Protein AF-A0A7I8V9A3-F1 (afdb_monomer)

Structure (mmCIF, N/CA/C/O backbone):
data_AF-A0A7I8V9A3-F1
#
_entry.id   AF-A0A7I8V9A3-F1
#
loop_
_atom_site.group_PDB
_atom_site.id
_atom_site.type_symbol
_atom_site.label_atom_id
_atom_site.label_alt_id
_atom_site.label_comp_id
_atom_site.label_asym_id
_atom_site.label_entity_id
_atom_site.label_seq_id
_atom_site.pdbx_PDB_ins_code
_atom_site.Cartn_x
_atom_site.Cartn_y
_atom_site.Cartn_z
_atom_site.occupancy
_atom_site.B_iso_or_equiv
_atom_site.auth_seq_id
_atom_site.auth_comp_id
_atom_site.auth_asym_id
_atom_site.auth_atom_id
_atom_site.pdbx_PDB_model_num
ATOM 1 N N . MET A 1 1 ? 59.931 0.406 38.917 1.00 39.31 1 MET A N 1
ATOM 2 C CA . MET A 1 1 ? 59.644 0.735 37.508 1.00 39.31 1 MET A CA 1
ATOM 3 C C . MET A 1 1 ? 58.397 1.594 37.491 1.00 39.31 1 MET A C 1
ATOM 5 O O . MET A 1 1 ? 57.297 1.106 37.277 1.00 39.31 1 MET A O 1
ATOM 9 N N . ALA A 1 2 ? 58.603 2.848 37.884 1.00 36.31 2 ALA A N 1
ATOM 10 C CA . ALA A 1 2 ? 57.754 3.965 37.512 1.00 36.31 2 ALA A CA 1
ATOM 11 C C . ALA A 1 2 ? 58.111 4.356 36.062 1.00 36.31 2 ALA A C 1
ATOM 13 O O . ALA A 1 2 ? 59.152 3.912 35.577 1.00 36.31 2 ALA A O 1
ATOM 14 N N . ASP A 1 3 ? 57.259 5.155 35.423 1.00 34.47 3 ASP A N 1
ATOM 15 C CA . ASP A 1 3 ? 57.369 5.691 34.052 1.00 34.47 3 ASP A CA 1
ATOM 16 C C . ASP A 1 3 ? 56.769 4.830 32.928 1.00 34.47 3 ASP A C 1
ATOM 18 O O . ASP A 1 3 ? 57.473 4.304 32.072 1.00 34.47 3 ASP A O 1
ATOM 22 N N . CYS A 1 4 ? 55.430 4.731 32.901 1.00 30.22 4 CYS A N 1
ATOM 23 C CA . CYS A 1 4 ? 54.654 4.752 31.643 1.00 30.22 4 CYS A CA 1
ATOM 24 C C . CYS A 1 4 ? 53.134 4.932 31.871 1.00 30.22 4 CYS A C 1
ATOM 26 O O . CYS A 1 4 ? 52.307 4.287 31.231 1.00 30.22 4 CYS A O 1
ATOM 28 N N . VAL A 1 5 ? 52.742 5.784 32.823 1.00 38.75 5 VAL A N 1
ATOM 29 C CA . VAL A 1 5 ? 51.333 6.136 33.078 1.00 38.75 5 VAL A CA 1
ATOM 30 C C . VAL A 1 5 ? 51.262 7.640 33.313 1.00 38.75 5 VAL A C 1
ATOM 32 O O . VAL A 1 5 ? 51.096 8.041 34.450 1.00 38.75 5 VAL A O 1
ATOM 35 N N . GLN A 1 6 ? 51.482 8.473 32.285 1.00 32.06 6 GLN A N 1
ATOM 36 C CA . GLN A 1 6 ? 51.158 9.912 32.353 1.00 32.06 6 GLN A CA 1
ATOM 37 C C . GLN A 1 6 ? 51.196 10.646 30.989 1.00 32.06 6 GLN A C 1
ATOM 39 O O . GLN A 1 6 ? 51.631 11.782 30.945 1.00 32.06 6 GLN A O 1
ATOM 44 N N . ASP A 1 7 ? 50.760 10.039 29.872 1.00 30.83 7 ASP A N 1
ATOM 45 C CA . ASP A 1 7 ? 50.777 10.737 28.556 1.00 30.83 7 ASP A CA 1
ATOM 46 C C . ASP A 1 7 ? 49.525 10.521 27.674 1.00 30.83 7 ASP A C 1
ATOM 48 O O . ASP A 1 7 ? 49.523 10.763 26.468 1.00 30.83 7 ASP A O 1
ATOM 52 N N . ARG A 1 8 ? 48.400 10.075 28.253 1.00 33.97 8 ARG A N 1
ATOM 53 C CA . ARG A 1 8 ? 47.106 9.982 27.530 1.00 33.97 8 ARG A CA 1
ATOM 54 C C . ARG A 1 8 ? 45.906 10.551 28.289 1.00 33.97 8 ARG A C 1
ATOM 56 O O . ARG A 1 8 ? 44.765 10.231 27.969 1.00 33.97 8 ARG A O 1
ATOM 63 N N . ILE A 1 9 ? 46.157 11.411 29.271 1.00 33.72 9 ILE A N 1
ATOM 64 C CA . ILE A 1 9 ? 45.126 12.108 30.049 1.00 33.72 9 ILE A CA 1
ATOM 65 C C . ILE A 1 9 ? 45.555 13.573 30.173 1.00 33.72 9 ILE A C 1
ATOM 67 O O . ILE A 1 9 ? 45.883 13.984 31.263 1.00 33.72 9 ILE A O 1
ATOM 71 N N . ASP A 1 10 ? 45.659 14.318 29.063 1.00 28.64 10 ASP A N 1
ATOM 72 C CA . ASP A 1 10 ? 45.833 15.792 29.084 1.00 28.64 10 ASP A CA 1
ATOM 73 C C . ASP A 1 10 ? 45.510 16.466 27.723 1.00 28.64 10 ASP A C 1
ATOM 75 O O . ASP A 1 10 ? 46.078 17.489 27.343 1.00 28.64 10 ASP A O 1
ATOM 79 N N . HIS A 1 11 ? 44.567 15.913 26.942 1.00 30.28 11 HIS A N 1
ATOM 80 C CA . HIS A 1 11 ? 44.110 16.564 25.694 1.00 30.28 11 HIS A CA 1
ATOM 81 C C . HIS A 1 11 ? 42.591 16.646 25.488 1.00 30.28 11 HIS A C 1
ATOM 83 O O . HIS A 1 11 ? 42.137 16.959 24.393 1.00 30.28 11 HIS A O 1
ATOM 89 N N . TYR A 1 12 ? 41.792 16.420 26.536 1.00 30.27 12 TYR A N 1
ATOM 90 C CA . TYR A 1 12 ? 40.330 16.593 26.482 1.00 30.27 12 TYR A CA 1
ATOM 91 C C . TYR A 1 12 ? 39.744 17.227 27.753 1.00 30.27 12 TYR A C 1
ATOM 93 O O . TYR A 1 12 ? 38.657 16.869 28.199 1.00 30.27 12 TYR A O 1
ATOM 101 N N . GLN A 1 13 ? 40.443 18.197 28.337 1.00 32.03 13 GLN A N 1
ATOM 102 C CA . GLN A 1 13 ? 39.862 19.104 29.328 1.00 32.03 13 GLN A CA 1
ATOM 103 C C . GLN A 1 13 ? 40.336 20.524 29.030 1.00 32.03 13 GLN A C 1
ATOM 105 O O . GLN A 1 13 ? 41.467 20.866 29.348 1.00 32.03 13 GLN A O 1
ATOM 110 N N . ASN A 1 14 ? 39.481 21.288 28.340 1.00 29.36 14 ASN A N 1
ATOM 111 C CA . ASN A 1 14 ? 39.329 22.752 28.393 1.00 29.36 14 ASN A CA 1
ATOM 112 C C . ASN A 1 14 ? 38.792 23.297 27.063 1.00 29.36 14 ASN A C 1
ATOM 114 O O . ASN A 1 14 ? 39.539 23.921 26.327 1.00 29.36 14 ASN A O 1
ATOM 118 N N . VAL A 1 15 ? 37.500 23.078 26.786 1.00 29.42 15 VAL A N 1
ATOM 119 C CA . VAL A 1 15 ? 36.572 24.122 26.298 1.00 29.42 15 VAL A CA 1
ATOM 120 C C . VAL A 1 15 ? 35.149 23.695 26.704 1.00 29.42 15 VAL A C 1
ATOM 122 O O . VAL A 1 15 ? 34.348 23.255 25.886 1.00 29.42 15 VAL A O 1
ATOM 125 N N . GLU A 1 16 ? 34.832 23.775 27.996 1.00 30.34 16 GLU A N 1
ATOM 126 C CA . GLU A 1 16 ? 33.450 23.997 28.436 1.00 30.34 16 GLU A CA 1
ATOM 127 C C . GLU A 1 16 ? 33.312 25.499 28.679 1.00 30.34 16 GLU A C 1
ATOM 129 O O . GLU A 1 16 ? 33.926 26.026 29.604 1.00 30.34 16 GLU A O 1
ATOM 134 N N . ASN A 1 17 ? 32.568 26.198 27.820 1.00 27.53 17 ASN A N 1
ATOM 135 C CA . ASN A 1 17 ? 31.522 27.129 28.246 1.00 27.53 17 ASN A CA 1
ATOM 136 C C . ASN A 1 17 ? 30.888 27.871 27.068 1.00 27.53 17 ASN A C 1
ATOM 138 O O . ASN A 1 17 ? 31.553 28.270 26.116 1.00 27.53 17 ASN A O 1
ATOM 142 N N . THR A 1 18 ? 29.589 28.123 27.238 1.00 30.62 18 THR A N 1
ATOM 143 C CA . THR A 1 18 ? 28.661 28.878 26.382 1.00 30.62 18 THR A CA 1
ATOM 144 C C . THR A 1 18 ? 28.149 28.152 25.141 1.00 30.62 18 THR A C 1
ATOM 146 O O . THR A 1 18 ? 28.533 28.459 24.024 1.00 30.62 18 THR A O 1
ATOM 149 N N . MET A 1 19 ? 27.194 27.241 25.333 1.00 26.47 19 MET A N 1
ATOM 150 C CA . MET A 1 19 ? 26.042 27.133 24.432 1.00 26.47 19 MET A CA 1
ATOM 151 C C . MET A 1 19 ? 24.845 26.562 25.203 1.00 26.47 19 MET A C 1
ATOM 153 O O . MET A 1 19 ? 24.933 25.540 25.877 1.00 26.47 19 MET A O 1
ATOM 157 N N . ASP A 1 20 ? 23.762 27.325 25.154 1.00 25.70 20 ASP A N 1
ATOM 158 C CA . ASP A 1 20 ? 22.478 27.147 25.824 1.00 25.70 20 ASP A CA 1
ATOM 159 C C . ASP A 1 20 ? 21.838 25.776 25.486 1.00 25.70 20 ASP A C 1
ATOM 161 O O . ASP A 1 20 ? 21.740 25.433 24.304 1.00 25.70 20 ASP A O 1
ATOM 165 N N . PRO A 1 21 ? 21.392 24.965 26.469 1.00 27.39 21 PRO A N 1
ATOM 166 C CA . PRO A 1 21 ? 20.802 23.645 26.217 1.00 27.39 21 PRO A CA 1
ATOM 167 C C . PRO A 1 21 ? 19.389 23.693 25.600 1.00 27.39 21 PRO A C 1
ATOM 169 O O . PRO A 1 21 ? 18.759 22.649 25.443 1.00 27.39 21 PRO A O 1
ATOM 172 N N . SER A 1 22 ? 18.882 24.875 25.241 1.00 25.92 22 SER A N 1
ATOM 173 C CA . SER A 1 22 ? 17.526 25.080 24.718 1.00 25.92 22 SER A CA 1
ATOM 174 C C . SER A 1 22 ? 17.369 24.995 23.189 1.00 25.92 22 SER A C 1
ATOM 176 O O . SER A 1 22 ? 16.249 25.120 22.710 1.00 25.92 22 SER A O 1
ATOM 178 N N . ASN A 1 23 ? 18.431 24.725 22.415 1.00 25.06 23 ASN A N 1
ATOM 179 C CA . ASN A 1 23 ? 18.387 24.746 20.937 1.00 25.06 23 ASN A CA 1
ATOM 180 C C . ASN A 1 23 ? 18.861 23.457 20.237 1.00 25.06 23 ASN A C 1
ATOM 182 O O . ASN A 1 23 ? 19.366 23.490 19.114 1.00 25.06 23 ASN A O 1
ATOM 186 N N . LEU A 1 24 ? 18.680 22.294 20.864 1.00 29.48 24 LEU A N 1
ATOM 187 C CA . LEU A 1 24 ? 18.687 21.040 20.108 1.00 29.48 24 LEU A CA 1
ATOM 188 C C . LEU A 1 24 ? 17.315 20.885 19.448 1.00 29.48 24 LEU A C 1
ATOM 190 O O . LEU A 1 24 ? 16.388 20.367 20.060 1.00 29.48 24 LEU A O 1
ATOM 194 N N . ASP A 1 25 ? 17.192 21.353 18.209 1.00 27.98 25 ASP A N 1
ATOM 195 C CA . ASP A 1 25 ? 16.111 20.967 17.302 1.00 27.98 25 ASP A CA 1
ATOM 196 C C . ASP A 1 25 ? 16.180 19.440 17.099 1.00 27.98 25 ASP A C 1
ATOM 198 O O . ASP A 1 25 ? 16.955 18.922 16.293 1.00 27.98 25 ASP A O 1
ATOM 202 N N . ILE A 1 26 ? 15.400 18.688 17.882 1.00 34.56 26 ILE A N 1
ATOM 203 C CA . ILE A 1 26 ? 15.267 17.224 17.796 1.00 34.56 26 ILE A CA 1
ATOM 204 C C . ILE A 1 26 ? 14.300 16.882 16.649 1.00 34.56 26 ILE A C 1
ATOM 206 O O . ILE A 1 26 ? 13.284 16.231 16.850 1.00 34.56 26 ILE A O 1
ATOM 210 N N . ASN A 1 27 ? 14.605 17.337 15.435 1.00 35.22 27 ASN A N 1
ATOM 211 C CA . ASN A 1 27 ? 13.892 16.965 14.209 1.00 35.22 27 ASN A CA 1
ATOM 212 C C . ASN A 1 27 ? 14.781 16.085 13.316 1.00 35.22 27 ASN A C 1
ATOM 214 O O . ASN A 1 27 ? 14.913 16.309 12.112 1.00 35.22 27 ASN A O 1
ATOM 218 N N . ASP A 1 28 ? 15.409 15.065 13.907 1.00 39.41 28 ASP A N 1
ATOM 219 C CA . ASP A 1 28 ? 16.105 14.025 13.148 1.00 39.41 28 ASP A CA 1
ATOM 220 C C . ASP A 1 28 ? 15.215 12.787 13.010 1.00 39.41 28 ASP A C 1
ATOM 222 O O . ASP A 1 28 ? 15.293 11.829 13.788 1.00 39.41 28 ASP A O 1
ATOM 226 N N . ASP A 1 29 ? 14.353 12.841 11.988 1.00 45.94 29 ASP A N 1
ATOM 227 C CA . ASP A 1 29 ? 13.616 11.700 11.449 1.00 45.94 29 ASP A CA 1
ATOM 228 C C . ASP A 1 29 ? 14.603 10.563 11.151 1.00 45.94 29 ASP A C 1
ATOM 230 O O . ASP A 1 29 ? 15.404 10.611 10.215 1.00 45.94 29 ASP A O 1
ATOM 234 N N . PHE A 1 30 ? 14.542 9.543 11.998 1.00 48.66 30 PHE A N 1
ATOM 235 C CA . PHE A 1 30 ? 15.347 8.332 11.953 1.00 48.66 30 PHE A CA 1
ATOM 236 C C . PHE A 1 30 ? 15.383 7.674 10.564 1.00 48.66 30 PHE A C 1
ATOM 238 O O . PHE A 1 30 ? 14.342 7.307 10.009 1.00 48.66 30 PHE A O 1
ATOM 245 N N . ASP A 1 31 ? 16.592 7.434 10.054 1.00 54.31 31 ASP A N 1
ATOM 246 C CA . ASP A 1 31 ? 16.831 6.522 8.940 1.00 54.31 31 ASP A CA 1
ATOM 247 C C . ASP A 1 31 ? 17.085 5.106 9.491 1.00 54.31 31 ASP A C 1
ATOM 249 O O . ASP A 1 31 ? 18.104 4.887 10.145 1.00 54.31 31 ASP A O 1
ATOM 253 N N . PRO A 1 32 ? 16.200 4.117 9.253 1.00 50.12 32 PRO A N 1
ATOM 254 C CA . PRO A 1 32 ? 16.411 2.750 9.719 1.00 50.12 32 PRO A CA 1
ATOM 255 C C . PRO A 1 32 ? 17.630 2.054 9.105 1.00 50.12 32 PRO A C 1
ATOM 257 O O . PRO A 1 32 ? 17.911 0.918 9.494 1.00 50.12 32 PRO A O 1
ATOM 260 N N . PHE A 1 33 ? 18.342 2.657 8.148 1.00 57.28 33 PHE A N 1
ATOM 261 C CA . PHE A 1 33 ? 19.488 2.044 7.477 1.00 57.28 33 PHE A CA 1
ATOM 262 C C . PHE A 1 33 ? 20.613 3.051 7.173 1.00 57.28 33 PHE A C 1
ATOM 264 O O . PHE A 1 33 ? 20.886 3.298 6.002 1.00 57.28 33 PHE A O 1
ATOM 271 N N . PRO A 1 34 ? 21.347 3.565 8.180 1.00 43.62 34 PRO A N 1
ATOM 272 C CA . PRO A 1 34 ? 22.611 4.252 7.902 1.00 43.62 34 PRO A CA 1
ATOM 273 C C . PRO A 1 34 ? 23.658 3.276 7.331 1.00 43.62 34 PRO A C 1
ATOM 275 O O . PRO A 1 34 ? 24.560 3.679 6.606 1.00 43.62 34 PRO A O 1
ATOM 278 N N . ASP A 1 35 ? 23.497 1.977 7.618 1.00 44.72 35 ASP A N 1
ATOM 279 C CA . ASP A 1 35 ? 24.347 0.888 7.145 1.00 44.72 35 ASP A CA 1
ATOM 280 C C . ASP A 1 35 ? 23.612 -0.016 6.151 1.00 44.72 35 ASP A C 1
ATOM 282 O O . ASP A 1 35 ? 22.983 -1.003 6.543 1.00 44.72 35 ASP A O 1
ATOM 286 N N . LYS A 1 36 ? 23.721 0.312 4.864 1.00 40.31 36 LYS A N 1
ATOM 287 C CA . LYS A 1 36 ? 23.691 -0.630 3.733 1.00 40.31 36 LYS A CA 1
ATOM 288 C C . LYS A 1 36 ? 24.577 -0.031 2.636 1.00 40.31 36 LYS A C 1
ATOM 290 O O . LYS A 1 36 ? 24.191 0.919 1.972 1.00 40.31 36 LYS A O 1
ATOM 295 N N . ASN A 1 37 ? 25.821 -0.484 2.480 1.00 37.41 37 ASN A N 1
ATOM 296 C CA . ASN A 1 37 ? 26.135 -1.593 1.571 1.00 37.41 37 ASN A CA 1
ATOM 297 C C . ASN A 1 37 ? 24.875 -2.170 0.900 1.00 37.41 37 ASN A C 1
ATOM 299 O O . ASN A 1 37 ? 24.118 -2.900 1.531 1.00 37.41 37 ASN A O 1
ATOM 303 N N . GLU A 1 38 ? 24.690 -1.798 -0.370 1.00 40.47 38 GLU A N 1
ATOM 304 C CA . GLU A 1 38 ? 23.541 -2.038 -1.263 1.00 40.47 38 GLU A CA 1
ATOM 305 C C . GLU A 1 38 ? 22.423 -0.977 -1.233 1.00 40.47 38 GLU A C 1
ATOM 307 O O . GLU A 1 38 ? 21.365 -1.162 -0.636 1.00 40.47 38 GLU A O 1
ATOM 312 N N . THR A 1 39 ? 22.610 0.129 -1.966 1.00 39.25 39 THR A N 1
ATOM 313 C CA . THR A 1 39 ? 21.949 0.397 -3.274 1.00 39.25 39 THR A CA 1
ATOM 314 C C . THR A 1 39 ? 22.048 1.868 -3.703 1.00 39.25 39 THR A C 1
ATOM 316 O O . THR A 1 39 ? 21.047 2.508 -3.987 1.00 39.25 39 THR A O 1
ATOM 319 N N . THR A 1 40 ? 23.269 2.381 -3.839 1.00 36.75 40 THR A N 1
ATOM 320 C CA . THR A 1 40 ? 23.626 3.405 -4.837 1.00 36.75 40 THR A CA 1
ATOM 321 C C . THR A 1 40 ? 25.133 3.315 -5.075 1.00 36.75 40 THR A C 1
ATOM 323 O O . THR A 1 40 ? 25.886 4.162 -4.613 1.00 36.75 40 THR A O 1
ATOM 326 N N . GLU A 1 41 ? 25.597 2.291 -5.793 1.00 41.59 41 GLU A N 1
ATOM 327 C CA . GLU A 1 41 ? 26.783 2.502 -6.638 1.00 41.59 41 GLU A CA 1
ATOM 328 C C . GLU A 1 41 ? 26.275 3.128 -7.937 1.00 41.59 41 GLU A C 1
ATOM 330 O O . GLU A 1 41 ? 26.195 2.496 -8.987 1.00 41.59 41 GLU A O 1
ATOM 335 N N . ASP A 1 42 ? 25.814 4.369 -7.797 1.00 43.78 42 ASP A N 1
ATOM 336 C CA . ASP A 1 42 ? 25.504 5.277 -8.890 1.00 43.78 42 ASP A CA 1
ATOM 337 C C . ASP A 1 42 ? 26.819 5.999 -9.210 1.00 43.78 42 ASP A C 1
ATOM 339 O O . ASP A 1 42 ? 26.970 7.186 -8.960 1.00 43.78 42 ASP A O 1
ATOM 343 N N . GLU A 1 43 ? 27.802 5.241 -9.694 1.00 39.47 43 GLU A N 1
ATOM 344 C CA . GLU A 1 43 ? 28.911 5.775 -10.477 1.00 39.47 43 GLU A CA 1
ATOM 345 C C . GLU A 1 43 ? 29.077 4.868 -11.694 1.00 39.47 43 GLU A C 1
ATOM 347 O O . GLU A 1 43 ? 29.574 3.734 -11.634 1.00 39.47 43 GLU A O 1
ATOM 352 N N . GLY A 1 44 ? 28.561 5.375 -12.815 1.00 43.91 44 GLY A N 1
ATOM 353 C CA . GLY A 1 44 ? 28.919 4.904 -14.137 1.00 43.91 44 GLY A CA 1
ATOM 354 C C . GLY A 1 44 ? 30.417 5.088 -14.322 1.00 43.91 44 GLY A C 1
ATOM 355 O O . GLY A 1 44 ? 30.864 6.147 -14.740 1.00 43.91 44 GLY A O 1
ATOM 356 N N . ASP A 1 45 ? 31.169 4.041 -14.005 1.00 39.06 45 ASP A N 1
ATOM 357 C CA . ASP A 1 45 ? 32.567 3.912 -14.386 1.00 39.06 45 ASP A CA 1
ATOM 358 C C . ASP A 1 45 ? 32.811 2.546 -15.050 1.00 39.06 45 ASP A C 1
ATOM 360 O O . ASP A 1 45 ? 32.830 1.485 -14.418 1.00 39.06 45 ASP A O 1
ATOM 364 N N . GLY A 1 46 ? 32.911 2.577 -16.377 1.00 48.34 46 GLY A N 1
ATOM 365 C CA . GLY A 1 46 ? 33.942 1.846 -17.109 1.00 48.34 46 GLY A CA 1
ATOM 366 C C . GLY A 1 46 ? 33.985 0.314 -17.094 1.00 48.34 46 GLY A C 1
ATOM 367 O O . GLY A 1 46 ? 35.021 -0.224 -17.479 1.00 48.34 46 GLY A O 1
ATOM 368 N N . SER A 1 47 ? 32.943 -0.442 -16.721 1.00 56.22 47 SER A N 1
ATOM 369 C CA . SER A 1 47 ? 32.966 -1.895 -16.991 1.00 56.22 47 SER A CA 1
ATOM 370 C C . SER A 1 47 ? 32.678 -2.154 -18.471 1.00 56.22 47 SER A C 1
ATOM 372 O O . SER A 1 47 ? 31.538 -2.408 -18.860 1.00 56.22 47 SER A O 1
ATOM 374 N N . ILE A 1 48 ? 33.716 -2.048 -19.299 1.00 75.00 48 ILE A N 1
ATOM 375 C CA . ILE A 1 48 ? 33.640 -2.229 -20.750 1.00 75.00 48 ILE A CA 1
ATOM 376 C C . ILE A 1 48 ? 33.277 -3.689 -21.037 1.00 75.00 48 ILE A C 1
ATOM 378 O O . ILE A 1 48 ? 34.047 -4.609 -20.757 1.00 75.00 48 ILE A O 1
ATOM 382 N N . ALA A 1 49 ? 32.082 -3.915 -21.581 1.00 81.44 49 ALA A N 1
ATOM 383 C CA . ALA A 1 49 ? 31.734 -5.217 -22.130 1.00 81.44 49 ALA A CA 1
ATOM 384 C C . ALA A 1 49 ? 32.619 -5.541 -23.342 1.00 81.44 49 ALA A C 1
ATOM 386 O O . ALA A 1 49 ? 33.045 -4.627 -24.056 1.00 81.44 49 ALA A O 1
ATOM 387 N N . PRO A 1 50 ? 32.846 -6.832 -23.640 1.00 83.81 50 PRO A N 1
ATOM 388 C CA . PRO A 1 50 ? 33.413 -7.219 -24.923 1.00 83.81 50 PRO A CA 1
ATOM 389 C C . PRO A 1 50 ? 32.613 -6.594 -26.084 1.00 83.81 50 PRO A C 1
ATOM 391 O O . PRO A 1 50 ? 31.407 -6.364 -25.938 1.00 83.81 50 PRO A O 1
ATOM 394 N N . PRO A 1 51 ? 33.241 -6.324 -27.243 1.00 84.19 51 PRO A N 1
ATOM 395 C CA . PRO A 1 51 ? 32.563 -5.751 -28.405 1.00 84.19 51 PRO A CA 1
ATOM 396 C C . PRO A 1 51 ? 31.264 -6.495 -28.745 1.00 84.19 51 PRO A C 1
ATOM 398 O O . PRO A 1 51 ? 31.230 -7.722 -28.699 1.00 84.19 51 PRO A O 1
ATOM 401 N N . MET A 1 52 ? 30.186 -5.782 -29.092 1.00 81.00 52 MET A N 1
ATOM 402 C CA . MET A 1 52 ? 28.848 -6.380 -29.276 1.00 81.00 52 MET A CA 1
ATOM 403 C C . MET A 1 52 ? 28.829 -7.535 -30.296 1.00 81.00 52 MET A C 1
ATOM 405 O O . MET A 1 52 ? 28.133 -8.530 -30.106 1.00 81.00 52 MET A O 1
ATOM 409 N N . ASN A 1 53 ? 29.673 -7.459 -31.328 1.00 82.69 53 ASN A N 1
ATOM 410 C CA . ASN A 1 53 ? 29.875 -8.511 -32.329 1.00 82.69 53 ASN A CA 1
ATOM 411 C C . ASN A 1 53 ? 30.555 -9.788 -31.795 1.00 82.69 53 ASN A C 1
ATOM 413 O O . ASN A 1 53 ? 30.774 -10.708 -32.572 1.00 82.69 53 ASN A O 1
ATOM 417 N N . SER A 1 54 ? 30.906 -9.857 -30.510 1.00 85.88 54 SER A N 1
ATOM 418 C CA . SER A 1 54 ? 31.470 -11.053 -29.873 1.00 85.88 54 SER A CA 1
ATOM 419 C C . SER A 1 54 ? 30.442 -11.872 -29.091 1.00 85.88 54 SER A C 1
ATOM 421 O O . SER A 1 54 ? 30.741 -13.003 -28.729 1.00 85.88 54 SER A O 1
ATOM 423 N N . TRP A 1 55 ? 29.235 -11.348 -28.844 1.00 90.50 55 TRP A N 1
ATOM 424 C CA . TRP A 1 55 ? 28.229 -12.031 -28.014 1.00 90.50 55 TRP A CA 1
ATOM 425 C C . TRP A 1 55 ? 26.771 -11.790 -28.418 1.00 90.50 55 TRP A C 1
ATOM 427 O O . TRP A 1 55 ? 25.902 -12.513 -27.927 1.00 90.50 55 TRP A O 1
ATOM 437 N N . TYR A 1 56 ? 26.458 -10.813 -29.275 1.00 89.50 56 TYR A N 1
ATOM 438 C CA . TYR A 1 56 ? 25.089 -10.539 -29.727 1.00 89.50 56 TYR A CA 1
ATOM 439 C C . TYR A 1 56 ? 24.779 -11.254 -31.048 1.00 89.50 56 TYR A C 1
ATOM 441 O O . TYR A 1 56 ? 25.510 -11.108 -32.023 1.00 89.50 56 TYR A O 1
ATOM 449 N N . HIS A 1 57 ? 23.693 -12.031 -31.080 1.00 85.25 57 HIS A N 1
ATOM 450 C CA . HIS A 1 57 ? 23.345 -12.918 -32.204 1.00 85.25 57 HIS A CA 1
ATOM 451 C C . HIS A 1 57 ? 22.095 -12.480 -32.973 1.00 85.25 57 HIS A C 1
ATOM 453 O O . HIS A 1 57 ? 21.669 -13.203 -33.869 1.00 85.25 57 HIS A O 1
ATOM 459 N N . GLY A 1 58 ? 21.495 -11.333 -32.637 1.00 82.81 58 GLY A N 1
ATOM 460 C CA . GLY A 1 58 ? 20.220 -10.922 -33.230 1.00 82.81 58 GLY A CA 1
ATOM 461 C C . GLY A 1 58 ? 19.138 -11.976 -33.002 1.00 82.81 58 GLY A C 1
ATOM 462 O O . GLY A 1 58 ? 19.058 -12.580 -31.926 1.00 82.81 58 GLY A O 1
ATOM 463 N N . ARG A 1 59 ? 18.319 -12.235 -34.023 1.00 81.06 59 ARG A N 1
ATOM 464 C CA . ARG A 1 59 ? 17.319 -13.312 -33.996 1.00 81.06 59 ARG A CA 1
ATOM 465 C C . ARG A 1 59 ? 17.992 -14.677 -34.091 1.00 81.06 59 ARG A C 1
ATOM 467 O O . ARG A 1 59 ? 18.451 -15.086 -35.155 1.00 81.06 59 ARG A O 1
ATOM 474 N N . LEU A 1 60 ? 18.010 -15.394 -32.971 1.00 84.50 60 LEU A N 1
ATOM 475 C CA . LEU A 1 60 ? 18.557 -16.741 -32.879 1.00 84.50 60 LEU A CA 1
ATOM 476 C C . LEU A 1 60 ? 17.626 -17.631 -32.060 1.00 84.50 60 LEU A C 1
ATOM 478 O O . LEU A 1 60 ? 17.355 -17.354 -30.887 1.00 84.50 60 LEU A O 1
ATOM 482 N N . GLU A 1 61 ? 17.221 -18.755 -32.651 1.00 85.06 61 GLU A N 1
ATOM 483 C CA . GLU A 1 61 ? 16.376 -19.726 -31.967 1.00 85.06 61 GLU A CA 1
ATOM 484 C C . GLU A 1 61 ? 17.067 -20.338 -30.747 1.00 85.06 61 GLU A C 1
ATOM 486 O O . GLU A 1 61 ? 18.272 -20.617 -30.744 1.00 85.06 61 GLU A O 1
ATOM 491 N N . ARG A 1 62 ? 16.271 -20.653 -29.719 1.00 88.12 62 ARG A N 1
ATOM 492 C CA . ARG A 1 62 ? 16.760 -21.298 -28.488 1.00 88.12 62 ARG A CA 1
ATOM 493 C C . ARG A 1 62 ? 17.614 -22.543 -28.755 1.00 88.12 62 ARG A C 1
ATOM 495 O O . ARG A 1 62 ? 18.670 -22.677 -28.148 1.00 88.12 62 ARG A O 1
ATOM 502 N N . ARG A 1 63 ? 17.179 -23.436 -29.653 1.00 88.88 63 ARG A N 1
ATOM 503 C CA . ARG A 1 63 ? 17.892 -24.692 -29.952 1.00 88.88 63 ARG A CA 1
ATOM 504 C C . ARG A 1 63 ? 19.289 -24.425 -30.519 1.00 88.88 63 ARG A C 1
ATOM 506 O O . ARG A 1 63 ? 20.251 -25.051 -30.089 1.00 88.88 63 ARG A O 1
ATOM 513 N N . LEU A 1 64 ? 19.397 -23.470 -31.442 1.00 88.25 64 LEU A N 1
ATOM 514 C CA . LEU A 1 64 ? 20.665 -23.083 -32.063 1.00 88.25 64 LEU A CA 1
ATOM 515 C C . LEU A 1 64 ? 21.594 -22.386 -31.063 1.00 88.25 64 LEU A C 1
ATOM 517 O O . LEU A 1 64 ? 22.800 -22.619 -31.075 1.00 88.25 64 LEU A O 1
ATOM 521 N N . ALA A 1 65 ? 21.039 -21.573 -30.160 1.00 89.31 65 ALA A N 1
ATOM 522 C CA . ALA A 1 65 ? 21.796 -20.991 -29.056 1.00 89.31 65 ALA A CA 1
ATOM 523 C C . ALA A 1 65 ? 22.380 -22.070 -28.129 1.00 89.31 65 ALA A C 1
ATOM 525 O O . ALA A 1 65 ? 23.556 -22.005 -27.773 1.00 89.31 65 ALA A O 1
ATOM 526 N N . GLU A 1 66 ? 21.583 -23.080 -27.767 1.00 93.19 66 GLU A N 1
ATOM 527 C CA . GLU A 1 66 ? 22.048 -24.203 -26.948 1.00 93.19 66 GLU A CA 1
ATOM 528 C C . GLU A 1 66 ? 23.143 -25.014 -27.659 1.00 93.19 66 GLU A C 1
ATOM 530 O O . GLU A 1 66 ? 24.155 -25.346 -27.047 1.00 93.19 66 GLU A O 1
ATOM 535 N N . GLU A 1 67 ? 22.978 -25.297 -28.953 1.00 90.94 67 GLU A N 1
ATOM 536 C CA . GLU A 1 67 ? 23.963 -26.008 -29.779 1.00 90.94 67 GLU A CA 1
ATOM 537 C C . GLU A 1 67 ? 25.302 -25.257 -29.852 1.00 90.94 67 GLU A C 1
ATOM 539 O O . GLU A 1 67 ? 26.366 -25.854 -29.670 1.00 90.94 67 GLU A O 1
ATOM 544 N N . ARG A 1 68 ? 25.261 -23.929 -30.012 1.00 89.31 68 ARG A N 1
ATOM 545 C CA . ARG A 1 68 ? 26.460 -23.077 -30.007 1.00 89.31 68 ARG A CA 1
ATOM 546 C C . ARG A 1 68 ? 27.170 -23.074 -28.662 1.00 89.31 68 ARG A C 1
ATOM 548 O O . ARG A 1 68 ? 28.385 -23.232 -28.622 1.00 89.31 68 ARG A O 1
ATOM 555 N N . LEU A 1 69 ? 26.424 -22.950 -27.565 1.00 92.06 69 LEU A N 1
ATOM 556 C CA . LEU A 1 69 ? 27.001 -23.000 -26.221 1.00 92.06 69 LEU A CA 1
ATOM 557 C C . LEU A 1 69 ? 27.615 -24.374 -25.917 1.00 92.06 69 LEU A C 1
ATOM 559 O O . LEU A 1 69 ? 28.696 -24.440 -25.339 1.00 92.06 69 LEU A O 1
ATOM 563 N N . ARG A 1 70 ? 26.979 -25.470 -26.356 1.00 90.12 70 ARG A N 1
ATOM 564 C CA . ARG A 1 70 ? 27.549 -26.826 -26.246 1.00 90.12 70 ARG A CA 1
ATOM 565 C C . ARG A 1 70 ? 28.827 -26.978 -27.067 1.00 90.12 70 ARG A C 1
ATOM 567 O O . ARG A 1 70 ? 29.775 -27.578 -26.577 1.00 90.12 70 ARG A O 1
ATOM 574 N N . THR A 1 71 ? 28.855 -26.423 -28.278 1.00 86.44 71 THR A N 1
ATOM 575 C CA . THR A 1 71 ? 30.025 -26.467 -29.173 1.00 86.44 71 THR A CA 1
ATOM 576 C C . THR A 1 71 ? 31.195 -25.655 -28.616 1.00 86.44 71 THR A C 1
ATOM 578 O O . THR A 1 71 ? 32.338 -26.080 -28.739 1.00 86.44 71 THR A O 1
ATOM 581 N N . ALA A 1 72 ? 30.920 -24.523 -27.958 1.00 82.75 72 ALA A N 1
ATOM 582 C CA . ALA A 1 72 ? 31.941 -23.735 -27.268 1.00 82.75 72 ALA A CA 1
ATOM 583 C C . ALA A 1 72 ? 32.586 -24.505 -26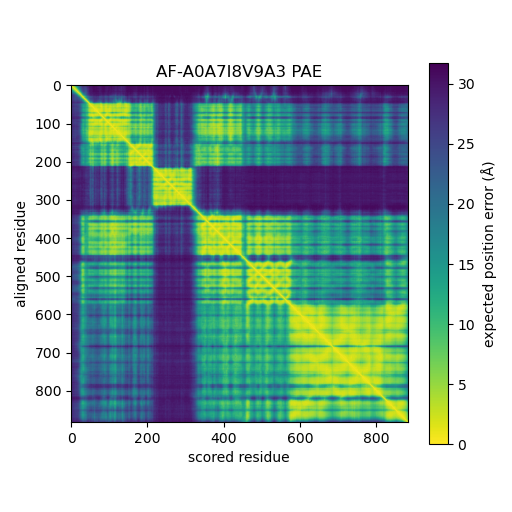.099 1.00 82.75 72 ALA A C 1
ATOM 585 O O . ALA A 1 72 ? 33.765 -24.317 -25.822 1.00 82.75 72 ALA A O 1
ATOM 586 N N . GLY A 1 73 ? 31.832 -25.380 -25.419 1.00 76.94 73 GLY A N 1
ATOM 587 C CA . GLY A 1 73 ? 32.359 -26.387 -24.487 1.00 76.94 73 GLY A CA 1
ATOM 588 C C . GLY A 1 73 ? 32.951 -25.867 -23.168 1.00 76.94 73 GLY A C 1
ATOM 589 O O . GLY A 1 73 ? 33.340 -26.673 -22.324 1.00 76.94 73 GLY A O 1
ATOM 590 N N . CYS A 1 74 ? 33.005 -24.550 -22.951 1.00 86.50 74 CYS A N 1
ATOM 591 C CA . CYS A 1 74 ? 33.589 -23.939 -21.756 1.00 86.50 74 CYS A CA 1
ATOM 592 C C . CYS A 1 74 ? 32.511 -23.414 -20.796 1.00 86.50 74 CYS A C 1
ATOM 594 O O . CYS A 1 74 ? 31.629 -22.653 -21.202 1.00 86.50 74 CYS A O 1
ATOM 596 N N . TYR A 1 75 ? 32.602 -23.751 -19.505 1.00 88.81 75 TYR A N 1
ATOM 597 C CA . TYR A 1 75 ? 31.751 -23.131 -18.483 1.00 88.81 75 TYR A CA 1
ATOM 598 C C . TYR A 1 75 ? 31.930 -21.611 -18.469 1.00 88.81 75 TYR A C 1
ATOM 600 O O . TYR A 1 75 ? 33.023 -21.094 -18.698 1.00 88.81 75 TYR A O 1
ATOM 608 N N . GLY A 1 76 ? 30.838 -20.896 -18.218 1.00 87.94 76 GLY A N 1
ATOM 609 C CA . GLY A 1 76 ? 30.808 -19.442 -18.293 1.00 87.94 76 GLY A CA 1
ATOM 610 C C . GLY A 1 76 ? 30.654 -18.889 -19.715 1.00 87.94 76 GLY A C 1
ATOM 611 O O . GLY A 1 76 ? 30.734 -17.670 -19.898 1.00 87.94 76 GLY A O 1
ATOM 612 N N . SER A 1 77 ? 30.429 -19.760 -20.713 1.00 93.00 77 SER A N 1
ATOM 613 C CA . SER A 1 77 ? 30.111 -19.339 -22.082 1.00 93.00 77 SER A CA 1
ATOM 614 C C . SER A 1 77 ? 28.733 -18.703 -22.175 1.00 93.00 77 SER A C 1
ATOM 616 O O . SER A 1 77 ? 27.783 -19.196 -21.564 1.00 93.00 77 SER A O 1
ATOM 618 N N . TYR A 1 78 ? 28.598 -17.632 -22.955 1.00 94.75 78 TYR A N 1
ATOM 619 C CA . TYR A 1 78 ? 27.335 -16.906 -23.063 1.00 94.75 78 TYR A CA 1
ATOM 620 C C . TYR A 1 78 ? 27.105 -16.260 -24.426 1.00 94.75 78 TYR A C 1
ATOM 622 O O . TYR A 1 78 ? 28.040 -15.981 -25.173 1.00 94.75 78 TYR A O 1
ATOM 630 N N . LEU A 1 79 ? 25.834 -15.996 -24.724 1.00 93.19 79 LEU A N 1
ATOM 631 C CA . LEU A 1 79 ? 25.400 -15.170 -25.847 1.00 93.19 79 LEU A CA 1
ATOM 632 C C . LEU A 1 79 ? 24.068 -14.481 -25.536 1.00 93.19 79 LEU A C 1
ATOM 634 O O . LEU A 1 79 ? 23.265 -14.984 -24.744 1.00 93.19 79 LEU A O 1
ATOM 638 N N . VAL A 1 80 ? 23.809 -13.356 -26.195 1.00 92.50 80 VAL A N 1
ATOM 639 C CA . VAL A 1 80 ? 22.528 -12.640 -26.149 1.00 92.50 80 VAL A CA 1
ATOM 640 C C . VAL A 1 80 ? 21.832 -12.769 -27.495 1.00 92.50 80 VAL A C 1
ATOM 642 O O . VAL A 1 80 ? 22.449 -12.600 -28.546 1.00 92.50 80 VAL A O 1
ATOM 645 N N . ARG A 1 81 ? 20.532 -13.052 -27.456 1.00 89.50 81 ARG A N 1
ATOM 646 C CA . ARG A 1 81 ? 19.673 -13.188 -28.638 1.00 89.50 81 ARG A CA 1
ATOM 647 C C . ARG A 1 81 ? 18.350 -12.457 -28.445 1.00 89.50 81 ARG A C 1
ATOM 649 O O . ARG A 1 81 ? 17.870 -12.351 -27.315 1.00 89.50 81 ARG A O 1
ATOM 656 N N . GLU A 1 82 ? 17.752 -11.988 -29.531 1.00 84.88 82 GLU A N 1
ATOM 657 C CA . GLU A 1 82 ? 16.367 -11.517 -29.543 1.00 84.88 82 GLU A CA 1
ATOM 658 C C . GLU A 1 82 ? 15.422 -12.710 -29.306 1.00 84.88 82 GLU A C 1
ATOM 660 O O . GLU A 1 82 ? 15.688 -13.844 -29.710 1.00 84.88 82 GLU A O 1
ATOM 665 N N . SER A 1 83 ? 14.332 -12.477 -28.584 1.00 75.00 83 SER A N 1
ATOM 666 C CA . SER A 1 83 ? 13.345 -13.496 -28.250 1.00 75.00 83 SER A CA 1
ATOM 667 C C . SER A 1 83 ? 12.444 -13.806 -29.443 1.00 75.00 83 SER A C 1
ATOM 669 O O . SER A 1 83 ? 11.630 -12.981 -29.851 1.00 75.00 83 SER A O 1
ATOM 671 N N . ASP A 1 84 ? 12.477 -15.058 -29.899 1.00 66.69 84 ASP A N 1
ATOM 672 C CA . ASP A 1 84 ? 11.623 -15.571 -30.985 1.00 66.69 84 ASP A CA 1
ATOM 673 C C . ASP A 1 84 ? 10.113 -15.445 -30.687 1.00 66.69 84 ASP A C 1
ATOM 675 O O . ASP A 1 84 ? 9.281 -15.435 -31.590 1.00 66.69 84 ASP A O 1
ATOM 679 N N . ARG A 1 85 ? 9.739 -15.380 -29.399 1.00 64.19 85 ARG A N 1
ATOM 680 C CA . ARG A 1 85 ? 8.337 -15.370 -28.939 1.00 64.19 85 ARG A CA 1
ATOM 681 C C . ARG A 1 85 ? 7.773 -13.972 -28.694 1.00 64.19 85 ARG A C 1
ATOM 683 O O . ARG A 1 85 ? 6.555 -13.822 -28.637 1.00 64.19 85 ARG A O 1
ATOM 690 N N . LYS A 1 86 ? 8.635 -12.977 -28.463 1.00 62.88 86 LYS A N 1
ATOM 691 C CA . LYS A 1 86 ? 8.235 -11.605 -28.118 1.00 62.88 86 LYS A CA 1
ATOM 692 C C . LYS A 1 86 ? 9.238 -10.626 -28.745 1.00 62.88 86 LYS A C 1
ATOM 694 O O . LYS A 1 86 ? 10.317 -10.464 -28.172 1.00 62.88 86 LYS A O 1
ATOM 699 N N . PRO A 1 87 ? 8.890 -9.993 -29.881 1.00 57.88 87 PRO A N 1
ATOM 700 C CA . PRO A 1 87 ? 9.721 -8.968 -30.512 1.00 57.88 87 PRO A CA 1
ATOM 701 C C . PRO A 1 87 ? 10.104 -7.871 -29.511 1.00 57.88 87 PRO A C 1
ATOM 703 O O . PRO A 1 87 ? 9.278 -7.485 -28.679 1.00 57.88 87 PRO A O 1
ATOM 706 N N . GLY A 1 88 ? 11.356 -7.409 -29.547 1.00 63.91 88 GLY A N 1
ATOM 707 C CA . GLY A 1 88 ? 11.862 -6.392 -28.614 1.00 63.91 88 GLY A CA 1
ATOM 708 C C . GLY A 1 88 ? 12.143 -6.882 -27.185 1.00 63.91 88 GLY A C 1
ATOM 709 O O . GLY A 1 88 ? 12.419 -6.074 -26.305 1.00 63.91 88 GLY A O 1
ATOM 710 N N . SER A 1 89 ? 12.077 -8.190 -26.911 1.00 76.69 89 SER A N 1
ATOM 711 C CA . SER A 1 89 ? 12.625 -8.793 -25.683 1.00 76.69 89 SER A CA 1
ATOM 712 C C . SER A 1 89 ? 13.889 -9.581 -26.000 1.00 76.69 89 SER A C 1
ATOM 714 O O . SER A 1 89 ? 13.983 -10.190 -27.061 1.00 76.69 89 SER A O 1
ATOM 716 N N . TYR A 1 90 ? 14.830 -9.638 -25.063 1.00 88.19 90 TYR A N 1
ATOM 717 C CA . TYR A 1 90 ? 16.112 -10.316 -25.249 1.00 88.19 90 TYR A CA 1
ATOM 718 C C . TYR A 1 90 ? 16.244 -11.505 -24.294 1.00 88.19 90 TYR A C 1
ATOM 720 O O . TYR A 1 90 ? 15.541 -11.620 -23.286 1.00 88.19 90 TYR A O 1
ATOM 728 N N . VAL A 1 91 ? 17.139 -12.430 -24.621 1.00 91.12 91 VAL A N 1
ATOM 729 C CA . VAL A 1 91 ? 17.455 -13.594 -23.795 1.00 91.12 91 VAL A CA 1
ATOM 730 C C . VAL A 1 91 ? 18.967 -13.732 -23.692 1.00 91.12 91 VAL A C 1
ATOM 732 O O . VAL A 1 91 ? 19.648 -13.923 -24.699 1.00 91.12 91 VAL A O 1
ATOM 735 N N . LEU A 1 92 ? 19.480 -13.697 -22.464 1.00 93.19 92 LEU A N 1
ATOM 736 C CA . LEU A 1 92 ? 20.855 -14.067 -22.148 1.00 93.19 92 LEU A CA 1
ATOM 737 C C . LEU A 1 92 ? 20.911 -15.584 -21.952 1.00 93.19 92 LEU A C 1
ATOM 739 O O . LEU A 1 92 ? 20.321 -16.122 -21.017 1.00 93.19 92 LEU A O 1
ATOM 743 N N . SER A 1 93 ? 21.584 -16.282 -22.861 1.00 94.31 93 SER A N 1
ATOM 744 C CA . SER A 1 93 ? 21.800 -17.729 -22.781 1.00 94.31 93 SER A CA 1
ATOM 745 C C . SER A 1 93 ? 23.198 -17.987 -22.225 1.00 94.31 93 SER A C 1
ATOM 747 O O . SER A 1 93 ? 24.168 -17.447 -22.751 1.00 94.31 93 SER A O 1
ATOM 749 N N . PHE A 1 94 ? 23.296 -18.785 -21.164 1.00 93.94 94 PHE A N 1
ATOM 750 C CA . PHE A 1 94 ? 24.505 -18.959 -20.358 1.00 93.94 94 PHE A CA 1
ATOM 751 C C . PHE A 1 94 ? 24.756 -20.437 -20.054 1.00 93.94 94 PHE A C 1
ATOM 753 O O . PHE A 1 94 ? 23.867 -21.122 -19.551 1.00 93.94 94 PHE A O 1
ATOM 760 N N . LEU A 1 95 ? 25.963 -20.931 -20.320 1.00 92.94 95 LEU A N 1
ATOM 761 C CA . LEU A 1 95 ? 26.405 -22.273 -19.949 1.00 92.94 95 LEU A CA 1
ATOM 762 C C . LEU A 1 95 ? 27.027 -22.246 -18.547 1.00 92.94 95 LEU A C 1
ATOM 764 O O . LEU A 1 95 ? 28.209 -21.942 -18.385 1.00 92.94 95 LEU A O 1
ATOM 768 N N . GLY A 1 96 ? 26.215 -22.575 -17.545 1.00 88.25 96 GLY A N 1
ATOM 769 C CA . GLY A 1 96 ? 26.643 -22.702 -16.154 1.00 88.25 96 GLY A CA 1
ATOM 770 C C . GLY A 1 96 ? 27.049 -24.128 -15.783 1.00 88.25 96 GLY A C 1
ATOM 771 O O . GLY A 1 96 ? 26.976 -25.051 -16.599 1.00 88.25 96 GLY A O 1
ATOM 772 N N . ARG A 1 97 ? 27.437 -24.333 -14.521 1.00 85.31 97 ARG A N 1
ATOM 773 C CA . ARG A 1 97 ? 27.867 -25.651 -14.002 1.00 85.31 97 ARG A CA 1
ATOM 774 C C . ARG A 1 97 ? 26.754 -26.698 -14.016 1.00 85.31 97 ARG A C 1
ATOM 776 O O . ARG A 1 97 ? 27.021 -27.885 -14.160 1.00 85.31 97 ARG A O 1
ATOM 783 N N . THR A 1 98 ? 25.507 -26.259 -13.865 1.00 84.50 98 THR A N 1
ATOM 784 C CA . THR A 1 98 ? 24.310 -27.115 -13.867 1.00 84.50 98 THR A CA 1
ATOM 785 C C . THR A 1 98 ? 23.715 -27.322 -15.263 1.00 84.50 98 THR A C 1
ATOM 787 O O . THR A 1 98 ? 22.726 -28.038 -15.405 1.00 84.50 98 THR A O 1
ATOM 790 N N . GLY A 1 99 ? 24.305 -26.711 -16.296 1.00 88.44 99 GLY A N 1
ATOM 791 C CA . GLY A 1 99 ? 23.826 -26.758 -17.674 1.00 88.44 99 GLY A CA 1
ATOM 792 C C . GLY A 1 99 ? 23.502 -25.377 -18.243 1.00 88.44 99 GLY A C 1
ATOM 793 O O . GLY A 1 99 ? 23.935 -24.342 -17.733 1.00 88.44 99 GLY A O 1
ATOM 794 N N . ILE A 1 100 ? 22.753 -25.362 -19.347 1.00 90.75 100 ILE A N 1
ATOM 795 C CA . ILE A 1 100 ? 22.424 -24.130 -20.070 1.00 90.75 100 ILE A CA 1
ATOM 796 C C . ILE A 1 100 ? 21.192 -23.472 -19.450 1.00 90.75 100 ILE A C 1
ATOM 798 O O . ILE A 1 100 ? 20.110 -24.055 -19.403 1.00 90.75 100 ILE A O 1
ATOM 802 N N . ASN A 1 101 ? 21.367 -22.230 -19.013 1.00 90.06 101 ASN A N 1
ATOM 803 C CA . ASN A 1 101 ? 20.341 -21.379 -18.435 1.00 90.06 101 ASN A CA 1
ATOM 804 C C . ASN A 1 101 ? 19.971 -20.263 -19.419 1.00 90.06 101 ASN A C 1
ATOM 806 O O . ASN A 1 101 ? 20.824 -19.738 -20.134 1.00 90.06 101 ASN A O 1
ATOM 810 N N . HIS A 1 102 ? 18.694 -19.880 -19.444 1.00 89.50 102 HIS A N 1
ATOM 811 C CA . HIS A 1 102 ? 18.206 -18.771 -20.263 1.00 89.50 102 HIS A CA 1
ATOM 812 C C . HIS A 1 102 ? 17.541 -17.731 -19.370 1.00 89.50 102 HIS A C 1
ATOM 814 O O . HIS A 1 102 ? 16.486 -17.989 -18.788 1.00 89.50 102 HIS A O 1
ATOM 820 N N . PHE A 1 103 ? 18.139 -16.548 -19.295 1.00 89.12 103 PHE A N 1
ATOM 821 C CA . PHE A 1 103 ? 17.633 -15.427 -18.518 1.00 89.12 103 PHE A CA 1
ATOM 822 C C . PHE A 1 103 ? 16.920 -14.450 -19.439 1.00 89.12 103 PHE A C 1
ATOM 824 O O . PHE A 1 103 ? 17.480 -13.971 -20.426 1.00 89.12 103 PHE A O 1
ATOM 831 N N . ARG A 1 104 ? 15.657 -14.168 -19.126 1.00 87.19 104 ARG A N 1
ATOM 832 C CA . ARG A 1 104 ? 14.874 -13.175 -19.854 1.00 87.19 104 ARG A CA 1
ATOM 833 C C . ARG A 1 104 ? 15.387 -11.777 -19.512 1.00 87.19 104 ARG A C 1
ATOM 835 O O . ARG A 1 104 ? 15.508 -11.440 -18.337 1.00 87.19 104 ARG A O 1
ATOM 842 N N . VAL A 1 105 ? 15.629 -10.984 -20.546 1.00 89.19 105 VAL A N 1
ATOM 843 C CA . VAL A 1 105 ? 15.975 -9.568 -20.458 1.00 89.19 105 VAL A CA 1
ATOM 844 C C . VAL A 1 105 ? 14.824 -8.772 -21.068 1.00 89.19 105 VAL A C 1
ATOM 846 O O . VAL A 1 105 ? 14.497 -8.908 -22.251 1.00 89.19 105 VAL A O 1
ATOM 849 N N . THR A 1 106 ? 14.165 -7.972 -20.242 1.00 85.25 106 THR A N 1
ATOM 850 C CA . THR A 1 106 ? 13.020 -7.150 -20.637 1.00 85.25 106 THR A CA 1
ATOM 851 C C . THR A 1 106 ? 13.537 -5.779 -21.062 1.00 85.25 106 THR A C 1
ATOM 853 O O . THR A 1 106 ? 14.112 -5.080 -20.235 1.00 85.25 106 THR A O 1
ATOM 856 N N . ALA A 1 107 ? 13.357 -5.394 -22.328 1.00 82.25 107 ALA A N 1
ATOM 857 C CA . ALA A 1 107 ? 13.710 -4.055 -22.799 1.00 82.25 107 ALA A CA 1
ATOM 858 C C . ALA A 1 107 ? 12.484 -3.133 -22.761 1.00 82.25 107 ALA A C 1
ATOM 860 O O . ALA A 1 107 ? 11.414 -3.498 -23.258 1.00 82.25 107 ALA A O 1
ATOM 861 N N . LEU A 1 108 ? 12.635 -1.956 -22.156 1.00 79.62 108 LEU A N 1
ATOM 862 C CA . LEU A 1 108 ? 11.580 -0.963 -21.954 1.00 79.62 108 LEU A CA 1
ATOM 863 C C . LEU A 1 108 ? 12.165 0.431 -22.187 1.00 79.62 108 LEU A C 1
ATOM 865 O O . LEU A 1 108 ? 12.995 0.885 -21.410 1.00 79.62 108 LEU A O 1
ATOM 869 N N . CYS A 1 109 ? 11.724 1.126 -23.239 1.00 75.94 109 CYS A N 1
ATOM 870 C CA . CYS A 1 109 ? 12.111 2.522 -23.508 1.00 75.94 109 CYS A CA 1
ATOM 871 C C . CYS A 1 109 ? 13.628 2.795 -23.481 1.00 75.94 109 CYS A C 1
ATOM 873 O O . CYS A 1 109 ? 14.078 3.796 -22.909 1.00 75.94 109 CYS A O 1
ATOM 875 N N . GLY A 1 110 ? 14.408 1.899 -24.089 1.00 74.88 110 GLY A N 1
ATOM 876 C CA . GLY A 1 110 ? 15.869 1.983 -24.134 1.00 74.88 110 GLY A CA 1
ATOM 877 C C . GLY A 1 110 ? 16.591 1.398 -22.917 1.00 74.88 110 GLY A C 1
ATOM 878 O O . GLY A 1 110 ? 17.787 1.156 -23.020 1.00 74.88 110 GLY A O 1
ATOM 879 N N . ASP A 1 111 ? 15.887 1.098 -21.823 1.00 84.50 111 ASP A N 1
ATOM 880 C CA . ASP A 1 111 ? 16.470 0.469 -20.636 1.00 84.50 111 ASP A CA 1
ATOM 881 C C . ASP A 1 111 ? 16.252 -1.052 -20.663 1.00 84.50 111 ASP A C 1
ATOM 883 O O . ASP A 1 111 ? 15.293 -1.567 -21.250 1.00 84.50 111 ASP A O 1
ATOM 887 N N . TYR A 1 112 ? 17.145 -1.790 -20.011 1.00 86.88 112 TYR A N 1
ATOM 888 C CA . TYR A 1 112 ? 17.189 -3.248 -20.007 1.00 86.88 112 TYR A CA 1
ATOM 889 C C . TYR A 1 112 ? 17.100 -3.778 -18.582 1.00 86.88 112 TYR A C 1
ATOM 891 O O . TYR A 1 112 ? 17.889 -3.406 -17.718 1.00 86.88 112 TYR A O 1
ATOM 899 N N . TYR A 1 113 ? 16.164 -4.697 -18.349 1.00 87.12 113 TYR A N 1
ATOM 900 C CA . TYR A 1 113 ? 15.910 -5.272 -17.035 1.00 87.12 113 TYR A CA 1
ATOM 901 C C . TYR A 1 113 ? 16.162 -6.779 -17.025 1.00 87.12 113 TYR A C 1
ATOM 903 O O . TYR A 1 113 ? 15.587 -7.515 -17.829 1.00 87.12 113 TYR A O 1
ATOM 911 N N . ILE A 1 114 ? 16.971 -7.258 -16.079 1.00 87.31 114 ILE A N 1
ATOM 912 C CA . ILE A 1 114 ? 17.200 -8.691 -15.831 1.00 87.31 114 ILE A CA 1
ATOM 913 C C . ILE A 1 114 ? 17.053 -8.971 -14.336 1.00 87.31 114 ILE A C 1
ATOM 915 O O . ILE A 1 114 ? 17.699 -8.341 -13.502 1.00 87.31 114 ILE A O 1
ATOM 919 N N . GLY A 1 115 ? 16.124 -9.863 -13.981 1.00 78.12 115 GLY A N 1
ATOM 920 C CA . GLY A 1 115 ? 15.747 -10.086 -12.579 1.00 78.12 115 GLY A CA 1
ATOM 921 C C . GLY A 1 115 ? 15.227 -8.826 -11.868 1.00 78.12 115 GLY A C 1
ATOM 922 O O . GLY A 1 115 ? 15.301 -8.733 -10.653 1.00 78.12 115 GLY A O 1
ATOM 923 N N . GLY A 1 116 ? 14.753 -7.826 -12.616 1.00 77.06 116 GLY A N 1
ATOM 924 C CA . GLY A 1 116 ? 14.325 -6.533 -12.079 1.00 77.06 116 GLY A CA 1
ATOM 925 C C . GLY A 1 116 ? 15.460 -5.559 -11.718 1.00 77.06 116 GLY A C 1
ATOM 926 O O . GLY A 1 116 ? 15.175 -4.520 -11.129 1.00 77.06 116 GLY A O 1
ATOM 927 N N . ARG A 1 117 ? 16.724 -5.849 -12.063 1.00 84.12 117 ARG A N 1
ATOM 928 C CA . ARG A 1 117 ? 17.814 -4.855 -12.067 1.00 84.12 117 ARG A CA 1
ATOM 929 C C . ARG A 1 117 ? 17.843 -4.120 -13.405 1.00 84.12 117 ARG A C 1
ATOM 931 O O . ARG A 1 117 ? 17.760 -4.774 -14.438 1.00 84.12 117 ARG A O 1
ATOM 938 N N . GLU A 1 118 ? 17.995 -2.802 -13.356 1.00 86.69 118 GLU A N 1
ATOM 939 C CA . GLU A 1 118 ? 18.025 -1.891 -14.506 1.00 86.69 118 GLU A CA 1
ATOM 940 C C . GLU A 1 118 ? 19.440 -1.672 -15.064 1.00 86.69 118 GLU A C 1
ATOM 942 O O . GLU A 1 118 ? 20.406 -1.590 -14.303 1.00 86.69 118 GLU A O 1
ATOM 947 N N . PHE A 1 119 ? 19.538 -1.538 -16.387 1.00 87.75 119 PHE A N 1
ATOM 948 C CA . PHE A 1 119 ? 20.746 -1.212 -17.143 1.00 87.75 119 PHE A CA 1
ATOM 949 C C . PHE A 1 119 ? 20.402 -0.295 -18.326 1.00 87.75 119 PHE A C 1
ATOM 951 O O . PHE A 1 119 ? 19.376 -0.493 -18.971 1.00 87.75 119 PHE A O 1
ATOM 958 N N . TYR A 1 120 ? 21.273 0.660 -18.659 1.00 84.69 120 TYR A N 1
ATOM 959 C CA . TYR A 1 120 ? 21.039 1.616 -19.756 1.00 84.69 120 TYR A CA 1
ATOM 960 C C . TYR A 1 120 ? 21.333 1.040 -21.149 1.00 84.69 120 TYR A C 1
ATOM 962 O O . TYR A 1 120 ? 20.852 1.549 -22.158 1.00 84.69 120 TYR A O 1
ATOM 970 N N . SER A 1 121 ? 22.116 -0.037 -21.227 1.00 86.69 121 SER A N 1
ATOM 971 C CA . SER A 1 121 ? 22.381 -0.760 -22.468 1.00 86.69 121 SER A CA 1
ATOM 972 C C . SER A 1 121 ? 22.625 -2.250 -22.215 1.00 86.69 121 SER A C 1
ATOM 974 O O . SER A 1 121 ? 23.000 -2.662 -21.113 1.00 86.69 121 SER A O 1
ATOM 976 N N . LEU A 1 122 ? 22.471 -3.081 -23.255 1.00 87.19 122 LEU A N 1
ATOM 977 C CA . LEU A 1 122 ? 22.904 -4.485 -23.196 1.00 87.19 122 LEU A CA 1
ATOM 978 C C . LEU A 1 122 ? 24.406 -4.602 -22.896 1.00 87.19 122 LEU A C 1
ATOM 980 O O . LEU A 1 122 ? 24.817 -5.546 -22.228 1.00 87.19 122 LEU A O 1
ATOM 984 N N . GLY A 1 123 ? 25.211 -3.640 -23.360 1.00 89.06 123 GLY A N 1
ATOM 985 C CA . GLY A 1 123 ? 26.634 -3.564 -23.040 1.00 89.06 123 GLY A CA 1
ATOM 986 C C . GLY A 1 123 ? 26.864 -3.422 -21.538 1.00 89.06 123 GLY A C 1
ATOM 987 O O . GLY A 1 123 ? 27.594 -4.222 -20.965 1.00 89.06 123 GLY A O 1
ATOM 988 N N . ASP A 1 124 ? 26.178 -2.491 -20.876 1.00 89.12 124 ASP A N 1
ATOM 989 C CA . ASP A 1 124 ? 26.320 -2.284 -19.427 1.00 89.12 124 ASP A CA 1
ATOM 990 C C . ASP A 1 124 ? 25.911 -3.529 -18.632 1.00 89.12 124 ASP A C 1
ATOM 992 O O . ASP A 1 124 ? 26.598 -3.922 -17.687 1.00 89.12 124 ASP A O 1
ATOM 996 N N . LEU A 1 125 ? 24.833 -4.199 -19.056 1.00 91.31 125 LEU A N 1
ATOM 997 C CA . LEU A 1 125 ? 24.375 -5.458 -18.464 1.00 91.31 125 LEU A CA 1
ATOM 998 C C . LEU A 1 125 ? 25.457 -6.540 -18.551 1.00 91.31 125 LEU A C 1
ATOM 1000 O O . LEU A 1 125 ? 25.797 -7.169 -17.546 1.00 91.31 125 LEU A O 1
ATOM 1004 N N . ILE A 1 126 ? 26.017 -6.759 -19.743 1.00 92.62 126 ILE A N 1
ATOM 1005 C CA . ILE A 1 126 ? 27.058 -7.771 -19.951 1.00 92.62 126 ILE A CA 1
ATOM 1006 C C . ILE A 1 126 ? 28.339 -7.398 -19.206 1.00 92.62 126 ILE A C 1
ATOM 1008 O O . ILE A 1 126 ? 28.920 -8.249 -18.529 1.00 92.62 126 ILE A O 1
ATOM 1012 N N . GLY A 1 127 ? 28.758 -6.134 -19.264 1.00 89.44 127 GLY A N 1
ATOM 1013 C CA . GLY A 1 127 ? 29.937 -5.631 -18.561 1.00 89.44 127 GLY A CA 1
ATOM 1014 C C . GLY A 1 127 ? 29.840 -5.847 -17.051 1.00 89.44 127 GLY A C 1
ATOM 1015 O O . GLY A 1 127 ? 30.797 -6.330 -16.435 1.00 89.44 127 GLY A O 1
ATOM 1016 N N . TYR A 1 128 ? 28.661 -5.600 -16.476 1.00 88.62 128 TYR A N 1
ATOM 1017 C CA . TYR A 1 128 ? 28.379 -5.795 -15.057 1.00 88.62 128 TYR A CA 1
ATOM 1018 C C . TYR A 1 128 ? 28.513 -7.259 -14.614 1.00 88.62 128 TYR A C 1
ATOM 1020 O O . TYR A 1 128 ? 29.223 -7.539 -13.646 1.00 88.62 128 TYR A O 1
ATOM 1028 N N . TYR A 1 129 ? 27.891 -8.202 -15.331 1.00 89.81 129 TYR A N 1
ATOM 1029 C CA . TYR A 1 129 ? 27.958 -9.637 -14.995 1.00 89.81 129 TYR A CA 1
ATOM 1030 C C . TYR A 1 129 ? 29.252 -10.336 -15.451 1.00 89.81 129 TYR A C 1
ATOM 1032 O O . TYR A 1 129 ? 29.482 -11.507 -15.138 1.00 89.81 129 TYR A O 1
ATOM 1040 N N . THR A 1 130 ? 30.105 -9.620 -16.183 1.00 88.25 130 THR A N 1
ATOM 1041 C CA . THR A 1 130 ? 31.473 -10.046 -16.500 1.00 88.25 130 THR A CA 1
ATOM 1042 C C . THR A 1 130 ? 32.434 -9.641 -15.376 1.00 88.25 130 THR A C 1
ATOM 1044 O O . THR A 1 130 ? 33.212 -10.463 -14.892 1.00 88.25 130 THR A O 1
ATOM 1047 N N . HIS A 1 131 ? 32.357 -8.391 -14.901 1.00 84.56 131 HIS A N 1
ATOM 1048 C CA . HIS A 1 131 ? 33.403 -7.805 -14.050 1.00 84.56 131 HIS A CA 1
ATOM 1049 C C . HIS A 1 131 ? 32.992 -7.520 -12.60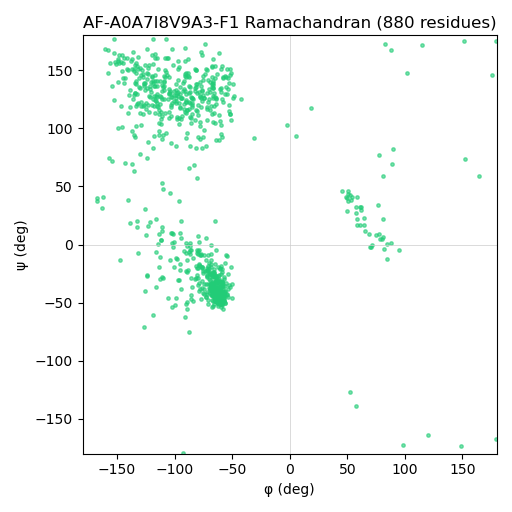4 1.00 84.56 131 HIS A C 1
ATOM 1051 O O . HIS A 1 131 ? 33.844 -7.574 -11.716 1.00 84.56 131 HIS A O 1
ATOM 1057 N N . ARG A 1 132 ? 31.717 -7.232 -12.326 1.00 81.12 132 ARG A N 1
ATOM 1058 C CA . ARG A 1 132 ? 31.284 -6.757 -11.000 1.00 81.12 132 ARG A CA 1
ATOM 1059 C C . ARG A 1 132 ? 30.549 -7.820 -10.192 1.00 81.12 132 ARG A C 1
ATOM 1061 O O . ARG A 1 132 ? 30.881 -8.022 -9.028 1.00 81.12 132 ARG A O 1
ATOM 1068 N N . SER A 1 133 ? 29.600 -8.532 -10.796 1.00 83.94 133 SER A N 1
ATOM 1069 C CA . SER A 1 133 ? 28.727 -9.468 -10.074 1.00 83.94 133 SER A CA 1
ATOM 1070 C C . SER A 1 133 ? 28.635 -10.825 -10.757 1.00 83.94 133 SER A C 1
ATOM 1072 O O . SER A 1 133 ? 28.737 -10.920 -11.978 1.00 83.94 133 SER A O 1
ATOM 1074 N N . ASP A 1 134 ? 28.405 -11.876 -9.973 1.00 84.25 134 ASP A N 1
ATOM 1075 C CA . ASP A 1 134 ? 28.115 -13.194 -10.527 1.00 84.25 134 ASP A CA 1
ATOM 1076 C C . ASP A 1 134 ? 26.636 -13.275 -10.923 1.00 84.25 134 ASP A C 1
ATOM 1078 O O . ASP A 1 134 ? 25.753 -12.819 -10.187 1.00 84.25 134 ASP A O 1
ATOM 1082 N N . LEU A 1 135 ? 26.363 -13.874 -12.082 1.00 83.44 135 LEU A N 1
ATOM 1083 C CA . LEU A 1 135 ? 25.005 -14.069 -12.590 1.00 83.44 135 LEU A CA 1
ATOM 1084 C C . LEU A 1 135 ? 24.296 -15.199 -11.833 1.00 83.44 135 LEU A C 1
ATOM 1086 O O . LEU A 1 135 ? 23.132 -15.077 -11.464 1.00 83.44 135 LEU A O 1
ATOM 1090 N N . LEU A 1 136 ? 25.018 -16.284 -11.561 1.00 81.94 136 LEU A N 1
ATOM 1091 C CA . LEU A 1 136 ? 24.637 -17.327 -10.608 1.00 81.94 136 LEU A CA 1
ATOM 1092 C C . LEU A 1 136 ? 25.709 -17.391 -9.515 1.00 81.94 136 LEU A C 1
ATOM 1094 O O . LEU A 1 136 ? 26.801 -16.864 -9.692 1.00 81.94 136 LEU A O 1
ATOM 1098 N N . LYS A 1 137 ? 25.420 -18.006 -8.366 1.00 80.44 137 LYS A N 1
ATOM 1099 C CA . LYS A 1 137 ? 26.352 -18.055 -7.224 1.00 80.44 137 LYS A CA 1
ATOM 1100 C C . LYS A 1 137 ? 27.737 -18.574 -7.660 1.00 80.44 137 LYS A C 1
ATOM 1102 O O . LYS A 1 137 ? 27.857 -19.752 -7.979 1.00 80.44 137 LYS A O 1
ATOM 1107 N N . GLN A 1 138 ? 28.768 -17.718 -7.627 1.00 80.56 138 GLN A N 1
ATOM 1108 C CA . GLN A 1 138 ? 30.143 -18.016 -8.071 1.00 80.56 138 GLN A CA 1
ATOM 1109 C C . GLN A 1 138 ? 30.308 -18.323 -9.574 1.00 80.56 138 GLN A C 1
ATOM 1111 O O . GLN A 1 138 ? 31.274 -18.979 -9.970 1.00 80.56 138 GLN A O 1
ATOM 1116 N N . GLU A 1 139 ? 29.390 -17.864 -10.428 1.00 86.88 139 GLU A N 1
ATOM 1117 C CA . GLU A 1 139 ? 29.441 -18.066 -11.880 1.00 86.88 139 GLU A CA 1
ATOM 1118 C C . GLU A 1 139 ? 29.240 -16.741 -12.639 1.00 86.88 139 GLU A C 1
ATOM 1120 O O . GLU A 1 139 ? 28.160 -16.141 -12.621 1.00 86.88 139 GLU A O 1
ATOM 1125 N N . ARG A 1 140 ? 30.296 -16.297 -13.332 1.00 88.19 140 ARG A N 1
ATOM 1126 C CA . ARG A 1 140 ? 30.341 -15.054 -14.121 1.00 88.19 140 ARG A CA 1
ATOM 1127 C C . ARG A 1 140 ? 30.282 -15.314 -15.620 1.00 88.19 140 ARG A C 1
ATOM 1129 O O . ARG A 1 140 ? 30.628 -16.400 -16.094 1.00 88.19 140 ARG A O 1
ATOM 1136 N N . LEU A 1 141 ? 29.916 -14.274 -16.363 1.00 90.25 141 LEU A N 1
ATOM 1137 C CA . LEU A 1 141 ? 30.084 -14.237 -17.812 1.00 90.25 141 LEU A CA 1
ATOM 1138 C C . LEU A 1 141 ? 31.581 -14.156 -18.125 1.00 90.25 141 LEU A C 1
ATOM 1140 O O . LEU A 1 141 ? 32.234 -13.193 -17.745 1.00 90.25 141 LEU A O 1
ATOM 1144 N N . THR A 1 142 ? 32.142 -15.178 -18.770 1.00 89.69 142 THR A N 1
ATOM 1145 C CA . THR A 1 142 ? 33.597 -15.244 -19.020 1.00 89.69 142 THR A CA 1
ATOM 1146 C C . THR A 1 142 ? 33.930 -15.451 -20.489 1.00 89.69 142 THR A C 1
ATOM 1148 O O . THR A 1 142 ? 34.838 -14.800 -20.994 1.00 89.69 142 THR A O 1
ATOM 1151 N N . ASN A 1 143 ? 33.172 -16.293 -21.197 1.00 90.25 143 ASN A N 1
ATOM 1152 C CA . ASN A 1 143 ? 33.491 -16.687 -22.570 1.00 90.25 143 ASN A CA 1
ATOM 1153 C C . ASN A 1 143 ? 32.379 -16.233 -23.544 1.00 90.25 143 ASN A C 1
ATOM 1155 O O . ASN A 1 143 ? 31.379 -16.935 -23.707 1.00 90.25 143 ASN A O 1
ATOM 1159 N N . PRO A 1 144 ? 32.485 -15.053 -24.181 1.00 91.25 144 PRO A N 1
ATOM 1160 C CA . PRO A 1 144 ? 31.495 -14.621 -25.166 1.00 91.25 144 PRO A CA 1
ATOM 1161 C C . PRO A 1 144 ? 31.544 -15.531 -26.405 1.00 91.25 144 PRO A C 1
ATOM 1163 O O . PRO A 1 144 ? 32.608 -15.752 -26.984 1.00 91.25 144 PRO A O 1
ATOM 1166 N N . ALA A 1 145 ? 30.400 -16.080 -26.812 1.00 89.25 145 ALA A N 1
ATOM 1167 C CA . ALA A 1 145 ? 30.288 -16.862 -28.039 1.00 89.25 145 ALA A CA 1
ATOM 1168 C C . ALA A 1 145 ? 29.942 -15.927 -29.203 1.00 89.25 145 ALA A C 1
ATOM 1170 O O . ALA A 1 145 ? 28.857 -15.349 -29.209 1.00 89.25 145 ALA A O 1
ATOM 1171 N N . ALA A 1 146 ? 30.824 -15.792 -30.194 1.00 85.50 146 ALA A N 1
ATOM 1172 C CA . ALA A 1 146 ? 30.609 -14.884 -31.321 1.00 85.50 146 ALA A CA 1
ATOM 1173 C C . ALA A 1 146 ? 29.577 -15.427 -32.336 1.00 85.50 146 ALA A C 1
ATOM 1175 O O . ALA A 1 146 ? 29.501 -16.642 -32.552 1.00 85.50 146 ALA A O 1
ATOM 1176 N N . PRO A 1 147 ? 28.763 -14.560 -32.969 1.00 82.94 147 PRO A N 1
ATOM 1177 C CA . PRO A 1 147 ? 27.965 -14.932 -34.131 1.00 82.94 147 PRO A CA 1
ATOM 1178 C C . PRO A 1 147 ? 28.871 -15.229 -35.348 1.00 82.94 147 PRO A C 1
ATOM 1180 O O . PRO A 1 147 ? 29.962 -14.674 -35.453 1.00 82.94 147 PRO A O 1
ATOM 1183 N N . PRO A 1 148 ? 28.434 -16.088 -36.291 1.00 71.62 148 PRO A N 1
ATOM 1184 C CA . PRO A 1 148 ? 29.199 -16.428 -37.494 1.00 71.62 148 PRO A CA 1
ATOM 1185 C C . PRO A 1 148 ? 29.304 -15.262 -38.481 1.00 71.62 148 PRO A C 1
ATOM 1187 O O . PRO A 1 148 ? 30.248 -15.207 -39.260 1.00 71.62 148 PRO A O 1
ATOM 1190 N N . GLU A 1 149 ? 28.349 -14.333 -38.439 1.00 67.19 149 GLU A N 1
ATOM 1191 C CA . GLU A 1 149 ? 28.313 -13.133 -39.266 1.00 67.19 149 GLU A CA 1
ATOM 1192 C C . GLU A 1 149 ? 27.994 -11.915 -38.387 1.00 67.19 149 GLU A C 1
ATOM 1194 O O . GLU A 1 149 ? 27.268 -12.048 -37.393 1.00 67.19 149 GLU A O 1
ATOM 1199 N N . PRO A 1 150 ? 28.532 -10.728 -38.715 1.00 64.25 150 PRO A N 1
ATOM 1200 C CA . PRO A 1 150 ? 28.213 -9.506 -37.994 1.00 64.25 150 PRO A CA 1
ATOM 1201 C C . PRO A 1 150 ? 26.728 -9.164 -38.156 1.00 64.25 150 PRO A C 1
ATOM 1203 O O . PRO A 1 150 ? 26.220 -9.019 -39.265 1.00 64.25 150 PRO A O 1
ATOM 1206 N N . VAL A 1 151 ? 26.042 -9.005 -37.028 1.00 70.31 151 VAL A N 1
ATOM 1207 C CA . VAL A 1 151 ? 24.618 -8.662 -36.973 1.00 70.31 151 VAL A CA 1
ATOM 1208 C C . VAL A 1 151 ? 24.454 -7.141 -37.085 1.00 70.31 151 VAL A C 1
ATOM 1210 O O . VAL A 1 151 ? 25.049 -6.405 -36.296 1.00 70.31 151 VAL A O 1
ATOM 1213 N N . ASN A 1 152 ? 23.652 -6.658 -38.042 1.00 61.03 152 ASN A N 1
ATOM 1214 C CA . ASN A 1 152 ? 23.316 -5.236 -38.191 1.00 61.03 152 ASN A CA 1
ATOM 1215 C C . ASN A 1 152 ? 21.795 -5.026 -38.147 1.00 61.03 152 ASN A C 1
ATOM 1217 O O . ASN A 1 152 ? 21.133 -5.006 -39.182 1.00 61.03 152 ASN A O 1
ATOM 1221 N N . ASP A 1 153 ? 21.268 -4.846 -36.935 1.00 64.12 153 ASP A N 1
ATOM 1222 C CA . ASP A 1 153 ? 19.827 -4.725 -36.668 1.00 64.12 153 ASP A CA 1
ATOM 1223 C C . ASP A 1 153 ? 19.373 -3.267 -36.442 1.00 64.12 153 ASP A C 1
ATOM 1225 O O . ASP A 1 153 ? 18.247 -3.023 -36.008 1.00 64.12 153 ASP A O 1
ATOM 1229 N N . GLN A 1 154 ? 20.234 -2.270 -36.685 1.00 65.56 154 GLN A N 1
ATOM 1230 C CA . GLN A 1 154 ? 19.895 -0.871 -36.403 1.00 65.56 154 GLN A CA 1
ATOM 1231 C C . GLN A 1 154 ? 18.908 -0.311 -37.432 1.00 65.56 154 GLN A C 1
ATOM 1233 O O . GLN A 1 154 ? 19.291 0.149 -38.510 1.00 65.56 154 GLN A O 1
ATOM 1238 N N . VAL A 1 155 ? 17.628 -0.299 -37.065 1.00 73.38 155 VAL A N 1
ATOM 1239 C CA . VAL A 1 155 ? 16.561 0.311 -37.860 1.00 73.38 155 VAL A CA 1
ATOM 1240 C C . VAL A 1 155 ? 16.623 1.832 -37.714 1.00 73.38 155 VAL A C 1
ATOM 1242 O O . VAL A 1 155 ? 16.550 2.373 -36.609 1.00 73.38 155 VAL A O 1
ATOM 1245 N N . LYS A 1 156 ? 16.740 2.540 -38.840 1.00 80.88 156 LYS A N 1
ATOM 1246 C CA . LYS A 1 156 ? 16.659 4.005 -38.892 1.00 80.88 156 LYS A CA 1
ATOM 1247 C C . LYS A 1 156 ? 15.364 4.426 -39.561 1.00 80.88 156 LYS A C 1
ATOM 1249 O O . LYS A 1 156 ? 14.954 3.827 -40.552 1.00 80.88 156 LYS A O 1
ATOM 1254 N N . VAL A 1 157 ? 14.741 5.476 -39.048 1.00 81.56 157 VAL A N 1
ATOM 1255 C CA . VAL A 1 157 ? 13.527 6.064 -39.622 1.00 81.56 157 VAL A CA 1
ATOM 1256 C C . VAL A 1 157 ? 13.718 7.563 -39.820 1.00 81.56 157 VAL A C 1
ATOM 1258 O O . VAL A 1 157 ? 14.473 8.188 -39.082 1.00 81.56 157 VAL A O 1
ATOM 1261 N N . VAL A 1 158 ? 13.052 8.144 -40.813 1.00 83.12 158 VAL A N 1
ATOM 1262 C CA . VAL A 1 158 ? 13.074 9.585 -41.095 1.00 83.12 158 VAL A CA 1
ATOM 1263 C C . VAL A 1 158 ? 11.679 10.183 -40.937 1.00 83.12 158 VAL A C 1
ATOM 1265 O O . VAL A 1 158 ? 10.706 9.590 -41.402 1.00 83.12 158 VAL A O 1
ATOM 1268 N N . ALA A 1 159 ? 11.563 11.347 -40.299 1.00 81.81 159 ALA A N 1
ATOM 1269 C CA . ALA A 1 159 ? 10.307 12.087 -40.201 1.00 81.81 159 ALA A CA 1
ATOM 1270 C C . ALA A 1 159 ? 9.822 12.541 -41.581 1.00 81.81 159 ALA A C 1
ATOM 1272 O O . ALA A 1 159 ? 10.531 13.232 -42.313 1.00 81.81 159 ALA A O 1
ATOM 1273 N N . ILE A 1 160 ? 8.580 12.204 -41.920 1.00 80.69 160 ILE A N 1
ATOM 1274 C CA . ILE A 1 160 ? 7.938 12.637 -43.171 1.00 80.69 160 ILE A CA 1
ATOM 1275 C C . ILE A 1 160 ? 7.080 13.894 -42.989 1.00 80.69 160 ILE A C 1
ATOM 1277 O O . ILE A 1 160 ? 6.785 14.581 -43.971 1.00 80.69 160 ILE A O 1
ATOM 1281 N N . LEU A 1 161 ? 6.732 14.225 -41.743 1.00 73.44 161 LEU A N 1
ATOM 1282 C CA . LEU A 1 161 ? 5.946 15.391 -41.339 1.00 73.44 161 LEU A CA 1
ATOM 1283 C C . LEU A 1 161 ? 6.508 15.980 -40.033 1.00 73.44 161 LEU A C 1
ATOM 1285 O O . LEU A 1 161 ? 7.054 15.218 -39.237 1.00 73.44 161 LEU A O 1
ATOM 1289 N N . PRO A 1 162 ? 6.373 17.299 -39.798 1.00 79.25 162 PRO A N 1
ATOM 1290 C CA . PRO A 1 162 ? 6.724 17.900 -38.516 1.00 79.25 162 PRO A CA 1
ATOM 1291 C C . PRO A 1 162 ? 5.694 17.543 -37.432 1.00 79.25 162 PRO A C 1
ATOM 1293 O O . PRO A 1 162 ? 4.510 17.343 -37.728 1.00 79.25 162 PRO A O 1
ATOM 1296 N N . TYR A 1 163 ? 6.132 17.496 -36.174 1.00 86.88 163 TYR A N 1
ATOM 1297 C CA . TYR A 1 163 ? 5.284 17.194 -35.020 1.00 86.88 163 TYR A CA 1
ATOM 1298 C C . TYR A 1 163 ? 5.706 17.989 -33.783 1.00 86.88 163 TYR A C 1
ATOM 1300 O O . TYR A 1 163 ? 6.894 18.171 -33.525 1.00 86.88 163 TYR A O 1
ATOM 1308 N N . ASN A 1 164 ? 4.718 18.417 -32.993 1.00 84.62 164 ASN A N 1
ATOM 1309 C CA . ASN A 1 164 ? 4.929 19.098 -31.719 1.00 84.62 164 ASN A CA 1
ATOM 1310 C C . ASN A 1 164 ? 4.483 18.192 -30.573 1.00 84.62 164 ASN A C 1
ATOM 1312 O O . ASN A 1 164 ? 3.330 17.761 -30.546 1.00 84.62 164 ASN A O 1
ATOM 1316 N N . GLN A 1 165 ? 5.382 17.958 -29.619 1.00 83.56 165 GLN A N 1
ATOM 1317 C CA . GLN A 1 165 ? 5.112 17.129 -28.449 1.00 83.56 165 GLN A CA 1
ATOM 1318 C C . GLN A 1 165 ? 3.958 17.660 -27.590 1.00 83.56 165 GLN A C 1
ATOM 1320 O O . GLN A 1 165 ? 3.752 18.872 -27.453 1.00 83.56 165 GLN A O 1
ATOM 1325 N N . ILE A 1 166 ? 3.268 16.745 -26.913 1.00 79.81 166 ILE A N 1
ATOM 1326 C CA . ILE A 1 166 ? 2.326 17.086 -25.847 1.00 79.81 166 ILE A CA 1
ATOM 1327 C C . ILE A 1 166 ? 3.097 17.310 -24.528 1.00 79.81 166 ILE A C 1
ATOM 1329 O O . ILE A 1 166 ? 3.918 16.468 -24.148 1.00 79.81 166 ILE A O 1
ATOM 1333 N N . PRO A 1 167 ? 2.836 18.403 -23.781 1.00 78.12 167 PRO A N 1
ATOM 1334 C CA . PRO A 1 167 ? 3.475 18.643 -22.487 1.00 78.12 167 PRO A CA 1
ATOM 1335 C C . PRO A 1 167 ? 3.270 17.491 -21.493 1.00 78.12 167 PRO A C 1
ATOM 1337 O O . PRO A 1 167 ? 2.204 16.883 -21.452 1.00 78.12 167 PRO A O 1
ATOM 1340 N N . GLU A 1 168 ? 4.283 17.231 -20.659 1.00 74.31 168 GLU A N 1
ATOM 1341 C CA . GLU A 1 168 ? 4.283 16.176 -19.623 1.00 74.31 168 GLU A CA 1
ATOM 1342 C C . GLU A 1 168 ? 4.214 14.728 -20.151 1.00 74.31 168 GLU A C 1
ATOM 1344 O O . GLU A 1 168 ? 4.036 13.799 -19.361 1.00 74.31 168 GLU A O 1
ATOM 1349 N N . THR A 1 169 ? 4.399 14.526 -21.460 1.00 82.75 169 THR A N 1
ATOM 1350 C CA . THR A 1 169 ? 4.509 13.205 -22.103 1.00 82.75 169 THR A CA 1
ATOM 1351 C C . THR A 1 169 ? 5.949 12.911 -22.536 1.00 82.75 169 THR A C 1
ATOM 1353 O O . THR A 1 169 ? 6.839 13.748 -22.371 1.00 82.75 169 THR A O 1
ATOM 1356 N N . ASP A 1 170 ? 6.186 11.710 -23.070 1.00 84.19 170 ASP A N 1
ATOM 1357 C CA . ASP A 1 170 ? 7.481 11.310 -23.643 1.00 84.19 170 ASP A CA 1
ATOM 1358 C C . ASP A 1 170 ? 7.552 11.516 -25.163 1.00 84.19 170 ASP A C 1
ATOM 1360 O O . ASP A 1 170 ? 8.465 11.007 -25.809 1.00 84.19 170 ASP A O 1
ATOM 1364 N N . GLU A 1 171 ? 6.570 12.199 -25.754 1.00 87.38 171 GLU A N 1
ATOM 1365 C CA . GLU A 1 171 ? 6.550 12.489 -27.187 1.00 87.38 171 GLU A CA 1
ATOM 1366 C C . GLU A 1 171 ? 7.686 13.447 -27.562 1.00 87.38 171 GLU A C 1
ATOM 1368 O O . GLU A 1 171 ? 7.979 14.381 -26.819 1.00 87.38 171 GLU A O 1
ATOM 1373 N N . LEU A 1 172 ? 8.321 13.225 -28.714 1.00 87.12 172 LEU A N 1
ATOM 1374 C CA . LEU A 1 172 ? 9.353 14.128 -29.230 1.00 87.12 172 LEU A CA 1
ATOM 1375 C C . LEU A 1 172 ? 8.750 15.165 -30.173 1.00 87.12 172 LEU A C 1
ATOM 1377 O O . LEU A 1 172 ? 7.941 14.820 -31.030 1.00 87.12 172 LEU A O 1
ATOM 1381 N N . SER A 1 173 ? 9.198 16.416 -30.067 1.00 86.50 173 SER A N 1
ATOM 1382 C CA . SER A 1 173 ? 9.029 17.398 -31.143 1.00 86.50 173 SER A CA 1
ATOM 1383 C C . SER A 1 173 ? 10.097 17.184 -32.209 1.00 86.50 173 SER A C 1
ATOM 1385 O O . SER A 1 173 ? 11.259 16.973 -31.864 1.00 86.50 173 SER A O 1
ATOM 1387 N N . PHE A 1 174 ? 9.719 17.266 -33.483 1.00 85.25 174 PHE A N 1
ATOM 1388 C CA . PHE A 1 174 ? 10.650 17.079 -34.594 1.00 85.25 174 PHE A CA 1
ATOM 1389 C C . PHE A 1 174 ? 10.194 17.750 -35.883 1.00 85.25 174 PHE A C 1
ATOM 1391 O O . PHE A 1 174 ? 9.001 17.953 -36.124 1.00 85.25 174 PHE A O 1
ATOM 1398 N N . GLU A 1 175 ? 11.170 18.041 -36.737 1.00 81.94 175 GLU A N 1
ATOM 1399 C CA . GLU A 1 175 ? 10.950 18.601 -38.067 1.00 81.94 175 GLU A CA 1
ATOM 1400 C C . GLU A 1 175 ? 10.964 17.514 -39.146 1.00 81.94 175 GLU A C 1
ATOM 1402 O O . GLU A 1 175 ? 11.540 16.431 -38.994 1.00 81.94 175 GLU A O 1
ATOM 1407 N N . LYS A 1 176 ? 10.342 17.808 -40.291 1.00 78.12 176 LYS A N 1
ATOM 1408 C CA . LYS A 1 176 ? 10.396 16.910 -41.450 1.00 78.12 176 LYS A CA 1
ATOM 1409 C C . LYS A 1 176 ? 11.850 16.705 -41.896 1.00 78.12 176 LYS A C 1
ATOM 1411 O O . LYS A 1 176 ? 12.573 17.668 -42.130 1.00 78.12 176 LYS A O 1
ATOM 1416 N N . GLY A 1 177 ? 12.239 15.450 -42.104 1.00 70.38 177 GLY A N 1
ATOM 1417 C CA . GLY A 1 177 ? 13.589 15.053 -42.509 1.00 70.38 177 GLY A CA 1
ATOM 1418 C C . GLY A 1 177 ? 14.508 14.659 -41.351 1.00 70.38 177 GLY A C 1
ATOM 1419 O O . GLY A 1 177 ? 15.615 14.189 -41.605 1.00 70.38 177 GLY A O 1
ATOM 1420 N N . GLU A 1 178 ? 14.071 14.799 -40.097 1.00 80.25 178 GLU A N 1
ATOM 1421 C CA . GLU A 1 178 ? 14.847 14.360 -38.935 1.00 80.25 178 GLU A CA 1
ATOM 1422 C C . GLU A 1 178 ? 14.987 12.831 -38.895 1.00 80.25 178 GLU A C 1
ATOM 1424 O O . GLU A 1 178 ? 14.020 12.101 -39.122 1.00 80.25 178 GLU A O 1
ATOM 1429 N N . VAL A 1 179 ? 16.203 12.342 -38.633 1.00 80.25 179 VAL A N 1
ATOM 1430 C CA . VAL A 1 179 ? 16.515 10.907 -38.607 1.00 80.25 179 VAL A CA 1
ATOM 1431 C C . VAL A 1 179 ? 16.553 10.412 -37.171 1.00 80.25 179 VAL A C 1
ATOM 1433 O O . VAL A 1 179 ? 17.247 10.974 -36.321 1.00 80.25 179 VAL A O 1
ATOM 1436 N N . PHE A 1 180 ? 15.873 9.299 -36.929 1.00 84.19 180 PHE A N 1
ATOM 1437 C CA . PHE A 1 180 ? 15.847 8.627 -35.644 1.00 84.19 180 PHE A CA 1
ATOM 1438 C C . PHE A 1 180 ? 16.395 7.209 -35.740 1.00 84.19 180 PHE A C 1
ATOM 1440 O O . PHE A 1 180 ? 16.168 6.492 -36.718 1.00 84.19 180 PHE A O 1
ATOM 1447 N N . LEU A 1 181 ? 17.086 6.794 -34.684 1.00 81.38 181 LEU A N 1
ATOM 1448 C CA . LEU A 1 181 ? 17.423 5.400 -34.431 1.00 81.38 181 LEU A CA 1
ATOM 1449 C C . LEU A 1 181 ? 16.277 4.756 -33.647 1.00 81.38 181 LEU A C 1
ATOM 1451 O O . LEU A 1 181 ? 15.924 5.243 -32.573 1.00 81.38 181 LEU A O 1
ATOM 1455 N N . VAL A 1 182 ? 15.696 3.683 -34.179 1.00 82.44 182 VAL A N 1
ATOM 1456 C CA . VAL A 1 182 ? 14.608 2.954 -33.519 1.00 82.44 182 VAL A CA 1
ATOM 1457 C C . VAL A 1 182 ? 15.196 1.940 -32.548 1.00 82.44 182 VAL A C 1
ATOM 1459 O O . VAL A 1 182 ? 15.997 1.097 -32.945 1.00 82.44 182 VAL A O 1
ATOM 1462 N N . HIS A 1 183 ? 14.762 2.001 -31.289 1.00 76.62 183 HIS A N 1
ATOM 1463 C CA . HIS A 1 183 ? 15.155 1.029 -30.262 1.00 76.62 183 HIS A CA 1
ATOM 1464 C C . HIS A 1 183 ? 14.091 -0.047 -30.068 1.00 76.62 183 HIS A C 1
ATOM 1466 O O . HIS A 1 183 ? 14.405 -1.234 -30.022 1.00 76.62 183 HIS A O 1
ATOM 1472 N N . ASN A 1 184 ? 12.820 0.358 -29.970 1.00 75.94 184 ASN A N 1
ATOM 1473 C CA . ASN A 1 184 ? 11.707 -0.547 -29.689 1.00 75.94 184 ASN A CA 1
ATOM 1474 C C . ASN A 1 184 ? 10.447 -0.107 -30.454 1.00 75.94 184 ASN A C 1
ATOM 1476 O O . ASN A 1 184 ? 10.117 1.079 -30.478 1.00 75.94 184 ASN A O 1
ATOM 1480 N N . ASP A 1 185 ? 9.703 -1.063 -31.018 1.00 76.31 185 ASP A N 1
ATOM 1481 C CA . ASP A 1 185 ? 8.310 -0.853 -31.443 1.00 76.31 185 ASP A CA 1
ATOM 1482 C C . ASP A 1 185 ? 7.410 -1.084 -30.218 1.00 76.31 185 ASP A C 1
ATOM 1484 O O . ASP A 1 185 ? 7.433 -2.163 -29.620 1.00 76.31 185 ASP A O 1
ATOM 1488 N N . LEU A 1 186 ? 6.683 -0.047 -29.796 1.00 70.94 186 LEU A N 1
ATOM 1489 C CA . LEU A 1 186 ? 5.834 -0.072 -28.602 1.00 70.94 186 LEU A CA 1
ATOM 1490 C C . LEU A 1 186 ? 4.426 -0.620 -28.900 1.00 70.94 186 LEU A C 1
ATOM 1492 O O . LEU A 1 186 ? 3.640 -0.806 -27.975 1.00 70.94 186 LEU A O 1
ATOM 1496 N N . GLY A 1 187 ? 4.099 -0.906 -30.166 1.00 67.06 187 GLY A N 1
ATOM 1497 C CA . GLY A 1 187 ? 2.747 -1.273 -30.589 1.00 67.06 187 GLY A CA 1
ATOM 1498 C C . GLY A 1 187 ? 1.838 -0.061 -30.830 1.00 67.06 187 GLY A C 1
ATOM 1499 O O . GLY A 1 187 ? 2.219 1.087 -30.609 1.00 67.06 187 GLY A O 1
ATOM 1500 N N . ASP A 1 188 ? 0.638 -0.311 -31.372 1.00 65.06 188 ASP A N 1
ATOM 1501 C CA . ASP A 1 188 ? -0.382 0.705 -31.707 1.00 65.06 188 ASP A CA 1
ATOM 1502 C C . ASP A 1 188 ? 0.148 1.909 -32.523 1.00 65.06 188 ASP A C 1
ATOM 1504 O O . ASP A 1 188 ? -0.385 3.018 -32.477 1.00 65.06 188 ASP A O 1
ATOM 1508 N N . GLY A 1 189 ? 1.195 1.673 -33.321 1.00 73.62 189 GLY A N 1
ATOM 1509 C CA . GLY A 1 189 ? 1.793 2.673 -34.199 1.00 73.62 189 GLY A CA 1
ATOM 1510 C C . GLY A 1 189 ? 2.759 3.631 -33.505 1.00 73.62 189 GLY A C 1
ATOM 1511 O O . GLY A 1 189 ? 2.984 4.704 -34.048 1.00 73.62 189 GLY A O 1
ATOM 1512 N N . TRP A 1 190 ? 3.341 3.279 -32.356 1.00 82.06 190 TRP A N 1
ATOM 1513 C CA . TRP A 1 190 ? 4.338 4.105 -31.664 1.00 82.06 190 TRP A CA 1
ATOM 1514 C C . TRP A 1 190 ? 5.699 3.419 -31.570 1.00 82.06 190 TRP A C 1
ATOM 1516 O O . TRP A 1 190 ? 5.800 2.219 -31.331 1.00 82.06 190 TRP A O 1
ATOM 1526 N N . LEU A 1 191 ? 6.758 4.203 -31.747 1.00 84.38 191 LEU A N 1
ATOM 1527 C CA . LEU A 1 191 ? 8.148 3.761 -31.709 1.00 84.38 191 LEU A CA 1
ATOM 1528 C C . LEU A 1 191 ? 8.891 4.526 -30.616 1.00 84.38 191 LEU A C 1
ATOM 1530 O O . LEU A 1 191 ? 8.746 5.744 -30.524 1.00 84.38 191 LEU A O 1
ATOM 1534 N N . TRP A 1 192 ? 9.715 3.833 -29.830 1.00 86.06 192 TRP A N 1
ATOM 1535 C CA . TRP A 1 192 ? 10.717 4.475 -28.983 1.00 86.06 192 TRP A CA 1
ATOM 1536 C C . TRP A 1 192 ? 11.990 4.691 -29.791 1.00 86.06 192 TRP A C 1
ATOM 1538 O O . TRP A 1 192 ? 12.578 3.732 -30.308 1.00 86.06 192 TRP A O 1
ATOM 1548 N N . VAL A 1 193 ? 12.414 5.944 -29.900 1.00 87.06 193 VAL A N 1
ATOM 1549 C CA . VAL A 1 193 ? 13.499 6.341 -30.791 1.00 87.06 193 VAL A CA 1
ATOM 1550 C C . VAL A 1 193 ? 14.448 7.331 -30.124 1.00 87.06 193 VAL A C 1
ATOM 1552 O O . VAL A 1 193 ? 14.076 8.011 -29.169 1.00 87.06 193 VAL A O 1
ATOM 1555 N N . THR A 1 194 ? 15.664 7.438 -30.656 1.00 85.81 194 THR A N 1
ATOM 1556 C CA . THR A 1 194 ? 16.602 8.524 -30.337 1.00 85.81 194 THR A CA 1
ATOM 1557 C C . THR A 1 194 ? 16.876 9.344 -31.585 1.00 85.81 194 THR A C 1
ATOM 1559 O O . THR A 1 194 ? 17.245 8.794 -32.625 1.00 85.81 194 THR A O 1
ATOM 1562 N N . SER A 1 195 ? 16.713 10.660 -31.481 1.00 83.94 195 SER A N 1
ATOM 1563 C CA . SER A 1 195 ? 17.063 11.602 -32.543 1.00 83.94 195 SER A CA 1
ATOM 1564 C C . SER A 1 195 ? 18.571 11.605 -32.780 1.00 83.94 195 SER A C 1
ATOM 1566 O O . SER A 1 195 ? 19.357 11.746 -31.843 1.00 83.94 195 SER A O 1
ATOM 1568 N N . GLN A 1 196 ? 18.986 11.469 -34.039 1.00 81.56 196 GLN A N 1
ATOM 1569 C CA . GLN A 1 196 ? 20.403 11.538 -34.401 1.00 81.56 196 GLN A CA 1
ATOM 1570 C C . GLN A 1 196 ? 20.951 12.969 -34.388 1.00 81.56 196 GLN A C 1
ATOM 1572 O O . GLN A 1 196 ? 22.159 13.147 -34.254 1.00 81.56 196 GLN A O 1
ATOM 1577 N N . SER A 1 197 ? 20.090 13.979 -34.528 1.00 73.19 197 SER A N 1
ATOM 1578 C CA . SER A 1 197 ? 20.485 15.390 -34.514 1.00 73.19 197 SER A CA 1
ATOM 1579 C C . SER A 1 197 ? 20.562 15.948 -33.094 1.00 73.19 197 SER A C 1
ATOM 1581 O O . SER A 1 197 ? 21.510 16.659 -32.772 1.00 73.19 197 SER A O 1
ATOM 1583 N N . THR A 1 198 ? 19.583 15.630 -32.241 1.00 77.12 198 THR A N 1
ATOM 1584 C CA . THR A 1 198 ? 19.481 16.199 -30.885 1.00 77.12 198 THR A CA 1
ATOM 1585 C C . THR A 1 198 ? 19.984 15.263 -29.789 1.00 77.12 198 THR A C 1
ATOM 1587 O O . THR A 1 198 ? 20.257 15.717 -28.680 1.00 77.12 198 THR A O 1
ATOM 1590 N N . GLY A 1 199 ? 20.089 13.958 -30.059 1.00 79.19 199 GLY A N 1
ATOM 1591 C CA . GLY A 1 199 ? 20.420 12.940 -29.055 1.00 79.19 199 GLY A CA 1
ATOM 1592 C C . GLY A 1 199 ? 19.294 12.655 -28.051 1.00 79.19 199 GLY A C 1
ATOM 1593 O O . GLY A 1 199 ? 19.452 11.798 -27.181 1.00 79.19 199 GLY A O 1
ATOM 1594 N N . LEU A 1 200 ? 18.150 13.340 -28.156 1.00 83.56 200 LEU A N 1
ATOM 1595 C CA . LEU A 1 200 ? 17.008 13.141 -27.268 1.00 83.56 200 LEU A CA 1
ATOM 1596 C C . LEU A 1 200 ? 16.267 11.849 -27.615 1.00 83.56 200 LEU A C 1
ATOM 1598 O O . LEU A 1 200 ? 16.115 11.495 -28.786 1.00 83.56 200 LEU A O 1
ATOM 1602 N N . SER A 1 201 ? 15.800 11.152 -26.581 1.00 87.31 201 SER A N 1
ATOM 1603 C CA . SER A 1 201 ? 15.042 9.906 -26.714 1.00 87.31 201 SER A CA 1
ATOM 1604 C C . SER A 1 201 ? 13.602 10.090 -26.256 1.00 87.31 201 SER A C 1
ATOM 1606 O O . SER A 1 201 ? 13.362 10.762 -25.254 1.00 87.31 201 SER A O 1
ATOM 1608 N N . GLY A 1 202 ? 12.661 9.475 -26.964 1.00 87.25 202 GLY A N 1
ATOM 1609 C CA . GLY A 1 202 ? 11.231 9.572 -26.676 1.00 87.25 202 GLY A CA 1
ATOM 1610 C C . GLY A 1 202 ? 10.391 8.775 -27.671 1.00 87.25 202 GLY A C 1
ATOM 1611 O O . GLY A 1 202 ? 10.923 7.948 -28.418 1.00 87.25 202 GLY A O 1
ATOM 1612 N N . ILE A 1 203 ? 9.077 9.002 -27.673 1.00 87.44 203 ILE A N 1
ATOM 1613 C CA . ILE A 1 203 ? 8.140 8.311 -28.564 1.00 87.44 203 ILE A CA 1
ATOM 1614 C C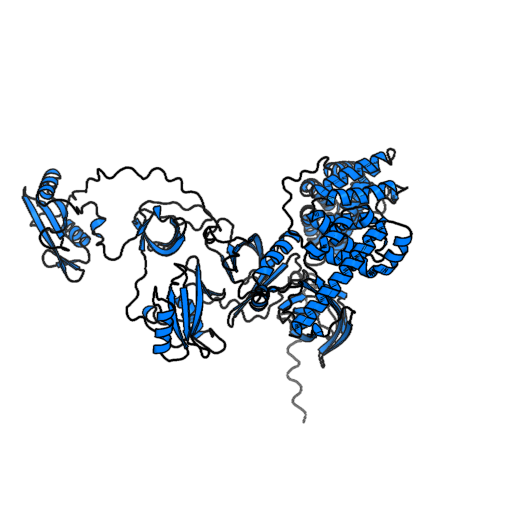 . ILE A 1 203 ? 7.814 9.127 -29.811 1.00 87.44 203 ILE A C 1
ATOM 1616 O O . ILE A 1 203 ? 7.617 10.342 -29.759 1.00 87.44 203 ILE A O 1
ATOM 1620 N N . VAL A 1 204 ? 7.708 8.422 -30.935 1.00 87.62 204 VAL A N 1
ATOM 1621 C CA . VAL A 1 204 ? 7.293 8.967 -32.229 1.00 87.62 204 VAL A CA 1
ATOM 1622 C C . VAL A 1 204 ? 6.260 8.043 -32.863 1.00 87.62 204 VAL A C 1
ATOM 1624 O O . VAL A 1 204 ? 6.360 6.818 -32.774 1.00 87.62 204 VAL A O 1
ATOM 1627 N N . ASN A 1 205 ? 5.248 8.618 -33.509 1.00 85.94 205 ASN A N 1
ATOM 1628 C CA . ASN A 1 205 ? 4.240 7.834 -34.207 1.00 85.94 205 ASN A CA 1
ATOM 1629 C C . ASN A 1 205 ? 4.803 7.282 -35.529 1.00 85.94 205 ASN A C 1
ATOM 1631 O O . ASN A 1 205 ? 5.311 8.031 -36.361 1.00 85.94 205 ASN A O 1
ATOM 1635 N N . LYS A 1 206 ? 4.657 5.976 -35.754 1.00 83.75 206 LYS A N 1
ATOM 1636 C CA . LYS A 1 206 ? 5.065 5.242 -36.960 1.00 83.75 206 LYS A CA 1
ATOM 1637 C C . LYS A 1 206 ? 4.431 5.800 -38.236 1.00 83.75 206 LYS A C 1
ATOM 1639 O O . LYS A 1 206 ? 5.036 5.700 -39.290 1.00 83.75 206 LYS A O 1
ATOM 1644 N N . GLY A 1 207 ? 3.247 6.410 -38.154 1.00 79.38 207 GLY A N 1
ATOM 1645 C CA . GLY A 1 207 ? 2.607 7.097 -39.280 1.00 79.38 207 GLY A CA 1
ATOM 1646 C C . GLY A 1 207 ? 3.259 8.432 -39.662 1.00 79.38 207 GLY A C 1
ATOM 1647 O O . GLY A 1 207 ? 2.967 8.955 -40.731 1.00 79.38 207 GLY A O 1
ATOM 1648 N N . LEU A 1 208 ? 4.135 8.985 -38.814 1.00 84.56 208 LEU A N 1
ATOM 1649 C CA . LEU A 1 208 ? 4.867 10.236 -39.056 1.00 84.56 208 LEU A CA 1
ATOM 1650 C C . LEU A 1 208 ? 6.315 10.005 -39.502 1.00 84.56 208 LEU A C 1
ATOM 1652 O O . LEU A 1 208 ? 7.028 10.968 -39.791 1.00 84.56 208 LEU A O 1
ATOM 1656 N N . VAL A 1 209 ? 6.752 8.746 -39.577 1.00 84.06 209 VAL A N 1
ATOM 1657 C CA . VAL A 1 209 ? 8.119 8.374 -39.941 1.00 84.06 209 VAL A CA 1
ATOM 1658 C C . VAL A 1 209 ? 8.141 7.268 -40.992 1.00 84.06 209 VAL A C 1
ATOM 1660 O O . VAL A 1 209 ? 7.226 6.457 -41.089 1.00 84.06 209 VAL A O 1
ATOM 1663 N N . GLN A 1 210 ? 9.210 7.216 -41.778 1.00 83.56 210 GLN A N 1
ATOM 1664 C CA . GLN A 1 210 ? 9.424 6.199 -42.802 1.00 83.56 210 GLN A CA 1
ATOM 1665 C C . GLN A 1 210 ? 10.754 5.484 -42.571 1.00 83.56 210 GLN A C 1
ATOM 1667 O O . GLN A 1 210 ? 11.769 6.122 -42.309 1.00 83.56 210 GLN A O 1
ATOM 1672 N N . GLU A 1 211 ? 10.759 4.155 -42.667 1.00 79.94 211 GLU A N 1
ATOM 1673 C CA . GLU A 1 211 ? 11.968 3.347 -42.503 1.00 79.94 211 GLU A CA 1
ATOM 1674 C C . GLU A 1 211 ? 12.971 3.593 -43.634 1.00 79.94 211 GLU A C 1
ATOM 1676 O O . GLU A 1 211 ? 12.659 3.446 -44.818 1.00 79.94 211 GLU A O 1
ATOM 1681 N N . ILE A 1 212 ? 14.201 3.927 -43.251 1.00 74.06 212 ILE A N 1
ATOM 1682 C CA . ILE A 1 212 ? 15.351 4.019 -44.142 1.00 74.06 212 ILE A CA 1
ATOM 1683 C C . ILE A 1 212 ? 15.869 2.592 -44.320 1.00 74.06 212 ILE A C 1
ATOM 1685 O O . ILE A 1 212 ? 16.778 2.149 -43.615 1.00 74.06 212 ILE A O 1
ATOM 1689 N N . LYS A 1 213 ? 15.252 1.836 -45.236 1.00 51.69 213 LYS A N 1
ATOM 1690 C CA . LYS A 1 213 ? 15.711 0.481 -45.560 1.00 51.69 213 LYS A CA 1
ATOM 1691 C C . LYS A 1 213 ? 17.163 0.547 -46.024 1.00 51.69 213 LYS A C 1
ATOM 1693 O O . LYS A 1 213 ? 17.489 1.261 -46.976 1.00 51.69 213 LYS A O 1
ATOM 1698 N N . GLY A 1 214 ? 18.029 -0.190 -45.329 1.00 50.41 214 GLY A N 1
ATOM 1699 C CA . GLY A 1 214 ? 19.443 -0.292 -45.663 1.00 50.41 214 GLY A CA 1
ATOM 1700 C C . GLY A 1 214 ? 19.626 -0.589 -47.153 1.00 50.41 214 GLY A C 1
ATOM 1701 O O . GLY A 1 214 ? 19.034 -1.528 -47.672 1.00 50.41 214 GLY A O 1
ATOM 1702 N N . GLN A 1 215 ? 20.448 0.232 -47.812 1.00 45.66 215 GLN A N 1
ATOM 1703 C CA . GLN A 1 215 ? 20.814 0.167 -49.236 1.00 45.66 215 GLN A CA 1
ATOM 1704 C C . GLN A 1 215 ? 19.785 0.657 -50.275 1.00 45.66 215 GLN A C 1
ATOM 1706 O O . GLN A 1 215 ? 19.792 0.178 -51.405 1.00 45.66 215 GLN A O 1
ATOM 1711 N N . SER A 1 216 ? 18.974 1.672 -49.977 1.00 40.28 216 SER A N 1
ATOM 1712 C CA . SER A 1 216 ? 18.453 2.547 -51.047 1.00 40.28 216 SER A CA 1
ATOM 1713 C C . SER A 1 216 ? 19.309 3.812 -51.095 1.00 40.28 216 SER A C 1
ATOM 1715 O O . SER A 1 216 ? 19.476 4.476 -50.072 1.00 40.28 216 SER A O 1
ATOM 1717 N N . ASP A 1 217 ? 19.934 4.101 -52.242 1.00 50.06 217 ASP A N 1
ATOM 1718 C CA . ASP A 1 217 ? 20.801 5.274 -52.388 1.00 50.06 217 ASP A CA 1
ATOM 1719 C C . ASP A 1 217 ? 20.019 6.547 -52.001 1.00 50.06 217 ASP A C 1
ATOM 1721 O O . ASP A 1 217 ? 18.898 6.725 -52.483 1.00 50.06 217 ASP A O 1
ATOM 1725 N N . PRO A 1 218 ? 20.604 7.483 -51.220 1.00 56.56 218 PRO A N 1
ATOM 1726 C CA . PRO A 1 218 ? 19.960 8.743 -50.811 1.00 56.56 218 PRO A CA 1
ATOM 1727 C C . PRO A 1 218 ? 19.421 9.597 -51.972 1.00 56.56 218 PRO A C 1
ATOM 1729 O O . PRO A 1 218 ? 18.718 10.582 -51.755 1.00 56.56 218 PRO A O 1
ATOM 1732 N N . ILE A 1 219 ? 19.761 9.232 -53.211 1.00 62.62 219 ILE A N 1
ATOM 1733 C CA . ILE A 1 219 ? 19.444 9.954 -54.434 1.00 62.62 219 ILE A CA 1
ATOM 1734 C C . ILE A 1 219 ? 17.936 10.043 -54.721 1.00 62.62 219 ILE A C 1
ATOM 1736 O O . ILE A 1 219 ? 17.487 11.044 -55.274 1.00 62.62 219 ILE A O 1
ATOM 1740 N N . GLU A 1 220 ? 17.141 9.042 -54.321 1.00 62.03 220 GLU A N 1
ATOM 1741 C CA . GLU A 1 220 ? 15.696 9.001 -54.617 1.00 62.03 220 GLU A CA 1
ATOM 1742 C C . GLU A 1 220 ? 14.884 10.052 -53.847 1.00 62.03 220 GLU A C 1
ATOM 1744 O O . GLU A 1 220 ? 13.747 10.362 -54.214 1.00 62.03 220 GLU A O 1
ATOM 1749 N N . SER A 1 221 ? 15.482 10.627 -52.800 1.00 59.56 221 SER A N 1
ATOM 1750 C CA . SER A 1 221 ? 14.881 11.690 -51.994 1.00 59.56 221 SER A CA 1
ATOM 1751 C C . SER A 1 221 ? 14.961 13.078 -52.643 1.00 59.56 221 SER A C 1
ATOM 1753 O O . SER A 1 221 ? 14.218 13.974 -52.243 1.00 59.56 221 SER A O 1
ATOM 1755 N N . PHE A 1 222 ? 15.818 13.272 -53.654 1.00 73.69 222 PHE A N 1
ATOM 1756 C CA . PHE A 1 222 ? 16.002 14.577 -54.285 1.00 73.69 222 PHE A CA 1
ATOM 1757 C C . PHE A 1 222 ? 14.999 14.823 -55.414 1.00 73.69 222 PHE A C 1
ATOM 1759 O O . PHE A 1 222 ? 14.872 14.032 -56.345 1.00 73.69 222 PHE A O 1
ATOM 1766 N N . ASP A 1 223 ? 14.352 15.990 -55.405 1.00 77.69 223 ASP A N 1
ATOM 1767 C CA . ASP A 1 223 ? 13.325 16.337 -56.398 1.00 77.69 223 ASP A CA 1
ATOM 1768 C C . ASP A 1 223 ? 13.874 16.537 -57.830 1.00 77.69 223 ASP A C 1
ATOM 1770 O O . ASP A 1 223 ? 13.097 16.551 -58.784 1.00 77.69 223 ASP A O 1
ATOM 1774 N N . TRP A 1 224 ? 15.198 16.656 -58.002 1.00 83.56 224 TRP A N 1
ATOM 1775 C CA . TRP A 1 224 ? 15.888 16.701 -59.304 1.00 83.56 224 TRP A CA 1
ATOM 1776 C C . TRP A 1 224 ? 16.243 15.319 -59.872 1.00 83.56 224 TRP A C 1
ATOM 1778 O O . TRP A 1 224 ? 16.751 15.216 -60.996 1.00 83.56 224 TRP A O 1
ATOM 1788 N N . PHE A 1 225 ? 15.996 14.254 -59.106 1.00 87.44 225 PHE A N 1
ATOM 1789 C CA . PHE A 1 225 ? 16.174 12.878 -59.540 1.00 87.44 225 PHE A CA 1
ATOM 1790 C C . PHE A 1 225 ? 14.863 12.315 -60.100 1.00 87.44 225 PHE A C 1
ATOM 1792 O O . PHE A 1 225 ? 13.813 12.330 -59.457 1.00 87.44 225 PHE A O 1
ATOM 1799 N N . HIS A 1 226 ? 14.922 11.792 -61.324 1.00 86.69 226 HIS A N 1
ATOM 1800 C CA . HIS A 1 226 ? 13.770 11.253 -62.042 1.00 86.69 226 HIS A CA 1
ATOM 1801 C C . HIS A 1 226 ? 13.947 9.738 -62.227 1.00 86.69 226 HIS A C 1
ATOM 1803 O O . HIS A 1 226 ? 14.623 9.326 -63.175 1.00 86.69 226 HIS A O 1
ATOM 1809 N N . PRO A 1 227 ? 13.342 8.895 -61.365 1.00 76.88 227 PRO A N 1
ATOM 1810 C CA . PRO A 1 227 ? 13.551 7.444 -61.400 1.00 76.88 227 PRO A CA 1
ATOM 1811 C C . PRO A 1 227 ? 12.983 6.787 -62.668 1.00 76.88 227 PRO A C 1
ATOM 1813 O O . PRO A 1 227 ? 13.588 5.866 -63.205 1.00 76.88 227 PRO A O 1
ATOM 1816 N N . ASN A 1 228 ? 11.865 7.311 -63.188 1.00 78.25 228 ASN A N 1
ATOM 1817 C CA . ASN A 1 228 ? 11.053 6.654 -64.224 1.00 78.25 228 ASN A CA 1
ATOM 1818 C C . ASN A 1 228 ? 10.894 7.481 -65.518 1.00 78.25 228 ASN A C 1
ATOM 1820 O O . ASN A 1 228 ? 9.964 7.266 -66.293 1.00 78.25 228 ASN A O 1
ATOM 1824 N N . ILE A 1 229 ? 11.761 8.468 -65.766 1.00 83.00 229 ILE A N 1
ATOM 1825 C CA . ILE A 1 229 ? 11.711 9.256 -67.010 1.00 83.00 229 ILE A CA 1
ATOM 1826 C C . ILE A 1 229 ? 12.403 8.498 -68.150 1.00 83.00 229 ILE A C 1
ATOM 1828 O O . ILE A 1 229 ? 13.346 7.767 -67.889 1.00 83.00 229 ILE A O 1
ATOM 1832 N N . SER A 1 230 ? 11.999 8.665 -69.416 1.00 84.00 230 SER A N 1
ATOM 1833 C CA . SER A 1 230 ? 12.717 8.118 -70.588 1.00 84.00 230 SER A CA 1
ATOM 1834 C C . SER A 1 230 ? 13.750 9.114 -71.133 1.00 84.00 230 SER A C 1
ATOM 1836 O O . SER A 1 230 ? 13.665 10.316 -70.870 1.00 84.00 230 SER A O 1
ATOM 1838 N N . LYS A 1 231 ? 14.764 8.644 -71.875 1.00 82.56 231 LYS A N 1
ATOM 1839 C CA . LYS A 1 231 ? 15.835 9.512 -72.409 1.00 82.56 231 LYS A CA 1
ATOM 1840 C C . LYS A 1 231 ? 15.290 10.640 -73.293 1.00 82.56 231 LYS A C 1
ATOM 1842 O O . LYS A 1 231 ? 15.832 11.744 -73.267 1.00 82.56 231 LYS A O 1
ATOM 1847 N N . SER A 1 232 ? 14.227 10.360 -74.052 1.00 83.69 232 SER A N 1
ATOM 1848 C CA . SER A 1 232 ? 13.551 11.342 -74.908 1.00 83.69 232 SER A CA 1
ATOM 1849 C C . SER A 1 232 ? 12.786 12.374 -74.079 1.00 83.69 232 SER A C 1
ATOM 1851 O O . SER A 1 232 ? 12.992 13.572 -74.254 1.00 83.69 232 SER A O 1
ATOM 1853 N N . LYS A 1 233 ? 11.996 11.914 -73.097 1.00 85.25 233 LYS A N 1
ATOM 1854 C CA . LYS A 1 233 ? 11.183 12.778 -72.226 1.00 85.25 233 LYS A CA 1
ATOM 1855 C C . LYS A 1 233 ? 12.040 13.666 -71.316 1.00 85.25 233 LYS A C 1
ATOM 1857 O O . LYS A 1 233 ? 11.690 14.808 -71.051 1.00 85.25 233 LYS A O 1
ATOM 1862 N N . ALA A 1 234 ? 13.196 13.169 -70.874 1.00 85.88 234 ALA A N 1
ATOM 1863 C CA . ALA A 1 234 ? 14.175 13.956 -70.124 1.00 85.88 234 ALA A CA 1
ATOM 1864 C C . ALA A 1 234 ? 14.761 15.104 -70.956 1.00 85.88 234 ALA A C 1
ATOM 1866 O O . ALA A 1 234 ? 14.912 16.214 -70.456 1.00 85.88 234 ALA A O 1
ATOM 1867 N N . ALA A 1 235 ? 15.080 14.849 -72.229 1.00 85.81 235 ALA A N 1
ATOM 1868 C CA . ALA A 1 235 ? 15.614 15.871 -73.124 1.00 85.81 235 ALA A CA 1
ATOM 1869 C C . ALA A 1 235 ? 14.572 16.948 -73.470 1.00 85.81 235 ALA A C 1
ATOM 1871 O O . ALA A 1 235 ? 14.937 18.109 -73.619 1.00 85.81 235 ALA A O 1
ATOM 1872 N N . GLU A 1 236 ? 13.300 16.570 -73.584 1.00 86.19 236 GLU A N 1
ATOM 1873 C CA . GLU A 1 236 ? 12.178 17.491 -73.789 1.00 86.19 236 GLU A CA 1
ATOM 1874 C C . GLU A 1 236 ? 11.964 18.395 -72.567 1.00 86.19 236 GLU A C 1
ATOM 1876 O O . GLU A 1 236 ? 12.075 19.613 -72.696 1.00 86.19 236 GLU A O 1
ATOM 1881 N N . LYS A 1 237 ? 11.840 17.811 -71.363 1.00 86.31 237 LYS A N 1
ATOM 1882 C CA . LYS A 1 237 ? 11.701 18.571 -70.105 1.00 86.31 237 LYS A CA 1
ATOM 1883 C C . LYS A 1 237 ? 12.841 19.567 -69.861 1.00 86.31 237 LYS A C 1
ATOM 1885 O O . LYS A 1 237 ? 12.623 20.648 -69.321 1.00 86.31 237 LYS A O 1
ATOM 1890 N N . LEU A 1 238 ? 14.069 19.217 -70.249 1.00 87.44 238 LEU A N 1
ATOM 1891 C CA . LEU A 1 238 ? 15.219 20.119 -70.135 1.00 87.44 238 LEU A CA 1
ATOM 1892 C C . LEU A 1 238 ? 15.153 21.298 -71.111 1.00 87.44 238 LEU A C 1
ATOM 1894 O O . LEU A 1 238 ? 15.526 22.410 -70.750 1.00 87.44 238 LEU A O 1
ATOM 1898 N N . LYS A 1 239 ? 14.655 21.078 -72.334 1.00 85.88 239 LYS A N 1
ATOM 1899 C CA . LYS A 1 239 ? 14.460 22.161 -73.310 1.00 85.88 239 LYS A CA 1
ATOM 1900 C C . LYS A 1 239 ? 13.383 23.142 -72.849 1.00 85.88 239 LYS A C 1
ATOM 1902 O O . LYS A 1 239 ? 13.562 24.342 -73.028 1.00 85.88 239 LYS A O 1
ATOM 1907 N N . GLU A 1 240 ? 12.314 22.636 -72.235 1.00 84.62 240 GLU A N 1
ATOM 1908 C CA . GLU A 1 240 ? 11.237 23.447 -71.646 1.00 84.62 240 GLU A CA 1
ATOM 1909 C C . GLU A 1 240 ? 11.716 24.272 -70.443 1.00 84.62 240 GLU A C 1
ATOM 1911 O O . GLU A 1 240 ? 11.279 25.402 -70.254 1.00 84.62 240 GLU A O 1
ATOM 1916 N N . SER A 1 241 ? 12.649 23.731 -69.652 1.00 82.62 241 SER A N 1
ATOM 1917 C CA . SER A 1 241 ? 13.142 24.363 -68.417 1.00 82.62 241 SER A CA 1
ATOM 1918 C C . SER A 1 241 ? 14.205 25.453 -68.636 1.00 82.62 241 SER A C 1
ATOM 1920 O O . SER A 1 241 ? 14.617 26.098 -67.675 1.00 82.62 241 SER A O 1
ATOM 1922 N N . GLY A 1 242 ? 14.656 25.673 -69.875 1.00 83.06 242 GLY A N 1
ATOM 1923 C CA . GLY A 1 242 ? 15.639 26.707 -70.223 1.00 83.06 242 GLY A CA 1
ATOM 1924 C C . GLY A 1 242 ? 17.106 26.269 -70.105 1.00 83.06 242 GLY A C 1
ATOM 1925 O O . GLY A 1 242 ? 17.421 25.194 -69.592 1.00 83.06 242 GLY A O 1
ATOM 1926 N N . SER A 1 243 ? 18.016 27.086 -70.651 1.00 84.06 243 SER A N 1
ATOM 1927 C CA . SER A 1 243 ? 19.470 26.836 -70.673 1.00 84.06 243 SER A CA 1
ATOM 1928 C C . SER A 1 243 ? 20.067 26.682 -69.268 1.00 84.06 243 SER A C 1
ATOM 1930 O O . SER A 1 243 ? 19.545 27.225 -68.304 1.00 84.06 243 SER A O 1
ATOM 1932 N N . ASN A 1 244 ? 21.177 25.949 -69.164 1.00 85.44 244 ASN A N 1
ATOM 1933 C CA . ASN A 1 244 ? 21.856 25.559 -67.921 1.00 85.44 244 ASN A CA 1
ATOM 1934 C C . ASN A 1 244 ? 21.007 24.694 -66.968 1.00 85.44 244 ASN A C 1
ATOM 1936 O O . ASN A 1 244 ? 21.345 24.535 -65.788 1.00 85.44 244 ASN A O 1
ATOM 1940 N N . SER A 1 245 ? 19.921 24.097 -67.470 1.00 90.62 245 SER A N 1
ATOM 1941 C CA . SER A 1 245 ? 19.097 23.180 -66.691 1.00 90.62 245 SER A CA 1
ATOM 1942 C C . SER A 1 245 ? 19.664 21.761 -66.657 1.00 90.62 245 SER A C 1
ATOM 1944 O O . SER A 1 245 ? 20.360 21.325 -67.580 1.00 90.62 245 SER A O 1
ATOM 1946 N N . PHE A 1 246 ? 19.384 21.023 -65.583 1.00 93.69 246 PHE A N 1
ATOM 1947 C CA . PHE A 1 246 ? 19.868 19.658 -65.404 1.00 93.69 246 PHE A CA 1
ATOM 1948 C C . PHE A 1 246 ? 18.880 18.745 -64.675 1.00 93.69 246 PHE A C 1
ATOM 1950 O O . PHE A 1 246 ? 18.039 19.197 -63.898 1.00 93.69 246 PHE A O 1
ATOM 1957 N N . LEU A 1 247 ? 19.016 17.438 -64.905 1.00 92.50 247 LEU A N 1
ATOM 1958 C CA . LEU A 1 247 ? 18.346 16.389 -64.133 1.00 92.50 247 LEU A CA 1
ATOM 1959 C C . LEU A 1 247 ? 19.167 15.103 -64.126 1.00 92.50 247 LEU A C 1
ATOM 1961 O O . LEU A 1 247 ? 19.957 14.852 -65.039 1.00 92.50 247 LEU A O 1
ATOM 1965 N N . VAL A 1 248 ? 18.946 14.258 -63.123 1.00 91.38 248 VAL A N 1
ATOM 1966 C CA . VAL A 1 248 ? 19.605 12.949 -63.011 1.00 91.38 248 VAL A CA 1
ATOM 1967 C C . VAL A 1 248 ? 18.571 11.841 -63.069 1.00 91.38 248 VAL A C 1
ATOM 1969 O O . VAL A 1 248 ? 17.454 11.988 -62.580 1.00 91.38 248 VAL A O 1
ATOM 1972 N N . ARG A 1 249 ? 18.949 10.714 -63.664 1.00 89.38 249 ARG A N 1
ATOM 1973 C CA . ARG A 1 249 ? 18.107 9.522 -63.775 1.00 89.38 249 ARG A CA 1
ATOM 1974 C C . ARG A 1 249 ? 18.932 8.233 -63.703 1.00 89.38 249 ARG A C 1
ATOM 1976 O O . ARG A 1 249 ? 20.144 8.286 -63.949 1.00 89.38 249 ARG A O 1
ATOM 1983 N N . PRO A 1 250 ? 18.307 7.070 -63.454 1.00 85.06 250 PRO A N 1
ATOM 1984 C CA . PRO A 1 250 ? 18.949 5.773 -63.649 1.00 85.06 250 PRO A CA 1
ATOM 1985 C C . PRO A 1 250 ? 19.428 5.591 -65.095 1.00 85.06 250 PRO A C 1
ATOM 1987 O O . PRO A 1 250 ? 18.771 6.033 -66.048 1.00 85.06 250 PRO A O 1
ATOM 1990 N N . SER A 1 251 ? 20.580 4.944 -65.272 1.00 81.62 251 SER A N 1
ATOM 1991 C CA . SER A 1 251 ? 21.115 4.613 -66.594 1.00 81.62 251 SER A CA 1
ATOM 1992 C C . SER A 1 251 ? 20.336 3.455 -67.222 1.00 81.62 251 SER A C 1
ATOM 1994 O O . SER A 1 251 ? 20.253 2.377 -66.647 1.00 81.62 251 SER A O 1
ATOM 1996 N N . GLU A 1 252 ? 19.826 3.647 -68.443 1.00 75.06 252 GLU A N 1
ATOM 1997 C CA . GLU A 1 252 ? 19.148 2.581 -69.212 1.00 75.06 252 GLU A CA 1
ATOM 1998 C C . GLU A 1 252 ? 20.131 1.500 -69.687 1.00 75.06 252 GLU A C 1
ATOM 2000 O O . GLU A 1 252 ? 19.748 0.363 -69.928 1.00 75.06 252 GLU A O 1
ATOM 2005 N N . SER A 1 253 ? 21.412 1.858 -69.827 1.00 72.00 253 SER A N 1
ATOM 2006 C CA . SER A 1 253 ? 22.443 0.979 -70.393 1.00 72.00 253 SER A CA 1
ATOM 2007 C C . SER A 1 253 ? 23.177 0.111 -69.368 1.00 72.00 253 SER A C 1
ATOM 2009 O O . SER A 1 253 ? 23.754 -0.902 -69.752 1.00 72.00 253 SER A O 1
ATOM 2011 N N . LYS A 1 254 ? 23.204 0.508 -68.086 1.00 72.00 254 LYS A N 1
ATOM 2012 C CA . LYS A 1 254 ? 23.822 -0.271 -67.001 1.00 72.00 254 LYS A CA 1
ATOM 2013 C C . LYS A 1 254 ? 23.059 -0.085 -65.691 1.00 72.00 254 LYS A C 1
ATOM 2015 O O . LYS A 1 254 ? 23.002 1.021 -65.156 1.00 72.00 254 LYS A O 1
ATOM 2020 N N . ILE A 1 255 ? 22.541 -1.190 -65.164 1.00 69.00 255 ILE A N 1
ATOM 2021 C CA . ILE A 1 255 ? 21.824 -1.255 -63.885 1.00 69.00 255 ILE A CA 1
ATOM 2022 C C . ILE A 1 255 ? 22.760 -0.806 -62.750 1.00 69.00 255 ILE A C 1
ATOM 2024 O O . ILE A 1 255 ? 23.917 -1.215 -62.709 1.00 69.00 255 ILE A O 1
ATOM 2028 N N . GLY A 1 256 ? 22.276 0.063 -61.854 1.00 68.69 256 GLY A N 1
ATOM 2029 C CA . GLY A 1 256 ? 23.046 0.596 -60.717 1.00 68.69 256 GLY A CA 1
ATOM 2030 C C . GLY A 1 256 ? 23.941 1.810 -61.021 1.00 68.69 256 GLY A C 1
ATOM 2031 O O . GLY A 1 256 ? 24.602 2.316 -60.117 1.00 68.69 256 GLY A O 1
ATOM 2032 N N . HIS A 1 257 ? 23.960 2.301 -62.266 1.00 82.00 257 HIS A N 1
ATOM 2033 C CA . HIS A 1 257 ? 24.654 3.534 -62.665 1.00 82.00 257 HIS A CA 1
ATOM 2034 C C . HIS A 1 257 ? 23.653 4.667 -62.934 1.00 82.00 257 HIS A C 1
ATOM 2036 O O . HIS A 1 257 ? 22.483 4.421 -63.235 1.00 82.00 257 HIS A O 1
ATOM 2042 N N . TYR A 1 258 ? 24.123 5.916 -62.915 1.00 89.50 258 TYR A N 1
ATOM 2043 C CA . TYR A 1 258 ? 23.286 7.100 -63.125 1.00 89.50 258 TYR A CA 1
ATOM 2044 C C . TYR A 1 258 ? 23.701 7.879 -64.378 1.00 89.50 258 TYR A C 1
ATOM 2046 O O . TYR A 1 258 ? 24.793 7.720 -64.932 1.00 89.50 258 TYR A O 1
ATOM 2054 N N . SER A 1 259 ? 22.797 8.708 -64.888 1.00 90.56 259 SER A N 1
ATOM 2055 C CA . SER A 1 259 ? 23.047 9.589 -66.029 1.00 90.56 259 SER A CA 1
ATOM 2056 C C . SER A 1 259 ? 22.539 10.993 -65.722 1.00 90.56 259 SER A C 1
ATOM 2058 O O . SER A 1 259 ? 21.347 11.181 -65.476 1.00 90.56 259 SER A O 1
ATOM 2060 N N . LEU A 1 260 ? 23.454 11.960 -65.742 1.00 92.69 260 LEU A N 1
ATOM 2061 C CA . LEU A 1 260 ? 23.188 13.388 -65.605 1.00 92.69 260 LEU A CA 1
ATOM 2062 C C . LEU A 1 260 ? 22.956 13.980 -66.995 1.00 92.69 260 LEU A C 1
ATOM 2064 O O . LEU A 1 260 ? 23.806 13.879 -67.879 1.00 92.69 260 LEU A O 1
ATOM 2068 N N . PHE A 1 261 ? 21.797 14.588 -67.191 1.00 93.81 261 PHE A N 1
ATOM 2069 C CA . PHE A 1 261 ? 21.450 15.302 -68.409 1.00 93.81 261 PHE A CA 1
ATOM 2070 C C . PHE A 1 261 ? 21.552 16.797 -68.124 1.00 93.81 261 PHE A C 1
ATOM 2072 O O . PHE A 1 261 ? 21.025 17.260 -67.116 1.00 93.81 261 PHE A O 1
ATOM 2079 N N . PHE A 1 262 ? 22.218 17.531 -69.008 1.00 92.88 262 PHE A N 1
ATOM 2080 C CA . PHE A 1 262 ? 22.470 18.963 -68.879 1.00 92.88 262 PHE A CA 1
ATOM 2081 C C . PHE A 1 262 ? 22.168 19.656 -70.205 1.00 92.88 262 PHE A C 1
ATOM 2083 O O . PHE A 1 262 ? 22.625 19.198 -71.253 1.00 92.88 262 PHE A O 1
ATOM 2090 N N . TYR A 1 263 ? 21.388 20.730 -70.188 1.00 91.75 263 TYR A N 1
ATOM 2091 C CA . TYR A 1 263 ? 21.031 21.473 -71.392 1.00 91.75 263 TYR A CA 1
ATOM 2092 C C . TYR A 1 263 ? 21.811 22.780 -71.479 1.00 91.75 263 TYR A C 1
ATOM 2094 O O . TYR A 1 263 ? 21.619 23.689 -70.679 1.00 91.75 263 TYR A O 1
ATOM 2102 N N . CYS A 1 264 ? 22.688 22.881 -72.474 1.00 86.31 264 CYS A N 1
ATOM 2103 C CA . CYS A 1 264 ? 23.522 24.055 -72.723 1.00 86.31 264 CYS A CA 1
ATOM 2104 C C . CYS A 1 264 ? 23.737 24.244 -74.230 1.00 86.31 264 CYS A C 1
ATOM 2106 O O . CYS A 1 264 ? 23.776 23.272 -74.990 1.00 86.31 264 CYS A O 1
ATOM 2108 N N . ASN A 1 265 ? 23.898 25.489 -74.684 1.00 83.38 265 ASN A N 1
ATOM 2109 C CA . ASN A 1 265 ? 24.145 25.819 -76.098 1.00 83.38 265 ASN A CA 1
ATOM 2110 C C . ASN A 1 265 ? 23.123 25.187 -77.058 1.00 83.38 265 ASN A C 1
ATOM 2112 O O . ASN A 1 265 ? 23.488 24.615 -78.080 1.00 83.38 265 ASN A O 1
ATOM 2116 N N . HIS A 1 266 ? 21.838 25.227 -76.688 1.00 81.44 266 HIS A N 1
ATOM 2117 C CA . HIS A 1 266 ? 20.731 24.621 -77.439 1.00 81.44 266 HIS A CA 1
ATOM 2118 C C . HIS A 1 266 ? 20.853 23.099 -77.675 1.00 81.44 266 HIS A C 1
ATOM 2120 O O . HIS A 1 266 ? 20.131 22.528 -78.494 1.00 81.44 266 HIS A O 1
ATOM 2126 N N . THR A 1 267 ? 21.721 22.408 -76.926 1.00 85.75 267 THR A N 1
ATOM 2127 C CA . THR A 1 267 ? 21.938 20.956 -77.019 1.00 85.75 267 THR A CA 1
ATOM 2128 C C . THR A 1 267 ? 21.857 20.285 -75.647 1.00 85.75 267 THR A C 1
ATOM 2130 O O . THR A 1 267 ? 22.239 20.858 -74.631 1.00 85.75 267 THR A O 1
ATOM 2133 N N . VAL A 1 268 ? 21.343 19.050 -75.595 1.00 89.50 268 VAL A N 1
ATOM 2134 C CA . VAL A 1 268 ? 21.309 18.248 -74.358 1.00 89.50 268 VAL A CA 1
ATOM 2135 C C . VAL A 1 268 ? 22.549 17.361 -74.306 1.00 89.50 268 VAL A C 1
ATOM 2137 O O . VAL A 1 268 ? 22.665 16.394 -75.064 1.00 89.50 268 VAL A O 1
ATOM 2140 N N . GLN A 1 269 ? 23.448 17.677 -73.385 1.00 88.69 269 GLN A N 1
ATOM 2141 C CA . GLN A 1 269 ? 24.648 16.916 -73.068 1.00 88.69 269 GLN A CA 1
ATOM 2142 C C . GLN A 1 269 ? 24.330 15.853 -72.012 1.00 88.69 269 GLN A C 1
ATOM 2144 O O . GLN A 1 269 ? 23.487 16.049 -71.134 1.00 88.69 269 GLN A O 1
ATOM 2149 N N . ARG A 1 270 ? 24.968 14.684 -72.124 1.00 89.38 270 ARG A N 1
ATOM 2150 C CA . ARG A 1 270 ? 24.716 13.538 -71.238 1.00 89.38 270 ARG A CA 1
ATOM 2151 C C . ARG A 1 270 ? 26.021 13.067 -70.633 1.00 89.38 270 ARG A C 1
ATOM 2153 O O . ARG A 1 270 ? 26.915 12.629 -71.352 1.00 89.38 270 ARG A O 1
ATOM 2160 N N . PHE A 1 271 ? 26.083 13.097 -69.314 1.00 90.94 271 PHE A N 1
ATOM 2161 C CA . PHE A 1 271 ? 27.222 12.644 -68.544 1.00 90.94 271 PHE A CA 1
ATOM 2162 C C . PHE A 1 271 ? 26.862 11.384 -67.781 1.00 90.94 271 PHE A C 1
ATOM 2164 O O . PHE A 1 271 ? 25.779 11.252 -67.206 1.00 90.94 271 PHE A O 1
ATOM 2171 N N . ARG A 1 272 ? 27.784 10.434 -67.789 1.00 88.50 272 ARG A N 1
ATOM 2172 C CA . ARG A 1 272 ? 27.610 9.153 -67.125 1.00 88.50 272 ARG A CA 1
ATOM 2173 C C . ARG A 1 272 ? 28.268 9.199 -65.753 1.00 88.50 272 ARG A C 1
ATOM 2175 O O . ARG A 1 272 ? 29.422 9.599 -65.647 1.00 88.50 272 ARG A O 1
ATOM 2182 N N . ILE A 1 273 ? 27.526 8.762 -64.740 1.00 90.50 273 ILE A N 1
ATOM 2183 C CA . ILE A 1 273 ? 27.991 8.657 -63.358 1.00 90.50 273 ILE A CA 1
ATOM 2184 C C . ILE A 1 273 ? 28.065 7.172 -63.025 1.00 90.50 273 ILE A C 1
ATOM 2186 O O . ILE A 1 273 ? 27.045 6.475 -63.019 1.00 90.50 273 ILE A O 1
ATOM 2190 N N . GLU A 1 274 ? 29.273 6.668 -62.793 1.00 87.31 274 GLU A N 1
ATOM 2191 C CA . GLU A 1 274 ? 29.491 5.247 -62.548 1.00 87.31 274 GLU A CA 1
ATOM 2192 C C . GLU A 1 274 ? 29.615 4.916 -61.068 1.00 87.31 274 GLU A C 1
ATOM 2194 O O . GLU A 1 274 ? 30.364 5.575 -60.363 1.00 87.31 274 GLU A O 1
ATOM 2199 N N . LYS A 1 275 ? 28.912 3.882 -60.592 1.00 79.94 275 LYS A N 1
ATOM 2200 C CA . LYS A 1 275 ? 29.065 3.395 -59.219 1.00 79.94 275 LYS A CA 1
ATOM 2201 C C . LYS A 1 275 ? 30.141 2.306 -59.190 1.00 79.94 275 LYS A C 1
ATOM 2203 O O . LYS A 1 275 ? 29.963 1.257 -59.802 1.00 79.94 275 LYS A O 1
ATOM 2208 N N . ILE A 1 276 ? 31.262 2.567 -58.518 1.00 78.31 276 ILE A N 1
ATOM 2209 C CA . ILE A 1 276 ? 32.416 1.662 -58.398 1.00 78.31 276 ILE A CA 1
ATOM 2210 C C . ILE A 1 276 ? 32.746 1.517 -56.906 1.00 78.31 276 ILE A C 1
ATOM 2212 O O . ILE A 1 276 ? 33.046 2.507 -56.245 1.00 78.31 276 ILE A O 1
ATOM 2216 N N . ASN A 1 277 ? 32.674 0.294 -56.363 1.00 71.06 277 ASN A N 1
ATOM 2217 C CA . ASN A 1 277 ? 32.967 -0.023 -54.952 1.00 71.06 277 ASN A CA 1
ATOM 2218 C C . ASN A 1 277 ? 32.257 0.893 -53.929 1.00 71.06 277 ASN A C 1
ATOM 2220 O O . ASN A 1 277 ? 32.851 1.310 -52.940 1.00 71.06 277 ASN A O 1
ATOM 2224 N N . GLY A 1 278 ? 30.990 1.240 -54.183 1.00 67.69 278 GLY A N 1
ATOM 2225 C CA . GLY A 1 278 ? 30.197 2.108 -53.301 1.00 67.69 278 GLY A CA 1
ATOM 2226 C C . GLY A 1 278 ? 30.428 3.615 -53.474 1.00 67.69 278 GLY A C 1
ATOM 2227 O O . GLY A 1 278 ? 29.689 4.384 -52.872 1.00 67.69 278 GLY A O 1
ATOM 2228 N N . LYS A 1 279 ? 31.370 4.040 -54.330 1.00 76.19 279 LYS A N 1
ATOM 2229 C CA . LYS A 1 279 ? 31.632 5.451 -54.675 1.00 76.19 279 LYS A CA 1
ATOM 2230 C C . LYS A 1 279 ? 31.176 5.785 -56.095 1.00 76.19 279 LYS A C 1
ATOM 2232 O O . LYS A 1 279 ? 31.029 4.896 -56.934 1.00 76.19 279 LYS A O 1
ATOM 2237 N N . TYR A 1 280 ? 30.981 7.067 -56.380 1.00 83.19 280 TYR A N 1
ATOM 2238 C CA . TYR A 1 280 ? 30.517 7.579 -57.670 1.00 83.19 280 TYR A CA 1
ATOM 2239 C C . TYR A 1 280 ? 31.655 8.198 -58.469 1.00 83.19 280 TYR A C 1
ATOM 2241 O O . TYR A 1 280 ? 32.383 9.035 -57.956 1.00 83.19 280 TYR A O 1
ATOM 2249 N N . TYR A 1 281 ? 31.806 7.817 -59.731 1.00 86.69 281 TYR A N 1
ATOM 2250 C CA . TYR A 1 281 ? 32.862 8.285 -60.618 1.00 86.69 281 TYR A CA 1
ATOM 2251 C C . TYR A 1 281 ? 32.288 9.095 -61.781 1.00 86.69 281 TYR A C 1
ATOM 2253 O O . TYR A 1 281 ? 31.404 8.623 -62.502 1.00 86.69 281 TYR A O 1
ATOM 2261 N N . MET A 1 282 ? 32.800 10.312 -61.977 1.00 87.94 282 MET A N 1
ATOM 2262 C CA . MET A 1 282 ? 32.455 11.177 -63.107 1.00 87.94 282 MET A CA 1
ATOM 2263 C C . MET A 1 282 ? 33.605 12.148 -63.408 1.00 87.94 282 MET A C 1
ATOM 2265 O O . MET A 1 282 ? 34.199 12.721 -62.497 1.00 87.94 282 MET A O 1
ATOM 2269 N N . GLY A 1 283 ? 33.934 12.330 -64.693 1.00 80.62 283 GLY A N 1
ATOM 2270 C CA . GLY A 1 283 ? 34.910 13.338 -65.132 1.00 80.62 283 GLY A CA 1
ATOM 2271 C C . GLY A 1 283 ? 36.326 13.156 -64.565 1.00 80.62 283 GLY A C 1
ATOM 2272 O O . GLY A 1 283 ? 37.006 14.146 -64.311 1.00 80.62 283 GLY A O 1
ATOM 2273 N N . GLY A 1 284 ? 36.762 11.914 -64.318 1.00 79.69 284 GLY A N 1
ATOM 2274 C CA . GLY A 1 284 ? 38.089 11.630 -63.755 1.00 79.69 284 GLY A CA 1
ATOM 2275 C C . GLY A 1 284 ? 38.167 11.620 -62.225 1.00 79.69 284 GLY A C 1
ATOM 2276 O O . GLY A 1 284 ? 39.253 11.415 -61.689 1.00 79.69 284 GLY A O 1
ATOM 2277 N N . ARG A 1 285 ? 37.055 11.839 -61.510 1.00 81.25 285 ARG A N 1
ATOM 2278 C CA . ARG A 1 285 ? 37.025 12.015 -60.047 1.00 81.25 285 ARG A CA 1
ATOM 2279 C C . ARG A 1 285 ? 36.058 11.045 -59.374 1.00 81.25 285 ARG A C 1
ATOM 2281 O O . ARG A 1 285 ? 35.087 10.620 -59.995 1.00 81.25 285 ARG A O 1
ATOM 2288 N N . TYR A 1 286 ? 36.325 10.743 -58.103 1.00 84.19 286 TYR A N 1
ATOM 2289 C CA . TYR A 1 286 ? 35.464 9.942 -57.232 1.00 84.19 286 TYR A CA 1
ATOM 2290 C C . TYR A 1 286 ? 34.725 10.832 -56.225 1.00 84.19 286 TYR A C 1
ATOM 2292 O O . TYR A 1 286 ? 35.289 11.805 -55.729 1.00 84.19 286 TYR A O 1
ATOM 2300 N N . PHE A 1 287 ? 33.487 10.465 -55.915 1.00 80.38 287 PHE A N 1
ATOM 2301 C CA . PHE A 1 287 ? 32.552 11.166 -55.039 1.00 80.38 287 PHE A CA 1
ATOM 2302 C C . PHE A 1 287 ? 31.879 10.158 -54.097 1.00 80.38 287 PHE A C 1
ATOM 2304 O O . PHE A 1 287 ? 31.686 9.000 -54.476 1.00 80.38 287 PHE A O 1
ATOM 2311 N N . GLU A 1 288 ? 31.516 10.576 -52.884 1.00 72.12 288 GLU A N 1
ATOM 2312 C CA . GLU A 1 288 ? 30.886 9.687 -51.895 1.00 72.12 288 GLU A CA 1
ATOM 2313 C C . GLU A 1 288 ? 29.389 9.501 -52.187 1.00 72.12 288 GLU A C 1
ATOM 2315 O O . GLU A 1 288 ? 28.862 8.397 -52.058 1.00 72.12 288 GLU A O 1
ATOM 2320 N N . CYS A 1 289 ? 28.707 10.537 -52.685 1.00 76.19 289 CYS A N 1
ATOM 2321 C CA . CYS A 1 289 ? 27.332 10.436 -53.173 1.00 76.19 289 CYS A CA 1
ATOM 2322 C C . CYS A 1 289 ? 27.107 11.175 -54.505 1.00 76.19 289 CYS A C 1
ATOM 2324 O O . CYS A 1 289 ? 27.915 11.994 -54.940 1.00 76.19 289 CYS A O 1
ATOM 2326 N N . VAL A 1 290 ? 25.984 10.901 -55.183 1.00 81.12 290 VAL A N 1
ATOM 2327 C CA . VAL A 1 290 ? 25.634 11.608 -56.433 1.00 81.12 290 VAL A CA 1
ATOM 2328 C C . VAL A 1 290 ? 25.317 13.088 -56.187 1.00 81.12 290 VAL A C 1
ATOM 2330 O O . VAL A 1 290 ? 25.543 13.901 -57.078 1.00 81.12 290 VAL A O 1
ATOM 2333 N N . SER A 1 291 ? 24.860 13.465 -54.986 1.00 80.25 291 SER A N 1
ATOM 2334 C CA . SER A 1 291 ? 24.662 14.880 -54.632 1.00 80.25 291 SER A CA 1
ATOM 2335 C C . SER A 1 291 ? 25.975 15.664 -54.712 1.00 80.25 291 SER A C 1
ATOM 2337 O O . SER A 1 291 ? 25.994 16.748 -55.291 1.00 80.25 291 SER A O 1
ATOM 2339 N N . ASP A 1 292 ? 27.091 15.080 -54.261 1.00 81.75 292 ASP A N 1
ATOM 2340 C CA . ASP A 1 292 ? 28.414 15.718 -54.317 1.00 81.75 292 ASP A CA 1
ATOM 2341 C C . ASP A 1 292 ? 28.857 16.001 -55.759 1.00 81.75 292 ASP A C 1
ATOM 2343 O O . ASP A 1 292 ? 29.477 17.030 -56.037 1.00 81.75 292 ASP A O 1
ATOM 2347 N N . VAL A 1 293 ? 28.507 15.109 -56.698 1.00 85.94 293 VAL A N 1
ATOM 2348 C CA . VAL A 1 293 ? 28.744 15.312 -58.137 1.00 85.94 293 VAL A CA 1
ATOM 2349 C C . VAL A 1 293 ? 28.021 16.578 -58.601 1.00 85.94 293 VAL A C 1
ATOM 2351 O O . VAL A 1 293 ? 28.613 17.435 -59.257 1.00 85.94 293 VAL A O 1
ATOM 2354 N N . ILE A 1 294 ? 26.745 16.723 -58.234 1.00 88.50 294 ILE A N 1
ATOM 2355 C CA . ILE A 1 294 ? 25.919 17.870 -58.623 1.00 88.50 294 ILE A CA 1
ATOM 2356 C C . ILE A 1 294 ? 26.417 19.157 -57.969 1.00 88.50 294 ILE A C 1
ATOM 2358 O O . ILE A 1 294 ? 26.601 20.156 -58.659 1.00 88.50 294 ILE A O 1
ATOM 2362 N N . GLU A 1 295 ? 26.681 19.155 -56.665 1.00 85.06 295 GLU A N 1
ATOM 2363 C CA . GLU A 1 295 ? 27.173 20.335 -55.946 1.00 85.06 295 GLU A CA 1
ATOM 2364 C C . GLU A 1 295 ? 28.522 20.825 -56.468 1.00 85.06 295 GLU A C 1
ATOM 2366 O O . GLU A 1 295 ? 28.749 22.036 -56.559 1.00 85.06 295 GLU A O 1
ATOM 2371 N N . ARG A 1 296 ? 29.403 19.901 -56.867 1.00 84.12 296 ARG A N 1
ATOM 2372 C CA . ARG A 1 296 ? 30.677 20.246 -57.494 1.00 84.12 296 ARG A CA 1
ATOM 2373 C C . ARG A 1 296 ? 30.458 20.984 -58.806 1.00 84.12 296 ARG A C 1
ATOM 2375 O O . ARG A 1 296 ? 30.998 22.071 -58.972 1.00 84.12 296 ARG A O 1
ATOM 2382 N N . TYR A 1 297 ? 29.659 20.422 -59.710 1.00 87.81 297 TYR A N 1
ATOM 2383 C CA . TYR A 1 297 ? 29.428 20.997 -61.039 1.00 87.81 297 TYR A CA 1
ATOM 2384 C C . TYR A 1 297 ? 28.423 22.160 -61.055 1.00 87.81 297 TYR A C 1
ATOM 2386 O O . TYR A 1 297 ? 28.252 22.809 -62.083 1.00 87.81 297 TYR A O 1
ATOM 2394 N N . LYS A 1 298 ? 27.790 22.472 -59.918 1.00 87.00 298 LYS A N 1
ATOM 2395 C CA . LYS A 1 298 ? 27.144 23.774 -59.684 1.00 87.00 298 LYS A CA 1
ATOM 2396 C C . LYS A 1 298 ? 28.162 24.896 -59.462 1.00 87.00 298 LYS A C 1
ATOM 2398 O O . LYS A 1 298 ? 27.910 26.033 -59.839 1.00 87.00 298 LYS A O 1
ATOM 2403 N N . LYS A 1 299 ? 29.300 24.588 -58.829 1.00 83.44 299 LYS A N 1
ATOM 2404 C CA . LYS A 1 299 ? 30.354 25.563 -58.487 1.00 83.44 299 LYS A CA 1
ATOM 2405 C C . LYS A 1 299 ? 31.479 25.610 -59.522 1.00 83.44 299 LYS A C 1
ATOM 2407 O O . LYS A 1 299 ? 32.090 26.654 -59.714 1.00 83.44 299 LYS A O 1
ATOM 2412 N N . GLU A 1 300 ? 31.758 24.487 -60.174 1.00 83.69 300 GLU A N 1
ATOM 2413 C CA . GLU A 1 300 ? 32.797 24.340 -61.191 1.00 83.69 300 GLU A CA 1
ATOM 2414 C C . GLU A 1 300 ? 32.211 24.043 -62.563 1.00 83.69 300 GLU A C 1
ATOM 2416 O O . GLU A 1 300 ? 31.177 23.392 -62.695 1.00 83.69 300 GLU A O 1
ATOM 2421 N N . GLN A 1 301 ? 32.935 24.470 -63.592 1.00 88.50 301 GLN A N 1
ATOM 2422 C CA . GLN A 1 301 ? 32.529 24.282 -64.975 1.00 88.50 301 GLN A CA 1
ATOM 2423 C C . GLN A 1 301 ? 32.469 22.789 -65.331 1.00 88.50 301 GLN A C 1
ATOM 2425 O O . GLN A 1 301 ? 33.469 22.074 -65.238 1.00 88.50 301 GLN A O 1
ATOM 2430 N N . ILE A 1 302 ? 31.292 22.322 -65.756 1.00 87.06 302 ILE A N 1
ATOM 2431 C CA . ILE A 1 302 ? 31.093 20.968 -66.300 1.00 87.06 302 ILE A CA 1
ATOM 2432 C C . ILE A 1 302 ? 31.477 20.905 -67.785 1.00 87.06 302 ILE A C 1
ATOM 2434 O O . ILE A 1 302 ? 31.942 19.878 -68.277 1.00 87.06 302 ILE A O 1
ATOM 2438 N N . LEU A 1 303 ? 31.316 22.032 -68.482 1.00 83.25 303 LEU A N 1
ATOM 2439 C CA . LEU A 1 303 ? 31.754 22.311 -69.849 1.00 83.25 303 LEU A CA 1
ATOM 2440 C C . LEU A 1 303 ? 32.338 23.725 -69.882 1.00 83.25 303 LEU A C 1
ATOM 2442 O O . LEU A 1 303 ? 32.009 24.536 -69.020 1.00 83.25 303 LEU A O 1
ATOM 2446 N N . LEU A 1 304 ? 33.189 24.033 -70.865 1.00 79.50 304 LEU A N 1
ATOM 2447 C CA . LEU A 1 304 ? 33.878 25.325 -70.957 1.00 79.50 304 LEU A CA 1
ATOM 2448 C C . LEU A 1 304 ? 32.880 26.496 -70.857 1.00 79.50 304 LEU A C 1
ATOM 2450 O O . LEU A 1 304 ? 32.054 26.676 -71.747 1.00 79.50 304 LEU A O 1
ATOM 2454 N N . GLY A 1 305 ? 32.952 27.263 -69.766 1.00 79.19 305 GLY A N 1
ATOM 2455 C CA . GLY A 1 305 ? 32.073 28.410 -69.508 1.00 79.19 305 GLY A CA 1
ATOM 2456 C C . GLY A 1 305 ? 30.669 28.103 -68.959 1.00 79.19 305 GLY A C 1
ATOM 2457 O O . GLY A 1 305 ? 29.897 29.042 -68.800 1.00 79.19 305 GLY A O 1
ATOM 2458 N N . HIS A 1 306 ? 30.328 26.847 -68.641 1.00 86.25 306 HIS A N 1
ATOM 2459 C CA . HIS A 1 306 ? 28.989 26.462 -68.165 1.00 86.25 306 HIS A CA 1
ATOM 2460 C C . HIS A 1 306 ? 29.027 25.615 -66.884 1.00 86.25 306 HIS A C 1
ATOM 2462 O O . HIS A 1 306 ? 29.766 24.630 -66.799 1.00 86.25 306 HIS A O 1
ATOM 2468 N N . CYS A 1 307 ? 28.164 25.959 -65.926 1.00 89.31 307 CYS A N 1
ATOM 2469 C CA . CYS A 1 307 ? 27.917 25.218 -64.685 1.00 89.31 307 CYS A CA 1
ATOM 2470 C C . CYS A 1 307 ? 26.462 24.719 -64.641 1.00 89.31 307 CYS A C 1
ATOM 2472 O O . CYS A 1 307 ? 25.604 25.187 -65.391 1.00 89.31 307 CYS A O 1
ATOM 2474 N N . LEU A 1 308 ? 26.174 23.761 -63.760 1.00 89.62 308 LEU A N 1
ATOM 2475 C CA . LEU A 1 308 ? 24.805 23.335 -63.466 1.00 89.62 308 LEU A CA 1
ATOM 2476 C C . LEU A 1 308 ? 24.090 24.447 -62.686 1.00 89.62 308 LEU A C 1
ATOM 2478 O O . LEU A 1 308 ? 24.541 24.809 -61.604 1.00 89.62 308 LEU A O 1
ATOM 2482 N N . GLU A 1 309 ? 22.966 24.961 -63.182 1.00 83.56 309 GLU A N 1
ATOM 2483 C CA . GLU A 1 309 ? 22.243 26.051 -62.505 1.00 83.56 309 GLU A CA 1
ATOM 2484 C C . GLU A 1 309 ? 20.828 25.618 -62.116 1.00 83.56 309 GLU A C 1
ATOM 2486 O O . GLU A 1 309 ? 20.498 25.541 -60.928 1.00 83.56 309 GLU A O 1
ATOM 2491 N N . HIS A 1 310 ? 20.000 25.256 -63.097 1.00 85.94 310 HIS A N 1
ATOM 2492 C CA . HIS A 1 310 ? 18.565 25.063 -62.886 1.00 85.94 310 HIS A CA 1
ATOM 2493 C C . HIS A 1 310 ? 18.178 23.581 -62.809 1.00 85.94 310 HIS A C 1
ATOM 2495 O O . HIS A 1 310 ? 18.202 22.851 -63.793 1.00 85.94 310 HIS A O 1
ATOM 2501 N N . ALA A 1 311 ? 17.791 23.107 -61.629 1.00 86.94 311 ALA A N 1
ATOM 2502 C CA . ALA A 1 311 ? 17.322 21.735 -61.467 1.00 86.94 311 ALA A CA 1
ATOM 2503 C C . ALA A 1 311 ? 15.901 21.556 -62.034 1.00 86.94 311 ALA A C 1
ATOM 2505 O O . ALA A 1 311 ? 14.981 22.257 -61.617 1.00 86.94 311 ALA A O 1
ATOM 2506 N N . VAL A 1 312 ? 15.697 20.584 -62.929 1.00 87.50 312 VAL A N 1
ATOM 2507 C CA . VAL A 1 312 ? 14.353 20.217 -63.406 1.00 87.50 312 VAL A CA 1
ATOM 2508 C C . VAL A 1 312 ? 13.681 19.334 -62.364 1.00 87.50 312 VAL A C 1
ATOM 2510 O O . VAL A 1 312 ? 14.091 18.191 -62.147 1.00 87.50 312 VAL A O 1
ATOM 2513 N N . LEU A 1 313 ? 12.642 19.857 -61.720 1.00 82.00 313 LEU A N 1
ATOM 2514 C CA . LEU A 1 313 ? 11.959 19.185 -60.618 1.00 82.00 313 LEU A CA 1
ATOM 2515 C C . LEU A 1 313 ? 10.940 18.142 -61.108 1.00 82.00 313 LEU A C 1
ATOM 2517 O O . LEU A 1 313 ? 10.350 18.250 -62.189 1.00 82.00 313 LEU A O 1
ATOM 2521 N N . ARG A 1 314 ? 10.723 17.100 -60.303 1.00 78.31 314 ARG A N 1
ATOM 2522 C CA . ARG A 1 314 ? 9.684 16.085 -60.519 1.00 78.31 314 ARG A CA 1
ATOM 2523 C C . ARG A 1 314 ? 8.293 16.668 -60.235 1.00 78.31 314 ARG A C 1
ATOM 2525 O O . ARG A 1 314 ? 7.978 16.989 -59.095 1.00 78.31 314 ARG A O 1
ATOM 2532 N N . THR A 1 315 ? 7.441 16.735 -61.259 1.00 61.00 315 THR A N 1
ATOM 2533 C CA . THR A 1 315 ? 5.997 16.996 -61.128 1.00 61.00 315 THR A CA 1
ATOM 2534 C C . THR A 1 315 ? 5.339 15.800 -60.438 1.00 61.00 315 THR A C 1
ATOM 2536 O O . THR A 1 315 ? 5.352 14.699 -60.994 1.00 61.00 315 THR A O 1
ATOM 2539 N N . ARG A 1 316 ? 4.846 15.984 -59.209 1.00 54.91 316 ARG A N 1
ATOM 2540 C CA . ARG A 1 316 ? 4.077 14.972 -58.474 1.00 54.91 316 ARG A CA 1
ATOM 2541 C C . ARG A 1 316 ? 2.607 15.172 -58.812 1.00 54.91 316 ARG A C 1
ATOM 2543 O O . ARG A 1 316 ? 1.960 15.939 -58.121 1.00 54.91 316 ARG A O 1
ATOM 2550 N N . ASP A 1 317 ? 2.109 14.495 -59.835 1.00 37.94 317 ASP A N 1
ATOM 2551 C CA . ASP A 1 317 ? 0.667 14.382 -60.032 1.00 37.94 317 ASP A CA 1
ATOM 2552 C C . ASP A 1 317 ? 0.300 12.917 -60.279 1.00 37.94 317 ASP A C 1
ATOM 2554 O O . ASP A 1 317 ? 0.979 12.221 -61.036 1.00 37.94 317 ASP A O 1
ATOM 2558 N N . GLU A 1 318 ? -0.772 12.506 -59.593 1.00 36.75 318 GLU A N 1
ATOM 2559 C CA . GLU A 1 318 ? -1.493 11.226 -59.663 1.00 36.75 318 GLU A CA 1
ATOM 2560 C C . GLU A 1 318 ? -0.922 10.014 -58.899 1.00 36.75 318 GLU A C 1
ATOM 2562 O O . GLU A 1 318 ? -0.754 8.939 -59.457 1.00 36.75 318 GLU A O 1
ATOM 2567 N N . GLU A 1 319 ? -0.770 10.142 -57.575 1.00 34.69 319 GLU A N 1
ATOM 2568 C CA . GLU A 1 319 ? -1.205 9.088 -56.637 1.00 34.69 319 GLU A CA 1
ATOM 2569 C C . GLU A 1 319 ? -1.959 9.742 -55.465 1.00 34.69 319 GLU A C 1
ATOM 2571 O O . GLU A 1 319 ? -1.378 10.240 -54.505 1.00 34.69 319 GLU A O 1
ATOM 2576 N N . SER A 1 320 ? -3.278 9.808 -55.655 1.00 31.11 320 SER A N 1
ATOM 2577 C CA . SER A 1 320 ? -4.372 9.872 -54.677 1.00 31.11 320 SER A CA 1
ATOM 2578 C C . SER A 1 320 ? -4.067 10.298 -53.234 1.00 31.11 320 SER A C 1
ATOM 2580 O O . SER A 1 320 ? -3.468 9.558 -52.452 1.00 31.11 320 SER A O 1
ATOM 2582 N N . ASP A 1 321 ? -4.684 11.419 -52.851 1.00 33.03 321 ASP A N 1
ATOM 2583 C CA . ASP A 1 321 ? -5.683 11.475 -51.774 1.00 33.03 321 ASP A CA 1
ATOM 2584 C C . ASP A 1 321 ? -5.890 10.152 -51.014 1.00 33.03 321 ASP A C 1
ATOM 2586 O O . ASP A 1 321 ? -6.692 9.308 -51.407 1.00 33.03 321 ASP A O 1
ATOM 2590 N N . ASN A 1 322 ? -5.163 9.985 -49.910 1.00 31.20 322 ASN A N 1
ATOM 2591 C CA . ASN A 1 322 ? -5.556 9.153 -48.767 1.00 31.20 322 ASN A CA 1
ATOM 2592 C C . ASN A 1 322 ? -4.740 9.507 -47.512 1.00 31.20 322 ASN A C 1
ATOM 2594 O O . ASN A 1 322 ? -4.348 8.648 -46.728 1.00 31.20 322 ASN A O 1
ATOM 2598 N N . LEU A 1 323 ? -4.508 10.801 -47.276 1.00 36.97 323 LEU A N 1
ATOM 2599 C CA . LEU A 1 323 ? -4.236 11.285 -45.921 1.00 36.97 323 LEU A CA 1
ATOM 2600 C C . LEU A 1 323 ? -5.414 12.138 -45.455 1.00 36.97 323 LEU A C 1
ATOM 2602 O O . LEU A 1 323 ? -5.284 13.283 -45.026 1.00 36.97 323 LEU A O 1
ATOM 2606 N N . SER A 1 324 ? -6.604 11.538 -45.554 1.00 33.41 324 SER A N 1
ATOM 2607 C CA . SER A 1 324 ? -7.734 11.891 -44.705 1.00 33.41 324 SER A CA 1
ATOM 2608 C C . SER A 1 324 ? -7.210 12.065 -43.289 1.00 33.41 324 SER A C 1
ATOM 2610 O O . SER A 1 324 ? -6.552 11.162 -42.780 1.00 33.41 324 SER A O 1
ATOM 2612 N N . ARG A 1 325 ? -7.483 13.236 -42.701 1.00 40.78 325 ARG A N 1
ATOM 2613 C CA . ARG A 1 325 ? -7.276 13.586 -41.291 1.00 40.78 325 ARG A CA 1
ATOM 2614 C C . ARG A 1 325 ? -7.439 12.344 -40.414 1.00 40.78 325 ARG A C 1
ATOM 2616 O O . ARG A 1 325 ? -8.553 12.034 -39.997 1.00 40.78 325 ARG A O 1
ATOM 2623 N N . CYS A 1 326 ? -6.342 11.637 -40.146 1.00 34.53 326 CYS A N 1
ATOM 2624 C CA . CYS A 1 326 ? -6.360 10.532 -39.211 1.00 34.53 326 CYS A CA 1
ATOM 2625 C C . CYS A 1 326 ? -6.628 11.169 -37.857 1.00 34.53 326 CYS A C 1
ATOM 2627 O O . CYS A 1 326 ? -5.774 11.840 -37.279 1.00 34.53 326 CYS A O 1
ATOM 2629 N N . SER A 1 327 ? -7.852 11.001 -37.369 1.00 36.41 327 SER A N 1
ATOM 2630 C CA . SER A 1 327 ? -8.135 11.114 -35.953 1.00 36.41 327 SER A CA 1
ATOM 2631 C C . SER A 1 327 ? -7.304 10.031 -35.276 1.00 36.41 327 SER A C 1
ATOM 2633 O O . SER A 1 327 ? -7.738 8.885 -35.172 1.00 36.41 327 SER A O 1
ATOM 2635 N N . PHE A 1 328 ? -6.074 10.370 -34.893 1.00 44.50 328 PHE A N 1
ATOM 2636 C CA . PHE A 1 328 ? -5.269 9.522 -34.033 1.00 44.50 328 PHE A CA 1
ATOM 2637 C C . PHE A 1 328 ? -6.130 9.220 -32.806 1.00 44.50 328 PHE A C 1
ATOM 2639 O O . PHE A 1 328 ? -6.517 10.135 -32.072 1.00 44.50 328 PHE A O 1
ATOM 2646 N N . THR A 1 329 ? -6.506 7.955 -32.612 1.00 42.88 329 THR A N 1
ATOM 2647 C CA . THR A 1 329 ? -7.112 7.527 -31.355 1.00 42.88 329 THR A CA 1
ATOM 2648 C C . THR A 1 329 ? -6.075 7.798 -30.279 1.00 42.88 329 THR A C 1
ATOM 2650 O O . THR A 1 329 ? -5.042 7.133 -30.228 1.00 42.88 329 THR A O 1
ATOM 2653 N N . ARG A 1 330 ? -6.318 8.843 -29.484 1.00 50.25 330 ARG A N 1
ATOM 2654 C CA . ARG A 1 330 ? -5.465 9.285 -28.383 1.00 50.25 330 ARG A CA 1
ATOM 2655 C C . ARG A 1 330 ? -5.421 8.197 -27.317 1.00 50.25 330 ARG A C 1
ATOM 2657 O O . ARG A 1 330 ? -6.241 8.186 -26.406 1.00 50.25 330 ARG A O 1
ATOM 2664 N N . SER A 1 331 ? -4.467 7.289 -27.436 1.00 48.22 331 SER A N 1
ATOM 2665 C CA . SER A 1 331 ? -4.099 6.355 -26.377 1.00 48.22 331 SER A CA 1
ATOM 2666 C C . SER A 1 331 ? -2.787 6.792 -25.725 1.00 48.22 331 SER A C 1
ATOM 2668 O O . SER A 1 331 ? -1.907 5.968 -25.536 1.00 48.22 331 SER A O 1
ATOM 2670 N N . SER A 1 332 ? -2.620 8.085 -25.421 1.00 49.84 332 SER A N 1
ATOM 2671 C CA . SER A 1 332 ? -1.427 8.578 -24.721 1.00 49.84 332 SER A CA 1
ATOM 2672 C C . SER A 1 332 ? -1.515 8.254 -23.220 1.00 49.84 332 SER A C 1
ATOM 2674 O O . SER A 1 332 ? -2.511 8.607 -22.588 1.00 49.84 332 SER A O 1
ATOM 2676 N N . GLY A 1 333 ? -0.505 7.583 -22.646 1.00 58.88 333 GLY A N 1
ATOM 2677 C CA . GLY A 1 333 ? -0.398 7.339 -21.197 1.00 58.88 333 GLY A CA 1
ATOM 2678 C C . GLY A 1 333 ? 0.294 6.029 -20.796 1.00 58.88 333 GLY A C 1
ATOM 2679 O O . GLY A 1 333 ? 0.766 5.268 -21.638 1.00 58.88 333 GLY A O 1
ATOM 2680 N N . SER A 1 334 ? 0.284 5.720 -19.496 1.00 54.19 334 SER A N 1
ATOM 2681 C CA . SER A 1 334 ? 0.862 4.497 -18.888 1.00 54.19 334 SER A CA 1
ATOM 2682 C C . SER A 1 334 ? 0.355 3.154 -19.461 1.00 54.19 334 SER A C 1
ATOM 2684 O O . SER A 1 334 ? 0.924 2.097 -19.183 1.00 54.19 334 SER A O 1
ATOM 2686 N N . ASN A 1 335 ? -0.682 3.179 -20.305 1.00 57.06 335 ASN A N 1
ATOM 2687 C CA . ASN A 1 335 ? -1.262 2.012 -20.970 1.00 57.06 335 ASN A CA 1
ATOM 2688 C C . ASN A 1 335 ? -0.459 1.502 -22.186 1.00 57.06 335 ASN A C 1
ATOM 2690 O O . ASN A 1 335 ? -0.766 0.420 -22.674 1.00 57.06 335 ASN A O 1
ATOM 2694 N N . PHE A 1 336 ? 0.570 2.216 -22.666 1.00 54.47 336 PHE A N 1
ATOM 2695 C CA . PHE A 1 336 ? 1.359 1.794 -23.840 1.00 54.47 336 PHE A CA 1
ATOM 2696 C C . PHE A 1 336 ? 2.164 0.496 -23.649 1.00 54.47 336 PHE A C 1
ATOM 2698 O O . PHE A 1 336 ? 2.419 -0.213 -24.615 1.00 54.47 336 PHE A O 1
ATOM 2705 N N . PHE A 1 337 ? 2.565 0.162 -22.418 1.00 53.09 337 PHE A N 1
ATOM 2706 C CA . PHE A 1 337 ? 3.417 -1.011 -22.124 1.00 53.09 337 PHE A CA 1
ATOM 2707 C C . PHE A 1 337 ? 2.623 -2.280 -21.851 1.00 53.09 337 PHE A C 1
ATOM 2709 O O . PHE A 1 337 ? 3.187 -3.363 -21.697 1.00 53.09 337 PHE A O 1
ATOM 2716 N N . LEU A 1 338 ? 1.311 -2.128 -21.760 1.00 57.16 338 LEU A N 1
ATOM 2717 C CA . LEU A 1 338 ? 0.377 -3.194 -21.507 1.00 57.16 338 LEU A CA 1
ATOM 2718 C C . LEU A 1 338 ? -0.149 -3.585 -22.875 1.00 57.16 338 LEU A C 1
ATOM 2720 O O . LEU A 1 338 ? -0.865 -2.820 -23.519 1.00 57.16 338 LEU A O 1
ATOM 2724 N N . ASN A 1 339 ? 0.236 -4.763 -23.354 1.00 56.25 339 ASN A N 1
ATOM 2725 C CA . ASN A 1 339 ? -0.360 -5.290 -24.575 1.00 56.25 339 ASN A CA 1
ATOM 2726 C C . ASN A 1 339 ? -1.893 -5.242 -24.405 1.00 56.25 339 ASN A C 1
ATOM 2728 O O . ASN A 1 339 ? -2.372 -5.471 -23.298 1.00 56.25 339 ASN A O 1
ATOM 2732 N N . ARG A 1 340 ? -2.709 -5.004 -25.443 1.00 55.75 340 ARG A N 1
ATOM 2733 C CA . ARG A 1 340 ? -4.189 -4.986 -25.271 1.00 55.75 340 ARG A CA 1
ATOM 2734 C C . ARG A 1 340 ? -4.752 -6.287 -24.672 1.00 55.75 340 ARG A C 1
ATOM 2736 O O . ARG A 1 340 ? -5.896 -6.329 -24.234 1.00 55.75 340 ARG A O 1
ATOM 2743 N N . LYS A 1 341 ? -3.951 -7.357 -24.694 1.00 60.41 341 LYS A N 1
ATOM 2744 C CA . LYS A 1 341 ? -4.230 -8.672 -24.102 1.00 60.41 341 LYS A CA 1
ATOM 2745 C C . LYS A 1 341 ? -3.713 -8.838 -22.666 1.00 60.41 341 LYS A C 1
ATOM 2747 O O . LYS A 1 341 ? -3.949 -9.888 -22.072 1.00 60.41 341 LYS A O 1
ATOM 2752 N N . ASP A 1 342 ? -2.983 -7.869 -22.125 1.00 71.12 342 ASP A N 1
ATOM 2753 C CA . ASP A 1 342 ? -2.424 -7.943 -20.782 1.00 71.12 342 ASP A CA 1
ATOM 2754 C C . ASP A 1 342 ? -3.504 -7.691 -19.733 1.00 71.12 342 ASP A C 1
ATOM 2756 O O . ASP A 1 342 ? -4.283 -6.742 -19.803 1.00 71.12 342 ASP A O 1
ATOM 2760 N N . HIS A 1 343 ? -3.546 -8.566 -18.734 1.00 81.12 343 HIS A N 1
ATOM 2761 C CA . HIS A 1 343 ? -4.496 -8.475 -17.640 1.00 81.12 343 HIS A CA 1
ATOM 2762 C C . HIS A 1 343 ? -3.980 -7.491 -16.586 1.00 81.12 343 HIS A C 1
ATOM 2764 O O . HIS A 1 343 ? -3.065 -7.815 -15.820 1.00 81.12 343 HIS A O 1
ATOM 2770 N N . ILE A 1 344 ? -4.593 -6.310 -16.495 1.00 86.81 344 ILE A N 1
ATOM 2771 C CA . ILE A 1 344 ? -4.256 -5.323 -15.460 1.00 86.81 344 ILE A CA 1
ATOM 2772 C C . ILE A 1 344 ? -5.021 -5.637 -14.193 1.00 86.81 344 ILE A C 1
ATOM 2774 O O . ILE A 1 344 ? -6.246 -5.679 -14.184 1.00 86.81 344 ILE A O 1
ATOM 2778 N N . VAL A 1 345 ? -4.273 -5.879 -13.122 1.00 86.06 345 VAL A N 1
ATOM 2779 C CA . VAL A 1 345 ? -4.843 -6.287 -11.835 1.00 86.06 345 VAL A CA 1
ATOM 2780 C C . VAL A 1 345 ? -5.290 -5.064 -11.046 1.00 86.06 345 VAL A C 1
ATOM 2782 O O . VAL A 1 345 ? -6.396 -5.028 -10.520 1.00 86.06 345 VAL A O 1
ATOM 2785 N N . ILE A 1 346 ? -4.410 -4.068 -10.951 1.00 88.62 346 ILE A N 1
ATOM 2786 C CA . ILE A 1 346 ? -4.636 -2.834 -10.205 1.00 88.62 346 ILE A CA 1
ATOM 2787 C C . ILE A 1 346 ? -3.716 -1.736 -10.743 1.00 88.62 346 ILE A C 1
ATOM 2789 O O . ILE A 1 346 ? -2.593 -2.006 -11.180 1.00 88.62 346 ILE A O 1
ATOM 2793 N N . ASN A 1 347 ? -4.195 -0.497 -10.707 1.00 91.50 347 ASN A N 1
ATOM 2794 C CA . ASN A 1 347 ? -3.405 0.697 -10.969 1.00 91.50 347 ASN A CA 1
ATOM 2795 C C . ASN A 1 347 ? -3.821 1.829 -10.018 1.00 91.50 347 ASN A C 1
ATOM 2797 O O . ASN A 1 347 ? -4.890 1.778 -9.407 1.00 91.50 347 ASN A O 1
ATOM 2801 N N . GLY A 1 348 ? -2.954 2.824 -9.847 1.00 89.56 348 GLY A N 1
ATOM 2802 C CA . GLY A 1 348 ? -3.224 3.966 -8.975 1.00 89.56 348 GLY A CA 1
ATOM 2803 C C . GLY A 1 348 ? -1.965 4.587 -8.386 1.00 89.56 348 GLY A C 1
ATOM 2804 O O . GLY A 1 348 ? -0.858 4.084 -8.558 1.00 89.56 348 GLY A O 1
ATOM 2805 N N . TYR A 1 349 ? -2.137 5.696 -7.672 1.00 91.25 349 TYR A N 1
ATOM 2806 C CA . TYR A 1 349 ? -1.021 6.405 -7.055 1.00 91.25 349 TYR A CA 1
ATOM 2807 C C . TYR A 1 349 ? -0.600 5.765 -5.731 1.00 91.25 349 TYR A C 1
ATOM 2809 O O . TYR A 1 349 ? -1.434 5.463 -4.876 1.00 91.25 349 TYR A O 1
ATOM 2817 N N . LEU A 1 350 ? 0.711 5.619 -5.550 1.00 93.56 350 LEU A N 1
ATOM 2818 C CA . LEU A 1 350 ? 1.340 5.270 -4.278 1.00 93.56 350 LEU A CA 1
ATOM 2819 C C . LEU A 1 350 ? 2.539 6.184 -4.038 1.00 93.56 350 LEU A C 1
ATOM 2821 O O . LEU A 1 350 ? 3.170 6.690 -4.970 1.00 93.56 350 LEU A O 1
ATOM 2825 N N . GLN A 1 351 ? 2.884 6.371 -2.771 1.00 91.56 351 GLN A N 1
ATOM 2826 C CA . GLN A 1 351 ? 4.112 7.049 -2.388 1.00 91.56 351 GLN A CA 1
ATOM 2827 C C . GLN A 1 351 ? 5.234 6.027 -2.253 1.00 91.56 351 GLN A C 1
ATOM 2829 O O . GLN A 1 351 ? 5.092 5.029 -1.550 1.00 91.56 351 GLN A O 1
ATOM 2834 N N . LYS A 1 352 ? 6.367 6.290 -2.898 1.00 91.38 352 LYS A N 1
ATOM 2835 C CA . LYS A 1 352 ? 7.582 5.479 -2.802 1.00 91.38 352 LYS A CA 1
ATOM 2836 C C . LYS A 1 352 ? 8.659 6.264 -2.062 1.00 91.38 352 LYS A C 1
ATOM 2838 O O . LYS A 1 352 ? 8.920 7.423 -2.398 1.00 91.38 352 LYS A O 1
ATOM 2843 N N . LYS A 1 353 ? 9.310 5.632 -1.083 1.00 87.81 353 LYS A N 1
ATOM 2844 C CA . LYS A 1 353 ? 10.467 6.225 -0.393 1.00 87.81 353 LYS A CA 1
ATOM 2845 C C . LYS A 1 353 ? 11.638 6.358 -1.375 1.00 87.81 353 LYS A C 1
ATOM 2847 O O . LYS A 1 353 ? 11.904 5.449 -2.173 1.00 87.81 353 LYS A O 1
ATOM 2852 N N . SER A 1 354 ? 12.300 7.511 -1.366 1.00 80.50 354 SER A N 1
ATOM 2853 C CA . SER A 1 354 ? 13.470 7.762 -2.208 1.00 80.50 354 SER A CA 1
ATOM 2854 C C . SER A 1 354 ? 14.671 6.953 -1.716 1.00 80.50 354 SER A C 1
ATOM 2856 O O . SER A 1 354 ? 14.870 6.794 -0.515 1.00 80.50 354 SER A O 1
ATOM 2858 N N . ALA A 1 355 ? 15.460 6.436 -2.662 1.00 66.88 355 ALA A N 1
ATOM 2859 C CA . ALA A 1 355 ? 16.709 5.733 -2.370 1.00 66.88 355 ALA A CA 1
ATOM 2860 C C . ALA A 1 355 ? 17.878 6.703 -2.116 1.00 66.88 355 ALA A C 1
ATOM 2862 O O . ALA A 1 355 ? 18.776 6.378 -1.355 1.00 66.88 355 ALA A O 1
ATOM 2863 N N . LYS A 1 356 ? 17.853 7.900 -2.728 1.00 61.25 356 LYS A N 1
ATOM 2864 C CA . LYS A 1 356 ? 18.920 8.917 -2.610 1.00 61.25 356 LYS A CA 1
ATOM 2865 C C . LYS A 1 356 ? 18.758 9.828 -1.394 1.00 61.25 356 LYS A C 1
ATOM 2867 O O . LYS A 1 356 ? 19.729 10.372 -0.893 1.00 61.25 356 LYS A O 1
ATOM 2872 N N . ASP A 1 357 ? 17.517 10.035 -0.969 1.00 64.75 357 ASP A N 1
ATOM 2873 C CA . ASP A 1 357 ? 17.166 10.905 0.152 1.00 64.75 357 ASP A CA 1
ATOM 2874 C C . ASP A 1 357 ? 16.142 10.157 0.995 1.00 64.75 357 ASP A C 1
ATOM 2876 O O . ASP A 1 357 ? 14.945 10.165 0.694 1.00 64.75 357 ASP A O 1
ATOM 2880 N N . SER A 1 358 ? 16.617 9.458 2.022 1.00 63.00 358 SER A N 1
ATOM 2881 C CA . SER A 1 358 ? 15.771 8.622 2.869 1.00 63.00 358 SER A CA 1
ATOM 2882 C C . SER A 1 358 ? 14.657 9.418 3.560 1.00 63.00 358 SER A C 1
ATOM 2884 O O . SER A 1 358 ? 13.642 8.827 3.940 1.00 63.00 358 SER A O 1
ATOM 2886 N N . LYS A 1 359 ? 14.757 10.752 3.651 1.00 63.84 359 LYS A N 1
ATOM 2887 C CA . LYS A 1 359 ? 13.725 11.618 4.242 1.00 63.84 359 LYS A CA 1
ATOM 2888 C C . LYS A 1 359 ? 12.566 11.908 3.271 1.00 63.84 359 LYS A C 1
ATOM 2890 O O . LYS A 1 359 ? 11.456 12.209 3.712 1.00 63.84 359 LYS A O 1
ATOM 2895 N N . LYS A 1 360 ? 12.750 11.751 1.952 1.00 77.31 360 LYS A N 1
ATOM 2896 C CA . LYS A 1 360 ? 11.731 12.107 0.944 1.00 77.31 360 LYS A CA 1
ATOM 2897 C C . LYS A 1 360 ? 10.898 10.921 0.453 1.00 77.31 360 LYS A C 1
ATOM 2899 O O . LYS A 1 360 ? 11.409 9.906 -0.019 1.00 77.31 360 LYS A O 1
ATOM 2904 N N . TRP A 1 361 ? 9.580 11.111 0.464 1.00 84.75 361 TRP A N 1
ATOM 2905 C CA . TRP A 1 361 ? 8.601 10.250 -0.202 1.00 84.75 361 TRP A CA 1
ATOM 2906 C C . TRP A 1 361 ? 8.091 10.956 -1.455 1.00 84.75 361 TRP A C 1
ATOM 2908 O O . TRP A 1 361 ? 7.681 12.113 -1.378 1.00 84.75 361 TRP A O 1
ATOM 2918 N N . LYS A 1 362 ? 8.108 10.276 -2.603 1.00 89.25 362 LYS A N 1
ATOM 2919 C CA . LYS A 1 362 ? 7.615 10.830 -3.872 1.00 89.25 362 LYS A CA 1
ATOM 2920 C C . LYS A 1 362 ? 6.441 10.000 -4.378 1.00 89.25 362 LYS A C 1
ATOM 2922 O O . LYS A 1 362 ? 6.467 8.772 -4.311 1.00 89.25 362 LYS A O 1
ATOM 2927 N N . THR A 1 363 ? 5.407 10.683 -4.852 1.00 90.94 363 THR A N 1
ATOM 2928 C CA . THR A 1 363 ? 4.230 10.054 -5.451 1.00 90.94 363 THR A CA 1
ATOM 2929 C C . THR A 1 363 ? 4.564 9.583 -6.861 1.00 90.94 363 THR A C 1
ATOM 2931 O O . THR A 1 363 ? 5.152 10.332 -7.638 1.00 90.94 363 THR A O 1
ATOM 2934 N N . TYR A 1 364 ? 4.184 8.349 -7.173 1.00 93.06 364 TYR A N 1
ATOM 2935 C CA . TYR A 1 364 ? 4.282 7.754 -8.503 1.00 93.06 364 TYR A CA 1
ATOM 2936 C C . TYR A 1 364 ? 2.962 7.061 -8.842 1.00 93.06 364 TYR A C 1
ATOM 2938 O O . TYR A 1 364 ? 2.208 6.666 -7.949 1.00 93.06 364 TYR A O 1
ATOM 2946 N N . TYR A 1 365 ? 2.691 6.903 -10.132 1.00 92.12 365 TYR A N 1
ATOM 2947 C CA . TYR A 1 365 ? 1.574 6.103 -10.619 1.00 92.12 365 TYR A CA 1
ATOM 2948 C C . TYR A 1 365 ? 2.042 4.662 -10.833 1.00 92.12 365 TYR A C 1
ATOM 2950 O O . TYR A 1 365 ? 3.004 4.440 -11.561 1.00 92.12 365 TYR A O 1
ATOM 2958 N N . PHE A 1 366 ? 1.406 3.689 -10.187 1.00 93.94 366 PHE A N 1
ATOM 2959 C CA . PHE A 1 366 ? 1.772 2.275 -10.254 1.00 93.94 366 PHE A CA 1
ATOM 2960 C C . PHE A 1 366 ? 0.774 1.484 -11.094 1.00 93.94 366 PHE A C 1
ATOM 2962 O O . PHE A 1 366 ? -0.428 1.750 -11.054 1.00 93.94 366 PHE A O 1
ATOM 2969 N N . VAL A 1 367 ? 1.266 0.466 -11.800 1.00 91.56 367 VAL A N 1
ATOM 2970 C CA . VAL A 1 367 ? 0.459 -0.442 -12.625 1.00 91.56 367 VAL A CA 1
ATOM 2971 C C . VAL A 1 367 ? 0.955 -1.878 -12.456 1.00 91.56 367 VAL A C 1
ATOM 2973 O O . VAL A 1 367 ? 2.100 -2.186 -12.787 1.00 91.56 367 VAL A O 1
ATOM 2976 N N . LEU A 1 368 ? 0.092 -2.768 -11.956 1.00 91.12 368 LEU A N 1
ATOM 2977 C CA . LEU A 1 368 ? 0.383 -4.197 -11.813 1.00 91.12 368 LEU A CA 1
ATOM 2978 C C . LEU A 1 368 ? -0.120 -4.978 -13.035 1.00 91.12 368 LEU A C 1
ATOM 2980 O O . LEU A 1 368 ? -1.325 -5.203 -13.195 1.00 91.12 368 LEU A O 1
ATOM 2984 N N . ASN A 1 369 ? 0.814 -5.434 -13.870 1.00 87.69 369 ASN A N 1
ATOM 2985 C CA . ASN A 1 369 ? 0.538 -6.310 -15.006 1.00 87.69 369 ASN A CA 1
ATOM 2986 C C . ASN A 1 369 ? 0.524 -7.770 -14.533 1.00 87.69 369 ASN A C 1
ATOM 2988 O O . ASN A 1 369 ? 1.565 -8.344 -14.210 1.00 87.69 369 ASN A O 1
ATOM 2992 N N . GLY A 1 370 ? -0.657 -8.383 -14.502 1.00 83.00 370 GLY A N 1
ATOM 2993 C CA . GLY A 1 370 ? -0.839 -9.765 -14.062 1.00 83.00 370 GLY A CA 1
ATOM 2994 C C . GLY A 1 370 ? -0.347 -10.812 -15.065 1.00 83.00 370 GLY A C 1
ATOM 2995 O O . GLY A 1 370 ? -0.026 -11.927 -14.652 1.00 83.00 370 GLY A O 1
ATOM 2996 N N . THR A 1 371 ? -0.250 -10.466 -16.353 1.00 82.00 371 THR A N 1
ATOM 2997 C CA . THR A 1 371 ? 0.263 -11.362 -17.403 1.00 82.00 371 THR A CA 1
ATOM 2998 C C . THR A 1 371 ? 1.766 -11.564 -17.252 1.00 82.00 371 THR A C 1
ATOM 3000 O O . THR A 1 371 ? 2.238 -12.700 -17.196 1.00 82.00 371 THR A O 1
ATOM 3003 N N . GLU A 1 372 ? 2.523 -10.470 -17.143 1.00 77.88 372 GLU A N 1
ATOM 3004 C CA . GLU A 1 372 ? 3.985 -10.534 -16.991 1.00 77.88 372 GLU A CA 1
ATOM 3005 C C . GLU A 1 372 ? 4.442 -10.625 -15.531 1.00 77.88 372 GLU A C 1
ATOM 3007 O O . GLU A 1 372 ? 5.586 -10.987 -15.269 1.00 77.88 372 GLU A O 1
ATOM 3012 N N . ARG A 1 373 ? 3.536 -10.363 -14.580 1.00 87.50 373 ARG A N 1
ATOM 3013 C CA . ARG A 1 373 ? 3.814 -10.258 -13.137 1.00 87.50 373 ARG A CA 1
ATOM 3014 C C . ARG A 1 373 ? 4.790 -9.133 -12.791 1.00 87.50 373 ARG A C 1
ATOM 3016 O O . ARG A 1 373 ? 5.517 -9.220 -11.806 1.00 87.50 373 ARG A O 1
ATOM 3023 N N . HIS A 1 374 ? 4.798 -8.078 -13.594 1.00 88.00 374 HIS A N 1
ATOM 3024 C CA . HIS A 1 374 ? 5.607 -6.890 -13.363 1.00 88.00 374 HIS A CA 1
ATOM 3025 C C . HIS A 1 374 ? 4.760 -5.791 -12.719 1.00 88.00 374 HIS A C 1
ATOM 3027 O O . HIS A 1 374 ? 3.616 -5.555 -13.119 1.00 88.00 374 HIS A O 1
ATOM 3033 N N . LEU A 1 375 ? 5.342 -5.100 -11.743 1.00 92.25 375 LEU A N 1
ATOM 3034 C CA . LEU A 1 375 ? 4.799 -3.873 -11.178 1.00 92.25 375 LEU A CA 1
ATOM 3035 C C . LEU A 1 375 ? 5.610 -2.692 -11.717 1.00 92.25 375 LEU A C 1
ATOM 3037 O O . LEU A 1 375 ? 6.768 -2.498 -11.347 1.00 92.25 375 LEU A O 1
ATOM 3041 N N . TYR A 1 376 ? 4.992 -1.915 -12.599 1.00 90.50 376 TYR A N 1
ATOM 3042 C CA . TYR A 1 376 ? 5.579 -0.713 -13.186 1.00 90.50 376 TYR A CA 1
ATOM 3043 C C . TYR A 1 376 ? 5.241 0.501 -12.332 1.00 90.50 376 TYR A C 1
ATOM 3045 O O . TYR A 1 376 ? 4.151 0.565 -11.756 1.00 90.50 376 TYR A O 1
ATOM 3053 N N . PHE A 1 377 ? 6.140 1.482 -12.288 1.00 91.94 377 PHE A N 1
ATOM 3054 C CA . PHE A 1 377 ? 5.830 2.791 -11.721 1.00 91.94 377 PHE A CA 1
ATOM 3055 C C . PHE A 1 377 ? 6.321 3.929 -12.613 1.00 91.94 377 PHE A C 1
ATOM 3057 O O . PHE A 1 377 ? 7.420 3.884 -13.161 1.00 91.94 377 PHE A O 1
ATOM 3064 N N . PHE A 1 378 ? 5.495 4.961 -12.741 1.00 90.50 378 PHE A N 1
ATOM 3065 C CA . PHE A 1 378 ? 5.662 6.103 -13.637 1.00 90.50 378 PHE A CA 1
ATOM 3066 C C . PHE A 1 378 ? 5.642 7.397 -12.827 1.00 90.50 378 PHE A C 1
ATOM 3068 O O . PHE A 1 378 ? 5.010 7.460 -11.770 1.00 90.50 378 PHE A O 1
ATOM 3075 N N . GLU A 1 379 ? 6.310 8.448 -13.309 1.00 87.75 379 GLU A N 1
ATOM 3076 C CA . GLU A 1 379 ? 6.271 9.757 -12.635 1.00 87.75 379 GLU A CA 1
ATOM 3077 C C . GLU A 1 379 ? 4.845 10.307 -12.522 1.00 87.75 379 GLU A C 1
ATOM 3079 O O . GLU A 1 379 ? 4.496 10.915 -11.514 1.00 87.75 379 GLU A O 1
ATOM 3084 N N . ASN A 1 380 ? 4.021 10.050 -13.537 1.00 84.44 380 ASN A N 1
ATOM 3085 C CA . ASN A 1 380 ? 2.593 10.326 -13.556 1.00 84.44 380 ASN A CA 1
ATOM 3086 C C . ASN A 1 380 ? 1.886 9.333 -14.500 1.00 84.44 380 ASN A C 1
ATOM 3088 O O . ASN A 1 380 ? 2.528 8.505 -15.142 1.00 84.44 380 ASN A O 1
ATOM 3092 N N . ASP A 1 381 ? 0.565 9.411 -14.574 1.00 82.56 381 ASP A N 1
ATOM 3093 C CA . ASP A 1 381 ? -0.312 8.554 -15.379 1.00 82.56 381 ASP A CA 1
ATOM 3094 C C . ASP A 1 381 ? -0.228 8.806 -16.900 1.00 82.56 381 ASP A C 1
ATOM 3096 O O . ASP A 1 381 ? -0.604 7.929 -17.687 1.00 82.56 381 ASP A O 1
ATOM 3100 N N . LYS A 1 382 ? 0.301 9.966 -17.314 1.00 80.19 382 LYS A N 1
ATOM 3101 C CA . LYS A 1 382 ? 0.479 10.385 -18.718 1.00 80.19 382 LYS A CA 1
ATOM 3102 C C . LYS A 1 382 ? 1.810 9.938 -19.327 1.00 80.19 382 LYS A C 1
ATOM 3104 O O . LYS A 1 382 ? 1.928 9.864 -20.550 1.00 80.19 382 LYS A O 1
ATOM 3109 N N . ARG A 1 383 ? 2.817 9.659 -18.496 1.00 80.88 383 ARG A N 1
ATOM 3110 C CA . ARG A 1 383 ? 4.121 9.159 -18.944 1.00 80.88 383 ARG A CA 1
ATOM 3111 C C . ARG A 1 383 ? 3.976 7.758 -19.521 1.00 80.88 383 ARG A C 1
ATOM 3113 O O . ARG A 1 383 ? 3.263 6.910 -18.990 1.00 80.88 383 ARG A O 1
ATOM 3120 N N . SER A 1 384 ? 4.688 7.542 -20.614 1.00 76.88 384 SER A N 1
ATOM 3121 C CA . SER A 1 384 ? 4.844 6.255 -21.267 1.00 76.88 384 SER A CA 1
ATOM 3122 C C . SER A 1 384 ? 6.061 5.543 -20.678 1.00 76.88 384 SER A C 1
ATOM 3124 O O . SER A 1 384 ? 5.927 4.434 -20.192 1.00 76.88 384 SER A O 1
ATOM 3126 N N . LYS A 1 385 ? 7.237 6.168 -20.599 1.00 81.56 385 LYS A N 1
ATOM 3127 C CA . LYS A 1 385 ? 8.432 5.527 -20.036 1.00 81.56 385 LYS A CA 1
ATOM 3128 C C . LYS A 1 385 ? 8.252 5.254 -18.531 1.00 81.56 385 LYS A C 1
ATOM 3130 O O . LYS A 1 385 ? 8.084 6.207 -17.760 1.00 81.56 385 LYS A O 1
ATOM 3135 N N . PRO A 1 386 ? 8.304 3.985 -18.074 1.00 86.25 386 PRO A N 1
ATOM 3136 C CA . PRO A 1 386 ? 8.316 3.692 -16.648 1.00 86.25 386 PRO A CA 1
ATOM 3137 C C . PRO A 1 386 ? 9.594 4.248 -16.023 1.00 86.25 386 PRO A C 1
ATOM 3139 O O . PRO A 1 386 ? 10.667 4.207 -16.618 1.00 86.25 386 PRO A O 1
ATOM 3142 N N . LYS A 1 387 ? 9.483 4.756 -14.795 1.00 87.31 387 LYS A N 1
ATOM 3143 C CA . LYS A 1 387 ? 10.646 5.171 -14.004 1.00 87.31 387 LYS A CA 1
ATOM 3144 C C . LYS A 1 387 ? 11.397 3.969 -13.424 1.00 87.31 387 LYS A C 1
ATOM 3146 O O . LYS A 1 387 ? 12.540 4.114 -13.010 1.00 87.31 387 LYS A O 1
ATOM 3151 N N . GLY A 1 388 ? 10.732 2.821 -13.351 1.00 87.31 388 GLY A N 1
ATOM 3152 C CA . GLY A 1 388 ? 11.335 1.545 -13.017 1.00 87.31 388 GLY A CA 1
ATOM 3153 C C . GLY A 1 388 ? 10.306 0.420 -12.996 1.00 87.31 388 GLY A C 1
ATOM 3154 O O . GLY A 1 388 ? 9.097 0.631 -13.151 1.00 87.31 388 GLY A O 1
ATOM 3155 N N . LEU A 1 389 ? 10.816 -0.790 -12.787 1.00 88.94 389 LEU A N 1
ATOM 3156 C CA . LEU A 1 389 ? 10.061 -2.036 -12.794 1.00 88.94 389 LEU A CA 1
ATOM 3157 C C . LEU A 1 389 ? 10.442 -2.881 -11.581 1.00 88.94 389 LEU A C 1
ATOM 3159 O O . LEU A 1 389 ? 11.617 -3.003 -11.245 1.00 88.94 389 LEU A O 1
ATOM 3163 N N . ILE A 1 390 ? 9.438 -3.490 -10.955 1.00 89.94 390 ILE A N 1
ATOM 3164 C CA . ILE A 1 390 ? 9.608 -4.489 -9.900 1.00 89.94 390 ILE A CA 1
ATOM 3165 C C . ILE A 1 390 ? 9.118 -5.831 -10.451 1.00 89.94 390 ILE A C 1
ATOM 3167 O O . ILE A 1 390 ? 7.960 -5.958 -10.863 1.00 89.94 390 ILE A O 1
ATOM 3171 N N . ASP A 1 391 ? 9.998 -6.831 -10.479 1.00 86.62 391 ASP A N 1
ATOM 3172 C CA . ASP A 1 391 ? 9.679 -8.164 -10.993 1.00 86.62 391 ASP A CA 1
ATOM 3173 C C . ASP A 1 391 ? 9.071 -9.034 -9.890 1.00 86.62 391 ASP A C 1
ATOM 3175 O O . ASP A 1 391 ? 9.754 -9.464 -8.955 1.00 86.62 391 ASP A O 1
ATOM 3179 N N . GLY A 1 392 ? 7.771 -9.317 -10.009 1.00 85.44 392 GLY A N 1
ATOM 3180 C CA . GLY A 1 392 ? 7.021 -10.145 -9.069 1.00 85.44 392 GLY A CA 1
ATOM 3181 C C . GLY A 1 392 ? 7.567 -11.568 -8.934 1.00 85.44 392 GLY A C 1
ATOM 3182 O O . GLY A 1 392 ? 7.414 -12.172 -7.877 1.00 85.44 392 GLY A O 1
ATOM 3183 N N . ASN A 1 393 ? 8.259 -12.106 -9.948 1.00 82.56 393 ASN A N 1
ATOM 3184 C CA . ASN A 1 393 ? 8.825 -13.460 -9.879 1.00 82.56 393 ASN A CA 1
ATOM 3185 C C . ASN A 1 393 ? 9.995 -13.579 -8.895 1.00 82.56 393 ASN A C 1
ATOM 3187 O O . ASN A 1 393 ? 10.256 -14.677 -8.409 1.00 82.56 393 ASN A O 1
ATOM 3191 N N . TYR A 1 394 ? 10.674 -12.467 -8.606 1.00 82.38 394 TYR A N 1
ATOM 3192 C CA . TYR A 1 394 ? 11.803 -12.397 -7.674 1.00 82.38 394 TYR A CA 1
ATOM 3193 C C . TYR A 1 394 ? 11.480 -11.558 -6.437 1.00 82.38 394 TYR A C 1
ATOM 3195 O O . TYR A 1 394 ? 12.374 -11.237 -5.657 1.00 82.38 394 TYR A O 1
ATOM 3203 N N . SER A 1 395 ? 10.218 -11.171 -6.259 1.00 87.75 395 SER A N 1
ATOM 3204 C CA . SER A 1 395 ? 9.796 -10.264 -5.199 1.00 87.75 395 SER A CA 1
ATOM 3205 C C . SER A 1 395 ? 8.992 -10.985 -4.136 1.00 87.75 395 SER A C 1
ATOM 3207 O O . SER A 1 395 ? 8.126 -11.787 -4.461 1.00 87.75 395 SER A O 1
ATOM 3209 N N . ASN A 1 396 ? 9.229 -10.631 -2.875 1.00 83.81 396 ASN A N 1
ATOM 3210 C CA . ASN A 1 396 ? 8.423 -11.040 -1.732 1.00 83.81 396 ASN A CA 1
ATOM 3211 C C . ASN A 1 396 ? 7.828 -9.810 -1.048 1.00 83.81 396 ASN A C 1
ATOM 3213 O O . ASN A 1 396 ? 8.485 -8.776 -0.914 1.00 83.81 396 ASN A O 1
ATOM 3217 N N . LEU A 1 397 ? 6.578 -9.921 -0.612 1.00 87.19 397 LEU A N 1
ATOM 3218 C CA . LEU A 1 397 ? 5.872 -8.848 0.081 1.00 87.19 397 LEU A CA 1
ATOM 3219 C C . LEU A 1 397 ? 6.015 -9.022 1.596 1.00 87.19 397 LEU A C 1
ATOM 3221 O O . LEU A 1 397 ? 5.657 -10.073 2.124 1.00 87.19 397 LEU A O 1
ATOM 3225 N N . TYR A 1 398 ? 6.483 -7.983 2.287 1.00 85.50 398 TYR A N 1
ATOM 3226 C CA . TYR A 1 398 ? 6.600 -7.960 3.746 1.00 85.50 398 TYR A CA 1
ATOM 3227 C C . TYR A 1 398 ? 5.742 -6.833 4.341 1.00 85.50 398 TYR A C 1
ATOM 3229 O O . TYR A 1 398 ? 5.620 -5.756 3.741 1.00 85.50 398 TYR A O 1
ATOM 3237 N N . PRO A 1 399 ? 5.151 -7.051 5.529 1.00 83.75 399 PRO A N 1
ATOM 3238 C CA . PRO A 1 399 ? 4.464 -5.991 6.250 1.00 83.75 399 PRO A CA 1
ATOM 3239 C C . PRO A 1 399 ? 5.465 -4.934 6.740 1.00 83.75 399 PRO A C 1
ATOM 3241 O O . PRO A 1 399 ? 6.644 -5.218 6.967 1.00 83.75 399 PRO A O 1
ATOM 3244 N N . VAL A 1 400 ? 4.984 -3.703 6.907 1.00 88.12 400 VAL A N 1
ATOM 3245 C CA . VAL A 1 400 ? 5.721 -2.616 7.560 1.00 88.12 400 VAL A CA 1
ATOM 3246 C C . VAL A 1 400 ? 4.813 -2.018 8.621 1.00 88.12 400 VAL A C 1
ATOM 3248 O O . VAL A 1 400 ? 3.731 -1.525 8.312 1.00 88.12 400 VAL A O 1
ATOM 3251 N N . HIS A 1 401 ? 5.250 -2.070 9.873 1.00 87.38 401 HIS A N 1
ATOM 3252 C CA . HIS A 1 401 ? 4.531 -1.450 10.972 1.00 87.38 401 HIS A CA 1
ATOM 3253 C C . HIS A 1 401 ? 4.688 0.074 10.917 1.00 87.38 401 HIS A C 1
ATOM 3255 O O . HIS A 1 401 ? 5.747 0.586 10.542 1.00 87.38 401 HIS A O 1
ATOM 3261 N N . GLU A 1 402 ? 3.657 0.808 11.341 1.00 82.81 402 GLU A N 1
ATOM 3262 C CA . GLU A 1 402 ? 3.644 2.276 11.291 1.00 82.81 402 GLU A CA 1
ATOM 3263 C C . GLU A 1 402 ? 4.812 2.906 12.058 1.00 82.81 402 GLU A C 1
ATOM 3265 O O . GLU A 1 402 ? 5.338 3.939 11.650 1.00 82.81 402 GLU A O 1
ATOM 3270 N N . SER A 1 403 ? 5.294 2.240 13.111 1.00 83.44 403 SER A N 1
ATOM 3271 C CA . SER A 1 403 ? 6.416 2.716 13.921 1.00 83.44 403 SER A CA 1
ATOM 3272 C C . SER A 1 403 ? 7.747 2.787 13.168 1.00 83.44 403 SER A C 1
ATOM 3274 O O . SER A 1 403 ? 8.590 3.613 13.524 1.00 83.44 403 SER A O 1
ATOM 3276 N N . LEU A 1 404 ? 7.948 1.980 12.114 1.00 85.06 404 LEU A N 1
ATOM 3277 C CA . LEU A 1 404 ? 9.222 1.936 11.387 1.00 85.06 404 LEU A CA 1
ATOM 3278 C C . LEU A 1 404 ? 9.560 3.295 10.764 1.00 85.06 404 LEU A C 1
ATOM 3280 O O . LEU A 1 404 ? 10.689 3.764 10.888 1.00 85.06 404 LEU A O 1
ATOM 3284 N N . PHE A 1 405 ? 8.567 3.935 10.142 1.00 82.00 405 PHE A N 1
ATOM 3285 C CA . PHE A 1 405 ? 8.703 5.245 9.495 1.00 82.00 405 PHE A CA 1
ATOM 3286 C C . PHE A 1 405 ? 7.883 6.350 10.174 1.00 82.00 405 PHE A C 1
ATOM 3288 O O . PHE A 1 405 ? 7.861 7.470 9.672 1.00 82.00 405 PHE A O 1
ATOM 3295 N N . GLY A 1 406 ? 7.165 6.029 11.255 1.00 75.81 406 GLY A N 1
ATOM 3296 C CA . GLY A 1 406 ? 6.143 6.897 11.849 1.00 75.81 406 GLY A CA 1
ATOM 3297 C C . GLY A 1 406 ? 5.034 7.271 10.858 1.00 75.81 406 GLY A C 1
ATOM 3298 O O . GLY A 1 406 ? 4.509 8.380 10.898 1.00 75.81 406 GLY A O 1
ATOM 3299 N N . ARG A 1 407 ? 4.716 6.368 9.919 1.00 77.75 407 ARG A N 1
ATOM 3300 C CA . ARG A 1 407 ? 3.713 6.568 8.865 1.00 77.75 407 ARG A CA 1
ATOM 3301 C C . ARG A 1 407 ? 2.815 5.335 8.745 1.00 77.75 407 ARG A C 1
ATOM 3303 O O . ARG A 1 407 ? 3.344 4.231 8.601 1.00 77.75 407 ARG A O 1
ATOM 3310 N N . PRO A 1 408 ? 1.480 5.491 8.732 1.00 80.31 408 PRO A N 1
ATOM 3311 C CA . PRO A 1 408 ? 0.568 4.369 8.540 1.00 80.31 408 PRO A CA 1
ATOM 3312 C C . PRO A 1 408 ? 0.569 3.888 7.086 1.00 80.31 408 PRO A C 1
ATOM 3314 O O . PRO A 1 408 ? 1.114 4.542 6.197 1.00 80.31 408 PRO A O 1
ATOM 3317 N N . ASN A 1 409 ? -0.112 2.767 6.833 1.00 85.19 409 ASN A N 1
ATOM 3318 C CA . ASN A 1 409 ? -0.388 2.254 5.484 1.00 85.19 409 ASN A CA 1
ATOM 3319 C C . ASN A 1 409 ? 0.874 1.997 4.640 1.00 85.19 409 ASN A C 1
ATOM 3321 O O . ASN A 1 409 ? 0.830 2.078 3.410 1.00 85.19 409 ASN A O 1
ATOM 3325 N N . CYS A 1 410 ? 1.998 1.716 5.301 1.00 89.88 410 CYS A N 1
ATOM 3326 C CA . CYS A 1 410 ? 3.243 1.349 4.647 1.00 89.88 410 CYS A CA 1
ATOM 3327 C C . CYS A 1 410 ? 3.307 -0.163 4.414 1.00 89.88 410 CYS A C 1
ATOM 3329 O O . CYS A 1 410 ? 2.832 -0.960 5.221 1.00 89.88 410 CYS A O 1
ATOM 3331 N N . PHE A 1 411 ? 3.950 -0.564 3.328 1.00 90.75 411 PHE A N 1
ATOM 3332 C CA . PHE A 1 411 ? 4.324 -1.947 3.051 1.00 90.75 411 PHE A CA 1
ATOM 3333 C C . PHE A 1 411 ? 5.627 -1.968 2.254 1.00 90.75 411 PHE A C 1
ATOM 3335 O O . PHE A 1 411 ? 6.045 -0.945 1.703 1.00 90.75 411 PHE A O 1
ATOM 3342 N N . GLN A 1 412 ? 6.301 -3.115 2.210 1.00 90.50 412 GLN A N 1
ATOM 3343 C CA . GLN A 1 412 ? 7.568 -3.230 1.494 1.00 90.50 412 GLN A CA 1
ATOM 3344 C C . GLN A 1 412 ? 7.593 -4.434 0.563 1.00 90.50 412 GLN A C 1
ATOM 3346 O O . GLN A 1 412 ? 7.072 -5.505 0.879 1.00 90.50 412 GLN A O 1
ATOM 3351 N N . ILE A 1 413 ? 8.228 -4.249 -0.589 1.00 90.56 413 ILE A N 1
ATOM 3352 C CA . ILE A 1 413 ? 8.501 -5.309 -1.555 1.00 90.56 413 ILE A CA 1
ATOM 3353 C C . ILE A 1 413 ? 10.005 -5.531 -1.580 1.00 90.56 413 ILE A C 1
ATOM 3355 O O . ILE A 1 413 ? 10.774 -4.590 -1.770 1.00 90.56 413 ILE A O 1
ATOM 3359 N N . ILE A 1 414 ? 10.421 -6.774 -1.385 1.00 86.44 414 ILE A N 1
ATOM 3360 C CA . ILE A 1 414 ? 11.826 -7.161 -1.388 1.00 86.44 414 ILE A CA 1
ATOM 3361 C C . ILE A 1 414 ? 12.074 -8.010 -2.610 1.00 86.44 414 ILE A C 1
ATOM 3363 O O . ILE A 1 414 ? 11.644 -9.160 -2.667 1.00 86.44 414 ILE A O 1
ATOM 3367 N N . GLN A 1 415 ? 12.785 -7.433 -3.565 1.00 85.31 415 GLN A N 1
ATOM 3368 C CA . GLN A 1 415 ? 13.230 -8.124 -4.756 1.00 85.31 415 GLN A CA 1
ATOM 3369 C C . GLN A 1 415 ? 14.588 -8.759 -4.471 1.00 85.31 415 GLN A C 1
ATOM 3371 O O . GLN A 1 415 ? 15.559 -8.058 -4.194 1.00 85.31 415 GLN A O 1
ATOM 3376 N N . LYS A 1 416 ? 14.649 -10.089 -4.509 1.00 80.50 416 LYS A N 1
ATOM 3377 C CA . LYS A 1 416 ? 15.876 -10.881 -4.387 1.00 80.50 416 LYS A CA 1
ATOM 3378 C C . LYS A 1 416 ? 16.123 -11.572 -5.722 1.00 80.50 416 LYS A C 1
ATOM 3380 O O . LYS A 1 416 ? 15.571 -12.636 -5.991 1.00 80.50 416 LYS A O 1
ATOM 3385 N N . SER A 1 417 ? 16.933 -10.947 -6.567 1.00 75.38 417 SER A N 1
ATOM 3386 C CA . SER A 1 417 ? 17.281 -11.465 -7.889 1.00 75.38 417 SER A CA 1
ATOM 3387 C C . SER A 1 417 ? 18.769 -11.762 -7.963 1.00 75.38 417 SER A C 1
ATOM 3389 O O . SER A 1 417 ? 19.582 -10.857 -7.769 1.00 75.38 417 SER A O 1
ATOM 3391 N N . PHE A 1 418 ? 19.136 -12.998 -8.302 1.00 76.12 418 PHE A N 1
ATOM 3392 C CA . PHE A 1 418 ? 20.541 -13.420 -8.350 1.00 76.12 418 PHE A CA 1
ATOM 3393 C C . PHE A 1 418 ? 21.253 -13.090 -7.021 1.00 76.12 418 PHE A C 1
ATOM 3395 O O . PHE A 1 418 ? 20.740 -13.435 -5.960 1.00 76.12 418 PHE A O 1
ATOM 3402 N N . ASN A 1 419 ? 22.389 -12.390 -7.071 1.00 70.06 419 ASN A N 1
ATOM 3403 C CA . ASN A 1 419 ? 23.133 -11.911 -5.901 1.00 70.06 419 ASN A CA 1
ATOM 3404 C C . ASN A 1 419 ? 22.781 -10.467 -5.502 1.00 70.06 419 ASN A C 1
ATOM 3406 O O . ASN A 1 419 ? 23.583 -9.797 -4.864 1.00 70.06 419 ASN A O 1
ATOM 3410 N N . HIS A 1 420 ? 21.624 -9.955 -5.922 1.00 72.62 420 HIS A N 1
ATOM 3411 C CA . HIS A 1 420 ? 21.199 -8.590 -5.641 1.00 72.62 420 HIS A CA 1
ATOM 3412 C C . HIS A 1 420 ? 19.885 -8.558 -4.861 1.00 72.62 420 HIS A C 1
ATOM 3414 O O . HIS A 1 420 ? 18.896 -9.174 -5.273 1.00 72.62 420 HIS A O 1
ATOM 3420 N N . GLN A 1 421 ? 19.861 -7.777 -3.779 1.00 78.12 421 GLN A N 1
ATOM 3421 C CA . GLN A 1 421 ? 18.646 -7.463 -3.045 1.00 78.12 421 GLN A CA 1
ATOM 3422 C C . GLN A 1 421 ? 18.287 -5.978 -3.181 1.00 78.12 421 GLN A C 1
ATOM 3424 O O . GLN A 1 421 ? 19.079 -5.093 -2.874 1.00 78.12 421 GLN A O 1
ATOM 3429 N N . ALA A 1 422 ? 17.049 -5.702 -3.586 1.00 83.31 422 ALA A N 1
ATOM 3430 C CA . ALA A 1 422 ? 16.463 -4.367 -3.573 1.00 83.31 422 ALA A CA 1
ATOM 3431 C C . ALA A 1 422 ? 15.235 -4.348 -2.658 1.00 83.31 422 ALA A C 1
ATOM 3433 O O . ALA A 1 422 ? 14.435 -5.287 -2.646 1.00 83.31 422 ALA A O 1
ATOM 3434 N N . VAL A 1 423 ? 15.082 -3.273 -1.883 1.00 86.19 423 VAL A N 1
ATOM 3435 C CA . VAL A 1 423 ? 13.923 -3.070 -1.006 1.00 86.19 423 VAL A CA 1
ATOM 3436 C C . VAL A 1 423 ? 13.161 -1.832 -1.456 1.00 86.19 423 VAL A C 1
ATOM 3438 O O . VAL A 1 423 ? 13.713 -0.736 -1.537 1.00 86.19 423 VAL A O 1
ATOM 3441 N N . PHE A 1 424 ? 11.873 -2.004 -1.725 1.00 89.75 424 PHE A N 1
ATOM 3442 C CA . PHE A 1 424 ? 10.971 -0.944 -2.144 1.00 89.75 424 PHE A CA 1
ATOM 3443 C C . PHE A 1 424 ? 9.962 -0.667 -1.033 1.00 89.75 424 PHE A C 1
ATOM 3445 O O . PHE A 1 424 ? 9.079 -1.484 -0.784 1.00 89.75 424 PHE A O 1
ATOM 3452 N N . TYR A 1 425 ? 10.072 0.493 -0.385 1.00 91.19 425 TYR A N 1
ATOM 3453 C CA . TYR A 1 425 ? 9.096 0.955 0.605 1.00 91.19 425 TYR A CA 1
ATOM 3454 C C . TYR A 1 425 ? 8.003 1.778 -0.070 1.00 91.19 425 TYR A C 1
ATOM 3456 O O . TYR A 1 425 ? 8.293 2.779 -0.737 1.00 91.19 425 TYR A O 1
ATOM 3464 N N . LEU A 1 426 ? 6.758 1.355 0.126 1.00 93.12 426 LEU A N 1
ATOM 3465 C CA . LEU A 1 426 ? 5.564 1.938 -0.470 1.00 93.12 426 LEU A CA 1
ATOM 3466 C C . LEU A 1 426 ? 4.580 2.347 0.627 1.00 93.12 426 LEU A C 1
ATOM 3468 O O . LEU A 1 426 ? 4.517 1.720 1.681 1.00 93.12 426 LEU A O 1
ATOM 3472 N N . CYS A 1 427 ? 3.824 3.411 0.385 1.00 91.50 427 CYS A N 1
ATOM 3473 C CA . CYS A 1 427 ? 2.824 3.944 1.301 1.00 91.50 427 CYS A CA 1
ATOM 3474 C C . CYS A 1 427 ? 1.576 4.364 0.517 1.00 91.50 427 CYS A C 1
ATOM 3476 O O . CYS A 1 427 ? 1.678 5.019 -0.526 1.00 91.50 427 CYS A O 1
ATOM 3478 N N . ALA A 1 428 ? 0.403 3.965 1.009 1.00 88.88 428 ALA A N 1
ATOM 3479 C CA . ALA A 1 428 ? -0.889 4.329 0.436 1.00 88.88 428 ALA A CA 1
ATOM 3480 C C . ALA A 1 428 ? -1.572 5.450 1.237 1.00 88.88 428 ALA A C 1
ATOM 3482 O O . ALA A 1 428 ? -1.373 5.591 2.443 1.00 88.88 428 ALA A O 1
ATOM 3483 N N . GLU A 1 429 ? -2.439 6.222 0.578 1.00 79.19 429 GLU A N 1
ATOM 3484 C CA . GLU A 1 429 ? -3.150 7.344 1.210 1.00 79.19 429 GLU A CA 1
ATOM 3485 C C . GLU A 1 429 ? -4.095 6.889 2.338 1.00 79.19 429 GLU A C 1
ATOM 3487 O O . GLU A 1 429 ? -4.199 7.543 3.381 1.00 79.19 429 GLU A O 1
ATOM 3492 N N . SER A 1 430 ? -4.748 5.737 2.157 1.00 75.31 430 SER A N 1
ATOM 3493 C CA . SER A 1 430 ? -5.702 5.163 3.105 1.00 75.31 430 SER A CA 1
ATOM 3494 C C . SER A 1 430 ? -5.429 3.683 3.381 1.00 75.31 430 SER A C 1
ATOM 3496 O O . SER A 1 430 ? -4.751 2.996 2.611 1.00 75.31 430 SER A O 1
ATOM 3498 N N . SER A 1 431 ? -5.981 3.190 4.493 1.00 76.56 431 SER A N 1
ATOM 3499 C CA . SER A 1 431 ? -5.869 1.781 4.885 1.00 76.56 431 SER A CA 1
ATOM 3500 C C . SER A 1 431 ? -6.551 0.857 3.872 1.00 76.56 431 SER A C 1
ATOM 3502 O O . SER A 1 431 ? -5.969 -0.153 3.485 1.00 76.56 431 SER A O 1
ATOM 3504 N N . ASP A 1 432 ? -7.714 1.260 3.350 1.00 71.50 432 ASP A N 1
ATOM 3505 C CA . ASP A 1 432 ? -8.456 0.503 2.336 1.00 71.50 432 ASP A CA 1
ATOM 3506 C C . ASP A 1 432 ? -7.629 0.334 1.039 1.00 71.50 432 ASP A C 1
ATOM 3508 O O . ASP A 1 432 ? -7.500 -0.776 0.520 1.00 71.50 432 ASP A O 1
ATOM 3512 N N . ILE A 1 433 ? -6.991 1.410 0.546 1.00 82.31 433 ILE A N 1
ATOM 3513 C CA . ILE A 1 433 ? -6.122 1.350 -0.647 1.00 82.31 433 ILE A CA 1
ATOM 3514 C C . ILE A 1 433 ? -4.900 0.463 -0.373 1.00 82.31 433 ILE A C 1
ATOM 3516 O O . ILE A 1 433 ? -4.531 -0.357 -1.213 1.00 82.31 433 ILE A O 1
ATOM 3520 N N . CYS A 1 434 ? -4.289 0.588 0.809 1.00 85.25 434 CYS A N 1
ATOM 3521 C CA . CYS A 1 434 ? -3.160 -0.249 1.219 1.00 85.25 434 CYS A CA 1
ATOM 3522 C C . CYS A 1 434 ? -3.512 -1.741 1.162 1.00 85.25 434 CYS A C 1
ATOM 3524 O O . CYS A 1 434 ? -2.806 -2.529 0.530 1.00 85.25 434 CYS A O 1
ATOM 3526 N N . GLN A 1 435 ? -4.638 -2.125 1.769 1.00 80.62 435 GLN A N 1
ATOM 3527 C CA . GLN A 1 435 ? -5.109 -3.508 1.778 1.00 80.62 435 GLN A CA 1
ATOM 3528 C C . GLN A 1 435 ? -5.398 -4.018 0.365 1.00 80.62 435 GLN A C 1
ATOM 3530 O O . GLN A 1 435 ? -5.001 -5.135 0.032 1.00 80.62 435 GLN A O 1
ATOM 3535 N N . GLN A 1 436 ? -6.010 -3.195 -0.489 1.00 82.81 436 GLN A N 1
ATOM 3536 C CA . GLN A 1 436 ? -6.279 -3.548 -1.882 1.00 82.81 436 GLN A CA 1
ATOM 3537 C C . GLN A 1 436 ? -4.986 -3.849 -2.660 1.00 82.81 436 GLN A C 1
ATOM 3539 O O . GLN A 1 436 ? -4.906 -4.862 -3.363 1.00 82.81 436 GLN A O 1
ATOM 3544 N N . TRP A 1 437 ? -3.957 -3.010 -2.502 1.00 89.56 437 TRP A N 1
ATOM 3545 C CA . TRP A 1 437 ? -2.643 -3.233 -3.110 1.00 89.56 437 TRP A CA 1
ATOM 3546 C C . TRP A 1 437 ? -1.958 -4.481 -2.560 1.00 89.56 437 TRP A C 1
ATOM 3548 O O . TRP A 1 437 ? -1.486 -5.302 -3.343 1.00 89.56 437 TRP A O 1
ATOM 3558 N N . ILE A 1 438 ? -1.947 -4.670 -1.239 1.00 84.62 438 ILE A N 1
ATOM 3559 C CA . ILE A 1 438 ? -1.356 -5.850 -0.592 1.00 84.62 438 ILE A CA 1
ATOM 3560 C C . ILE A 1 438 ? -2.025 -7.136 -1.092 1.00 84.62 438 ILE A C 1
ATOM 3562 O O . ILE A 1 438 ? -1.328 -8.071 -1.482 1.00 84.62 438 ILE A O 1
ATOM 3566 N N . LEU A 1 439 ? -3.360 -7.196 -1.115 1.00 80.44 439 LEU A N 1
ATOM 3567 C CA . LEU A 1 439 ? -4.107 -8.364 -1.596 1.00 80.44 439 LEU A CA 1
ATOM 3568 C C . LEU A 1 439 ? -3.820 -8.651 -3.071 1.00 80.44 439 LEU A C 1
ATOM 3570 O O . LEU A 1 439 ? -3.581 -9.804 -3.433 1.00 80.44 439 LEU A O 1
ATOM 3574 N N . SER A 1 440 ? -3.780 -7.604 -3.898 1.00 85.56 440 SER A N 1
ATOM 3575 C CA . SER A 1 440 ? -3.461 -7.727 -5.321 1.00 85.56 440 SER A CA 1
ATOM 3576 C C . SER A 1 440 ? -2.038 -8.247 -5.521 1.00 85.56 440 SER A C 1
ATOM 3578 O O . SER A 1 440 ? -1.842 -9.208 -6.254 1.00 85.56 440 SER A O 1
ATOM 3580 N N . LEU A 1 441 ? -1.048 -7.682 -4.823 1.00 87.75 441 LEU A N 1
ATOM 3581 C CA . LEU A 1 441 ? 0.369 -8.041 -4.953 1.00 87.75 441 LEU A CA 1
ATOM 3582 C C . LEU A 1 441 ? 0.703 -9.423 -4.381 1.00 87.75 441 LEU A C 1
ATOM 3584 O O . LEU A 1 441 ? 1.546 -10.119 -4.948 1.00 87.75 441 LEU A O 1
ATOM 3588 N N . LYS A 1 442 ? 0.029 -9.863 -3.308 1.00 80.19 442 LYS A N 1
ATOM 3589 C CA . LYS A 1 442 ? 0.249 -11.181 -2.676 1.00 80.19 442 LYS A CA 1
ATOM 3590 C C . LYS A 1 442 ? 0.180 -12.338 -3.678 1.00 80.19 442 LYS A C 1
ATOM 3592 O O . LYS A 1 442 ? 0.947 -13.288 -3.558 1.00 80.19 442 LYS A O 1
ATOM 3597 N N . ALA A 1 443 ? -0.702 -12.265 -4.677 1.00 76.88 443 ALA A N 1
ATOM 3598 C CA . ALA A 1 443 ? -0.843 -13.313 -5.690 1.00 76.88 443 ALA A CA 1
ATOM 3599 C C . ALA A 1 443 ? 0.329 -13.377 -6.694 1.00 76.88 443 ALA A C 1
ATOM 3601 O O . ALA A 1 443 ? 0.528 -14.416 -7.338 1.00 76.88 443 ALA A O 1
ATOM 3602 N N . TYR A 1 444 ? 1.098 -12.292 -6.828 1.00 82.94 444 TYR A N 1
ATOM 3603 C CA . TYR A 1 444 ? 2.148 -12.141 -7.838 1.00 82.94 444 TYR A CA 1
ATOM 3604 C C . TYR A 1 444 ? 3.565 -12.143 -7.254 1.00 82.94 444 TYR A C 1
ATOM 3606 O O . TYR A 1 444 ? 4.457 -12.628 -7.944 1.00 82.94 444 TYR A O 1
ATOM 3614 N N . CYS A 1 445 ? 3.746 -11.714 -5.999 1.00 77.88 445 CYS A N 1
ATOM 3615 C CA . CYS A 1 445 ? 5.023 -11.642 -5.270 1.00 77.88 445 CYS A CA 1
ATOM 3616 C C . CYS A 1 445 ? 5.293 -12.868 -4.367 1.00 77.88 445 CYS A C 1
ATOM 3618 O O . CYS A 1 445 ? 5.747 -12.710 -3.238 1.00 77.88 445 CYS A O 1
ATOM 3620 N N . GLN A 1 446 ? 4.924 -14.086 -4.779 1.00 66.88 446 GLN A N 1
ATOM 3621 C CA . GLN A 1 446 ? 5.192 -15.304 -3.997 1.00 66.88 446 GLN A CA 1
ATOM 3622 C C . GLN A 1 446 ? 5.938 -16.353 -4.824 1.00 66.88 446 GLN A C 1
ATOM 3624 O O . GLN A 1 446 ? 5.613 -16.598 -5.993 1.00 66.88 446 GLN A O 1
ATOM 3629 N N . ASN A 1 447 ? 6.907 -16.998 -4.165 1.00 53.16 447 ASN A N 1
ATOM 3630 C CA . ASN A 1 447 ? 7.775 -18.039 -4.707 1.00 53.16 447 ASN A CA 1
ATOM 3631 C C . ASN A 1 447 ? 7.013 -19.174 -5.416 1.00 53.16 447 ASN A C 1
ATOM 3633 O O . ASN A 1 447 ? 5.926 -19.607 -5.028 1.00 53.16 447 ASN A O 1
ATOM 3637 N N . THR A 1 448 ? 7.667 -19.720 -6.440 1.00 42.69 448 THR A N 1
ATOM 3638 C CA . THR A 1 448 ? 7.236 -20.810 -7.332 1.00 42.69 448 THR A CA 1
ATOM 3639 C C . THR A 1 448 ? 6.737 -22.077 -6.612 1.00 42.69 448 THR A C 1
ATOM 3641 O O . THR A 1 448 ? 5.981 -22.847 -7.196 1.00 42.69 448 THR A O 1
ATOM 3644 N N . VAL A 1 449 ? 7.076 -22.282 -5.334 1.00 40.81 449 VAL A N 1
ATOM 3645 C CA . VAL A 1 449 ? 6.685 -23.465 -4.540 1.00 40.81 449 VAL A CA 1
ATOM 3646 C C . VAL A 1 449 ? 5.170 -23.525 -4.288 1.00 40.81 449 VAL A C 1
ATOM 3648 O O . VAL A 1 449 ? 4.558 -24.573 -4.486 1.00 40.81 449 VAL A O 1
ATOM 3651 N N . THR A 1 450 ? 4.507 -22.399 -3.999 1.00 44.00 450 THR A N 1
ATOM 3652 C CA . THR A 1 450 ? 3.032 -22.347 -3.877 1.00 44.00 450 THR A CA 1
ATOM 3653 C C . THR A 1 450 ? 2.331 -22.574 -5.226 1.00 44.00 450 THR A C 1
ATOM 3655 O O . THR A 1 450 ? 1.136 -22.861 -5.278 1.00 44.00 450 THR A O 1
ATOM 3658 N N . ARG A 1 451 ? 3.068 -22.439 -6.340 1.00 46.34 451 ARG A N 1
ATOM 3659 C CA . ARG A 1 451 ? 2.574 -22.606 -7.715 1.00 46.34 451 ARG A CA 1
ATOM 3660 C C . ARG A 1 451 ? 2.455 -24.086 -8.100 1.00 46.34 451 ARG A C 1
ATOM 3662 O O . ARG A 1 451 ? 1.520 -24.433 -8.811 1.00 46.34 451 ARG A O 1
ATOM 3669 N N . ILE A 1 452 ? 3.342 -24.946 -7.586 1.00 42.38 452 ILE A N 1
ATOM 3670 C CA . ILE A 1 452 ? 3.301 -26.402 -7.817 1.00 42.38 452 ILE A CA 1
ATOM 3671 C C . ILE A 1 452 ? 2.063 -27.016 -7.142 1.00 42.38 452 ILE A C 1
ATOM 3673 O O . ILE A 1 452 ? 1.378 -27.832 -7.748 1.00 42.38 452 ILE A O 1
ATOM 3677 N N . LEU A 1 453 ? 1.696 -26.530 -5.950 1.00 42.50 453 LEU A N 1
ATOM 3678 C CA . LEU A 1 453 ? 0.532 -27.015 -5.196 1.00 42.50 453 LEU A CA 1
ATOM 3679 C C . LEU A 1 453 ? -0.828 -26.524 -5.734 1.00 42.50 453 LEU A C 1
ATOM 3681 O O . LEU A 1 453 ? -1.850 -27.143 -5.452 1.00 42.50 453 LEU A O 1
ATOM 3685 N N . LYS A 1 454 ? -0.868 -25.442 -6.528 1.00 44.19 454 LYS A N 1
ATOM 3686 C CA . LYS A 1 454 ? -2.107 -24.952 -7.172 1.00 44.19 454 LYS A CA 1
ATOM 3687 C C . LYS A 1 454 ? -2.515 -25.750 -8.418 1.00 44.19 454 LYS A C 1
ATOM 3689 O O . LYS A 1 454 ? -3.662 -25.642 -8.836 1.00 44.19 454 LYS A O 1
ATOM 3694 N N . ASN A 1 455 ? -1.600 -26.529 -9.001 1.00 40.53 455 ASN A N 1
ATOM 3695 C CA . ASN A 1 455 ? -1.898 -27.429 -10.125 1.00 40.53 455 ASN A CA 1
ATOM 3696 C C . ASN A 1 455 ? -2.390 -28.813 -9.673 1.00 40.53 455 ASN A C 1
ATOM 3698 O O . ASN A 1 455 ? -2.798 -29.622 -10.501 1.00 40.53 455 ASN A O 1
ATOM 3702 N N . SER A 1 456 ? -2.371 -29.082 -8.370 1.00 40.84 456 SER A N 1
ATOM 3703 C CA . SER A 1 456 ? -3.005 -30.243 -7.752 1.00 40.84 456 SER A CA 1
ATOM 3704 C C . SER A 1 456 ? -4.425 -29.882 -7.308 1.00 40.84 456 SER A C 1
ATOM 3706 O O . SER A 1 456 ? -4.652 -28.804 -6.769 1.00 40.84 456 SER A O 1
ATOM 3708 N N . SER A 1 457 ? -5.382 -30.794 -7.486 1.00 44.88 457 SER A N 1
ATOM 3709 C CA . SER A 1 457 ? -6.791 -30.692 -7.055 1.00 44.88 457 SER A CA 1
ATOM 3710 C C . SER A 1 457 ? -6.990 -30.650 -5.527 1.00 44.88 457 SER A C 1
ATOM 3712 O O . SER A 1 457 ? -8.062 -30.980 -5.028 1.00 44.88 457 SER A O 1
ATOM 3714 N N . VAL A 1 458 ? -5.949 -30.292 -4.776 1.00 49.44 458 VAL A N 1
ATOM 3715 C CA . VAL A 1 458 ? -5.927 -30.250 -3.315 1.00 49.44 458 VAL A CA 1
ATOM 3716 C C . VAL A 1 458 ? -6.495 -28.908 -2.869 1.00 49.44 458 VAL A C 1
ATOM 3718 O O . VAL A 1 458 ? -6.039 -27.849 -3.304 1.00 49.44 458 VAL A O 1
ATOM 3721 N N . VAL A 1 459 ? -7.502 -28.943 -1.997 1.00 51.94 459 VAL A N 1
ATOM 3722 C CA . VAL A 1 459 ? -8.081 -27.740 -1.394 1.00 51.94 459 VAL A CA 1
ATOM 3723 C C . VAL A 1 459 ? -7.011 -27.071 -0.527 1.00 51.94 459 VAL A C 1
ATOM 3725 O O . VAL A 1 459 ? -6.675 -27.547 0.552 1.00 51.94 459 VAL A O 1
ATOM 3728 N N . VAL A 1 460 ? -6.431 -25.970 -1.010 1.00 54.75 460 VAL A N 1
ATOM 3729 C CA . VAL A 1 460 ? -5.411 -25.228 -0.258 1.00 54.75 460 VAL A CA 1
ATOM 3730 C C . VAL A 1 460 ? -6.103 -24.379 0.805 1.00 54.75 460 VAL A C 1
ATOM 3732 O O . VAL A 1 460 ? -6.696 -23.348 0.490 1.00 54.75 460 VAL A O 1
ATOM 3735 N N . LEU A 1 461 ? -6.011 -24.795 2.069 1.00 59.56 461 LEU A N 1
ATOM 3736 C CA . LEU A 1 461 ? -6.446 -23.979 3.202 1.00 59.56 461 LEU A CA 1
ATOM 3737 C C . LEU A 1 461 ? -5.556 -22.739 3.354 1.00 59.56 461 LEU A C 1
ATOM 3739 O O . LEU A 1 461 ? -4.320 -22.811 3.282 1.00 59.56 461 LEU A O 1
ATOM 3743 N N . THR A 1 462 ? -6.185 -21.593 3.611 1.00 66.88 462 THR A N 1
ATOM 3744 C CA . THR A 1 462 ? -5.467 -20.349 3.893 1.00 66.88 462 THR A CA 1
ATOM 3745 C C . THR A 1 462 ? -5.032 -20.377 5.352 1.00 66.88 462 THR A C 1
ATOM 3747 O O . THR A 1 462 ? -5.870 -20.377 6.246 1.00 66.88 462 THR A O 1
ATOM 3750 N N . GLN A 1 463 ? -3.725 -20.408 5.612 1.00 68.06 463 GLN A N 1
ATOM 3751 C CA . GLN A 1 463 ? -3.209 -20.239 6.971 1.00 68.06 463 GLN A CA 1
ATOM 3752 C C . GLN A 1 463 ? -2.919 -18.763 7.211 1.00 68.06 463 GLN A C 1
ATOM 3754 O O . GLN A 1 463 ? -2.101 -18.176 6.502 1.00 68.06 463 GLN A O 1
ATOM 3759 N N . LEU A 1 464 ? -3.573 -18.186 8.210 1.00 71.06 464 LEU A N 1
ATOM 3760 C CA . LEU A 1 464 ? -3.178 -16.915 8.785 1.00 71.06 464 LEU A CA 1
ATOM 3761 C C . LEU A 1 464 ? -2.166 -17.151 9.885 1.00 71.06 464 LEU A C 1
ATOM 3763 O O . LEU A 1 464 ? -2.318 -18.040 10.716 1.00 71.06 464 LEU A O 1
ATOM 3767 N N . ARG A 1 465 ? -1.135 -16.325 9.875 1.00 77.44 465 ARG A N 1
ATOM 3768 C CA . ARG A 1 465 ? -0.100 -16.289 10.892 1.00 77.44 465 ARG A CA 1
ATOM 3769 C C . ARG A 1 465 ? -0.058 -14.859 11.401 1.00 77.44 465 ARG A C 1
ATOM 3771 O O . ARG A 1 465 ? 0.107 -13.935 10.606 1.00 77.44 465 ARG A O 1
ATOM 3778 N N . SER A 1 466 ? -0.260 -14.668 12.694 1.00 83.75 466 SER A N 1
ATOM 3779 C CA . SER A 1 466 ? -0.144 -13.361 13.332 1.00 83.75 466 SER A CA 1
ATOM 3780 C C . SER A 1 466 ? 0.810 -13.442 14.504 1.00 83.75 466 SER A C 1
ATOM 3782 O O . SER A 1 466 ? 0.774 -14.399 15.278 1.00 83.75 466 SER A O 1
ATOM 3784 N N . LEU A 1 467 ? 1.639 -12.420 14.637 1.00 86.62 467 LEU A N 1
ATOM 3785 C CA . LEU A 1 467 ? 2.642 -12.317 15.680 1.00 86.62 467 LEU A CA 1
ATOM 3786 C C . LEU A 1 467 ? 2.399 -11.024 16.446 1.00 86.62 467 LEU A C 1
ATOM 3788 O O . LEU A 1 467 ? 2.412 -9.939 15.864 1.00 86.62 467 LEU A O 1
ATOM 3792 N N . ASN A 1 468 ? 2.150 -11.164 17.742 1.00 87.50 468 ASN A N 1
ATOM 3793 C CA . ASN A 1 468 ? 2.091 -10.052 18.675 1.00 87.50 468 ASN A CA 1
ATOM 3794 C C . ASN A 1 468 ? 3.390 -10.021 19.484 1.00 87.50 468 ASN A C 1
ATOM 3796 O O . ASN A 1 468 ? 3.794 -11.041 20.052 1.00 87.50 468 ASN A O 1
ATOM 3800 N N . ILE A 1 469 ? 4.039 -8.862 19.501 1.00 91.50 469 ILE A N 1
ATOM 3801 C CA . ILE A 1 469 ? 5.346 -8.640 20.113 1.00 91.50 469 ILE A CA 1
ATOM 3802 C C . ILE A 1 469 ? 5.212 -7.456 21.060 1.00 91.50 469 ILE A C 1
ATOM 3804 O O . ILE A 1 469 ? 5.061 -6.327 20.604 1.00 91.50 469 ILE A O 1
ATOM 3808 N N . SER A 1 470 ? 5.326 -7.692 22.361 1.00 89.88 470 SER A N 1
ATOM 3809 C CA . SER A 1 470 ? 5.440 -6.620 23.351 1.00 89.88 470 SER A CA 1
ATOM 3810 C C . SER A 1 470 ? 6.881 -6.491 23.814 1.00 89.88 470 SER A C 1
ATOM 3812 O O . SER A 1 470 ? 7.437 -7.425 24.399 1.00 89.88 470 SER A O 1
ATOM 3814 N N . ILE A 1 471 ? 7.471 -5.317 23.608 1.00 91.50 471 ILE A N 1
ATOM 3815 C CA . ILE A 1 471 ? 8.794 -4.975 24.133 1.00 91.50 471 ILE A CA 1
ATOM 3816 C C . ILE A 1 471 ? 8.589 -4.176 25.418 1.00 91.50 471 ILE A C 1
ATOM 3818 O O . ILE A 1 471 ? 8.135 -3.031 25.380 1.00 91.50 471 ILE A O 1
ATOM 3822 N N . LYS A 1 472 ? 8.889 -4.790 26.569 1.00 90.56 472 LYS A N 1
ATOM 3823 C CA . LYS A 1 472 ? 8.613 -4.191 27.882 1.00 90.56 472 LYS A CA 1
ATOM 3824 C C . LYS A 1 472 ? 9.762 -3.306 28.344 1.00 90.56 472 LYS A C 1
ATOM 3826 O O . LYS A 1 472 ? 9.664 -2.081 28.272 1.00 90.56 472 LYS A O 1
ATOM 3831 N N . ASP A 1 473 ? 10.848 -3.915 28.793 1.00 89.25 473 ASP A N 1
ATOM 3832 C CA . ASP A 1 473 ? 11.999 -3.220 29.360 1.00 89.25 473 ASP A CA 1
ATOM 3833 C C . ASP A 1 473 ? 13.296 -3.970 29.080 1.00 89.25 473 ASP A C 1
ATOM 3835 O O . ASP A 1 473 ? 13.299 -5.180 28.857 1.00 89.25 473 ASP A O 1
ATOM 3839 N N . ALA A 1 474 ? 14.400 -3.234 29.101 1.00 89.25 474 ALA A N 1
ATOM 3840 C CA . ALA A 1 474 ? 15.744 -3.777 29.069 1.00 89.25 474 ALA A CA 1
ATOM 3841 C C . ALA A 1 474 ? 16.575 -3.220 30.221 1.00 89.25 474 ALA A C 1
ATOM 3843 O O . ALA A 1 474 ? 16.395 -2.073 30.625 1.00 89.25 474 ALA A O 1
ATOM 3844 N N . LYS A 1 475 ? 17.492 -4.039 30.731 1.00 88.12 475 LYS A N 1
ATOM 3845 C CA . LYS A 1 475 ? 18.338 -3.740 31.888 1.00 88.12 475 LYS A CA 1
ATOM 3846 C C . LYS A 1 475 ? 19.811 -3.832 31.524 1.00 88.12 475 LYS A C 1
ATOM 3848 O O . LYS A 1 475 ? 20.195 -4.601 30.642 1.00 88.12 475 LYS A O 1
ATOM 3853 N N . LYS A 1 476 ? 20.642 -3.105 32.277 1.00 82.56 476 LYS A N 1
ATOM 3854 C CA . LYS A 1 476 ? 22.117 -3.102 32.161 1.00 82.56 476 LYS A CA 1
ATOM 3855 C C . LYS A 1 476 ? 22.639 -2.609 30.797 1.00 82.56 476 LYS A C 1
ATOM 3857 O O . LYS A 1 476 ? 23.701 -3.034 30.358 1.00 82.56 476 LYS A O 1
ATOM 3862 N N . LEU A 1 477 ? 21.933 -1.681 30.147 1.00 78.06 477 LEU A N 1
ATOM 3863 C CA . LEU A 1 477 ? 22.315 -1.146 28.830 1.00 78.06 477 LEU A CA 1
ATOM 3864 C C . LEU A 1 477 ? 23.426 -0.075 28.877 1.00 78.06 477 LEU A C 1
ATOM 3866 O O . LEU A 1 477 ? 23.932 0.323 27.830 1.00 78.06 477 LEU A O 1
ATOM 3870 N N . GLY A 1 478 ? 23.823 0.383 30.070 1.00 74.81 478 GLY A N 1
ATOM 3871 C CA . GLY A 1 478 ? 24.825 1.435 30.301 1.00 74.81 478 GLY A CA 1
ATOM 3872 C C . GLY A 1 478 ? 24.202 2.804 30.650 1.00 74.81 478 GLY A C 1
ATOM 3873 O O . GLY A 1 478 ? 23.112 3.128 30.190 1.00 74.81 478 GLY A O 1
ATOM 3874 N N . PRO A 1 479 ? 24.856 3.644 31.479 1.00 67.44 479 PRO A N 1
ATOM 3875 C CA . PRO A 1 479 ? 24.220 4.817 32.098 1.00 67.44 479 PRO A CA 1
ATOM 3876 C C . PRO A 1 479 ? 23.925 5.990 31.145 1.00 67.44 479 PRO A C 1
ATOM 3878 O O . PRO A 1 479 ? 23.066 6.811 31.453 1.00 67.44 479 PRO A O 1
ATOM 3881 N N . LYS A 1 480 ? 24.614 6.086 29.998 1.00 72.81 480 LYS A N 1
ATOM 3882 C CA . LYS A 1 480 ? 24.420 7.149 28.984 1.00 72.81 480 LYS A CA 1
ATOM 3883 C C . LYS A 1 480 ? 23.789 6.635 27.682 1.00 72.81 480 LYS A C 1
ATOM 3885 O O . LYS A 1 480 ? 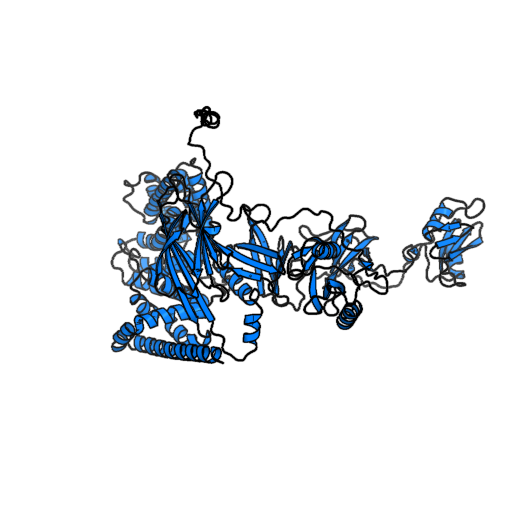23.840 7.316 26.661 1.00 72.81 480 LYS A O 1
ATOM 3890 N N . THR A 1 481 ? 23.224 5.434 27.704 1.00 79.75 481 THR A N 1
ATOM 3891 C CA . THR A 1 481 ? 22.733 4.758 26.502 1.00 79.75 481 THR A CA 1
ATOM 3892 C C . THR A 1 481 ? 21.381 5.323 26.086 1.00 79.75 481 THR A C 1
ATOM 3894 O O . THR A 1 481 ? 20.476 5.453 26.908 1.00 79.75 481 THR A O 1
ATOM 3897 N N . GLN A 1 482 ? 21.241 5.665 24.806 1.00 86.38 482 GLN A N 1
ATOM 3898 C CA . GLN A 1 482 ? 19.960 5.989 24.178 1.00 86.38 482 GLN A CA 1
ATOM 3899 C C . GLN A 1 482 ? 19.517 4.789 23.344 1.00 86.38 482 GLN A C 1
ATOM 3901 O O . GLN A 1 482 ? 19.860 4.678 22.171 1.00 86.38 482 GLN A O 1
ATOM 3906 N N . ALA A 1 483 ? 18.812 3.850 23.963 1.00 87.06 483 ALA A N 1
ATOM 3907 C CA . ALA A 1 483 ? 18.487 2.573 23.353 1.00 87.06 483 ALA A CA 1
ATOM 3908 C C . ALA A 1 483 ? 17.185 2.612 22.541 1.00 87.06 483 ALA A C 1
ATOM 3910 O O . ALA A 1 483 ? 16.205 3.251 22.930 1.00 87.06 483 ALA A O 1
ATOM 3911 N N . TYR A 1 484 ? 17.148 1.868 21.441 1.00 90.31 484 TYR A N 1
ATOM 3912 C CA . TYR A 1 484 ? 15.924 1.537 20.712 1.00 90.31 484 TYR A CA 1
ATOM 3913 C C . TYR A 1 484 ? 16.041 0.140 20.100 1.00 90.31 484 TYR A C 1
ATOM 3915 O O . TYR A 1 484 ? 17.140 -0.363 19.875 1.00 90.31 484 TYR A O 1
ATOM 3923 N N . CYS A 1 485 ? 14.907 -0.494 19.825 1.00 91.38 485 CYS A N 1
ATOM 3924 C CA . CYS A 1 485 ? 14.854 -1.827 19.242 1.00 91.38 485 CYS A CA 1
ATOM 3925 C C . CYS A 1 485 ? 14.361 -1.762 17.795 1.00 91.38 485 CYS A C 1
ATOM 3927 O O . CYS A 1 485 ? 13.481 -0.968 17.462 1.00 91.38 485 CYS A O 1
ATOM 3929 N N . VAL A 1 486 ? 14.895 -2.635 16.947 1.00 91.88 486 VAL A N 1
ATOM 3930 C CA . VAL A 1 486 ? 14.454 -2.860 15.568 1.00 91.88 486 VAL A CA 1
ATOM 3931 C C . VAL A 1 486 ? 14.053 -4.320 15.430 1.00 91.88 486 VAL A C 1
ATOM 3933 O O . VAL A 1 486 ? 14.827 -5.215 15.763 1.00 91.88 486 VAL A O 1
ATOM 3936 N N . LEU A 1 487 ? 12.845 -4.551 14.932 1.00 93.19 487 LEU A N 1
ATOM 3937 C CA . LEU A 1 487 ? 12.276 -5.876 14.744 1.00 93.19 487 LEU A CA 1
ATOM 3938 C C . LEU A 1 487 ? 12.496 -6.306 13.295 1.00 93.19 487 LEU A C 1
ATOM 3940 O O . LEU A 1 487 ? 12.104 -5.585 12.371 1.00 93.19 487 LEU A O 1
ATOM 3944 N N . ASN A 1 488 ? 13.066 -7.493 13.110 1.00 91.62 488 ASN A N 1
ATOM 3945 C CA . ASN A 1 488 ? 13.341 -8.093 11.815 1.00 91.62 488 ASN A CA 1
ATOM 3946 C C . ASN A 1 488 ? 12.620 -9.438 11.673 1.00 91.62 488 ASN A C 1
ATOM 3948 O O . ASN A 1 488 ? 12.626 -10.242 12.599 1.00 91.62 488 ASN A O 1
ATOM 3952 N N . LEU A 1 489 ? 12.067 -9.713 10.496 1.00 88.88 489 LEU A N 1
ATOM 3953 C CA . LEU A 1 489 ? 11.510 -11.015 10.123 1.00 88.88 489 LEU A CA 1
ATOM 3954 C C . LEU A 1 489 ? 12.354 -11.607 8.995 1.00 88.88 489 LEU A C 1
ATOM 3956 O O . LEU A 1 489 ? 12.445 -10.977 7.945 1.00 88.88 489 LEU A O 1
ATOM 3960 N N . ASN A 1 490 ? 12.990 -12.768 9.187 1.00 85.56 490 ASN A N 1
ATOM 3961 C CA . ASN A 1 490 ? 13.981 -13.311 8.236 1.00 85.56 490 ASN A CA 1
ATOM 3962 C C . ASN A 1 490 ? 14.990 -12.238 7.744 1.00 85.56 490 ASN A C 1
ATOM 3964 O O . ASN A 1 490 ? 15.199 -12.066 6.539 1.00 85.56 490 ASN A O 1
ATOM 3968 N N . ASP A 1 491 ? 15.534 -11.446 8.674 1.00 83.31 491 ASP A N 1
ATOM 3969 C CA . ASP A 1 491 ? 16.465 -10.324 8.429 1.00 83.31 491 ASP A CA 1
ATOM 3970 C C . ASP A 1 491 ? 15.876 -9.083 7.727 1.00 83.31 491 ASP A C 1
ATOM 3972 O O . ASP A 1 491 ? 16.588 -8.138 7.371 1.00 83.31 491 ASP A O 1
ATOM 3976 N N . VAL A 1 492 ? 14.555 -9.032 7.564 1.00 86.62 492 VAL A N 1
ATOM 3977 C CA . VAL A 1 492 ? 13.835 -7.884 7.005 1.00 86.62 492 VAL A CA 1
ATOM 3978 C C . VAL A 1 492 ? 13.318 -6.990 8.121 1.00 86.62 492 VAL A C 1
ATOM 3980 O O . VAL A 1 492 ? 12.459 -7.418 8.883 1.00 86.62 492 VAL A O 1
ATOM 3983 N N . LYS A 1 493 ? 13.763 -5.730 8.191 1.00 88.69 493 LYS A N 1
ATOM 3984 C CA . LYS A 1 493 ? 13.260 -4.764 9.186 1.00 88.69 493 LYS A CA 1
ATOM 3985 C C . LYS A 1 493 ? 11.776 -4.468 8.944 1.00 88.69 493 LYS A C 1
ATOM 3987 O O . LYS A 1 493 ? 11.402 -4.077 7.837 1.00 88.69 493 LYS A O 1
ATOM 3992 N N . VAL A 1 494 ? 10.941 -4.615 9.970 1.00 90.00 494 VAL A N 1
ATOM 3993 C CA . VAL A 1 494 ? 9.481 -4.417 9.875 1.00 90.00 494 VAL A CA 1
ATOM 3994 C C . VAL A 1 494 ? 8.929 -3.399 10.864 1.00 90.00 494 VAL A C 1
ATOM 3996 O O . VAL A 1 494 ? 7.915 -2.772 10.568 1.00 90.00 494 VAL A O 1
ATOM 3999 N N . ALA A 1 495 ? 9.575 -3.207 12.013 1.00 89.69 495 ALA A N 1
ATOM 4000 C CA . ALA A 1 495 ? 9.125 -2.281 13.048 1.00 89.69 495 ALA A CA 1
ATOM 4001 C C . ALA A 1 495 ? 10.306 -1.765 13.879 1.00 89.69 495 ALA A C 1
ATOM 4003 O O . ALA A 1 495 ? 11.396 -2.340 13.851 1.00 89.69 495 ALA A O 1
ATOM 4004 N N . ARG A 1 496 ? 10.080 -0.692 14.638 1.00 89.38 496 ARG A N 1
ATOM 4005 C CA . ARG A 1 496 ? 11.020 -0.192 15.651 1.00 89.38 496 ARG A CA 1
ATOM 4006 C C . ARG A 1 496 ? 10.289 0.364 16.868 1.00 89.38 496 ARG A C 1
ATOM 4008 O O . ARG A 1 496 ? 9.121 0.738 16.741 1.00 89.38 496 ARG A O 1
ATOM 4015 N N . THR A 1 497 ? 10.993 0.476 17.988 1.00 88.94 497 THR A N 1
ATOM 4016 C CA . THR A 1 497 ? 10.514 1.192 19.179 1.00 88.94 497 THR A CA 1
ATOM 4017 C C . THR A 1 497 ? 10.927 2.664 19.167 1.00 88.94 497 THR A C 1
ATOM 4019 O O . THR A 1 497 ? 11.782 3.083 18.379 1.00 88.94 497 THR A O 1
ATOM 4022 N N . SER A 1 498 ? 10.369 3.459 20.084 1.00 85.19 498 SER A N 1
ATOM 4023 C CA . SER A 1 498 ? 10.921 4.782 20.398 1.00 85.19 498 SER A CA 1
ATOM 4024 C C . SER A 1 498 ? 12.307 4.695 21.058 1.00 85.19 498 SER A C 1
ATOM 4026 O O . SER A 1 498 ? 12.700 3.658 21.599 1.00 85.19 498 SER A O 1
ATOM 4028 N N . VAL A 1 499 ? 13.067 5.792 21.006 1.00 86.00 499 VAL A N 1
ATOM 4029 C CA . VAL A 1 499 ? 14.374 5.894 21.672 1.00 86.00 499 VAL A CA 1
ATOM 4030 C C . VAL A 1 499 ? 14.165 6.215 23.152 1.00 86.00 499 VAL A C 1
ATOM 4032 O O . VAL A 1 499 ? 13.427 7.141 23.492 1.00 86.00 499 VAL A O 1
ATOM 4035 N N . LYS A 1 500 ? 14.820 5.461 24.039 1.00 84.38 500 LYS A N 1
ATOM 4036 C CA . LYS A 1 500 ? 14.751 5.627 25.497 1.00 84.38 500 LYS A CA 1
ATOM 4037 C C . LYS A 1 500 ? 16.149 5.775 26.083 1.00 84.38 500 LYS A C 1
ATOM 4039 O O . LYS A 1 500 ? 17.054 5.025 25.738 1.00 84.38 500 LYS A O 1
ATOM 4044 N N . GLY A 1 501 ? 16.323 6.764 26.953 1.00 81.56 501 GLY A N 1
ATOM 4045 C CA . GLY A 1 501 ? 17.590 7.022 27.631 1.00 81.56 501 GLY A CA 1
ATOM 4046 C C . GLY A 1 501 ? 17.696 6.288 28.966 1.00 81.56 501 GLY A C 1
ATOM 4047 O O . GLY A 1 501 ? 16.708 6.194 29.691 1.00 81.56 501 GLY A O 1
ATOM 4048 N N . GLY A 1 502 ? 18.905 5.846 29.306 1.00 78.75 502 GLY A N 1
ATOM 4049 C CA . GLY A 1 502 ? 19.255 5.316 30.624 1.00 78.75 502 GLY A CA 1
ATOM 4050 C C . GLY A 1 502 ? 19.646 3.832 30.623 1.00 78.75 502 GLY A C 1
ATOM 4051 O O . GLY A 1 502 ? 19.521 3.151 29.606 1.00 78.75 502 GLY A O 1
ATOM 4052 N N . PRO A 1 503 ? 20.137 3.327 31.770 1.00 79.62 503 PRO A N 1
ATOM 4053 C CA . PRO A 1 503 ? 20.595 1.942 31.909 1.00 79.62 503 PRO A CA 1
ATOM 4054 C C . PRO A 1 503 ? 19.449 0.921 31.922 1.00 79.62 503 PRO A C 1
ATOM 4056 O O . PRO A 1 503 ? 19.669 -0.224 31.522 1.00 79.62 503 PRO A O 1
ATOM 4059 N N . ASP A 1 504 ? 18.260 1.355 32.353 1.00 84.38 504 ASP A N 1
ATOM 4060 C CA . ASP A 1 504 ? 17.031 0.568 32.430 1.00 84.38 504 ASP A CA 1
ATOM 4061 C C . ASP A 1 504 ? 15.965 1.207 31.526 1.00 84.38 504 ASP A C 1
ATOM 4063 O O . ASP A 1 504 ? 15.153 2.032 31.952 1.00 84.38 504 ASP A O 1
ATOM 4067 N N . ALA A 1 505 ? 16.021 0.887 30.236 1.00 85.44 505 ALA A N 1
ATOM 4068 C CA . ALA A 1 505 ? 15.107 1.440 29.245 1.00 85.44 505 ALA A CA 1
ATOM 4069 C C . ALA A 1 505 ? 13.743 0.738 29.326 1.00 85.44 505 ALA A C 1
ATOM 4071 O O . ALA A 1 505 ? 13.668 -0.485 29.232 1.00 85.44 505 ALA A O 1
ATOM 4072 N N . VAL A 1 506 ? 12.660 1.510 29.453 1.00 87.06 506 VAL A N 1
ATOM 4073 C CA . VAL A 1 506 ? 11.277 1.002 29.449 1.00 87.06 506 VAL A CA 1
ATOM 4074 C C . VAL A 1 506 ? 10.545 1.551 28.228 1.00 87.06 506 VAL A C 1
ATOM 4076 O O . VAL A 1 506 ? 10.408 2.770 28.075 1.00 87.06 506 VAL A O 1
ATOM 4079 N N . TRP A 1 507 ? 10.078 0.653 27.362 1.00 87.00 507 TRP A N 1
ATOM 4080 C CA . TRP A 1 507 ? 9.300 1.000 26.171 1.00 87.00 507 TRP A CA 1
ATOM 4081 C C . TRP A 1 507 ? 7.811 0.789 26.402 1.00 87.00 507 TRP A C 1
ATOM 4083 O O . TRP A 1 507 ? 7.044 1.724 26.197 1.00 87.00 507 TRP A O 1
ATOM 4093 N N . ASP A 1 508 ? 7.434 -0.406 26.866 1.00 86.12 508 ASP A N 1
ATOM 4094 C CA . ASP A 1 508 ? 6.038 -0.850 26.965 1.00 86.12 508 ASP A CA 1
ATOM 4095 C C . ASP A 1 508 ? 5.269 -0.644 25.645 1.00 86.12 508 ASP A C 1
ATOM 4097 O O . ASP A 1 508 ? 4.170 -0.096 25.606 1.00 86.12 508 ASP A O 1
ATOM 4101 N N . GLU A 1 509 ? 5.900 -1.044 24.537 1.00 85.81 509 GLU A N 1
ATOM 4102 C CA . GLU A 1 509 ? 5.365 -0.891 23.182 1.00 85.81 509 GLU A CA 1
ATOM 4103 C C . GLU A 1 509 ? 4.958 -2.254 22.609 1.00 85.81 509 GLU A C 1
ATOM 4105 O O . GLU A 1 509 ? 5.722 -3.221 22.680 1.00 85.81 509 GLU A O 1
ATOM 4110 N N . ASP A 1 510 ? 3.761 -2.311 22.020 1.00 84.25 510 ASP A N 1
ATOM 4111 C CA . ASP A 1 510 ? 3.177 -3.514 21.426 1.00 84.25 510 ASP A CA 1
ATOM 4112 C C . ASP A 1 510 ? 3.138 -3.402 19.894 1.00 84.25 510 ASP A C 1
ATOM 4114 O O . ASP A 1 510 ? 2.740 -2.376 19.336 1.00 84.25 510 ASP A O 1
ATOM 4118 N N . PHE A 1 511 ? 3.512 -4.481 19.209 1.00 87.94 511 PHE A N 1
ATOM 4119 C CA . PHE A 1 511 ? 3.536 -4.584 17.753 1.00 87.94 511 PHE A CA 1
ATOM 4120 C C . PHE A 1 511 ? 2.706 -5.784 17.307 1.00 87.94 511 PHE A C 1
ATOM 4122 O O . PHE A 1 511 ? 3.054 -6.931 17.590 1.00 87.94 511 PHE A O 1
ATOM 4129 N N . LEU A 1 512 ? 1.632 -5.523 16.560 1.00 83.88 512 LEU A N 1
ATOM 4130 C CA . LEU A 1 512 ? 0.808 -6.560 15.948 1.00 83.88 512 LEU A CA 1
ATOM 4131 C C . LEU A 1 512 ? 1.132 -6.668 14.457 1.00 83.88 512 LEU A C 1
ATOM 4133 O O . LEU A 1 512 ? 0.907 -5.729 13.693 1.00 83.88 512 LEU A O 1
ATOM 4137 N N . ILE A 1 513 ? 1.622 -7.834 14.040 1.00 84.88 513 ILE A N 1
ATOM 4138 C CA . ILE A 1 513 ? 1.879 -8.153 12.636 1.00 84.88 513 ILE A CA 1
ATOM 4139 C C . ILE A 1 513 ? 0.912 -9.255 12.207 1.00 84.88 513 ILE A C 1
ATOM 4141 O O . ILE A 1 513 ? 1.073 -10.419 12.576 1.00 84.88 513 ILE A O 1
ATOM 4145 N N . GLU A 1 514 ? -0.108 -8.881 11.437 1.00 77.38 514 GLU A N 1
ATOM 4146 C CA . GLU A 1 514 ? -1.064 -9.814 10.831 1.00 77.38 514 GLU A CA 1
ATOM 4147 C C . GLU A 1 514 ? -0.575 -10.300 9.449 1.00 77.38 514 GLU A C 1
ATOM 4149 O O . GLU A 1 514 ? 0.227 -9.641 8.787 1.00 77.38 514 GLU A O 1
ATOM 4154 N N . ASP A 1 515 ? -1.101 -11.439 8.986 1.00 72.12 515 ASP A N 1
ATOM 4155 C CA . ASP A 1 515 ? -0.850 -12.027 7.658 1.00 72.12 515 ASP A CA 1
ATOM 4156 C C . ASP A 1 515 ? 0.613 -12.355 7.321 1.00 72.12 515 ASP A C 1
ATOM 4158 O O . ASP A 1 515 ? 1.051 -12.154 6.182 1.00 72.12 515 ASP A O 1
ATOM 4162 N N . LEU A 1 516 ? 1.368 -12.892 8.275 1.00 75.75 516 LEU A N 1
ATOM 4163 C CA . LEU A 1 516 ? 2.739 -13.329 8.027 1.00 75.75 516 LEU A CA 1
ATOM 4164 C C . LEU A 1 516 ? 2.789 -14.403 6.919 1.00 75.75 516 LEU A C 1
ATOM 4166 O O . LEU A 1 516 ? 2.112 -15.434 7.023 1.00 75.75 516 LEU A O 1
ATOM 4170 N N . PRO A 1 517 ? 3.586 -14.188 5.856 1.00 72.00 517 PRO A N 1
ATOM 4171 C CA . PRO A 1 517 ? 3.868 -15.206 4.852 1.00 72.00 517 PRO A CA 1
ATOM 4172 C C . PRO A 1 517 ? 4.411 -16.512 5.453 1.00 72.00 517 PRO A C 1
ATOM 4174 O O . PRO A 1 517 ? 5.063 -16.519 6.498 1.00 72.00 517 PRO A O 1
ATOM 4177 N N . LYS A 1 518 ? 4.142 -17.644 4.786 1.00 68.62 518 LYS A N 1
ATOM 4178 C CA . LYS A 1 518 ? 4.536 -18.976 5.283 1.00 68.62 518 LYS A CA 1
ATOM 4179 C C . LYS A 1 518 ? 6.053 -19.193 5.322 1.00 68.62 518 LYS A C 1
ATOM 4181 O O . LYS A 1 518 ? 6.508 -20.044 6.077 1.00 68.62 518 LYS A O 1
ATOM 4186 N N . ASP A 1 519 ? 6.789 -18.455 4.500 1.00 72.75 519 ASP A N 1
ATOM 4187 C CA . ASP A 1 519 ? 8.248 -18.457 4.410 1.00 72.75 519 ASP A CA 1
ATOM 4188 C C . ASP A 1 519 ? 8.925 -17.686 5.548 1.00 72.75 519 ASP A C 1
ATOM 4190 O O . ASP A 1 519 ? 10.142 -17.773 5.678 1.00 72.75 519 ASP A O 1
ATOM 4194 N N . ILE A 1 520 ? 8.175 -16.949 6.378 1.00 81.50 520 ILE A N 1
ATOM 4195 C CA . ILE A 1 520 ? 8.724 -16.313 7.580 1.00 81.50 520 ILE A CA 1
ATOM 4196 C C . ILE A 1 520 ? 8.839 -17.346 8.699 1.00 81.50 520 ILE A C 1
ATOM 4198 O O . ILE A 1 520 ? 7.837 -17.925 9.126 1.00 81.50 520 ILE A O 1
ATOM 4202 N N . GLU A 1 521 ? 10.068 -17.547 9.175 1.00 84.31 521 GLU A N 1
ATOM 4203 C CA . GLU A 1 521 ? 10.424 -18.592 10.142 1.00 84.31 521 GLU A CA 1
ATOM 4204 C C . GLU A 1 521 ? 11.102 -18.027 11.394 1.00 84.31 521 GLU A C 1
ATOM 4206 O O . GLU A 1 521 ? 10.993 -18.625 12.465 1.00 84.31 521 GLU A O 1
ATOM 4211 N N . SER A 1 522 ? 11.765 -16.871 11.293 1.00 89.69 522 SER A N 1
ATOM 4212 C CA . SER A 1 522 ? 12.500 -16.265 12.406 1.00 89.69 522 SER A CA 1
ATOM 4213 C C . SER A 1 522 ? 12.106 -14.811 12.674 1.00 89.69 522 SER A C 1
ATOM 4215 O O . SER A 1 522 ? 11.837 -14.024 11.760 1.00 89.69 522 SER A O 1
ATOM 4217 N N . LEU A 1 523 ? 12.103 -14.462 13.961 1.00 92.38 523 LEU A N 1
ATOM 4218 C CA . LEU A 1 523 ? 12.040 -13.105 14.490 1.00 92.38 523 LEU A CA 1
ATOM 4219 C C . LEU A 1 523 ? 13.408 -12.760 15.087 1.00 92.38 523 LEU A C 1
ATOM 4221 O O . LEU A 1 523 ? 13.877 -13.452 15.988 1.00 92.38 523 LEU A O 1
ATOM 4225 N N . THR A 1 524 ? 14.003 -11.656 14.647 1.00 92.69 524 THR A N 1
ATOM 4226 C CA . THR A 1 524 ? 15.225 -11.109 15.245 1.00 92.69 524 THR A CA 1
ATOM 4227 C C . THR A 1 524 ? 14.955 -9.709 15.782 1.00 92.69 524 THR A C 1
ATOM 4229 O O . THR A 1 524 ? 14.504 -8.838 15.042 1.00 92.69 524 THR A O 1
ATOM 4232 N N . ILE A 1 525 ? 15.243 -9.463 17.058 1.00 92.56 525 ILE A N 1
ATOM 4233 C CA . ILE A 1 525 ? 15.134 -8.143 17.686 1.00 92.56 525 ILE A CA 1
ATOM 4234 C C . ILE A 1 525 ? 16.539 -7.612 17.932 1.00 92.56 525 ILE A C 1
ATOM 4236 O O . ILE A 1 525 ? 17.281 -8.144 18.753 1.00 92.56 525 ILE A O 1
ATOM 4240 N N . ASN A 1 526 ? 16.890 -6.548 17.221 1.00 91.38 526 ASN A N 1
ATOM 4241 C CA . ASN A 1 526 ? 18.171 -5.868 17.344 1.00 91.38 526 ASN A CA 1
ATOM 4242 C C . ASN A 1 526 ? 18.037 -4.674 18.285 1.00 91.38 526 ASN A C 1
ATOM 4244 O O . ASN A 1 526 ? 17.251 -3.766 18.012 1.00 91.38 526 ASN A O 1
ATOM 4248 N N . VAL A 1 527 ? 18.826 -4.650 19.355 1.00 89.94 527 VAL A N 1
ATOM 4249 C CA . VAL A 1 527 ? 18.890 -3.521 20.288 1.00 89.94 527 VAL A CA 1
ATOM 4250 C C . VAL A 1 527 ? 20.047 -2.618 19.882 1.00 89.94 527 VAL A C 1
ATOM 4252 O O . VAL A 1 527 ? 21.203 -3.037 19.884 1.00 89.94 527 VAL A O 1
ATOM 4255 N N . TYR A 1 528 ? 19.738 -1.378 19.526 1.00 88.62 528 TYR A N 1
ATOM 4256 C CA . TYR A 1 528 ? 20.697 -0.361 19.109 1.00 88.62 528 TYR A CA 1
ATOM 4257 C C . TYR A 1 528 ? 20.861 0.712 20.182 1.00 88.62 528 TYR A C 1
ATOM 4259 O O . TYR A 1 528 ? 19.918 1.035 20.901 1.00 88.62 528 TYR A O 1
ATOM 4267 N N . CYS A 1 529 ? 22.049 1.307 20.242 1.00 86.06 529 CYS A N 1
ATOM 4268 C CA . CYS A 1 529 ? 22.326 2.545 20.955 1.00 86.06 529 CYS A CA 1
ATOM 4269 C C . CYS A 1 529 ? 22.493 3.682 19.941 1.00 86.06 529 CYS A C 1
ATOM 4271 O O . CYS A 1 529 ? 23.325 3.589 19.033 1.00 86.06 529 CYS A O 1
ATOM 4273 N N . LYS A 1 530 ? 21.712 4.753 20.107 1.00 81.94 530 LYS A N 1
ATOM 4274 C CA . LYS A 1 530 ? 21.775 5.952 19.276 1.00 81.94 530 LYS A CA 1
ATOM 4275 C C . LYS A 1 530 ? 23.092 6.685 19.524 1.00 81.94 530 LYS A C 1
ATOM 4277 O O . LYS A 1 530 ? 23.384 7.092 20.651 1.00 81.94 530 LYS A O 1
ATOM 4282 N N . GLY A 1 531 ? 23.890 6.831 18.471 1.00 76.06 531 GLY A N 1
ATOM 4283 C CA . GLY A 1 531 ? 25.178 7.525 18.511 1.00 76.06 531 GLY A CA 1
ATOM 4284 C C . GLY A 1 531 ? 25.099 8.931 17.917 1.00 76.06 531 GLY A C 1
ATOM 4285 O O . GLY A 1 531 ? 24.125 9.291 17.266 1.00 76.06 531 GLY A O 1
ATOM 4286 N N . ARG A 1 532 ? 26.148 9.746 18.112 1.00 67.44 532 ARG A N 1
ATOM 4287 C CA . ARG A 1 532 ? 26.226 11.095 17.509 1.00 67.44 532 ARG A CA 1
ATOM 4288 C C . ARG A 1 532 ? 26.406 11.071 15.989 1.00 67.44 532 ARG A C 1
ATOM 4290 O O . ARG A 1 532 ? 25.936 11.978 15.321 1.00 67.44 532 ARG A O 1
ATOM 4297 N N . MET A 1 533 ? 27.125 10.074 15.467 1.00 63.97 533 MET A N 1
ATOM 4298 C CA . MET A 1 533 ? 27.363 9.918 14.023 1.00 63.97 533 MET A CA 1
ATOM 4299 C C . MET A 1 533 ? 26.755 8.636 13.459 1.00 63.97 533 MET A C 1
ATOM 4301 O O . MET A 1 533 ? 26.287 8.626 12.328 1.00 63.97 533 MET A O 1
ATOM 4305 N N . LYS A 1 534 ? 26.790 7.545 14.228 1.00 75.19 534 LYS A N 1
ATOM 4306 C CA . LYS A 1 534 ? 26.318 6.236 13.794 1.00 75.19 534 LYS A CA 1
ATOM 4307 C C . LYS A 1 534 ? 25.791 5.446 14.979 1.00 75.19 534 LYS A C 1
ATOM 4309 O O . LYS A 1 534 ? 26.389 5.471 16.056 1.00 75.19 534 LYS A O 1
ATOM 4314 N N . ASP A 1 535 ? 24.696 4.740 14.749 1.00 82.69 535 ASP A N 1
ATOM 4315 C CA . ASP A 1 535 ? 24.078 3.884 15.748 1.00 82.69 535 ASP A CA 1
ATOM 4316 C C . ASP A 1 535 ? 24.864 2.581 15.897 1.00 82.69 535 ASP A C 1
ATOM 4318 O O . ASP A 1 535 ? 25.280 1.966 14.913 1.00 82.69 535 ASP A O 1
ATOM 4322 N N . SER A 1 536 ? 25.069 2.155 17.141 1.00 83.56 536 SER A N 1
ATOM 4323 C CA . SER A 1 536 ? 25.810 0.936 17.463 1.00 83.56 536 SER A CA 1
ATOM 4324 C C . SER A 1 536 ? 24.841 -0.183 17.814 1.00 83.56 536 SER A C 1
ATOM 4326 O O . SER A 1 536 ? 23.999 -0.012 18.695 1.00 83.56 536 SER A O 1
ATOM 4328 N N . LEU A 1 537 ? 24.964 -1.338 17.158 1.00 86.75 537 LEU A N 1
ATOM 4329 C CA . LEU A 1 537 ? 24.245 -2.546 17.563 1.00 86.75 537 LEU A CA 1
ATOM 4330 C C . LEU A 1 537 ? 24.841 -3.057 18.882 1.00 86.75 537 LEU A C 1
ATOM 4332 O O . LEU A 1 537 ? 26.047 -3.273 18.960 1.00 86.75 537 LEU A O 1
ATOM 4336 N N . MET A 1 538 ? 24.006 -3.230 19.905 1.00 85.25 538 MET A N 1
ATOM 4337 C CA . MET A 1 538 ? 24.416 -3.727 21.223 1.00 85.25 538 MET A CA 1
ATOM 4338 C C . MET A 1 538 ? 24.336 -5.253 21.274 1.00 85.25 538 MET A C 1
ATOM 4340 O O . MET A 1 538 ? 25.316 -5.921 21.580 1.00 85.25 538 MET A O 1
ATOM 4344 N N . PHE A 1 539 ? 23.164 -5.810 20.966 1.00 87.50 539 PHE A N 1
ATOM 4345 C CA . PHE A 1 539 ? 22.936 -7.252 20.893 1.00 87.50 539 PHE A CA 1
ATOM 4346 C C . PHE A 1 539 ? 21.677 -7.565 20.078 1.00 87.50 539 PHE A C 1
ATOM 4348 O O . PHE A 1 539 ? 20.872 -6.676 19.780 1.00 87.50 539 PHE A O 1
ATOM 4355 N N . SER A 1 540 ? 21.508 -8.843 19.744 1.00 89.12 540 SER A N 1
ATOM 4356 C CA . SER A 1 540 ? 20.395 -9.338 18.940 1.00 89.12 540 SER A CA 1
ATOM 4357 C C . SER A 1 540 ? 19.775 -10.575 19.571 1.00 89.12 540 SER A C 1
ATOM 4359 O O . SER A 1 540 ? 20.472 -11.535 19.891 1.00 89.12 540 SER A O 1
ATOM 4361 N N . VAL A 1 541 ? 18.456 -10.559 19.720 1.00 90.06 541 VAL A N 1
ATOM 4362 C CA . VAL A 1 541 ? 17.655 -11.687 20.208 1.00 90.06 541 VAL A CA 1
ATOM 4363 C C . VAL A 1 541 ? 17.043 -12.398 19.013 1.00 90.06 541 VAL A C 1
ATOM 4365 O O . VAL A 1 541 ? 16.424 -11.742 18.183 1.00 90.06 541 VAL A O 1
ATOM 4368 N N . HIS A 1 542 ? 17.203 -13.716 18.930 1.00 90.25 542 HIS A N 1
ATOM 4369 C CA . HIS A 1 542 ? 16.715 -14.522 17.813 1.00 90.25 542 HIS A CA 1
ATOM 4370 C C . HIS A 1 542 ? 15.715 -15.555 18.328 1.00 90.25 542 HIS A C 1
ATOM 4372 O O . HIS A 1 542 ? 16.081 -16.406 19.132 1.00 90.25 542 HIS A O 1
ATOM 4378 N N . GLU A 1 543 ? 14.482 -15.506 17.833 1.00 89.38 543 GLU A N 1
ATOM 4379 C CA . GLU A 1 543 ? 13.422 -16.457 18.162 1.00 89.38 543 GLU A CA 1
ATOM 4380 C C . GLU A 1 543 ? 12.909 -17.141 16.893 1.00 89.38 543 GLU A C 1
ATOM 4382 O O . GLU A 1 543 ? 12.623 -16.500 15.879 1.00 89.38 543 GLU A O 1
ATOM 4387 N N . ASN A 1 544 ? 12.766 -18.464 16.954 1.00 87.62 544 ASN A N 1
ATOM 4388 C CA . ASN A 1 544 ? 12.131 -19.237 15.894 1.00 87.62 544 ASN A CA 1
ATOM 4389 C C . ASN A 1 544 ? 10.610 -19.245 16.112 1.00 87.62 544 ASN A C 1
ATOM 4391 O O . ASN A 1 544 ? 10.140 -19.619 17.187 1.00 87.62 544 ASN A O 1
ATOM 4395 N N . LEU A 1 545 ? 9.836 -18.866 15.092 1.00 84.81 545 LEU A N 1
ATOM 4396 C CA . LEU A 1 545 ? 8.380 -18.758 15.203 1.00 84.81 545 LEU A CA 1
ATOM 4397 C C . LEU A 1 545 ? 7.699 -20.105 15.475 1.00 84.81 545 LEU A C 1
ATOM 4399 O O . LEU A 1 545 ? 6.660 -20.126 16.129 1.00 84.81 545 LEU A O 1
ATOM 4403 N N . TYR A 1 546 ? 8.285 -21.226 15.046 1.00 79.50 546 TYR A N 1
ATOM 4404 C CA . TYR A 1 546 ? 7.753 -22.565 15.326 1.00 79.50 546 TYR A CA 1
ATOM 4405 C C . TYR A 1 546 ? 7.849 -22.956 16.809 1.00 79.50 546 TYR A C 1
ATOM 4407 O O . TYR A 1 546 ? 7.123 -23.844 17.248 1.00 79.50 546 TYR A O 1
ATOM 4415 N N . ASN A 1 547 ? 8.703 -22.284 17.589 1.00 81.62 547 ASN A N 1
ATOM 4416 C CA . ASN A 1 547 ? 8.809 -22.502 19.035 1.00 81.62 547 ASN A CA 1
ATOM 4417 C C . ASN A 1 547 ? 7.764 -21.701 19.829 1.00 81.62 547 ASN A C 1
ATOM 4419 O O . ASN A 1 547 ? 7.606 -21.915 21.032 1.00 81.62 547 ASN A O 1
ATOM 4423 N N . LEU A 1 548 ? 7.074 -20.758 19.184 1.00 80.19 548 LEU A N 1
ATOM 4424 C CA . LEU A 1 548 ? 6.069 -19.913 19.815 1.00 80.19 548 LEU A CA 1
ATOM 4425 C C . LEU A 1 548 ? 4.681 -20.552 19.699 1.00 80.19 548 LEU A C 1
ATOM 4427 O O . LEU A 1 548 ? 4.349 -21.209 18.715 1.00 80.19 548 LEU A O 1
ATOM 4431 N N . THR A 1 549 ? 3.848 -20.327 20.714 1.00 74.50 549 THR A N 1
ATOM 4432 C CA . THR A 1 549 ? 2.461 -20.812 20.751 1.00 74.50 549 THR A CA 1
ATOM 4433 C C . THR A 1 549 ? 1.482 -19.642 20.831 1.00 74.50 549 THR A C 1
ATOM 4435 O O . THR A 1 549 ? 1.880 -18.479 20.955 1.00 74.50 549 THR A O 1
ATOM 4438 N N . SER A 1 550 ? 0.181 -19.950 20.807 1.00 71.00 550 SER A N 1
ATOM 4439 C CA . SER A 1 550 ? -0.884 -18.967 21.025 1.00 71.00 550 SER A CA 1
ATOM 4440 C C . SER A 1 550 ? -0.931 -18.431 22.460 1.00 71.00 550 SER A C 1
ATOM 4442 O O . SER A 1 550 ? -1.706 -17.520 22.744 1.00 71.00 550 SER A O 1
ATOM 4444 N N . VAL A 1 551 ? -0.145 -19.003 23.377 1.00 75.19 551 VAL A N 1
ATOM 4445 C CA . VAL A 1 551 ? -0.000 -18.516 24.749 1.00 75.19 551 VAL A CA 1
ATOM 4446 C C . VAL A 1 551 ? 1.174 -17.547 24.807 1.00 75.19 551 VAL A C 1
ATOM 4448 O O . VAL A 1 551 ? 2.254 -17.832 24.294 1.00 75.19 551 VAL A O 1
ATOM 4451 N N . ALA A 1 552 ? 0.959 -16.406 25.459 1.00 78.38 552 ALA A N 1
ATOM 4452 C CA . ALA A 1 552 ? 1.967 -15.370 25.618 1.00 78.38 552 ALA A CA 1
ATOM 4453 C C . ALA A 1 552 ? 3.195 -15.890 26.391 1.00 78.38 552 ALA A C 1
ATOM 4455 O O . ALA A 1 552 ? 3.131 -16.140 27.599 1.00 78.38 552 ALA A O 1
ATOM 4456 N N . LYS A 1 553 ? 4.328 -16.018 25.695 1.00 81.81 553 LYS A N 1
ATOM 4457 C CA . LYS A 1 553 ? 5.632 -16.394 26.255 1.00 81.81 553 LYS A CA 1
ATOM 4458 C C . LYS A 1 553 ? 6.283 -15.156 26.864 1.00 81.81 553 LYS A C 1
ATOM 4460 O O . LYS A 1 553 ? 6.557 -14.199 26.142 1.00 81.81 553 LYS A O 1
ATOM 4465 N N . HIS A 1 554 ? 6.480 -15.167 28.179 1.00 88.25 554 HIS A N 1
ATOM 4466 C CA . HIS A 1 554 ? 7.033 -14.052 28.948 1.00 88.25 554 HIS A CA 1
ATOM 4467 C C . HIS A 1 554 ? 8.453 -14.392 29.394 1.00 88.25 554 HIS A C 1
ATOM 4469 O O . HIS A 1 554 ? 8.620 -15.022 30.435 1.00 88.25 554 HIS A O 1
ATOM 4475 N N . ASP A 1 555 ? 9.456 -13.944 28.642 1.00 86.56 555 ASP A N 1
ATOM 4476 C CA . ASP A 1 555 ? 10.845 -14.342 28.883 1.00 86.56 555 ASP A CA 1
ATOM 4477 C C . ASP A 1 555 ? 11.800 -13.146 28.951 1.00 86.56 555 ASP A C 1
ATOM 4479 O O . ASP A 1 555 ? 11.587 -12.096 28.330 1.00 86.56 555 ASP A O 1
ATOM 4483 N N . TRP A 1 556 ? 12.877 -13.344 29.715 1.00 87.38 556 TRP A N 1
ATOM 4484 C CA . TRP A 1 556 ? 14.082 -12.524 29.668 1.00 87.38 556 TRP A CA 1
ATOM 4485 C C . TRP A 1 556 ? 15.062 -13.120 28.665 1.00 87.38 556 TRP A C 1
ATOM 4487 O O . TRP A 1 556 ? 15.347 -14.315 28.694 1.00 87.38 556 TRP A O 1
ATOM 4497 N N . TYR A 1 557 ? 15.592 -12.262 27.806 1.00 85.38 557 TYR A N 1
ATOM 4498 C CA . TYR A 1 557 ? 16.609 -12.601 26.828 1.00 85.38 557 TYR A CA 1
ATOM 4499 C C . TYR A 1 557 ? 17.897 -11.900 27.232 1.00 85.38 557 TYR A C 1
ATOM 4501 O O . TYR A 1 557 ? 18.022 -10.680 27.093 1.00 85.38 557 TYR A O 1
ATOM 4509 N N . ASP A 1 558 ? 18.821 -12.675 27.790 1.00 80.75 558 ASP A N 1
ATOM 4510 C CA . ASP A 1 558 ? 20.106 -12.187 28.274 1.00 80.75 558 ASP A CA 1
ATOM 4511 C C . ASP A 1 558 ? 21.145 -12.195 27.145 1.00 80.75 558 ASP A C 1
ATOM 4513 O O . ASP A 1 558 ? 21.338 -13.200 26.460 1.00 80.75 558 ASP A O 1
ATOM 4517 N N . SER A 1 559 ? 21.846 -11.075 26.967 1.00 76.00 559 SER A N 1
ATOM 4518 C CA . SER A 1 559 ? 23.097 -11.022 26.213 1.00 76.00 559 SER A CA 1
ATOM 4519 C C . SER A 1 559 ? 24.256 -11.207 27.186 1.00 76.00 559 SER A C 1
ATOM 4521 O O . SER A 1 559 ? 24.292 -10.540 28.222 1.00 76.00 559 SER A O 1
ATOM 4523 N N . CYS A 1 560 ? 25.203 -12.094 26.855 1.00 60.25 560 CYS A N 1
ATOM 4524 C CA . CYS A 1 560 ? 26.310 -12.478 27.736 1.00 60.25 560 CYS A CA 1
ATOM 4525 C C . CYS A 1 560 ? 27.066 -11.278 28.336 1.00 60.25 560 CYS A C 1
ATOM 4527 O O . CYS A 1 560 ? 27.441 -11.352 29.502 1.00 60.25 560 CYS A O 1
ATOM 4529 N N . ASP A 1 561 ? 27.194 -10.162 27.600 1.00 64.38 561 ASP A N 1
ATOM 4530 C CA . ASP A 1 561 ? 27.987 -9.000 28.032 1.00 64.38 561 ASP A CA 1
ATOM 4531 C C . ASP A 1 561 ? 27.277 -7.631 27.895 1.00 64.38 561 ASP A C 1
ATOM 4533 O O . ASP A 1 561 ? 27.805 -6.619 28.356 1.00 64.38 561 ASP A O 1
ATOM 4537 N N . CYS A 1 562 ? 26.090 -7.550 27.269 1.00 67.69 562 CYS A N 1
ATOM 4538 C CA . CYS A 1 562 ? 25.495 -6.266 26.833 1.00 67.69 562 CYS A CA 1
ATOM 4539 C C . CYS A 1 562 ? 24.094 -5.954 27.395 1.00 67.69 562 CYS A C 1
ATOM 4541 O O . CYS A 1 562 ? 23.409 -5.064 26.886 1.00 67.69 562 CYS A O 1
ATOM 4543 N N . GLY A 1 563 ? 23.680 -6.660 28.449 1.00 82.50 563 GLY A N 1
ATOM 4544 C CA . GLY A 1 563 ? 22.401 -6.458 29.133 1.00 82.50 563 GLY A CA 1
ATOM 4545 C C . GLY A 1 563 ? 21.315 -7.442 28.711 1.00 82.50 563 GLY A C 1
ATOM 4546 O O . GLY A 1 563 ? 21.585 -8.419 28.019 1.00 82.50 563 GLY A O 1
ATOM 4547 N N . SER A 1 564 ? 20.088 -7.226 29.180 1.00 87.88 564 SER A N 1
ATOM 4548 C CA . SER A 1 564 ? 18.973 -8.147 28.941 1.00 87.88 564 SER A CA 1
ATOM 4549 C C . SER A 1 564 ? 17.687 -7.424 28.594 1.00 87.88 564 SER A C 1
ATOM 4551 O O . SER A 1 564 ? 17.489 -6.285 29.012 1.00 87.88 564 SER A O 1
ATOM 4553 N N . ILE A 1 565 ? 16.817 -8.068 27.817 1.00 91.00 565 ILE A N 1
ATOM 4554 C CA . ILE A 1 565 ? 15.535 -7.509 27.370 1.00 91.00 565 ILE A CA 1
ATOM 4555 C C . ILE A 1 565 ? 14.384 -8.452 27.709 1.00 91.00 565 ILE A C 1
ATOM 4557 O O . ILE A 1 565 ? 14.489 -9.667 27.542 1.00 91.00 565 ILE A O 1
ATOM 4561 N N . ARG A 1 566 ? 13.272 -7.892 28.182 1.00 91.81 566 ARG A N 1
ATOM 4562 C CA . ARG A 1 566 ? 12.044 -8.625 28.480 1.00 91.81 566 ARG A CA 1
ATOM 4563 C C . ARG A 1 566 ? 11.051 -8.479 27.339 1.00 91.81 566 ARG A C 1
ATOM 4565 O O . ARG A 1 566 ? 10.648 -7.365 26.989 1.00 91.81 566 ARG A O 1
ATOM 4572 N N . LEU A 1 567 ? 10.620 -9.618 26.809 1.00 91.62 567 LEU A N 1
ATOM 4573 C CA . LEU A 1 567 ? 9.683 -9.695 25.694 1.00 91.62 567 LEU A CA 1
ATOM 4574 C C . LEU A 1 567 ? 8.454 -10.514 26.080 1.00 91.62 567 LEU A C 1
ATOM 4576 O O . LEU A 1 567 ? 8.551 -11.484 26.835 1.00 91.62 567 LEU A O 1
ATOM 4580 N N . ILE A 1 568 ? 7.306 -10.137 25.518 1.00 91.06 568 ILE A N 1
ATOM 4581 C CA . ILE A 1 568 ? 6.099 -10.964 25.519 1.00 91.06 568 ILE A CA 1
ATOM 4582 C C . ILE A 1 568 ? 5.765 -11.287 24.070 1.00 91.06 568 ILE A C 1
ATOM 4584 O O . ILE A 1 568 ? 5.443 -10.391 23.292 1.00 91.06 568 ILE A O 1
ATOM 4588 N N . LEU A 1 569 ? 5.870 -12.561 23.702 1.00 88.88 569 LEU A N 1
ATOM 4589 C CA . LEU A 1 569 ? 5.655 -13.022 22.332 1.00 88.88 569 LEU A CA 1
ATOM 4590 C C . LEU A 1 569 ? 4.432 -13.930 22.279 1.00 88.88 569 LEU A C 1
ATOM 4592 O O . LEU A 1 569 ? 4.320 -14.876 23.057 1.00 88.88 569 LEU A O 1
ATOM 4596 N N . THR A 1 570 ? 3.518 -13.653 21.353 1.00 84.81 570 THR A N 1
ATOM 4597 C CA . THR A 1 570 ? 2.367 -14.521 21.070 1.00 84.81 570 THR A CA 1
ATOM 4598 C C . THR A 1 570 ? 2.305 -14.780 19.575 1.00 84.81 570 THR A C 1
ATOM 4600 O O . THR A 1 570 ? 2.213 -13.833 18.792 1.00 84.81 570 THR A O 1
ATOM 4603 N N . TYR A 1 571 ? 2.339 -16.049 19.175 1.00 84.56 571 TYR A N 1
ATOM 4604 C CA . TYR A 1 571 ? 2.256 -16.446 17.775 1.00 84.56 571 TYR A CA 1
ATOM 4605 C C . TYR A 1 571 ? 1.010 -17.294 17.551 1.00 84.56 571 TYR A C 1
ATOM 4607 O O . TYR A 1 571 ? 0.826 -18.354 18.145 1.00 84.56 571 TYR A O 1
ATOM 4615 N N . LEU A 1 572 ? 0.128 -16.802 16.694 1.00 78.38 572 LEU A N 1
ATOM 4616 C CA . LEU A 1 572 ? -1.157 -17.415 16.415 1.00 78.38 572 LEU A CA 1
ATOM 4617 C C . LEU A 1 572 ? -1.179 -17.872 14.961 1.00 78.38 572 LEU A C 1
ATOM 4619 O O . LEU A 1 572 ? -1.011 -17.070 14.041 1.00 78.38 572 LEU A O 1
ATOM 4623 N N . GLN A 1 573 ? -1.395 -19.170 14.770 1.00 74.94 573 GLN A N 1
ATOM 4624 C CA . GLN A 1 573 ? -1.568 -19.784 13.464 1.00 74.94 573 GLN A CA 1
ATOM 4625 C C . GLN A 1 573 ? -2.998 -20.303 13.339 1.00 74.94 573 GLN A C 1
ATOM 4627 O O . GLN A 1 573 ? -3.397 -21.256 14.005 1.00 74.94 573 GLN A O 1
ATOM 4632 N N . GLU A 1 574 ? -3.768 -19.681 12.457 1.00 72.25 574 GLU A N 1
ATOM 4633 C CA . GLU A 1 574 ? -5.162 -20.016 12.217 1.00 72.25 574 GLU A CA 1
ATOM 4634 C C . GLU A 1 574 ? -5.372 -20.536 10.811 1.00 72.25 574 GLU A C 1
ATOM 4636 O O . GLU A 1 574 ? -4.810 -20.038 9.842 1.00 72.25 574 GLU A O 1
ATOM 4641 N N . THR A 1 575 ? -6.231 -21.539 10.694 1.00 75.19 575 THR A N 1
ATOM 4642 C CA . THR A 1 575 ? -6.619 -22.094 9.403 1.00 75.19 575 THR A CA 1
ATOM 4643 C C . THR A 1 575 ? -7.997 -21.565 9.028 1.00 75.19 575 THR A C 1
ATOM 4645 O O . THR A 1 575 ? -8.960 -21.757 9.774 1.00 75.19 575 THR A O 1
ATOM 4648 N N . ILE A 1 576 ? -8.072 -20.896 7.879 1.00 78.06 576 ILE A N 1
ATOM 4649 C CA . ILE A 1 576 ? -9.293 -20.376 7.270 1.00 78.06 576 ILE A CA 1
ATOM 4650 C C . ILE A 1 576 ? -9.732 -21.322 6.153 1.00 78.06 576 ILE A C 1
ATOM 4652 O O . ILE A 1 576 ? -8.959 -21.653 5.247 1.00 78.06 576 ILE A O 1
ATOM 4656 N N . MET A 1 577 ? -11.000 -21.719 6.215 1.00 82.94 577 MET A N 1
ATOM 4657 C CA . MET A 1 577 ? -11.656 -22.533 5.194 1.00 82.94 577 MET A CA 1
ATOM 4658 C C . MET A 1 577 ? -12.008 -21.699 3.945 1.00 82.94 577 MET A C 1
ATOM 4660 O O . MET A 1 577 ? -12.052 -20.468 4.003 1.00 82.94 577 MET A O 1
ATOM 4664 N N . PRO A 1 578 ? -12.290 -22.314 2.786 1.00 78.38 578 PRO A N 1
ATOM 4665 C CA . PRO A 1 578 ? -12.755 -21.572 1.617 1.00 78.38 578 PRO A CA 1
ATOM 4666 C C . PRO A 1 578 ? -13.978 -20.693 1.932 1.00 78.38 578 PRO A C 1
ATOM 4668 O O . PRO A 1 578 ? -14.878 -21.107 2.658 1.00 78.38 578 PRO A O 1
ATOM 4671 N N . SER A 1 579 ? -14.068 -19.499 1.328 1.00 79.25 579 SER A N 1
ATOM 4672 C CA . SER A 1 579 ? -15.141 -18.523 1.620 1.00 79.25 579 SER A CA 1
ATOM 4673 C C . SER A 1 579 ? -16.566 -19.083 1.499 1.00 79.25 579 SER A C 1
ATOM 4675 O O . SER A 1 579 ? -17.482 -18.533 2.107 1.00 79.25 579 SER A O 1
ATOM 4677 N N . LYS A 1 580 ? -16.767 -20.137 0.697 1.00 82.62 580 LYS A N 1
ATOM 4678 C CA . LYS A 1 580 ? -18.069 -20.789 0.498 1.00 82.62 580 LYS A CA 1
ATOM 4679 C C . LYS A 1 580 ? -18.573 -21.493 1.763 1.00 82.62 580 LYS A C 1
ATOM 4681 O O . LYS A 1 580 ? -19.777 -21.484 2.004 1.00 82.62 580 LYS A O 1
ATOM 4686 N N . GLU A 1 581 ? -17.669 -22.025 2.585 1.00 85.69 581 GLU A N 1
ATOM 4687 C CA . GLU A 1 581 ? -18.000 -22.720 3.839 1.00 85.69 581 GLU A CA 1
ATOM 4688 C C . GLU A 1 581 ? -18.652 -21.768 4.848 1.00 85.69 581 GLU A C 1
ATOM 4690 O O . GLU A 1 581 ? -19.622 -22.109 5.517 1.00 85.69 581 GLU A O 1
ATOM 4695 N N . TYR A 1 582 ? -18.195 -20.513 4.891 1.00 89.62 582 TYR A N 1
ATOM 4696 C CA . TYR A 1 582 ? -18.729 -19.495 5.798 1.00 89.62 582 TYR A CA 1
ATOM 4697 C C . TYR A 1 582 ? -20.051 -18.858 5.325 1.00 89.62 582 TYR A C 1
ATOM 4699 O O . TYR A 1 582 ? -20.530 -17.899 5.933 1.00 89.62 582 TYR A O 1
ATOM 4707 N N . SER A 1 583 ? -20.669 -19.357 4.251 1.00 89.19 583 SER A N 1
ATOM 4708 C CA . SER A 1 583 ? -21.925 -18.801 3.724 1.00 89.19 583 SER A CA 1
ATOM 4709 C C . SER A 1 583 ? -23.078 -18.866 4.734 1.00 89.19 583 SER A C 1
ATOM 4711 O O . SER A 1 583 ? -23.815 -17.889 4.871 1.00 89.19 583 SER A O 1
ATOM 4713 N N . ALA A 1 584 ? -23.185 -19.960 5.494 1.00 91.06 584 ALA A N 1
ATOM 4714 C CA . ALA A 1 584 ? -24.223 -20.138 6.509 1.00 91.06 584 ALA A CA 1
ATOM 4715 C C . ALA A 1 584 ? -24.094 -19.122 7.658 1.00 91.06 584 ALA A C 1
ATOM 4717 O O . ALA A 1 584 ? -25.061 -18.442 7.997 1.00 91.06 584 ALA A O 1
ATOM 4718 N N . ILE A 1 585 ? -22.888 -18.953 8.221 1.00 92.25 585 ILE A N 1
ATOM 4719 C CA . ILE A 1 585 ? -22.683 -17.996 9.320 1.00 92.25 585 ILE A CA 1
ATOM 4720 C C . ILE A 1 585 ? -22.846 -16.553 8.838 1.00 92.25 585 ILE A C 1
ATOM 4722 O O . ILE A 1 585 ? -23.411 -15.732 9.554 1.00 92.25 585 ILE A O 1
ATOM 4726 N N . LYS A 1 586 ? -22.450 -16.250 7.593 1.00 92.88 586 LYS A N 1
ATOM 4727 C CA . LYS A 1 586 ? -22.696 -14.943 6.971 1.00 92.88 586 LYS A CA 1
ATOM 4728 C C . LYS A 1 586 ? -24.186 -14.603 6.944 1.00 92.88 586 LYS A C 1
ATOM 4730 O O . LYS A 1 586 ? -24.542 -13.487 7.300 1.00 92.88 586 LYS A O 1
ATOM 4735 N N . GLN A 1 587 ? -25.049 -15.538 6.540 1.00 91.81 587 GLN A N 1
ATOM 4736 C CA . GLN A 1 587 ? -26.498 -15.302 6.501 1.00 91.81 587 GLN A CA 1
ATOM 4737 C C . GLN A 1 587 ? -27.060 -14.989 7.891 1.00 91.81 587 GLN A C 1
ATOM 4739 O O . GLN A 1 587 ? -27.787 -14.012 8.033 1.00 91.81 587 GLN A O 1
ATOM 4744 N N . ILE A 1 588 ? -26.645 -15.744 8.912 1.00 91.12 588 ILE A N 1
ATOM 4745 C CA . ILE A 1 588 ? -27.039 -15.511 10.309 1.00 91.12 588 ILE A CA 1
ATOM 4746 C C . ILE A 1 588 ? -26.584 -14.134 10.808 1.00 91.12 588 ILE A C 1
ATOM 4748 O O . ILE A 1 588 ? -27.358 -13.416 11.433 1.00 91.12 588 ILE A O 1
ATOM 4752 N N . ILE A 1 589 ? -25.335 -13.750 10.530 1.00 92.56 589 ILE A N 1
ATOM 4753 C CA . ILE A 1 589 ? -24.759 -12.471 10.975 1.00 92.56 589 ILE A CA 1
ATOM 4754 C C . ILE A 1 589 ? -25.460 -11.274 10.324 1.00 92.56 589 ILE A C 1
ATOM 4756 O O . ILE A 1 589 ? -25.493 -10.197 10.911 1.00 92.56 589 ILE A O 1
ATOM 4760 N N . LEU A 1 590 ? -26.015 -11.428 9.120 1.00 92.06 590 LEU A N 1
ATOM 4761 C CA . LEU A 1 590 ? -26.714 -10.336 8.437 1.00 92.06 590 LEU A CA 1
ATOM 4762 C C . LEU A 1 590 ? -28.062 -9.972 9.082 1.00 92.06 590 LEU A C 1
ATOM 4764 O O . LEU A 1 590 ? -28.638 -8.943 8.721 1.00 92.06 590 LEU A O 1
ATOM 4768 N N . GLU A 1 591 ? -28.538 -10.761 10.045 1.00 92.38 591 GLU A N 1
ATOM 4769 C CA . GLU A 1 591 ? -29.673 -10.430 10.906 1.00 92.38 591 GLU A CA 1
ATOM 4770 C C . GLU A 1 591 ? -29.185 -9.642 12.138 1.00 92.38 591 GLU A C 1
ATOM 4772 O O . GLU A 1 591 ? -28.414 -10.140 12.961 1.00 92.38 591 GLU A O 1
ATOM 4777 N N . PHE A 1 592 ? -29.629 -8.388 12.281 1.00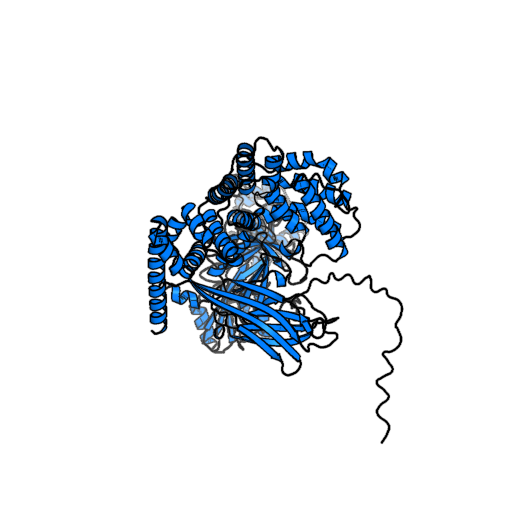 92.25 592 PHE A N 1
ATOM 4778 C CA . PHE A 1 592 ? -29.110 -7.460 13.301 1.00 92.25 592 PHE A CA 1
ATOM 4779 C C . PHE A 1 592 ? -29.332 -7.932 14.748 1.00 92.25 592 PHE A C 1
ATOM 4781 O O . PHE A 1 592 ? -28.536 -7.620 15.635 1.00 92.25 592 PHE A O 1
ATOM 4788 N N . GLU A 1 593 ? -30.398 -8.693 14.986 1.00 89.81 593 GLU A N 1
ATOM 4789 C CA . GLU A 1 593 ? -30.734 -9.279 16.287 1.00 89.81 593 GLU A CA 1
ATOM 4790 C C . GLU A 1 593 ? -29.679 -10.299 16.727 1.00 89.81 593 GLU A C 1
ATOM 4792 O O . GLU A 1 593 ? -29.205 -10.240 17.861 1.00 89.81 593 GLU A O 1
ATOM 4797 N N . ASN A 1 594 ? -29.205 -11.144 15.806 1.00 91.19 594 ASN A N 1
ATOM 4798 C CA . ASN A 1 594 ? -28.137 -12.106 16.082 1.00 91.19 594 ASN A CA 1
ATOM 4799 C C . ASN A 1 594 ? -26.826 -11.392 16.433 1.00 91.19 594 ASN A C 1
ATOM 4801 O O . ASN A 1 594 ? -26.126 -11.797 17.359 1.00 91.19 594 ASN A O 1
ATOM 4805 N N . VAL A 1 595 ? -26.507 -10.287 15.747 1.00 92.00 595 VAL A N 1
ATOM 4806 C CA . VAL A 1 595 ? -25.329 -9.466 16.079 1.00 92.00 595 VAL A CA 1
ATOM 4807 C C . VAL A 1 595 ? -25.454 -8.865 17.478 1.00 92.00 595 VAL A C 1
ATOM 4809 O O . VAL A 1 595 ? -24.463 -8.828 18.208 1.00 92.00 595 VAL A O 1
ATOM 4812 N N . LYS A 1 596 ? -26.653 -8.418 17.875 1.00 91.06 596 LYS A N 1
ATOM 4813 C CA . LYS A 1 596 ? -26.908 -7.894 19.224 1.00 91.06 596 LYS A CA 1
ATOM 4814 C C . LYS A 1 596 ? -26.677 -8.971 20.283 1.00 91.06 596 LYS A C 1
ATOM 4816 O O . LYS A 1 596 ? -25.875 -8.739 21.184 1.00 91.06 596 LYS A O 1
ATOM 4821 N N . ILE A 1 597 ? -27.259 -10.157 20.113 1.00 89.75 597 ILE A N 1
ATOM 4822 C CA . ILE A 1 597 ? -27.063 -11.291 21.031 1.00 89.75 597 ILE A CA 1
ATOM 4823 C C . ILE A 1 597 ? -25.573 -11.644 21.155 1.00 89.75 597 ILE A C 1
ATOM 4825 O O . ILE A 1 597 ? -25.035 -11.740 22.254 1.00 89.75 597 ILE A O 1
ATOM 4829 N N . LEU A 1 598 ? -24.867 -11.776 20.027 1.00 89.88 598 LEU A N 1
ATOM 4830 C CA . LEU A 1 598 ? -23.435 -12.090 20.027 1.00 89.88 598 LEU A CA 1
ATOM 4831 C C . LEU A 1 598 ? -22.587 -10.978 20.659 1.00 89.88 598 LEU A C 1
ATOM 4833 O O . LEU A 1 598 ? -21.566 -11.263 21.284 1.00 89.88 598 LEU A O 1
ATOM 4837 N N . SER A 1 599 ? -23.000 -9.715 20.523 1.00 89.69 599 SER A N 1
ATOM 4838 C CA . SER A 1 599 ? -22.290 -8.578 21.111 1.00 89.69 599 SER A CA 1
ATOM 4839 C C . SER A 1 599 ? -22.330 -8.561 22.637 1.00 89.69 599 SER A C 1
ATOM 4841 O O . SER A 1 599 ? -21.356 -8.136 23.257 1.00 89.69 599 SER A O 1
ATOM 4843 N N . GLU A 1 600 ? -23.413 -9.057 23.237 1.00 87.62 600 GLU A N 1
ATOM 4844 C CA . GLU A 1 600 ? -23.588 -9.145 24.693 1.00 87.62 600 GLU A CA 1
ATOM 4845 C C . GLU A 1 600 ? -22.678 -10.216 25.319 1.00 87.62 600 GLU A C 1
ATOM 4847 O O . GLU A 1 600 ? -22.314 -10.120 26.488 1.00 87.62 600 GLU A O 1
ATOM 4852 N N . LEU A 1 601 ? -22.222 -11.188 24.520 1.00 86.38 601 LEU A N 1
ATOM 4853 C CA . LEU A 1 601 ? -21.272 -12.227 24.936 1.00 86.38 601 LEU A CA 1
ATOM 4854 C C . LEU A 1 601 ? -19.803 -11.763 24.938 1.00 86.38 601 LEU A C 1
ATOM 4856 O O . LEU A 1 601 ? -18.907 -12.506 25.356 1.00 86.38 601 LEU A O 1
ATOM 4860 N N . MET A 1 602 ? -19.515 -10.561 24.432 1.00 87.25 602 MET A N 1
ATOM 4861 C CA . MET A 1 602 ? -18.159 -10.009 24.400 1.00 87.25 602 MET A CA 1
ATOM 4862 C C . MET A 1 602 ? -17.853 -9.311 25.730 1.00 87.25 602 MET A C 1
ATOM 4864 O O . MET A 1 602 ? -18.336 -8.211 25.985 1.00 87.25 602 MET A O 1
ATOM 4868 N N . GLN A 1 603 ? -17.044 -9.953 26.577 1.00 78.88 603 GLN A N 1
ATOM 4869 C CA . GLN A 1 603 ? -16.785 -9.492 27.947 1.00 78.88 603 GLN A CA 1
ATOM 4870 C C . GLN A 1 603 ? -15.669 -8.442 28.024 1.00 78.88 603 GLN A C 1
ATOM 4872 O O . GLN A 1 603 ? -15.760 -7.508 28.819 1.00 78.88 603 GLN A O 1
ATOM 4877 N N . SER A 1 604 ? -14.622 -8.563 27.197 1.00 82.38 604 SER A N 1
ATOM 4878 C CA . SER A 1 604 ? -13.507 -7.609 27.189 1.00 82.38 604 SER A CA 1
ATOM 4879 C C . SER A 1 604 ? -13.647 -6.535 26.104 1.00 82.38 604 SER A C 1
ATOM 4881 O O . SER A 1 604 ? -14.201 -6.762 25.025 1.00 82.38 604 SER A O 1
ATOM 4883 N N . ASP A 1 605 ? -13.091 -5.347 26.363 1.00 79.25 605 ASP A N 1
ATOM 4884 C CA . ASP A 1 605 ? -13.116 -4.237 25.403 1.00 79.25 605 ASP A CA 1
ATOM 4885 C C . ASP A 1 605 ? -12.339 -4.557 24.111 1.00 79.25 605 ASP A C 1
ATOM 4887 O O . ASP A 1 605 ? -12.775 -4.212 23.010 1.00 79.25 605 ASP A O 1
ATOM 4891 N N . THR A 1 606 ? -11.222 -5.279 24.228 1.00 80.56 606 THR A N 1
ATOM 4892 C CA . THR A 1 606 ? -10.410 -5.720 23.086 1.00 80.56 606 THR A CA 1
ATOM 4893 C C . THR A 1 606 ? -11.187 -6.674 22.180 1.00 80.56 606 THR A C 1
ATOM 4895 O O . THR A 1 606 ? -11.207 -6.487 20.961 1.00 80.56 606 THR A O 1
ATOM 4898 N N . GLU A 1 607 ? -11.885 -7.657 22.755 1.00 82.19 607 GLU A N 1
ATOM 4899 C CA . GLU A 1 607 ? -12.720 -8.588 21.987 1.00 82.19 607 GLU A CA 1
ATOM 4900 C C . GLU A 1 607 ? -13.882 -7.869 21.313 1.00 82.19 607 GLU A C 1
ATOM 4902 O O . GLU A 1 607 ? -14.119 -8.071 20.124 1.00 82.19 607 GLU A O 1
ATOM 4907 N N . ARG A 1 608 ? -14.564 -6.971 22.034 1.00 89.00 608 ARG A N 1
ATOM 4908 C CA . ARG A 1 608 ? -15.671 -6.184 21.483 1.00 89.00 608 ARG A CA 1
ATOM 4909 C C . ARG A 1 608 ? -15.224 -5.331 20.298 1.00 89.00 608 ARG A C 1
ATOM 4911 O O . ARG A 1 608 ? -15.922 -5.291 19.288 1.00 89.00 608 ARG A O 1
ATOM 4918 N N . LYS A 1 609 ? -14.055 -4.685 20.380 1.00 88.31 609 LYS A N 1
ATOM 4919 C CA . LYS A 1 609 ? -13.463 -3.916 19.269 1.00 88.31 609 LYS A CA 1
ATOM 4920 C C . LYS A 1 609 ? -13.100 -4.804 18.078 1.00 88.31 609 LYS A C 1
ATOM 4922 O O . LYS A 1 609 ? -13.387 -4.422 16.944 1.00 88.31 609 LYS A O 1
ATOM 4927 N N . SER A 1 610 ? -12.497 -5.967 18.329 1.00 84.62 610 SER A N 1
ATOM 4928 C CA . SER A 1 610 ? -12.133 -6.936 17.286 1.00 84.62 610 SER A CA 1
ATOM 4929 C C . SER A 1 610 ? -13.371 -7.472 16.558 1.00 84.62 610 SER A C 1
ATOM 4931 O O . SER A 1 610 ? -13.453 -7.409 15.329 1.00 84.62 610 SER A O 1
ATOM 4933 N N . PHE A 1 611 ? -14.385 -7.893 17.317 1.00 90.44 611 PHE A N 1
ATOM 4934 C CA . PHE A 1 611 ? -15.661 -8.370 16.793 1.00 90.44 611 PHE A CA 1
ATOM 4935 C C . PHE A 1 611 ? -16.406 -7.269 16.022 1.00 90.44 611 PHE A C 1
ATOM 4937 O O . PHE A 1 611 ? -16.846 -7.502 14.898 1.00 90.44 611 PHE A O 1
ATOM 4944 N N . ALA A 1 612 ? -16.471 -6.045 16.562 1.00 92.81 612 ALA A N 1
ATOM 4945 C CA . ALA A 1 612 ? -17.076 -4.898 15.883 1.00 92.81 612 ALA A CA 1
ATOM 4946 C C . ALA A 1 612 ? -16.402 -4.592 14.535 1.00 92.81 612 ALA A C 1
ATOM 4948 O O . ALA A 1 612 ? -17.097 -4.337 13.553 1.00 92.81 612 ALA A O 1
ATOM 4949 N N . ASN A 1 613 ? -15.067 -4.648 14.464 1.00 90.38 613 ASN A N 1
ATOM 4950 C CA . ASN A 1 613 ? -14.330 -4.458 13.214 1.00 90.38 613 ASN A CA 1
ATOM 4951 C C . ASN A 1 613 ? -14.681 -5.551 12.188 1.00 90.38 613 ASN A C 1
ATOM 4953 O O . ASN A 1 613 ? -15.071 -5.231 11.067 1.00 90.38 613 ASN A O 1
ATOM 4957 N N . ALA A 1 614 ? -14.641 -6.827 12.586 1.00 90.12 614 ALA A N 1
ATOM 4958 C CA . ALA A 1 614 ? -14.973 -7.939 11.693 1.00 90.12 614 ALA A CA 1
ATOM 4959 C C . ALA A 1 614 ? -16.412 -7.845 11.149 1.00 90.12 614 ALA A C 1
ATOM 4961 O O . ALA A 1 614 ? -16.636 -8.008 9.949 1.00 90.12 614 ALA A O 1
ATOM 4962 N N . ILE A 1 615 ? -17.377 -7.518 12.014 1.00 93.81 615 ILE A N 1
ATOM 4963 C CA . ILE A 1 615 ? -18.779 -7.317 11.630 1.00 93.81 615 ILE A CA 1
ATOM 4964 C C . ILE A 1 615 ? -18.906 -6.146 10.649 1.00 93.81 615 ILE A C 1
ATOM 4966 O O . ILE A 1 615 ? -19.502 -6.312 9.586 1.00 93.81 615 ILE A O 1
ATOM 4970 N N . LEU A 1 616 ? -18.315 -4.984 10.947 1.00 92.81 616 LEU A N 1
ATOM 4971 C CA . LEU A 1 616 ? -18.376 -3.820 10.055 1.00 92.81 616 LEU A CA 1
ATOM 4972 C C . LEU A 1 616 ? -17.835 -4.137 8.662 1.00 92.81 616 LEU A C 1
ATOM 4974 O O . LEU A 1 616 ? -18.470 -3.779 7.677 1.00 92.81 616 LEU A O 1
ATOM 4978 N N . GLN A 1 617 ? -16.709 -4.842 8.566 1.00 89.62 617 GLN A N 1
ATOM 4979 C CA . GLN A 1 617 ? -16.120 -5.233 7.284 1.00 89.62 617 GLN A CA 1
ATOM 4980 C C . GLN A 1 617 ? -17.055 -6.155 6.478 1.00 89.62 617 GLN A C 1
ATOM 4982 O O . GLN A 1 617 ? -17.236 -5.955 5.277 1.00 89.62 617 GLN A O 1
ATOM 4987 N N . VAL A 1 618 ? -17.722 -7.117 7.129 1.00 91.06 618 VAL A N 1
ATOM 4988 C CA . VAL A 1 618 ? -18.723 -7.978 6.467 1.00 91.06 618 VAL A CA 1
ATOM 4989 C C . VAL A 1 618 ? -19.932 -7.165 5.991 1.00 91.06 618 VAL A C 1
ATOM 4991 O O . VAL A 1 618 ? -20.374 -7.337 4.858 1.00 91.06 618 VAL A O 1
ATOM 4994 N N . PHE A 1 619 ? -20.456 -6.254 6.815 1.00 92.38 619 PHE A N 1
ATOM 4995 C CA . PHE A 1 619 ? -21.609 -5.427 6.445 1.00 92.38 619 PHE A CA 1
ATOM 4996 C C . PHE A 1 619 ? -21.287 -4.401 5.348 1.00 92.38 619 PHE A C 1
ATOM 4998 O O . PHE A 1 619 ? -22.145 -4.172 4.496 1.00 92.38 619 PHE A O 1
ATOM 5005 N N . ARG A 1 620 ? -20.063 -3.852 5.324 1.00 89.19 620 ARG A N 1
ATOM 5006 C CA . ARG A 1 620 ? -19.553 -2.980 4.247 1.00 89.19 620 ARG A CA 1
ATOM 5007 C C . ARG A 1 620 ? -19.492 -3.704 2.910 1.00 89.19 620 ARG A C 1
ATOM 5009 O O . ARG A 1 620 ? -19.933 -3.168 1.899 1.00 89.19 620 ARG A O 1
ATOM 5016 N N . GLN A 1 621 ? -19.012 -4.949 2.899 1.00 86.56 621 GLN A N 1
ATOM 5017 C CA . GLN A 1 621 ? -19.002 -5.757 1.677 1.00 86.56 621 GLN A CA 1
ATOM 5018 C C . GLN A 1 621 ? -20.417 -5.928 1.097 1.00 86.56 621 GLN A C 1
ATOM 5020 O O . GLN A 1 621 ? -20.605 -5.902 -0.118 1.00 86.56 621 GLN A O 1
ATOM 5025 N N . GLU A 1 622 ? -21.415 -6.090 1.968 1.00 88.12 622 GLU A N 1
ATOM 5026 C CA . GLU A 1 622 ? -22.821 -6.247 1.584 1.00 88.12 622 GLU A CA 1
ATOM 5027 C C . GLU A 1 622 ? -23.564 -4.911 1.396 1.00 88.12 622 GLU A C 1
ATOM 5029 O O . GLU A 1 622 ? -24.763 -4.923 1.107 1.00 88.12 622 GLU A O 1
ATOM 5034 N N . LYS A 1 623 ? -22.880 -3.768 1.557 1.00 88.12 623 LYS A N 1
ATOM 5035 C CA . LYS A 1 623 ? -23.433 -2.404 1.483 1.00 88.12 623 LYS A CA 1
ATOM 5036 C C . LYS A 1 623 ? -24.639 -2.178 2.414 1.00 88.12 623 LYS A C 1
ATOM 5038 O O . LYS A 1 623 ? -25.663 -1.614 1.996 1.00 88.12 623 LYS A O 1
ATOM 5043 N N . LYS A 1 624 ? -24.558 -2.713 3.639 1.00 91.06 624 LYS A N 1
ATOM 5044 C CA . LYS A 1 624 ? -25.596 -2.680 4.694 1.00 91.06 624 LYS A CA 1
ATOM 5045 C C . LYS A 1 624 ? -25.095 -2.083 6.018 1.00 91.06 624 LYS A C 1
ATOM 5047 O O . LYS A 1 624 ? -25.795 -2.165 7.032 1.00 91.06 624 LYS A O 1
ATOM 5052 N N . GLU A 1 625 ? -23.897 -1.516 6.048 1.00 91.69 625 GLU A N 1
ATOM 5053 C CA . GLU A 1 625 ? -23.286 -0.905 7.228 1.00 91.69 625 GLU A CA 1
ATOM 5054 C C . GLU A 1 625 ? -24.129 0.237 7.806 1.00 91.69 625 GLU A C 1
ATOM 5056 O O . GLU A 1 625 ? -24.200 0.377 9.027 1.00 91.69 625 GLU A O 1
ATOM 5061 N N . GLU A 1 626 ? -24.843 1.003 6.973 1.00 92.62 626 GLU A N 1
ATOM 5062 C CA . GLU A 1 626 ? -25.695 2.090 7.454 1.00 92.62 626 GLU A CA 1
ATOM 5063 C C . GLU A 1 626 ? -26.861 1.547 8.283 1.00 92.62 626 GLU A C 1
ATOM 5065 O O . GLU A 1 626 ? -27.189 2.092 9.334 1.00 92.62 626 GLU A O 1
ATOM 5070 N N . LYS A 1 627 ? -27.449 0.421 7.864 1.00 93.75 627 LYS A N 1
ATOM 5071 C CA . LYS A 1 627 ? -28.568 -0.201 8.582 1.00 93.75 627 LYS A CA 1
ATOM 5072 C C . LYS A 1 627 ? -28.114 -0.778 9.914 1.00 93.75 627 LYS A C 1
ATOM 5074 O O . LYS A 1 627 ? -28.822 -0.630 10.907 1.00 93.75 627 LYS A O 1
ATOM 5079 N N . LEU A 1 628 ? -26.926 -1.387 9.945 1.00 95.56 628 LEU A N 1
ATOM 5080 C CA . LEU A 1 628 ? -26.324 -1.891 11.178 1.00 95.56 628 LEU A CA 1
ATOM 5081 C C . LEU A 1 628 ? -26.098 -0.750 12.181 1.00 95.56 628 LEU A C 1
ATOM 5083 O O . LEU A 1 628 ? -26.527 -0.838 13.333 1.00 95.56 628 LEU A O 1
ATOM 5087 N N . LEU A 1 629 ? -25.451 0.333 11.740 1.00 95.50 629 LEU A N 1
ATOM 5088 C CA . LEU A 1 629 ? -25.176 1.494 12.589 1.00 95.50 629 LEU A CA 1
ATOM 5089 C C . LEU A 1 629 ? -26.471 2.172 13.051 1.00 95.50 629 LEU A C 1
ATOM 5091 O O . LEU A 1 629 ? -26.596 2.521 14.228 1.00 95.50 629 LEU A O 1
ATOM 5095 N N . GLU A 1 630 ? -27.461 2.319 12.166 1.00 95.25 630 GLU A N 1
ATOM 5096 C CA . GLU A 1 630 ? -28.765 2.882 12.517 1.00 95.25 630 GLU A CA 1
ATOM 5097 C C . GLU A 1 630 ? -29.485 2.017 13.559 1.00 95.25 630 GLU A C 1
ATOM 5099 O O . GLU A 1 630 ? -30.026 2.565 14.520 1.00 95.25 630 GLU A O 1
ATOM 5104 N N . TYR A 1 631 ? -29.483 0.690 13.406 1.00 95.81 631 TYR A N 1
ATOM 5105 C CA . TYR A 1 631 ? -30.135 -0.233 14.336 1.00 95.81 631 TYR A CA 1
ATOM 5106 C C . TYR A 1 631 ? -29.589 -0.072 15.761 1.00 95.81 631 TYR A C 1
ATOM 5108 O O . TYR A 1 631 ? -30.348 0.258 16.675 1.00 95.81 631 TYR A O 1
ATOM 5116 N N . PHE A 1 632 ? -28.270 -0.201 15.939 1.00 95.38 632 PHE A N 1
ATOM 5117 C CA . PHE A 1 632 ? -27.634 -0.126 17.259 1.00 95.38 632 PHE A CA 1
ATOM 5118 C C . PHE A 1 632 ? -27.735 1.266 17.895 1.00 95.38 632 PHE A C 1
ATOM 5120 O O . PHE A 1 632 ? -28.000 1.385 19.091 1.00 95.38 632 PHE A O 1
ATOM 5127 N N . THR A 1 633 ? -27.555 2.338 17.118 1.00 94.88 633 THR A N 1
ATOM 5128 C CA . THR A 1 633 ? -27.691 3.707 17.650 1.00 94.88 633 THR A CA 1
ATOM 5129 C C . THR A 1 633 ? -29.133 4.023 18.042 1.00 94.88 633 THR A C 1
ATOM 5131 O O . THR A 1 633 ? -29.373 4.651 19.073 1.00 94.88 633 THR A O 1
ATOM 5134 N N . SER A 1 634 ? -30.109 3.541 17.271 1.00 94.38 634 SER A N 1
ATOM 5135 C CA . SER A 1 634 ? -31.531 3.716 17.585 1.00 94.38 634 SER A CA 1
ATOM 5136 C C . SER A 1 634 ? -31.952 2.938 18.824 1.00 94.38 634 SER A C 1
ATOM 5138 O O . SER A 1 634 ? -32.766 3.440 19.593 1.00 94.38 634 SER A O 1
ATOM 5140 N N . ASP A 1 635 ? -31.420 1.733 19.014 1.00 93.12 635 ASP A N 1
ATOM 5141 C CA . ASP A 1 635 ? -31.690 0.903 20.189 1.00 93.12 635 ASP A CA 1
ATOM 5142 C C 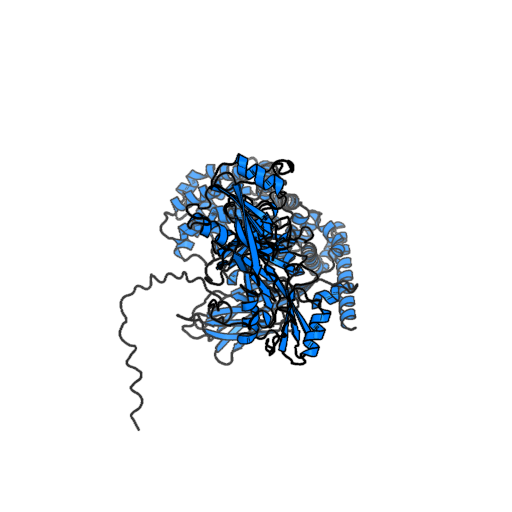. ASP A 1 635 ? -31.199 1.584 21.476 1.00 93.12 635 ASP A C 1
ATOM 5144 O O . ASP A 1 635 ? -31.963 1.719 22.431 1.00 93.12 635 ASP A O 1
ATOM 5148 N N . VAL A 1 636 ? -29.988 2.156 21.456 1.00 93.38 636 VAL A N 1
ATOM 5149 C CA . VAL A 1 636 ? -29.467 2.955 22.580 1.00 93.38 636 VAL A CA 1
ATOM 5150 C C . VAL A 1 636 ? -30.341 4.181 22.845 1.00 93.38 636 VAL A C 1
ATOM 5152 O O . VAL A 1 636 ? -30.723 4.418 23.989 1.00 93.38 636 VAL A O 1
ATOM 5155 N N . ILE A 1 637 ? -30.724 4.934 21.805 1.00 93.81 637 ILE A N 1
ATOM 5156 C CA . ILE A 1 637 ? -31.623 6.089 21.968 1.00 93.81 637 ILE A CA 1
ATOM 5157 C C . ILE A 1 637 ? -32.953 5.654 22.588 1.00 93.81 637 ILE A C 1
ATOM 5159 O O . ILE A 1 637 ? -33.462 6.358 23.454 1.00 93.81 637 ILE A O 1
ATOM 5163 N N . LYS A 1 638 ? -33.519 4.508 22.189 1.00 92.69 638 LYS A N 1
ATOM 5164 C CA . LYS A 1 638 ? -34.780 3.983 22.738 1.00 92.69 638 LYS A CA 1
ATOM 5165 C C . LYS A 1 638 ? -34.652 3.545 24.197 1.00 92.69 638 LYS A C 1
ATOM 5167 O O . LYS A 1 638 ? -35.558 3.854 24.968 1.00 92.69 638 LYS A O 1
ATOM 5172 N N . ALA A 1 639 ? -33.551 2.902 24.577 1.00 91.50 639 ALA A N 1
ATOM 5173 C CA . ALA A 1 639 ? -33.330 2.396 25.932 1.00 91.50 639 ALA A CA 1
ATOM 5174 C C . ALA A 1 639 ? -32.958 3.490 26.951 1.00 91.50 639 ALA A C 1
ATOM 5176 O O . ALA A 1 639 ? -33.316 3.392 28.121 1.00 91.50 639 ALA A O 1
ATOM 5177 N N . GLU A 1 640 ? -32.264 4.545 26.519 1.00 92.56 640 GLU A N 1
ATOM 5178 C CA . GLU A 1 640 ? -31.718 5.573 27.414 1.00 92.56 640 GLU A CA 1
ATOM 5179 C C . GLU A 1 640 ? -32.806 6.422 28.094 1.00 92.56 640 GLU A C 1
ATOM 5181 O O . GLU A 1 640 ? -33.753 6.859 27.445 1.00 92.56 640 GLU A O 1
ATOM 5186 N N . GLN A 1 641 ? -32.671 6.723 29.385 1.00 88.56 641 GLN A N 1
ATOM 5187 C CA . GLN A 1 641 ? -33.664 7.544 30.100 1.00 88.56 641 GLN A CA 1
ATOM 5188 C C . GLN A 1 641 ? -33.285 9.027 30.119 1.00 88.56 641 GLN A C 1
ATOM 5190 O O . GLN A 1 641 ? -34.148 9.892 29.949 1.00 88.56 641 GLN A O 1
ATOM 5195 N N . TYR A 1 642 ? -31.993 9.323 30.275 1.00 87.12 642 TYR A N 1
ATOM 5196 C CA . TYR A 1 642 ? -31.504 10.679 30.488 1.00 87.12 642 TYR A CA 1
ATOM 5197 C C . TYR A 1 642 ? -30.627 11.159 29.330 1.00 87.12 642 TYR A C 1
ATOM 5199 O O . TYR A 1 642 ? -29.717 10.478 28.864 1.00 87.12 642 TYR A O 1
ATOM 5207 N N . VAL A 1 643 ? -30.844 12.407 28.913 1.00 85.44 643 VAL A N 1
ATOM 5208 C CA . VAL A 1 643 ? -30.039 13.071 27.871 1.00 85.44 643 VAL A CA 1
ATOM 5209 C C . VAL A 1 643 ? -28.556 13.139 28.254 1.00 85.44 643 VAL A C 1
ATOM 5211 O O . VAL A 1 643 ? -27.676 13.065 27.401 1.00 85.44 643 VAL A O 1
ATOM 5214 N N . THR A 1 644 ? -28.261 13.276 29.547 1.00 83.81 644 THR A N 1
ATOM 5215 C CA . THR A 1 644 ? -26.895 13.410 30.061 1.00 83.81 644 THR A CA 1
ATOM 5216 C C . THR A 1 644 ? -26.091 12.114 29.986 1.00 83.81 644 THR A C 1
ATOM 5218 O O . THR A 1 644 ? -24.867 12.183 29.970 1.00 83.81 644 THR A O 1
ATOM 5221 N N . THR A 1 645 ? -26.722 10.944 29.933 1.00 86.88 645 THR A N 1
ATOM 5222 C CA . THR A 1 645 ? -26.046 9.637 29.832 1.00 86.88 645 THR A CA 1
ATOM 5223 C C . THR A 1 645 ? -25.995 9.103 28.402 1.00 86.88 645 THR A C 1
ATOM 5225 O O . THR A 1 645 ? -25.184 8.219 28.115 1.00 86.88 645 THR A O 1
ATOM 5228 N N . LEU A 1 646 ? -26.765 9.707 27.488 1.00 89.19 646 LEU A N 1
ATOM 5229 C CA . LEU A 1 646 ? -26.874 9.298 26.093 1.00 89.19 646 LEU A CA 1
ATOM 5230 C C . LEU A 1 646 ? -25.505 9.188 25.414 1.00 89.19 646 LEU A C 1
ATOM 5232 O O . LEU A 1 646 ? -24.749 10.158 25.318 1.00 89.19 646 LEU A O 1
ATOM 5236 N N . PHE A 1 647 ? -25.200 7.981 24.933 1.00 89.88 647 PHE A N 1
ATOM 5237 C CA . PHE A 1 647 ? -23.915 7.640 24.327 1.00 89.88 647 PHE A CA 1
ATOM 5238 C C . PHE A 1 647 ? -22.719 8.056 25.195 1.00 89.88 647 PHE A C 1
ATOM 5240 O O . PHE A 1 647 ? -21.715 8.508 24.660 1.00 89.88 647 PHE A O 1
ATOM 5247 N N . ARG A 1 648 ? -22.772 7.948 26.526 1.00 86.25 648 ARG A N 1
ATOM 5248 C CA . ARG A 1 648 ? -21.571 8.089 27.377 1.00 86.25 648 ARG A CA 1
ATOM 5249 C C . ARG A 1 648 ? -20.951 6.749 27.751 1.00 86.25 648 ARG A C 1
ATOM 5251 O O . ARG A 1 648 ? -19.734 6.683 27.856 1.00 86.25 648 ARG A O 1
ATOM 5258 N N . ALA A 1 649 ? -21.763 5.702 27.871 1.00 85.19 649 ALA A N 1
ATOM 5259 C CA . ALA A 1 649 ? -21.294 4.355 28.170 1.00 85.19 649 ALA A CA 1
ATOM 5260 C C . ALA A 1 649 ? -20.550 3.698 26.990 1.00 85.19 649 ALA A C 1
ATOM 5262 O O . ALA A 1 649 ? -20.852 3.933 25.810 1.00 85.19 649 ALA A O 1
ATOM 5263 N N . ASP A 1 650 ? -19.609 2.819 27.328 1.00 84.62 650 ASP A N 1
ATOM 5264 C CA . ASP A 1 650 ? -18.939 1.943 26.373 1.00 84.62 650 ASP A CA 1
ATOM 5265 C C . ASP A 1 650 ? -19.858 0.771 26.017 1.00 84.62 650 ASP A C 1
ATOM 5267 O O . ASP A 1 650 ? -20.022 -0.186 26.772 1.00 84.62 650 ASP A O 1
ATOM 5271 N N . SER A 1 651 ? -20.480 0.869 24.846 1.00 90.62 651 SER A N 1
ATOM 5272 C CA . SER A 1 651 ? -21.468 -0.072 24.322 1.00 90.62 651 SER A CA 1
ATOM 5273 C C . SER A 1 651 ? -21.032 -0.589 22.955 1.00 90.62 651 SER A C 1
ATOM 5275 O O . SER A 1 651 ? -20.124 -0.039 22.319 1.00 90.62 651 SER A O 1
ATOM 5277 N N . MET A 1 652 ? -21.707 -1.626 22.455 1.00 92.31 652 MET A N 1
ATOM 5278 C CA . MET A 1 652 ? -21.481 -2.083 21.083 1.00 92.31 652 MET A CA 1
ATOM 5279 C C . MET A 1 652 ? -21.795 -0.975 20.062 1.00 92.31 652 MET A C 1
ATOM 5281 O O . MET A 1 652 ? -21.020 -0.765 19.134 1.00 92.31 652 MET A O 1
ATOM 5285 N N . ALA A 1 653 ? -22.853 -0.184 20.276 1.00 93.38 653 ALA A N 1
ATOM 5286 C CA . ALA A 1 653 ? -23.209 0.930 19.394 1.00 93.38 653 ALA A CA 1
ATOM 5287 C C . ALA A 1 653 ? -22.103 1.997 19.317 1.00 93.38 653 ALA A C 1
ATOM 5289 O O . ALA A 1 653 ? -21.715 2.419 18.225 1.00 93.38 653 ALA A O 1
ATOM 5290 N N . THR A 1 654 ? -21.562 2.413 20.471 1.00 93.38 654 THR A N 1
ATOM 5291 C CA . THR A 1 654 ? -20.470 3.396 20.503 1.00 93.38 654 THR A CA 1
ATOM 5292 C C . THR A 1 654 ? -19.179 2.819 19.928 1.00 93.38 654 THR A C 1
ATOM 5294 O O . THR A 1 654 ? -18.468 3.529 19.220 1.00 93.38 654 THR A O 1
ATOM 5297 N N . THR A 1 655 ? -18.917 1.526 20.135 1.00 93.81 655 THR A N 1
ATOM 5298 C CA . THR A 1 655 ? -17.762 0.826 19.553 1.00 93.81 655 THR A CA 1
ATOM 5299 C C . THR A 1 655 ? -17.851 0.747 18.027 1.00 93.81 655 THR A C 1
ATOM 5301 O O . THR A 1 655 ? -16.888 1.118 17.357 1.00 93.81 655 THR A O 1
ATOM 5304 N N . LEU A 1 656 ? -18.995 0.333 17.469 1.00 95.38 656 LEU A N 1
ATOM 5305 C CA . LEU A 1 656 ? -19.223 0.254 16.020 1.00 95.38 656 LEU A CA 1
ATOM 5306 C C . LEU A 1 656 ? -19.043 1.622 15.353 1.00 95.38 656 LEU A C 1
ATOM 5308 O O . LEU A 1 656 ? -18.279 1.744 14.398 1.00 95.38 656 LEU A O 1
ATOM 5312 N N . MET A 1 657 ? -19.675 2.667 15.896 1.00 94.62 657 MET A N 1
ATOM 5313 C CA . MET A 1 657 ? -19.515 4.032 15.383 1.00 94.62 657 MET A CA 1
ATOM 5314 C C . MET A 1 657 ? -18.053 4.495 15.434 1.00 94.62 657 MET A C 1
ATOM 5316 O O . MET A 1 657 ? -17.541 5.010 14.443 1.00 94.62 657 MET A O 1
ATOM 5320 N N . CYS A 1 658 ? -17.348 4.282 16.551 1.00 92.31 658 CYS A N 1
ATOM 5321 C CA . CYS A 1 658 ? -15.932 4.642 16.679 1.00 92.31 658 CYS A CA 1
ATOM 5322 C C . CYS A 1 658 ? -15.043 3.920 15.660 1.00 92.31 658 CYS A C 1
ATOM 5324 O O . CYS A 1 658 ? -14.200 4.556 15.030 1.00 92.31 658 CYS A O 1
ATOM 5326 N N . GLN A 1 659 ? -15.215 2.605 15.503 1.00 90.44 659 GLN A N 1
ATOM 5327 C CA . GLN A 1 659 ? -14.436 1.810 14.551 1.00 90.44 659 GLN A CA 1
ATOM 5328 C C . GLN A 1 659 ? -14.714 2.258 13.113 1.00 90.44 659 GLN A C 1
ATOM 5330 O O . GLN A 1 659 ? -13.777 2.502 12.357 1.00 90.44 659 GLN A O 1
ATOM 5335 N N . TYR A 1 660 ? -15.981 2.485 12.763 1.00 92.62 660 TYR A N 1
ATOM 5336 C CA . TYR A 1 660 ? -16.360 2.952 11.433 1.00 92.62 660 TYR A CA 1
ATOM 5337 C C . TYR A 1 660 ? -15.809 4.350 11.105 1.00 92.62 660 TYR A C 1
ATOM 5339 O O . TYR A 1 660 ? -15.274 4.568 10.015 1.00 92.62 660 TYR A O 1
ATOM 5347 N N . MET A 1 661 ? -15.866 5.290 12.058 1.00 92.00 661 MET A N 1
ATOM 5348 C CA . MET A 1 661 ? -15.274 6.623 11.893 1.00 92.00 661 MET A CA 1
ATOM 5349 C C . MET A 1 661 ? -13.755 6.552 11.710 1.00 92.00 661 MET A C 1
ATOM 5351 O O . MET A 1 661 ? -13.216 7.234 10.844 1.00 92.00 661 MET A O 1
ATOM 5355 N N . LYS A 1 662 ? -13.060 5.695 12.467 1.00 85.88 662 LYS A N 1
ATOM 5356 C CA . LYS A 1 662 ? -11.613 5.482 12.295 1.00 85.88 662 LYS A CA 1
ATOM 5357 C C . LYS A 1 662 ? -11.256 4.873 10.938 1.00 85.88 662 LYS A C 1
ATOM 5359 O O . LYS A 1 662 ? -10.191 5.173 10.415 1.00 85.88 662 LYS A O 1
ATOM 5364 N N . MET A 1 663 ? -12.125 4.046 10.359 1.00 83.44 663 MET A N 1
ATOM 5365 C CA . MET A 1 663 ? -11.897 3.459 9.034 1.00 83.44 663 MET A CA 1
ATOM 5366 C C . MET A 1 663 ? -12.093 4.478 7.908 1.00 83.44 663 MET A C 1
ATOM 5368 O O . MET A 1 663 ? -11.297 4.522 6.976 1.00 83.44 663 MET A O 1
ATOM 5372 N N . THR A 1 664 ? -13.141 5.303 7.992 1.00 87.44 664 THR A N 1
ATOM 5373 C CA . THR A 1 664 ? -13.625 6.084 6.838 1.00 87.44 664 THR A CA 1
ATOM 5374 C C . THR A 1 664 ? -13.381 7.589 6.948 1.00 87.44 664 THR A C 1
ATOM 5376 O O . THR A 1 664 ? -13.207 8.256 5.933 1.00 87.44 664 THR A O 1
ATOM 5379 N N . ALA A 1 665 ? -13.327 8.157 8.156 1.00 89.62 665 ALA A N 1
ATOM 5380 C CA . ALA A 1 665 ? -13.299 9.608 8.360 1.00 89.62 665 ALA A CA 1
ATOM 5381 C C . ALA A 1 665 ? -11.887 10.198 8.511 1.00 89.62 665 ALA A C 1
ATOM 5383 O O . ALA A 1 665 ? -11.747 11.390 8.780 1.00 89.62 665 ALA A O 1
ATOM 5384 N N . MET A 1 666 ? -10.820 9.414 8.330 1.00 86.25 666 MET A N 1
ATOM 5385 C CA . MET A 1 666 ? -9.451 9.899 8.565 1.00 86.25 666 MET A CA 1
ATOM 5386 C C . MET A 1 666 ? -9.044 11.056 7.648 1.00 86.25 666 MET A C 1
ATOM 5388 O O . MET A 1 666 ? -8.298 11.933 8.076 1.00 86.25 666 MET A O 1
ATOM 5392 N N . GLN A 1 667 ? -9.553 11.107 6.413 1.00 84.81 667 GLN A N 1
ATOM 5393 C CA . GLN A 1 667 ? -9.289 12.222 5.497 1.00 84.81 667 GLN A CA 1
ATOM 5394 C C . GLN A 1 667 ? -9.941 13.530 5.975 1.00 84.81 667 GLN A C 1
ATOM 5396 O O . GLN A 1 667 ? -9.337 14.602 5.866 1.00 84.81 667 GLN A O 1
ATOM 5401 N N . PHE A 1 668 ? -11.140 13.429 6.557 1.00 91.25 668 PHE A N 1
ATOM 5402 C CA . PHE A 1 668 ? -11.815 14.537 7.228 1.00 91.25 668 PHE A CA 1
ATOM 5403 C C . PHE A 1 668 ? -11.009 15.011 8.444 1.00 91.25 668 PHE A C 1
ATOM 5405 O O . PHE A 1 668 ? -10.697 16.195 8.528 1.00 91.25 668 PHE A O 1
ATOM 5412 N N . VAL A 1 669 ? -10.580 14.095 9.322 1.00 92.31 669 VAL A N 1
ATOM 5413 C CA . VAL A 1 669 ? -9.780 14.430 10.518 1.00 92.31 669 VAL A CA 1
ATOM 5414 C C . VAL A 1 669 ? -8.466 15.123 10.145 1.00 92.31 669 VAL A C 1
ATOM 5416 O O . VAL A 1 669 ? -8.157 16.173 10.703 1.00 92.31 669 VAL A O 1
ATOM 5419 N N . LYS A 1 670 ? -7.717 14.579 9.175 1.00 88.94 670 LYS A N 1
ATOM 5420 C CA . LYS A 1 670 ? -6.472 15.190 8.678 1.00 88.94 670 LYS A CA 1
ATOM 5421 C C . LYS A 1 670 ? -6.724 16.597 8.138 1.00 88.94 670 LYS A C 1
ATOM 5423 O O . LYS A 1 670 ? -6.106 17.552 8.590 1.00 88.94 670 LYS A O 1
ATOM 5428 N N . SER A 1 671 ? -7.693 16.743 7.231 1.00 88.56 671 SER A N 1
ATOM 5429 C CA . SER A 1 671 ? -8.012 18.051 6.641 1.00 88.56 671 SER A CA 1
ATOM 5430 C C . SER A 1 671 ? -8.444 19.082 7.688 1.00 88.56 671 SER A C 1
ATOM 5432 O O . SER A 1 671 ? -8.114 20.253 7.546 1.00 88.56 671 SER A O 1
ATOM 5434 N N . ALA A 1 672 ? -9.177 18.657 8.719 1.00 93.00 672 ALA A N 1
ATOM 5435 C CA . ALA A 1 672 ? -9.695 19.548 9.748 1.00 93.00 672 ALA A CA 1
ATOM 5436 C C . ALA A 1 672 ? -8.623 19.996 10.756 1.00 93.00 672 ALA A C 1
ATOM 5438 O O . ALA A 1 672 ? -8.668 21.140 11.208 1.00 93.00 672 ALA A O 1
ATOM 5439 N N . LEU A 1 673 ? -7.688 19.109 11.127 1.00 93.94 673 LEU A N 1
ATOM 5440 C CA . LEU A 1 673 ? -6.828 19.298 12.303 1.00 93.94 673 LEU A CA 1
ATOM 5441 C C . LEU A 1 673 ? -5.338 19.509 12.001 1.00 93.94 673 LEU A C 1
ATOM 5443 O O . LEU A 1 673 ? -4.640 20.017 12.875 1.00 93.94 673 LEU A O 1
ATOM 5447 N N . THR A 1 674 ? -4.831 19.141 10.818 1.00 89.38 674 THR A N 1
ATOM 5448 C CA . THR A 1 674 ? -3.383 19.202 10.524 1.00 89.38 674 THR A CA 1
ATOM 5449 C C . THR A 1 674 ? -2.805 20.604 10.736 1.00 89.38 674 THR A C 1
ATOM 5451 O O . THR A 1 674 ? -1.869 20.751 11.514 1.00 89.38 674 THR A O 1
ATOM 5454 N N . ASN A 1 675 ? -3.433 21.641 10.171 1.00 89.06 675 ASN A N 1
ATOM 5455 C CA . ASN A 1 675 ? -2.985 23.032 10.331 1.00 89.06 675 ASN A CA 1
ATOM 5456 C C . ASN A 1 675 ? -2.996 23.488 11.807 1.00 89.06 675 ASN A C 1
ATOM 5458 O O . ASN A 1 675 ? -2.081 24.162 12.270 1.00 89.06 675 ASN A O 1
ATOM 5462 N N . THR A 1 676 ? -4.007 23.077 12.581 1.00 90.25 676 THR A N 1
ATOM 5463 C CA . THR A 1 676 ? -4.080 23.376 14.021 1.00 90.25 676 THR A CA 1
ATOM 5464 C C . THR A 1 676 ? -2.906 22.764 14.784 1.00 90.25 676 THR A C 1
ATOM 5466 O O . THR A 1 676 ? -2.348 23.402 15.675 1.00 90.25 676 THR A O 1
ATOM 5469 N N . ILE A 1 677 ? -2.541 21.522 14.460 1.00 89.56 677 ILE A N 1
ATOM 5470 C CA . ILE A 1 677 ? -1.466 20.794 15.143 1.00 89.56 677 ILE A CA 1
ATOM 5471 C C . ILE A 1 677 ? -0.094 21.372 14.781 1.00 89.56 677 ILE A C 1
ATOM 5473 O O . ILE A 1 677 ? 0.741 21.538 15.670 1.00 89.56 677 ILE A O 1
ATOM 5477 N N . GLU A 1 678 ? 0.116 21.724 13.513 1.00 88.12 678 GLU A N 1
ATOM 5478 C CA . GLU A 1 678 ? 1.335 22.387 13.031 1.00 88.12 678 GLU A CA 1
ATOM 5479 C C . GLU A 1 678 ? 1.539 23.730 13.749 1.00 88.12 678 GLU A C 1
ATOM 5481 O O . GLU A 1 678 ? 2.529 23.908 14.456 1.00 88.12 678 GLU A O 1
ATOM 5486 N N . LYS A 1 679 ? 0.533 24.615 13.731 1.00 87.62 679 LYS A N 1
ATOM 5487 C CA . LYS A 1 679 ? 0.595 25.916 14.425 1.00 87.62 679 LYS A CA 1
ATOM 5488 C C . LYS A 1 679 ? 0.763 25.810 15.942 1.00 87.62 679 LYS A C 1
ATOM 5490 O O . LYS A 1 679 ? 1.373 26.688 16.554 1.00 87.62 679 LYS A O 1
ATOM 5495 N N . ALA A 1 680 ? 0.201 24.771 16.563 1.00 87.31 680 ALA A N 1
ATOM 5496 C CA . ALA A 1 680 ? 0.390 24.515 17.990 1.00 87.31 680 ALA A CA 1
ATOM 5497 C C . ALA A 1 680 ? 1.820 24.055 18.311 1.00 87.31 680 ALA A C 1
ATOM 5499 O O . ALA A 1 680 ? 2.304 24.309 19.411 1.00 87.31 680 ALA A O 1
ATOM 5500 N N . THR A 1 681 ? 2.476 23.381 17.363 1.00 85.00 681 THR A N 1
ATOM 5501 C CA . THR A 1 681 ? 3.859 22.898 17.481 1.00 85.00 681 THR A CA 1
ATOM 5502 C C . THR A 1 681 ? 4.870 24.020 17.228 1.00 85.00 681 THR A C 1
ATOM 5504 O O . THR A 1 681 ? 5.922 24.033 17.853 1.00 85.00 681 THR A O 1
ATOM 5507 N N . ASP A 1 682 ? 4.530 25.025 16.424 1.00 82.50 682 ASP A N 1
ATOM 5508 C CA . ASP A 1 682 ? 5.406 26.183 16.186 1.00 82.50 682 ASP A CA 1
ATOM 5509 C C . ASP A 1 682 ? 5.463 27.183 17.362 1.00 82.50 682 ASP A C 1
ATOM 5511 O O . ASP A 1 682 ? 6.261 28.122 17.347 1.00 82.50 682 ASP A O 1
ATOM 5515 N N . GLY A 1 683 ? 4.603 27.027 18.379 1.00 70.06 683 GLY A N 1
ATOM 5516 C CA . GLY A 1 683 ? 4.659 27.760 19.656 1.00 70.06 683 GLY A CA 1
ATOM 5517 C C . GLY A 1 683 ? 4.306 29.257 19.617 1.00 70.06 683 GLY A C 1
ATOM 5518 O O . GLY A 1 683 ? 4.272 29.901 20.661 1.00 70.06 683 GLY A O 1
ATOM 5519 N N . LYS A 1 684 ? 4.013 29.839 18.445 1.00 63.34 684 LYS A N 1
ATOM 5520 C CA . LYS A 1 684 ? 3.845 31.301 18.264 1.00 63.34 684 LYS A CA 1
ATOM 5521 C C . LYS A 1 684 ? 2.400 31.814 18.215 1.00 63.34 684 LYS A C 1
ATOM 5523 O O . LYS A 1 684 ? 2.197 33.007 18.008 1.00 63.34 684 LYS A O 1
ATOM 5528 N N . THR A 1 685 ? 1.400 30.949 18.372 1.00 70.56 685 THR A N 1
ATOM 5529 C CA . THR A 1 685 ? -0.002 31.301 18.076 1.00 70.56 685 THR A CA 1
ATOM 5530 C C . THR A 1 685 ? -0.819 31.525 19.348 1.00 70.56 685 THR A C 1
ATOM 5532 O O . THR A 1 685 ? -0.781 30.700 20.262 1.00 70.56 685 THR A O 1
ATOM 5535 N N . ASP A 1 686 ? -1.607 32.605 19.392 1.00 83.50 686 ASP A N 1
ATOM 5536 C CA . ASP A 1 686 ? -2.584 32.828 20.461 1.00 83.50 686 ASP A CA 1
ATOM 5537 C C . ASP A 1 686 ? -3.612 31.683 20.518 1.00 83.50 686 ASP A C 1
ATOM 5539 O O . ASP A 1 686 ? -4.164 31.249 19.504 1.00 83.50 686 ASP A O 1
ATOM 5543 N N . GLN A 1 687 ? -3.901 31.188 21.724 1.00 84.06 687 GLN A N 1
ATOM 5544 C CA . GLN A 1 687 ? -4.748 30.007 21.908 1.00 84.06 687 GLN A CA 1
ATOM 5545 C C . GLN A 1 687 ? -6.212 30.259 21.505 1.00 84.06 687 GLN A C 1
ATOM 5547 O O . GLN A 1 687 ? -6.914 29.320 21.117 1.00 84.06 687 GLN A O 1
ATOM 5552 N N . VAL A 1 688 ? -6.702 31.504 21.599 1.00 84.75 688 VAL A N 1
ATOM 5553 C CA . VAL A 1 688 ? -8.078 31.862 21.208 1.00 84.75 688 VAL A CA 1
ATOM 5554 C C . VAL A 1 688 ? -8.193 32.002 19.694 1.00 84.75 688 VAL A C 1
ATOM 5556 O O . VAL A 1 688 ? -9.191 31.560 19.117 1.00 84.75 688 VAL A O 1
ATOM 5559 N N . GLU A 1 689 ? -7.188 32.584 19.045 1.00 86.56 689 GLU A N 1
ATOM 5560 C CA . GLU A 1 689 ? -7.091 32.619 17.585 1.00 86.56 689 GLU A CA 1
ATOM 5561 C C . GLU A 1 689 ? -7.015 31.206 16.999 1.00 86.56 689 GLU A C 1
ATOM 5563 O O . GLU A 1 689 ? -7.841 30.847 16.158 1.00 86.56 689 GLU A O 1
ATOM 5568 N N . LEU A 1 690 ? -6.145 30.354 17.546 1.00 89.62 690 LEU A N 1
ATOM 5569 C CA . LEU A 1 690 ? -6.033 28.953 17.141 1.00 89.62 690 LEU A CA 1
ATOM 5570 C C . LEU A 1 690 ? -7.366 28.198 17.292 1.00 89.62 690 LEU A C 1
ATOM 5572 O O . LEU A 1 690 ? -7.753 27.415 16.424 1.00 89.62 690 LEU A O 1
ATOM 5576 N N . LEU A 1 691 ? -8.108 28.449 18.376 1.00 90.19 691 LEU A N 1
ATOM 5577 C CA . LEU A 1 691 ? -9.424 27.850 18.613 1.00 90.19 691 LEU A CA 1
ATOM 5578 C C . LEU A 1 691 ? -10.467 28.294 17.568 1.00 90.19 691 LEU A C 1
ATOM 5580 O O . LEU A 1 691 ? -11.239 27.459 17.087 1.00 90.19 691 LEU A O 1
ATOM 5584 N N . LYS A 1 692 ? -10.475 29.581 17.190 1.00 90.00 692 LYS A N 1
ATOM 5585 C CA . LYS A 1 692 ? -11.336 30.128 16.123 1.00 90.00 692 LYS A CA 1
ATOM 5586 C C . LYS A 1 692 ? -11.004 29.508 14.769 1.00 90.00 692 LYS A C 1
ATOM 5588 O O . LYS A 1 692 ? -11.904 29.036 14.076 1.00 90.00 692 LYS A O 1
ATOM 5593 N N . GLU A 1 693 ? -9.725 29.481 14.409 1.00 91.19 693 GLU A N 1
ATOM 5594 C CA . GLU A 1 693 ? -9.255 28.889 13.156 1.00 91.19 693 GLU A CA 1
ATOM 5595 C C . GLU A 1 693 ? -9.594 27.402 13.070 1.00 91.19 693 GLU A C 1
ATOM 5597 O O . GLU A 1 693 ? -10.068 26.940 12.036 1.00 91.19 693 GLU A O 1
ATOM 5602 N N . THR A 1 694 ? -9.429 26.665 14.172 1.00 92.69 694 THR A N 1
ATOM 5603 C CA . THR A 1 694 ? -9.774 25.238 14.237 1.00 92.69 694 THR A CA 1
ATOM 5604 C C . THR A 1 694 ? -11.263 25.019 13.980 1.00 92.69 694 THR A C 1
ATOM 5606 O O . THR A 1 694 ? -11.629 24.153 13.187 1.00 92.69 694 THR A O 1
ATOM 5609 N N . LEU A 1 695 ? -12.140 25.818 14.601 1.00 93.25 695 LEU A N 1
ATOM 5610 C CA . LEU A 1 695 ? -13.583 25.715 14.371 1.00 93.25 695 LEU A CA 1
ATOM 5611 C C . LEU A 1 695 ? -13.952 26.040 12.912 1.00 93.25 695 LEU A C 1
ATOM 5613 O O . LEU A 1 695 ? -14.744 25.315 12.310 1.00 93.25 695 LEU A O 1
ATOM 5617 N N . ASN A 1 696 ? -13.344 27.078 12.331 1.00 92.62 696 ASN A N 1
ATOM 5618 C CA . ASN A 1 696 ? -13.557 27.454 10.930 1.00 92.62 696 ASN A CA 1
ATOM 5619 C C . ASN A 1 696 ? -13.058 26.374 9.957 1.00 92.62 696 ASN A C 1
ATOM 5621 O O . ASN A 1 696 ? -13.757 26.036 9.004 1.00 92.62 696 ASN A O 1
ATOM 5625 N N . SER A 1 697 ? -11.889 25.791 10.228 1.00 93.81 697 SER A N 1
ATOM 5626 C CA . SER A 1 697 ? -11.320 24.675 9.463 1.00 93.81 697 SER A CA 1
ATOM 5627 C C . SER A 1 697 ? -12.252 23.460 9.471 1.00 93.81 697 SER A C 1
ATOM 5629 O O . SER A 1 697 ? -12.552 22.885 8.421 1.00 93.81 697 SER A O 1
ATOM 5631 N N . ILE A 1 698 ? -12.799 23.104 10.641 1.00 94.19 698 ILE A N 1
ATOM 5632 C CA . ILE A 1 698 ? -13.796 22.029 10.759 1.00 94.19 698 ILE A CA 1
ATOM 5633 C C . ILE A 1 698 ? -15.029 22.350 9.905 1.00 94.19 698 ILE A C 1
ATOM 5635 O O . ILE A 1 698 ? -15.509 21.473 9.192 1.00 94.19 698 ILE A O 1
ATOM 5639 N N . PHE A 1 699 ? -15.513 23.596 9.926 1.00 92.12 699 PHE A N 1
ATOM 5640 C CA . PHE A 1 699 ? -16.687 24.018 9.155 1.00 92.12 699 PHE A CA 1
ATOM 5641 C C . PHE A 1 699 ? -16.471 23.902 7.637 1.00 92.12 699 PHE A C 1
ATOM 5643 O O . PHE A 1 699 ? -17.321 23.374 6.926 1.00 92.12 699 PHE A O 1
ATOM 5650 N N . GLN A 1 700 ? -15.308 24.330 7.141 1.00 91.62 700 GLN A N 1
ATOM 5651 C CA . GLN A 1 700 ? -14.960 24.263 5.715 1.00 91.62 700 GLN A CA 1
ATOM 5652 C C . GLN A 1 700 ? -14.724 22.831 5.214 1.00 91.62 700 GLN A C 1
ATOM 5654 O O . GLN A 1 700 ? -14.790 22.570 4.016 1.00 91.62 700 GLN A O 1
ATOM 5659 N N . THR A 1 701 ? -14.441 21.891 6.115 1.00 93.19 701 THR A N 1
ATOM 5660 C CA . THR A 1 701 ? -14.091 20.508 5.763 1.00 93.19 701 THR A CA 1
ATOM 5661 C C . THR A 1 701 ? -15.233 19.514 5.962 1.00 93.19 701 THR A C 1
ATOM 5663 O O . THR A 1 701 ? -15.054 18.336 5.654 1.00 93.19 701 THR A O 1
ATOM 5666 N N . VAL A 1 702 ? -16.420 19.960 6.397 1.00 91.25 702 VAL A N 1
ATOM 5667 C CA . VAL A 1 702 ? -17.599 19.101 6.637 1.00 91.25 702 VAL A CA 1
ATOM 5668 C C . VAL A 1 702 ? -17.955 18.237 5.424 1.00 91.25 702 VAL A C 1
ATOM 5670 O O . VAL A 1 702 ? -18.347 17.082 5.586 1.00 91.25 702 VAL A O 1
ATOM 5673 N N . GLU A 1 703 ? -17.770 18.751 4.206 1.00 87.81 703 GLU A N 1
ATOM 5674 C CA . GLU A 1 703 ? -18.048 18.008 2.970 1.00 87.81 703 GLU A CA 1
ATOM 5675 C C . GLU A 1 703 ? -17.185 16.758 2.792 1.00 87.81 703 GLU A C 1
ATOM 5677 O O . GLU A 1 703 ? -17.640 15.780 2.207 1.00 87.81 703 GLU A O 1
ATOM 5682 N N . LYS A 1 704 ? -15.981 16.746 3.375 1.00 88.19 704 LYS A N 1
ATOM 5683 C CA . LYS A 1 704 ? -15.078 15.587 3.366 1.00 88.19 704 LYS A CA 1
ATOM 5684 C C . LYS A 1 704 ? -15.492 14.501 4.366 1.00 88.19 704 LYS A C 1
ATOM 5686 O O . LYS A 1 704 ? -14.882 13.434 4.388 1.00 88.19 704 LYS A O 1
ATOM 5691 N N . CYS A 1 705 ? -16.476 14.759 5.232 1.00 90.50 705 CYS A N 1
ATOM 5692 C CA . CYS A 1 705 ? -16.995 13.752 6.153 1.00 90.50 705 CYS A CA 1
ATOM 5693 C C . CYS A 1 705 ? -17.765 12.670 5.366 1.00 90.50 705 CYS A C 1
ATOM 5695 O O . CYS A 1 705 ? -18.623 13.021 4.552 1.00 90.50 705 CYS A O 1
ATOM 5697 N N . PRO A 1 706 ? -17.508 11.368 5.603 1.00 89.88 706 PRO A N 1
ATOM 5698 C CA . PRO A 1 706 ? -18.137 10.289 4.844 1.00 89.88 706 PRO A CA 1
ATOM 5699 C C . PRO A 1 706 ? -19.676 10.363 4.818 1.00 89.88 706 PRO A C 1
ATOM 5701 O O . PRO A 1 706 ? -20.285 10.491 5.888 1.00 89.88 706 PRO A O 1
ATOM 5704 N N . PRO A 1 707 ? -20.330 10.202 3.646 1.00 90.38 707 PRO A N 1
ATOM 5705 C CA . PRO A 1 707 ? -21.786 10.323 3.504 1.00 90.38 707 PRO A CA 1
ATOM 5706 C C . PRO A 1 707 ? -22.585 9.435 4.465 1.00 90.38 707 PRO A C 1
ATOM 5708 O O . PRO A 1 707 ? -23.574 9.882 5.043 1.00 90.38 707 PRO A O 1
ATOM 5711 N N . VAL A 1 708 ? -22.117 8.206 4.716 1.00 91.62 708 VAL A N 1
ATOM 5712 C CA . VAL A 1 708 ? -22.757 7.280 5.666 1.00 91.62 708 VAL A CA 1
ATOM 5713 C C . VAL A 1 708 ? -22.773 7.857 7.083 1.00 91.62 708 VAL A C 1
ATOM 5715 O O . VAL A 1 708 ? -23.809 7.824 7.737 1.00 91.62 708 VAL A O 1
ATOM 5718 N N . ILE A 1 709 ? -21.670 8.448 7.562 1.00 93.62 709 ILE A N 1
ATOM 5719 C CA . ILE A 1 709 ? -21.621 9.061 8.902 1.00 93.62 709 ILE A CA 1
ATOM 5720 C C . ILE A 1 709 ? -22.594 10.239 8.970 1.00 93.62 709 ILE A C 1
ATOM 5722 O O . ILE A 1 709 ? -23.381 10.333 9.911 1.00 93.62 709 ILE A O 1
ATOM 5726 N N . ARG A 1 710 ? -22.585 11.100 7.946 1.00 94.06 710 ARG A N 1
ATOM 5727 C CA . ARG A 1 710 ? -23.479 12.263 7.835 1.00 94.06 710 ARG A CA 1
ATOM 5728 C C . ARG A 1 710 ? -24.957 11.862 7.869 1.00 94.06 710 ARG A C 1
ATOM 5730 O O . ARG A 1 710 ? -25.758 12.496 8.559 1.00 94.06 710 ARG A O 1
ATOM 5737 N N . PHE A 1 711 ? -25.308 10.775 7.185 1.00 94.44 711 PHE A N 1
ATOM 5738 C CA . PHE A 1 711 ? -26.654 10.205 7.184 1.00 94.44 711 PHE A CA 1
ATOM 5739 C C . PHE A 1 711 ? -27.047 9.602 8.544 1.00 94.44 711 PHE A C 1
ATOM 5741 O O . PHE A 1 711 ? -28.146 9.852 9.043 1.00 94.44 711 PHE A O 1
ATOM 5748 N N . ILE A 1 712 ? -26.151 8.862 9.204 1.00 95.19 712 ILE A N 1
ATOM 5749 C CA . ILE A 1 712 ? -26.419 8.318 10.546 1.00 95.19 712 ILE A CA 1
ATOM 5750 C C . ILE A 1 712 ? -26.573 9.444 11.576 1.00 95.19 712 ILE A C 1
ATOM 5752 O O . ILE A 1 712 ? -27.497 9.404 12.391 1.00 95.19 712 ILE A O 1
ATOM 5756 N N . CYS A 1 713 ? -25.753 10.497 11.504 1.00 95.19 713 CYS A N 1
ATOM 5757 C CA . CYS A 1 713 ? -25.917 11.703 12.319 1.00 95.19 713 CYS A CA 1
ATOM 5758 C C . CYS A 1 713 ? -27.299 12.345 12.124 1.00 95.19 713 CYS A C 1
ATOM 5760 O O . CYS A 1 713 ? -27.953 12.673 13.117 1.00 95.19 713 CYS A O 1
ATOM 5762 N N . TYR A 1 714 ? -27.787 12.438 10.881 1.00 95.31 714 TYR A N 1
ATOM 5763 C CA . TYR A 1 714 ? -29.142 12.912 10.586 1.00 95.31 714 TYR A CA 1
ATOM 5764 C C . TYR A 1 714 ? -30.222 12.043 11.257 1.00 95.31 714 TYR A C 1
ATOM 5766 O O . TYR A 1 714 ? -31.108 12.565 11.943 1.00 95.31 714 TYR A O 1
ATOM 5774 N N . LYS A 1 715 ? -30.132 10.711 11.127 1.00 94.75 715 LYS A N 1
ATOM 5775 C CA . LYS A 1 715 ? -31.091 9.771 11.738 1.00 94.75 715 LYS A CA 1
ATOM 5776 C C . LYS A 1 715 ? -31.094 9.848 13.264 1.00 94.75 715 LYS A C 1
ATOM 5778 O O . LYS A 1 715 ? -32.170 9.886 13.865 1.00 94.75 715 LYS A O 1
ATOM 5783 N N . MET A 1 716 ? -29.916 9.912 13.885 1.00 94.62 716 MET A N 1
ATOM 5784 C CA . MET A 1 716 ? -29.779 10.063 15.336 1.00 94.62 716 MET A CA 1
ATOM 5785 C C . MET A 1 716 ? -30.371 11.389 15.817 1.00 94.62 716 MET A C 1
ATOM 5787 O O . MET A 1 716 ? -31.143 11.395 16.774 1.00 94.62 716 MET A O 1
ATOM 5791 N N . ARG A 1 717 ? -30.077 12.496 15.122 1.00 93.75 717 ARG A N 1
ATOM 5792 C CA . ARG A 1 717 ? -30.625 13.828 15.422 1.00 93.75 717 ARG A CA 1
ATOM 5793 C C . ARG A 1 717 ? -32.151 13.833 15.398 1.00 93.75 717 ARG A C 1
ATOM 5795 O O . ARG A 1 717 ? -32.772 14.352 16.323 1.00 93.75 717 ARG A O 1
ATOM 5802 N N . HIS A 1 718 ? -32.748 13.224 14.376 1.00 93.50 718 HIS A N 1
ATOM 5803 C CA . HIS A 1 718 ? -34.199 13.130 14.247 1.00 93.50 718 HIS A CA 1
ATOM 5804 C C . HIS A 1 718 ? -34.824 12.265 15.353 1.00 93.50 718 HIS A C 1
ATOM 5806 O O . HIS A 1 718 ? -35.718 12.726 16.057 1.00 93.50 718 HIS A O 1
ATOM 5812 N N . LYS A 1 719 ? -34.321 11.040 15.569 1.00 94.12 719 LYS A N 1
ATOM 5813 C CA . LYS A 1 719 ? -34.851 10.111 16.587 1.00 94.12 719 LYS A CA 1
ATOM 5814 C C . LYS A 1 719 ? -34.701 10.649 18.012 1.00 94.12 719 LYS A C 1
ATOM 5816 O O . LYS A 1 719 ? -35.636 10.555 18.802 1.00 94.12 719 LYS A O 1
ATOM 5821 N N . ALA A 1 720 ? -33.558 11.250 18.337 1.00 93.94 720 ALA A N 1
ATOM 5822 C CA . ALA A 1 720 ? -33.342 11.853 19.648 1.00 93.94 720 ALA A CA 1
ATOM 5823 C C . ALA A 1 720 ? -34.239 13.088 19.854 1.00 93.94 720 ALA A C 1
ATOM 5825 O O . ALA A 1 720 ? -34.841 13.235 20.913 1.00 93.94 720 ALA A O 1
ATOM 5826 N N . GLY A 1 721 ? -34.410 13.922 18.821 1.00 92.94 721 GLY A N 1
ATOM 5827 C CA . GLY A 1 721 ? -35.315 15.075 18.863 1.00 92.94 721 GLY A CA 1
ATOM 5828 C C . GLY A 1 721 ? -36.803 14.716 18.957 1.00 92.94 721 GLY A C 1
ATOM 5829 O O . GLY A 1 721 ? -37.579 15.540 19.427 1.00 92.94 721 GLY A O 1
ATOM 5830 N N . GLN A 1 722 ? -37.199 13.514 18.523 1.00 93.31 722 GLN A N 1
ATOM 5831 C CA . GLN A 1 722 ? -38.549 12.978 18.730 1.00 93.31 722 GLN A CA 1
ATOM 5832 C C . GLN A 1 722 ? -38.753 12.450 20.151 1.00 93.31 722 GLN A C 1
ATOM 5834 O O . GLN A 1 722 ? -39.832 12.607 20.711 1.00 93.31 722 GLN A O 1
ATOM 5839 N N . LYS A 1 723 ? -37.729 11.811 20.729 1.00 93.06 723 LYS A N 1
ATOM 5840 C CA . LYS A 1 723 ? -37.811 11.238 22.076 1.00 93.06 723 LYS A CA 1
ATOM 5841 C C . LYS A 1 723 ? -37.770 12.303 23.175 1.00 93.06 723 LYS A C 1
ATOM 5843 O O . LYS A 1 723 ? -38.481 12.174 24.165 1.00 93.06 723 LYS A O 1
ATOM 5848 N N . TRP A 1 724 ? -36.959 13.344 22.993 1.00 94.44 724 TRP A N 1
ATOM 5849 C CA . TRP A 1 724 ? -36.827 14.459 23.934 1.00 94.44 724 TRP A CA 1
ATOM 5850 C C . TRP A 1 724 ? -37.113 15.795 23.228 1.00 94.44 724 TRP A C 1
ATOM 5852 O O . TRP A 1 724 ? -36.177 16.537 22.930 1.00 94.44 724 TRP A O 1
ATOM 5862 N N . PRO A 1 725 ? -38.388 16.107 22.927 1.00 91.12 725 PRO A N 1
ATOM 5863 C CA . PRO A 1 725 ? -38.754 17.331 22.213 1.00 91.12 725 PRO A CA 1
ATOM 5864 C C . PRO A 1 725 ? -38.493 18.609 23.025 1.00 91.12 725 PRO A C 1
ATOM 5866 O O . PRO A 1 725 ? -38.224 19.643 22.423 1.00 91.12 725 PRO A O 1
ATOM 5869 N N . GLU A 1 726 ? -38.520 18.517 24.359 1.00 89.19 726 GLU A N 1
ATOM 5870 C CA . GLU A 1 726 ? -38.362 19.645 25.292 1.00 89.19 726 GLU A CA 1
ATOM 5871 C C . GLU A 1 726 ? -36.911 20.137 25.456 1.00 89.19 726 GLU A C 1
ATOM 5873 O O . GLU A 1 726 ? -36.684 21.253 25.916 1.00 89.19 726 GLU A O 1
ATOM 5878 N N . ASP A 1 727 ? -35.905 19.321 25.111 1.00 87.88 727 ASP A N 1
ATOM 5879 C CA . ASP A 1 727 ? -34.492 19.708 25.228 1.00 87.88 727 ASP A CA 1
ATOM 5880 C C . ASP A 1 727 ? -33.870 19.908 23.842 1.00 87.88 727 ASP A C 1
ATOM 5882 O O . ASP A 1 727 ? -33.346 18.985 23.211 1.00 87.88 727 ASP A O 1
ATOM 5886 N N . ASP A 1 728 ? -33.871 21.160 23.385 1.00 84.88 728 ASP A N 1
ATOM 5887 C CA . ASP A 1 728 ? -33.316 21.553 22.086 1.00 84.88 728 ASP A CA 1
ATOM 5888 C C . ASP A 1 728 ? -31.827 21.212 21.916 1.00 84.88 728 ASP A C 1
ATOM 5890 O O . ASP A 1 728 ? -31.340 21.081 20.786 1.00 84.88 728 ASP A O 1
ATOM 5894 N N . ARG A 1 729 ? -31.080 21.020 23.012 1.00 89.25 729 ARG A N 1
ATOM 5895 C CA . ARG A 1 729 ? -29.647 20.689 22.956 1.00 89.25 729 ARG A CA 1
ATOM 5896 C C . ARG A 1 729 ? -29.422 19.260 22.480 1.00 89.25 729 ARG A C 1
ATOM 5898 O O . ARG A 1 729 ? -28.397 18.996 21.855 1.00 89.25 729 ARG A O 1
ATOM 5905 N N . VAL A 1 730 ? -30.371 18.351 22.718 1.00 90.81 730 VAL A N 1
ATOM 5906 C CA . VAL A 1 730 ? -30.269 16.917 22.388 1.00 90.81 730 VAL A CA 1
ATOM 5907 C C . VAL A 1 730 ? -29.923 16.702 20.919 1.00 90.81 730 VAL A C 1
ATOM 5909 O O . VAL A 1 730 ? -29.028 15.919 20.595 1.00 90.81 730 VAL A O 1
ATOM 5912 N N . ARG A 1 731 ? -30.594 17.443 20.028 1.00 91.50 731 ARG A N 1
ATOM 5913 C CA . ARG A 1 731 ? -30.415 17.352 18.570 1.00 91.50 731 ARG A CA 1
ATOM 5914 C C . ARG A 1 731 ? -28.974 17.647 18.146 1.00 91.50 731 ARG A C 1
ATOM 5916 O O . ARG A 1 731 ? -28.501 17.106 17.148 1.00 91.50 731 ARG A O 1
ATOM 5923 N N . THR A 1 732 ? -28.282 18.509 18.885 1.00 91.31 732 THR A N 1
ATOM 5924 C CA . THR A 1 732 ? -26.888 18.889 18.630 1.00 91.31 732 THR A CA 1
ATOM 5925 C C . THR A 1 732 ? -25.930 17.952 19.360 1.00 91.31 732 THR A C 1
ATOM 5927 O O . THR A 1 732 ? -25.045 17.376 18.729 1.00 91.31 732 THR A O 1
ATOM 5930 N N . CYS A 1 733 ? -26.160 17.715 20.655 1.00 91.56 733 CYS A N 1
ATOM 5931 C CA . CYS A 1 733 ? -25.310 16.886 21.507 1.00 91.56 733 CYS A CA 1
ATOM 5932 C C . CYS A 1 733 ? -25.169 15.443 21.002 1.00 91.56 733 CYS A C 1
ATOM 5934 O O . CYS A 1 733 ? -24.101 14.853 21.132 1.00 91.56 733 CYS A O 1
ATOM 5936 N N . VAL A 1 734 ? -26.211 14.868 20.391 1.00 93.06 734 VAL A N 1
ATOM 5937 C CA . VAL A 1 734 ? -26.150 13.495 19.860 1.00 93.06 734 VAL A CA 1
ATOM 5938 C C . VAL A 1 734 ? -25.176 13.359 18.682 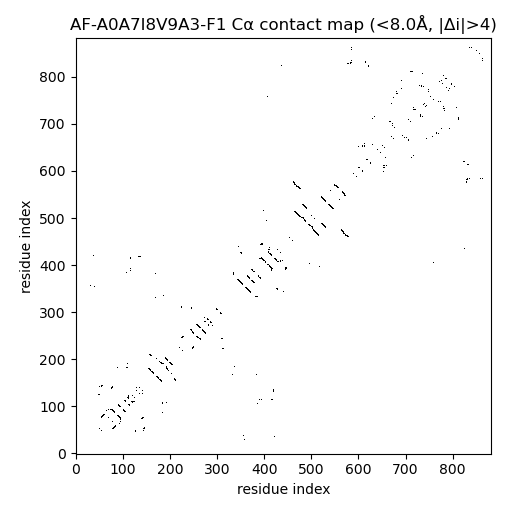1.00 93.06 734 VAL A C 1
ATOM 5940 O O . VAL A 1 734 ? -24.503 12.340 18.547 1.00 93.06 734 VAL A O 1
ATOM 5943 N N . VAL A 1 735 ? -25.053 14.398 17.851 1.00 93.94 735 VAL A N 1
ATOM 5944 C CA . VAL A 1 735 ? -24.112 14.434 16.721 1.00 93.94 735 VAL A CA 1
ATOM 5945 C C . VAL A 1 735 ? -22.699 14.702 17.236 1.00 93.94 735 VAL A C 1
ATOM 5947 O O . VAL A 1 735 ? -21.747 13.998 16.886 1.00 93.94 735 VAL A O 1
ATOM 5950 N N . THR A 1 736 ? -22.554 15.688 18.122 1.00 92.56 736 THR A N 1
ATOM 5951 C CA . THR A 1 736 ? -21.249 16.079 18.662 1.00 92.56 736 THR A CA 1
ATOM 5952 C C . THR A 1 736 ? -20.645 15.025 19.597 1.00 92.56 736 THR A C 1
ATOM 5954 O O . THR A 1 736 ? -19.419 14.907 19.659 1.00 92.56 736 THR A O 1
ATOM 5957 N N . ALA A 1 737 ? -21.460 14.178 20.236 1.00 91.81 737 ALA A N 1
ATOM 5958 C CA . ALA A 1 737 ? -21.005 13.037 21.038 1.00 91.81 737 ALA A CA 1
ATOM 5959 C C . ALA A 1 737 ? -20.197 11.993 20.242 1.00 91.81 737 ALA A C 1
ATOM 5961 O O . ALA A 1 737 ? -19.446 11.215 20.839 1.00 91.81 737 ALA A O 1
ATOM 5962 N N . PHE A 1 738 ? -20.327 11.966 18.913 1.00 93.25 738 PHE A N 1
ATOM 5963 C CA . PHE A 1 738 ? -19.501 11.130 18.041 1.00 93.25 738 PHE A CA 1
ATOM 5964 C C . PHE A 1 738 ? -18.405 11.943 17.356 1.00 93.25 738 PHE A C 1
ATOM 5966 O O . PHE A 1 738 ? -17.227 11.620 17.504 1.00 93.25 738 PHE A O 1
ATOM 5973 N N . ILE A 1 739 ? -18.771 13.031 16.671 1.00 94.62 739 ILE A N 1
ATOM 5974 C CA . ILE A 1 739 ? -17.825 13.804 15.853 1.00 94.62 739 ILE A CA 1
ATOM 5975 C C . ILE A 1 739 ? -16.775 14.523 16.708 1.00 94.62 739 ILE A C 1
ATOM 5977 O O . ILE A 1 739 ? -15.594 14.498 16.378 1.00 94.62 739 ILE A O 1
ATOM 5981 N N . PHE A 1 740 ? -17.163 15.124 17.833 1.00 94.12 740 PHE A N 1
ATOM 5982 C CA . PHE A 1 740 ? -16.217 15.817 18.708 1.00 94.12 740 PHE A CA 1
ATOM 5983 C C . PHE A 1 740 ? -15.663 14.865 19.759 1.00 94.12 740 PHE A C 1
ATOM 5985 O O . PHE A 1 740 ? -14.476 14.554 19.735 1.00 94.12 740 PHE A O 1
ATOM 5992 N N . LEU A 1 741 ? -16.528 14.330 20.622 1.00 92.31 741 LEU A N 1
ATOM 5993 C CA . LEU A 1 741 ? -16.098 13.560 21.793 1.00 92.31 741 LEU A CA 1
ATOM 5994 C C . LEU A 1 741 ? -15.327 12.276 21.448 1.00 92.31 741 LEU A C 1
ATOM 5996 O O . LEU A 1 741 ? -14.465 11.866 22.220 1.00 92.31 741 LEU A O 1
ATOM 6000 N N . ARG A 1 742 ? -15.613 11.635 20.307 1.00 92.12 742 ARG A N 1
ATOM 6001 C CA . ARG A 1 742 ? -15.055 10.315 19.955 1.00 92.12 742 ARG A CA 1
ATOM 6002 C C . ARG A 1 742 ? -14.159 10.294 18.722 1.00 92.12 742 ARG A C 1
ATOM 6004 O O . ARG A 1 742 ? -13.544 9.263 18.458 1.00 92.12 742 ARG A O 1
ATOM 6011 N N . LEU A 1 743 ? -14.059 11.407 17.998 1.00 93.94 743 LEU A N 1
ATOM 6012 C CA . LEU A 1 743 ? -13.252 11.510 16.785 1.00 93.94 743 LEU A CA 1
ATOM 6013 C C . LEU A 1 743 ? -12.282 12.696 16.855 1.00 93.94 743 LEU A C 1
ATOM 6015 O O . LEU A 1 743 ? -11.087 12.476 17.031 1.00 93.94 743 LEU A O 1
ATOM 6019 N N . LEU A 1 744 ? -12.771 13.939 16.779 1.00 95.06 744 LEU A N 1
ATOM 6020 C CA . LEU A 1 744 ? -11.910 15.125 16.668 1.00 95.06 744 LEU A CA 1
ATOM 6021 C C . LEU A 1 744 ? -11.176 15.482 17.972 1.00 95.06 744 LEU A C 1
ATOM 6023 O O . LEU A 1 744 ? -9.977 15.745 17.941 1.00 95.06 744 LEU A O 1
ATOM 6027 N N . CYS A 1 745 ? -11.850 15.473 19.127 1.00 94.50 745 CYS A N 1
ATOM 6028 C CA . CYS A 1 745 ? -11.217 15.802 20.409 1.00 94.50 745 CYS A CA 1
ATOM 6029 C C . CYS A 1 745 ? -10.165 14.757 20.829 1.00 94.50 745 CYS A C 1
ATOM 6031 O O . CYS A 1 745 ? -9.066 15.160 21.213 1.00 94.50 745 CYS A O 1
ATOM 6033 N N . PRO A 1 746 ? -10.414 13.435 20.711 1.00 93.62 746 PRO A N 1
ATOM 6034 C CA . PRO A 1 746 ? -9.364 12.435 20.903 1.00 93.62 746 PRO A CA 1
ATOM 6035 C C . PRO A 1 746 ? -8.186 12.593 19.933 1.00 93.62 746 PRO A C 1
ATOM 6037 O O . PRO A 1 746 ? -7.045 12.399 20.348 1.00 93.62 746 PRO A O 1
ATOM 6040 N N . ALA A 1 747 ? -8.442 12.983 18.679 1.00 92.00 747 ALA A N 1
ATOM 6041 C CA . ALA A 1 747 ? -7.395 13.221 17.686 1.00 92.00 747 ALA A CA 1
ATOM 6042 C C . ALA A 1 747 ? -6.534 14.452 18.000 1.00 92.00 747 ALA A C 1
ATOM 6044 O O . ALA A 1 747 ? -5.323 14.399 17.822 1.00 92.00 747 ALA A O 1
ATOM 6045 N N . LEU A 1 748 ? -7.120 15.528 18.533 1.00 92.62 748 LEU A N 1
ATOM 6046 C CA . LEU A 1 748 ? -6.358 16.676 19.038 1.00 92.62 748 LEU A CA 1
ATOM 6047 C C . LEU A 1 748 ? -5.579 16.343 20.317 1.00 92.62 748 LEU A C 1
ATOM 6049 O O . LEU A 1 748 ? -4.459 16.814 20.496 1.00 92.62 748 LEU A O 1
ATOM 6053 N N . HIS A 1 749 ? -6.160 15.536 21.208 1.00 89.88 749 HIS A N 1
ATOM 6054 C CA . HIS A 1 749 ? -5.518 15.158 22.465 1.00 89.88 749 HIS A CA 1
ATOM 6055 C C . HIS A 1 749 ? -4.315 14.232 22.259 1.00 89.88 749 HIS A C 1
ATOM 6057 O O . HIS A 1 749 ? -3.284 14.406 22.910 1.00 89.88 749 HIS A O 1
ATOM 6063 N N . ASN A 1 750 ? -4.443 13.256 21.357 1.00 86.06 750 ASN A N 1
ATOM 6064 C CA . ASN A 1 750 ? -3.371 12.334 20.998 1.00 86.06 750 ASN A CA 1
ATOM 6065 C C . ASN A 1 750 ? -3.211 12.249 19.467 1.00 86.06 750 ASN A C 1
ATOM 6067 O O . ASN A 1 750 ? -3.632 11.260 18.856 1.00 86.06 750 ASN A O 1
ATOM 6071 N N . PRO A 1 751 ? -2.570 13.260 18.843 1.00 86.19 751 PRO A N 1
ATOM 6072 C CA . PRO A 1 751 ? -2.393 13.319 17.390 1.00 86.19 751 PRO A CA 1
ATOM 6073 C C . PRO A 1 751 ? -1.632 12.124 16.813 1.00 86.19 751 PRO A C 1
ATOM 6075 O O . PRO A 1 751 ? -1.922 11.675 15.702 1.00 86.19 751 PRO A O 1
ATOM 6078 N N . LYS A 1 752 ? -0.697 11.560 17.589 1.00 80.75 752 LYS A N 1
ATOM 6079 C CA . LYS A 1 752 ? 0.096 10.393 17.189 1.00 80.75 752 LYS A CA 1
ATOM 6080 C C . LYS A 1 752 ? -0.779 9.151 17.003 1.00 80.75 752 LYS A C 1
ATOM 6082 O O . LYS A 1 752 ? -0.669 8.484 15.984 1.00 80.75 752 LYS A O 1
ATOM 6087 N N . ALA A 1 753 ? -1.709 8.880 17.924 1.00 78.12 753 ALA A N 1
ATOM 6088 C CA . ALA A 1 753 ? -2.613 7.724 17.826 1.00 78.12 753 ALA A CA 1
ATOM 6089 C C . ALA A 1 753 ? -3.589 7.793 16.634 1.00 78.12 753 ALA A C 1
ATOM 6091 O O . ALA A 1 753 ? -4.188 6.785 16.263 1.00 78.12 753 ALA A O 1
ATOM 6092 N N . PHE A 1 754 ? -3.764 8.977 16.043 1.00 80.75 754 PHE A N 1
ATOM 6093 C CA . PHE A 1 754 ? -4.554 9.197 14.830 1.00 80.75 754 PHE A CA 1
ATOM 6094 C C . PHE A 1 754 ? -3.678 9.366 13.581 1.00 80.75 754 PHE A C 1
ATOM 6096 O O . PHE A 1 754 ? -4.192 9.720 12.520 1.00 80.75 754 PHE A O 1
ATOM 6103 N N . ASN A 1 755 ? -2.370 9.097 13.679 1.00 76.06 755 ASN A N 1
ATOM 6104 C CA . ASN A 1 755 ? -1.419 9.233 12.579 1.00 76.06 755 ASN A CA 1
ATOM 6105 C C . ASN A 1 755 ? -1.451 10.629 11.920 1.00 76.06 755 ASN A C 1
ATOM 6107 O O . ASN A 1 755 ? -1.373 10.758 10.694 1.00 76.06 755 ASN A O 1
ATOM 6111 N N . LEU A 1 756 ? -1.625 11.673 12.740 1.00 80.69 756 LEU A N 1
ATOM 6112 C CA . LEU A 1 756 ? -1.573 13.075 12.310 1.00 80.69 756 LEU A CA 1
ATOM 6113 C C . LEU A 1 756 ? -0.154 13.650 12.392 1.00 80.69 756 LEU A C 1
ATOM 6115 O O . LEU A 1 756 ? 0.154 14.599 11.681 1.00 80.69 756 LEU A O 1
ATOM 6119 N N . VAL A 1 757 ? 0.693 13.062 13.240 1.00 78.81 757 VAL A N 1
ATOM 6120 C CA . VAL A 1 757 ? 2.095 13.439 13.462 1.00 78.81 757 VAL A CA 1
ATOM 6121 C C . VAL A 1 757 ? 2.951 12.185 13.640 1.00 78.81 757 VAL A C 1
ATOM 6123 O O . VAL A 1 757 ? 2.468 11.172 14.151 1.00 78.81 757 VAL A O 1
ATOM 6126 N N . THR A 1 758 ? 4.220 12.267 13.240 1.00 65.56 758 THR A N 1
ATOM 6127 C CA . THR A 1 758 ? 5.211 11.182 13.355 1.00 65.56 758 THR A CA 1
ATOM 6128 C C . THR A 1 758 ? 5.644 10.969 14.811 1.00 65.56 758 THR A C 1
ATOM 6130 O O . THR A 1 758 ? 5.730 9.837 15.298 1.00 65.56 758 THR A O 1
ATOM 6133 N N . GLU A 1 759 ? 5.873 12.067 15.535 1.00 67.81 759 GLU A N 1
ATOM 6134 C CA . GLU A 1 759 ? 6.308 12.075 16.931 1.00 67.81 759 GLU A CA 1
ATOM 6135 C C . GLU A 1 759 ? 5.285 12.769 17.832 1.00 67.81 759 GLU A C 1
ATOM 6137 O O . GLU A 1 759 ? 4.466 13.570 17.384 1.00 67.81 759 GLU A O 1
ATOM 6142 N N . ALA A 1 760 ? 5.283 12.422 19.122 1.00 73.56 760 ALA A N 1
ATOM 6143 C CA . ALA A 1 760 ? 4.368 13.053 20.064 1.00 73.56 760 ALA A CA 1
ATOM 6144 C C . ALA A 1 760 ? 4.755 14.534 20.247 1.00 73.56 760 ALA A C 1
ATOM 6146 O O . ALA A 1 760 ? 5.940 14.804 20.445 1.00 73.56 760 ALA A O 1
ATOM 6147 N N . PRO A 1 761 ? 3.792 15.480 20.238 1.00 81.12 761 PRO A N 1
ATOM 6148 C CA . PRO A 1 761 ? 4.095 16.892 20.447 1.00 81.12 761 PRO A CA 1
ATOM 6149 C C . PRO A 1 761 ? 4.850 17.120 21.760 1.00 81.12 761 PRO A C 1
ATOM 6151 O O . PRO A 1 761 ? 4.566 16.465 22.772 1.00 81.12 761 PRO A O 1
ATOM 6154 N N . HIS A 1 762 ? 5.783 18.073 21.756 1.00 81.00 762 HIS A N 1
ATOM 6155 C CA . HIS A 1 762 ? 6.510 18.476 22.958 1.00 81.00 762 HIS A CA 1
ATOM 6156 C C . HIS A 1 762 ? 5.548 19.041 24.023 1.00 81.00 762 HIS A C 1
ATOM 6158 O O . HIS A 1 762 ? 4.380 19.337 23.754 1.00 81.00 762 HIS A O 1
ATOM 6164 N N . ALA A 1 763 ? 6.018 19.159 25.269 1.00 84.25 763 ALA A N 1
ATOM 6165 C CA . ALA A 1 763 ? 5.152 19.414 26.423 1.00 84.25 763 ALA A CA 1
ATOM 6166 C C . ALA A 1 763 ? 4.281 20.679 26.286 1.00 84.25 763 ALA A C 1
ATOM 6168 O O . ALA A 1 763 ? 3.106 20.643 26.655 1.00 84.25 763 ALA A O 1
ATOM 6169 N N . GLU A 1 764 ? 4.829 21.761 25.731 1.00 84.50 764 GLU A N 1
ATOM 6170 C CA . GLU A 1 764 ? 4.121 23.027 25.509 1.00 84.50 764 GLU A CA 1
ATOM 6171 C C . GLU A 1 764 ? 3.013 22.900 24.454 1.00 84.50 764 GLU A C 1
ATOM 6173 O O . GLU A 1 764 ? 1.844 23.136 24.772 1.00 84.50 764 GLU A O 1
ATOM 6178 N N . ALA A 1 765 ? 3.330 22.402 23.255 1.00 86.50 765 ALA A N 1
ATOM 6179 C CA . ALA A 1 765 ? 2.335 22.096 22.226 1.00 86.50 765 ALA A CA 1
ATOM 6180 C C . ALA A 1 765 ? 1.238 21.149 22.734 1.00 86.50 765 ALA A C 1
ATOM 6182 O O . ALA A 1 765 ? 0.050 21.384 22.508 1.00 86.50 765 ALA A O 1
ATOM 6183 N N . ARG A 1 766 ? 1.601 20.104 23.492 1.00 87.75 766 ARG A N 1
ATOM 6184 C CA . ARG A 1 766 ? 0.635 19.176 24.101 1.00 87.75 766 ARG A CA 1
ATOM 6185 C C . ARG A 1 766 ? -0.303 19.886 25.077 1.00 87.75 766 ARG A C 1
ATOM 6187 O O . ARG A 1 766 ? -1.499 19.592 25.092 1.00 87.75 766 ARG A O 1
ATOM 6194 N N . ASN A 1 767 ? 0.217 20.808 25.885 1.00 88.25 767 ASN A N 1
ATOM 6195 C CA . ASN A 1 767 ? -0.596 21.596 26.806 1.00 88.25 767 ASN A CA 1
ATOM 6196 C C . ASN A 1 767 ? -1.557 22.507 26.037 1.00 88.25 767 ASN A C 1
ATOM 6198 O O . ASN A 1 767 ? -2.746 22.498 26.351 1.00 88.25 767 ASN A O 1
ATOM 6202 N N . THR A 1 768 ? -1.089 23.202 24.997 1.00 89.31 768 THR A N 1
ATOM 6203 C CA . THR A 1 768 ? -1.923 24.041 24.120 1.00 89.31 768 THR A CA 1
ATOM 6204 C C . THR A 1 768 ? -3.023 23.230 23.433 1.00 89.31 768 THR A C 1
ATOM 6206 O O . THR A 1 768 ? -4.199 23.590 23.515 1.00 89.31 768 THR A O 1
ATOM 6209 N N . LEU A 1 769 ? -2.689 22.082 22.839 1.00 90.94 769 LEU A N 1
ATOM 6210 C CA . LEU A 1 769 ? -3.659 21.186 22.203 1.00 90.94 769 LEU A CA 1
ATOM 6211 C C . LEU A 1 769 ? -4.684 20.641 23.201 1.00 90.94 769 LEU A C 1
ATOM 6213 O O . LEU A 1 769 ? -5.879 20.603 22.900 1.00 90.94 769 LEU A O 1
ATOM 6217 N N . LEU A 1 770 ? -4.258 20.262 24.409 1.00 90.44 770 LEU A N 1
ATOM 6218 C CA . LEU A 1 770 ? -5.169 19.838 25.475 1.00 90.44 770 LEU A CA 1
ATOM 6219 C C . LEU A 1 770 ? -6.123 20.970 25.871 1.00 90.44 770 LEU A C 1
ATOM 6221 O O . LEU A 1 770 ? -7.310 20.734 26.105 1.00 90.44 770 LEU A O 1
ATOM 6225 N N . ALA A 1 771 ? -5.607 22.192 25.937 1.00 88.25 771 ALA A N 1
ATOM 6226 C CA . ALA A 1 771 ? -6.371 23.382 26.246 1.00 88.25 771 ALA A CA 1
ATOM 6227 C C . ALA A 1 771 ? -7.453 23.617 25.163 1.00 88.25 771 ALA A C 1
ATOM 6229 O O . ALA A 1 771 ? -8.642 23.705 25.488 1.00 88.25 771 ALA A O 1
ATOM 6230 N N . VAL A 1 772 ? -7.069 23.617 23.879 1.00 91.38 772 VAL A N 1
ATOM 6231 C CA . VAL A 1 772 ? -7.985 23.756 22.724 1.00 91.38 772 VAL A CA 1
ATOM 6232 C C . VAL A 1 772 ? -9.029 22.640 22.725 1.00 91.38 772 VAL A C 1
ATOM 6234 O O . VAL A 1 772 ? -10.226 22.904 22.593 1.00 91.38 772 VAL A O 1
ATOM 6237 N N . THR A 1 773 ? -8.598 21.402 22.974 1.00 93.06 773 THR A N 1
ATOM 6238 C CA . THR A 1 773 ? -9.470 20.225 23.061 1.00 93.06 773 THR A CA 1
ATOM 6239 C C . THR A 1 773 ? -10.536 20.390 24.141 1.00 93.06 773 THR A C 1
ATOM 6241 O O . THR A 1 773 ? -11.711 20.138 23.880 1.00 93.06 773 THR A O 1
ATOM 6244 N N . LYS A 1 774 ? -10.167 20.847 25.347 1.00 91.25 774 LYS A N 1
ATOM 6245 C CA . LYS A 1 774 ? -11.120 21.075 26.449 1.00 91.25 774 LYS A CA 1
ATOM 6246 C C . LYS A 1 774 ? -12.151 22.149 26.094 1.00 91.25 774 LYS A C 1
ATOM 6248 O O . LYS A 1 774 ? -13.338 21.958 26.367 1.00 91.25 774 LYS A O 1
ATOM 6253 N N . SER A 1 775 ? -11.720 23.243 25.468 1.00 91.88 775 SER A N 1
ATOM 6254 C CA . SER A 1 775 ? -12.607 24.330 25.039 1.00 91.88 775 SER A CA 1
ATOM 6255 C C . SER A 1 775 ? -13.585 23.874 23.951 1.00 91.88 775 SER A C 1
ATOM 6257 O O . SER A 1 775 ? -14.793 24.083 24.093 1.00 91.88 775 SER A O 1
ATOM 6259 N N . LEU A 1 776 ? -13.105 23.161 22.924 1.00 92.56 776 LEU A N 1
ATOM 6260 C CA . LEU A 1 776 ? -13.956 22.556 21.890 1.00 92.56 776 LEU A CA 1
ATOM 6261 C C . LEU A 1 776 ? -14.923 21.525 22.473 1.00 92.56 776 LEU A C 1
ATOM 6263 O O . LEU A 1 776 ? -16.101 21.523 22.123 1.00 92.56 776 LEU A O 1
ATOM 6267 N N . GLN A 1 777 ? -14.465 20.689 23.407 1.00 92.12 777 GLN A N 1
ATOM 6268 C CA . GLN A 1 777 ? -15.316 19.687 24.039 1.00 92.12 777 GLN A CA 1
ATOM 6269 C C . GLN A 1 777 ? -16.465 20.341 24.814 1.00 92.12 777 GLN A C 1
ATOM 6271 O O . GLN A 1 777 ? -17.613 19.905 24.689 1.00 92.12 777 GLN A O 1
ATOM 6276 N N . LYS A 1 778 ? -16.194 21.411 25.576 1.00 91.44 778 LYS A N 1
ATOM 6277 C CA . LYS A 1 778 ? -17.243 22.157 26.287 1.00 91.44 778 LYS A CA 1
ATOM 6278 C C . LYS A 1 778 ? -18.218 22.850 25.340 1.00 91.44 778 LYS A C 1
ATOM 6280 O O . LYS A 1 778 ? -19.419 22.814 25.610 1.00 91.44 778 LYS A O 1
ATOM 6285 N N . LEU A 1 779 ? -17.723 23.421 24.238 1.00 92.00 779 LEU A N 1
ATOM 6286 C CA . LEU A 1 779 ? -18.565 23.997 23.189 1.00 92.00 779 LEU A CA 1
ATOM 6287 C C . LEU A 1 779 ? -19.473 22.938 22.557 1.00 92.00 779 LEU A C 1
ATOM 6289 O O . LEU A 1 779 ? -20.672 23.156 22.424 1.00 92.00 779 LEU A O 1
ATOM 6293 N N . SER A 1 780 ? -18.922 21.766 22.244 1.00 90.31 780 SER A N 1
ATOM 6294 C CA . SER A 1 780 ? -19.649 20.661 21.605 1.00 90.31 780 SER A CA 1
ATOM 6295 C C . SER A 1 780 ? -20.758 20.076 22.486 1.00 90.31 780 SER A C 1
ATOM 6297 O O . SER A 1 780 ? -21.765 19.592 21.973 1.00 90.31 780 SER A O 1
ATOM 6299 N N . ASN A 1 781 ? -20.597 20.180 23.808 1.00 90.19 781 ASN A N 1
ATOM 6300 C CA . ASN A 1 781 ? -21.585 19.771 24.804 1.00 90.19 781 ASN A CA 1
ATOM 6301 C C . ASN A 1 781 ? -22.614 20.871 25.123 1.00 90.19 781 ASN A C 1
ATOM 6303 O O . ASN A 1 781 ? -23.468 20.651 25.979 1.00 90.19 781 ASN A O 1
ATOM 6307 N N . LEU A 1 782 ? -22.497 22.061 24.513 1.00 88.69 782 LEU A N 1
ATOM 6308 C CA . LEU A 1 782 ? -23.298 23.248 24.840 1.00 88.69 782 LEU A CA 1
ATOM 6309 C C . LEU A 1 782 ? -23.320 23.531 26.357 1.00 88.69 782 LEU A C 1
ATOM 6311 O O . LEU A 1 782 ? -24.358 23.835 26.948 1.00 88.69 782 LEU A O 1
ATOM 6315 N N . SER A 1 783 ? -22.161 23.366 27.008 1.00 84.06 783 SER A N 1
ATOM 6316 C CA . SER A 1 783 ? -22.048 23.468 28.464 1.00 84.06 783 SER A CA 1
ATOM 6317 C C . SER A 1 783 ? -22.220 24.908 28.940 1.00 84.06 783 SER A C 1
ATOM 6319 O O . SER A 1 783 ? -21.570 25.822 28.431 1.00 84.06 783 SER A O 1
ATOM 6321 N N . GLN A 1 784 ? -23.027 25.094 29.984 1.00 79.00 784 GLN A N 1
ATOM 6322 C CA . GLN A 1 784 ? -23.150 26.373 30.688 1.00 79.00 784 GLN A CA 1
ATOM 6323 C C . GLN A 1 784 ? -22.005 26.595 31.693 1.00 79.00 784 GLN A C 1
ATOM 6325 O O . GLN A 1 784 ? -21.628 27.733 31.957 1.00 79.00 784 GLN A O 1
ATOM 6330 N N . ASN A 1 785 ? -21.394 25.521 32.210 1.00 81.25 785 ASN A N 1
ATOM 6331 C CA . ASN A 1 785 ? -20.271 25.605 33.147 1.00 81.25 785 ASN A CA 1
ATOM 6332 C C . ASN A 1 785 ? -18.935 25.714 32.391 1.00 81.25 785 ASN A C 1
ATOM 6334 O O . ASN A 1 785 ? -18.241 24.725 32.111 1.00 81.25 785 ASN A O 1
ATOM 6338 N N . VAL A 1 786 ? -18.588 26.945 32.030 1.00 82.88 786 VAL A N 1
ATOM 6339 C CA . VAL A 1 786 ? -17.356 27.294 31.308 1.00 82.88 786 VAL A CA 1
ATOM 6340 C C . VAL A 1 786 ? -16.288 27.929 32.191 1.00 82.88 786 VAL A C 1
ATOM 6342 O O . VAL A 1 786 ? -15.134 27.925 31.781 1.00 82.88 786 VAL A O 1
ATOM 6345 N N . ASP A 1 787 ? -16.619 28.351 33.413 1.00 76.31 787 ASP A N 1
ATOM 6346 C CA . ASP A 1 787 ? -15.700 29.068 34.317 1.00 76.31 787 ASP A CA 1
ATOM 6347 C C . ASP A 1 787 ? -14.510 28.224 34.789 1.00 76.31 787 ASP A C 1
ATOM 6349 O O . ASP A 1 787 ? -13.462 28.750 35.135 1.00 76.31 787 ASP A O 1
ATOM 6353 N N . SER A 1 788 ? -14.629 26.896 34.720 1.00 76.25 788 SER A N 1
ATOM 6354 C CA . SER A 1 788 ? -13.518 25.966 34.966 1.00 76.25 788 SER A CA 1
ATOM 6355 C C . SER A 1 788 ? -12.543 25.810 33.786 1.00 76.25 788 SER A C 1
ATOM 6357 O O . SER A 1 788 ? -11.643 24.973 33.852 1.00 76.25 788 SER A O 1
ATOM 6359 N N . LEU A 1 789 ? -12.726 26.533 32.671 1.00 79.56 789 LEU A N 1
ATOM 6360 C CA . LEU A 1 789 ? -11.745 26.538 31.582 1.00 79.56 789 LEU A CA 1
ATOM 6361 C C . LEU A 1 789 ? -10.607 27.523 31.883 1.00 79.56 789 LEU A C 1
ATOM 6363 O O . LEU A 1 789 ? -10.890 28.674 32.204 1.00 79.56 789 LEU A O 1
ATOM 6367 N N . PRO A 1 790 ? -9.338 27.126 31.680 1.00 67.94 790 PRO A N 1
ATOM 6368 C CA . PRO A 1 790 ? -8.205 28.032 31.855 1.00 67.94 790 PRO A CA 1
ATOM 6369 C C . PRO A 1 790 ? -8.190 29.189 30.836 1.00 67.94 790 PRO A C 1
ATOM 6371 O O . PRO A 1 790 ? -7.634 30.241 31.121 1.00 67.94 790 PRO A O 1
ATOM 6374 N N . PHE A 1 791 ? -8.814 29.016 29.665 1.00 77.50 791 PHE A N 1
ATOM 6375 C CA . PHE A 1 791 ? -8.963 30.029 28.611 1.00 77.50 791 PHE A CA 1
ATOM 6376 C C . PHE A 1 791 ? -10.159 29.664 27.702 1.00 77.50 791 PHE A C 1
ATOM 6378 O O . PHE A 1 791 ? -10.694 28.558 27.774 1.00 77.50 791 PHE A O 1
ATOM 6385 N N . GLY A 1 792 ? -10.613 30.581 26.842 1.00 78.00 792 GLY A N 1
ATOM 6386 C CA . GLY A 1 792 ? -11.662 30.295 25.849 1.00 78.00 792 GLY A CA 1
ATOM 6387 C C . GLY A 1 792 ? -13.105 30.275 26.379 1.00 78.00 792 GLY A C 1
ATOM 6388 O O . GLY A 1 792 ? -14.026 30.011 25.610 1.00 78.00 792 GLY A O 1
ATOM 6389 N N . ALA A 1 793 ? -13.349 30.606 27.652 1.00 85.62 793 ALA A N 1
ATOM 6390 C CA . ALA A 1 793 ? -14.703 30.659 28.222 1.00 85.62 793 ALA A CA 1
ATOM 6391 C C . ALA A 1 793 ? -15.631 31.653 27.490 1.00 85.62 793 ALA A C 1
ATOM 6393 O O . ALA A 1 793 ? -16.783 31.326 27.204 1.00 85.62 793 ALA A O 1
ATOM 6394 N N . SER A 1 794 ? -15.131 32.843 27.133 1.00 85.44 794 SER A N 1
ATOM 6395 C CA . SER A 1 794 ? -15.868 33.831 26.324 1.00 85.44 794 SER A CA 1
ATOM 6396 C C . SER A 1 794 ? -16.158 33.317 24.912 1.00 85.44 794 SER A C 1
ATOM 6398 O O . SER A 1 794 ? -17.276 33.451 24.421 1.00 85.44 794 SER A O 1
ATOM 6400 N N . PHE A 1 795 ? -15.185 32.651 24.286 1.00 87.56 795 PHE A N 1
ATOM 6401 C CA . PHE A 1 795 ? -15.363 32.019 22.982 1.00 87.56 795 PHE A CA 1
ATOM 6402 C C . PHE A 1 795 ? -16.467 30.955 23.013 1.00 87.56 795 PHE A C 1
ATOM 6404 O O . PHE A 1 795 ? -17.337 30.965 22.144 1.00 87.56 795 PHE A O 1
ATOM 6411 N N . VAL A 1 796 ? -16.478 30.077 24.022 1.00 87.44 796 VAL A N 1
ATOM 6412 C CA . VAL A 1 796 ? -17.497 29.023 24.137 1.00 87.44 796 VAL A CA 1
ATOM 6413 C C . VAL A 1 796 ? -18.898 29.617 24.299 1.00 87.44 796 VAL A C 1
ATOM 6415 O O . VAL A 1 796 ? -19.823 29.129 23.657 1.00 87.44 796 VAL A O 1
ATOM 6418 N N . ARG A 1 797 ? -19.062 30.682 25.099 1.00 87.31 797 ARG A N 1
ATOM 6419 C CA . ARG A 1 797 ? -20.359 31.372 25.252 1.00 87.31 797 ARG A CA 1
ATOM 6420 C C . ARG A 1 797 ? -20.847 31.970 23.932 1.00 87.31 797 ARG A C 1
ATOM 6422 O O . ARG A 1 797 ? -22.013 31.812 23.593 1.00 87.31 797 ARG A O 1
ATOM 6429 N N . ASN A 1 798 ? -19.949 32.591 23.170 1.00 89.81 798 ASN A N 1
ATOM 6430 C CA . ASN A 1 798 ? -20.313 33.319 21.955 1.00 89.81 798 ASN A CA 1
ATOM 6431 C C . ASN A 1 798 ? -20.575 32.414 20.736 1.00 89.81 798 ASN A C 1
ATOM 6433 O O . ASN A 1 798 ? -21.196 32.865 19.782 1.00 89.81 798 ASN A O 1
ATOM 6437 N N . ASN A 1 799 ? -20.115 31.156 20.745 1.00 90.75 799 ASN A N 1
ATOM 6438 C CA . ASN A 1 799 ? -20.168 30.265 19.573 1.00 90.75 799 ASN A CA 1
ATOM 6439 C C . ASN A 1 799 ? -21.148 29.086 19.716 1.00 90.75 799 ASN A C 1
ATOM 6441 O O . ASN A 1 799 ? -21.113 28.157 18.907 1.00 90.75 799 ASN A O 1
ATOM 6445 N N . GLN A 1 800 ? -22.025 29.087 20.727 1.00 89.62 800 GLN A N 1
ATOM 6446 C CA . GLN A 1 800 ? -22.984 27.991 20.938 1.00 89.62 800 GLN A CA 1
ATOM 6447 C C . GLN A 1 800 ? -23.935 27.802 19.745 1.00 89.62 800 GLN A C 1
ATOM 6449 O O . GLN A 1 800 ? -24.171 26.669 19.327 1.00 89.62 800 GLN A O 1
ATOM 6454 N N . GLU A 1 801 ? -24.433 28.893 19.159 1.00 91.50 801 GLU A N 1
ATOM 6455 C CA . GLU A 1 801 ? -25.280 28.840 17.958 1.00 91.50 801 GLU A CA 1
ATOM 6456 C C . GLU A 1 801 ? -24.505 28.350 16.730 1.00 91.50 801 GLU A C 1
ATOM 6458 O O . GLU A 1 801 ? -24.992 27.492 15.994 1.00 91.50 801 GLU A O 1
ATOM 6463 N N . THR A 1 802 ? -23.254 28.786 16.563 1.00 91.50 802 THR A N 1
ATOM 6464 C CA . THR A 1 802 ? -22.357 28.284 15.510 1.00 91.50 802 THR A CA 1
ATOM 6465 C C . THR A 1 802 ? -22.190 26.764 15.597 1.00 91.50 802 THR A C 1
ATOM 6467 O O . THR A 1 802 ? -22.227 26.069 14.584 1.00 91.50 802 THR A O 1
ATOM 6470 N N . MET A 1 803 ? -22.067 26.214 16.811 1.00 93.44 803 MET A N 1
ATOM 6471 C CA . MET A 1 803 ? -21.977 24.765 17.021 1.00 93.44 803 MET A CA 1
ATOM 6472 C C . MET A 1 803 ? -23.284 24.036 16.656 1.00 93.44 803 MET A C 1
ATOM 6474 O O . MET A 1 803 ? -23.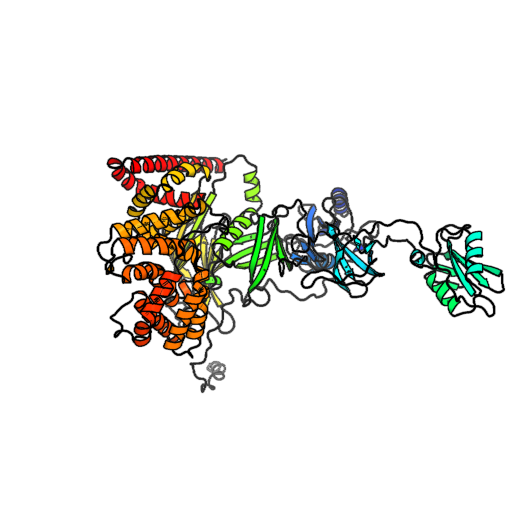238 22.928 16.120 1.00 93.44 803 MET A O 1
ATOM 6478 N N . LYS A 1 804 ? -24.455 24.647 16.888 1.00 92.75 804 LYS A N 1
ATOM 6479 C CA . LYS A 1 804 ? -25.742 24.086 16.436 1.00 92.75 804 LYS A CA 1
ATOM 6480 C C . LYS A 1 804 ? -25.836 24.056 14.908 1.00 92.75 804 LYS A C 1
ATOM 6482 O O . LYS A 1 804 ? -26.227 23.024 14.362 1.00 92.75 804 LYS A O 1
ATOM 6487 N N . GLN A 1 805 ? -25.428 25.137 14.239 1.00 93.06 805 GLN A N 1
ATOM 6488 C CA . GLN A 1 805 ? -25.370 25.215 12.773 1.00 93.06 805 GLN A CA 1
ATOM 6489 C C . GLN A 1 805 ? -24.399 24.181 12.194 1.00 93.06 805 GLN A C 1
ATOM 6491 O O . GLN A 1 805 ? -24.726 23.502 11.227 1.00 93.06 805 GLN A O 1
ATOM 6496 N N . LEU A 1 806 ? -23.235 23.995 12.823 1.00 92.81 806 LEU A N 1
ATOM 6497 C CA . LEU A 1 806 ? -22.268 22.978 12.413 1.00 92.81 806 LEU A CA 1
ATOM 6498 C C . LEU A 1 806 ? -22.846 21.559 12.522 1.00 92.81 806 LEU A C 1
ATOM 6500 O O . LEU A 1 806 ? -22.707 20.763 11.595 1.00 92.81 806 LEU A O 1
ATOM 6504 N N . ALA A 1 807 ? -23.516 21.233 13.632 1.00 92.25 807 ALA A N 1
ATOM 6505 C CA . ALA A 1 807 ? -24.145 19.922 13.802 1.00 92.25 807 ALA A CA 1
ATOM 6506 C C . ALA A 1 807 ? -25.238 19.653 12.755 1.00 92.25 807 ALA A C 1
ATOM 6508 O O . ALA A 1 807 ? -25.434 18.506 12.350 1.00 92.25 807 ALA A O 1
ATOM 6509 N N . GLU A 1 808 ? -25.930 20.697 12.300 1.00 92.25 808 GLU A N 1
ATOM 6510 C CA . GLU A 1 808 ? -26.887 20.611 11.200 1.00 92.25 808 GLU A CA 1
ATOM 6511 C C . GLU A 1 808 ? -26.196 20.444 9.842 1.00 92.25 808 GLU A C 1
ATOM 6513 O O . GLU A 1 808 ? -26.565 19.541 9.096 1.00 92.25 808 GLU A O 1
ATOM 6518 N N . ALA A 1 809 ? -25.141 21.213 9.561 1.00 92.50 809 ALA A N 1
ATOM 6519 C CA . ALA A 1 809 ? -24.368 21.123 8.320 1.00 92.50 809 ALA A CA 1
ATOM 6520 C C . ALA A 1 809 ? -23.713 19.743 8.115 1.00 92.50 809 ALA A C 1
ATOM 6522 O O . ALA A 1 809 ? -23.582 19.265 6.985 1.00 92.50 809 ALA A O 1
ATOM 6523 N N . ILE A 1 810 ? -23.326 19.064 9.201 1.00 92.75 810 ILE A N 1
ATOM 6524 C CA . ILE A 1 810 ? -22.807 17.688 9.144 1.00 92.75 810 ILE A CA 1
ATOM 6525 C C . ILE A 1 810 ? -23.868 16.716 8.615 1.00 92.75 810 ILE A C 1
ATOM 6527 O O . ILE A 1 810 ? -23.521 15.763 7.925 1.00 92.75 810 ILE A O 1
ATOM 6531 N N . CYS A 1 811 ? -25.148 16.935 8.903 1.00 93.12 811 CYS A N 1
ATOM 6532 C CA . CYS A 1 811 ? -26.218 15.996 8.583 1.00 93.12 811 CYS A CA 1
ATOM 6533 C C . CYS A 1 811 ? -26.619 16.049 7.098 1.00 93.12 811 CYS A C 1
ATOM 6535 O O . CYS A 1 811 ? -26.766 17.122 6.523 1.00 93.12 811 CYS A O 1
ATOM 6537 N N . VAL A 1 812 ? -26.880 14.885 6.492 1.00 90.69 812 VAL A N 1
ATOM 6538 C CA . VAL A 1 812 ? -27.456 14.779 5.137 1.00 90.69 812 VAL A CA 1
ATOM 6539 C C . VAL A 1 812 ? -28.691 13.880 5.182 1.00 90.69 812 VAL A C 1
ATOM 6541 O O . VAL A 1 812 ? -28.684 12.847 5.851 1.00 90.69 812 VAL A O 1
ATOM 6544 N N . LYS A 1 813 ? -29.770 14.292 4.503 1.00 85.69 813 LYS A N 1
ATOM 6545 C CA . LYS A 1 813 ? -31.072 13.600 4.538 1.00 85.69 813 LYS A CA 1
ATOM 6546 C C . LYS A 1 813 ? -31.092 12.300 3.735 1.00 85.69 813 LYS A C 1
ATOM 6548 O O . LYS A 1 813 ? -31.778 11.362 4.134 1.00 85.69 813 LYS A O 1
ATOM 6553 N N . GLU A 1 814 ? -30.351 12.253 2.634 1.00 83.88 814 GLU A N 1
ATOM 6554 C CA . GLU A 1 814 ? -30.319 11.132 1.698 1.00 83.88 814 GLU A CA 1
ATOM 6555 C C . GLU A 1 814 ? -28.889 10.628 1.515 1.00 83.88 814 GLU A C 1
ATOM 6557 O O . GLU A 1 814 ? -27.934 11.403 1.521 1.00 83.88 814 GLU A O 1
ATOM 6562 N N . LEU A 1 815 ? -28.744 9.310 1.399 1.00 82.25 815 LEU A N 1
ATOM 6563 C CA . LEU A 1 815 ? -27.451 8.672 1.207 1.00 82.25 815 LEU A CA 1
ATOM 6564 C C . LEU A 1 815 ? -27.233 8.422 -0.285 1.00 82.25 815 LEU A C 1
ATOM 6566 O O . LEU A 1 815 ? -27.792 7.475 -0.835 1.00 82.25 815 LEU A O 1
ATOM 6570 N N . ASP A 1 816 ? -26.405 9.251 -0.912 1.00 76.50 816 ASP A N 1
ATOM 6571 C CA . ASP A 1 816 ? -25.941 9.022 -2.278 1.00 76.50 816 ASP A CA 1
ATOM 6572 C C . ASP A 1 816 ? -24.834 7.949 -2.295 1.00 76.50 816 ASP A C 1
ATOM 6574 O O . ASP A 1 816 ? -23.868 8.021 -1.529 1.00 76.50 816 ASP A O 1
ATOM 6578 N N . ARG A 1 817 ? -25.001 6.926 -3.143 1.00 70.12 817 ARG A N 1
ATOM 6579 C CA . ARG A 1 817 ? -24.090 5.775 -3.288 1.00 70.12 817 ARG A CA 1
ATOM 6580 C C . ARG A 1 817 ? -23.344 5.748 -4.623 1.00 70.12 817 ARG A C 1
ATOM 6582 O O . ARG A 1 817 ? -22.617 4.786 -4.870 1.00 70.12 817 ARG A O 1
ATOM 6589 N N . GLU A 1 818 ? -23.498 6.754 -5.484 1.00 55.31 818 GLU A N 1
ATOM 6590 C CA . GLU A 1 818 ? -22.942 6.722 -6.848 1.00 55.31 818 GLU A CA 1
ATOM 6591 C C . GLU A 1 818 ? -21.404 6.603 -6.884 1.00 55.31 818 GLU A C 1
ATOM 6593 O O . GLU A 1 818 ? -20.853 6.006 -7.806 1.00 55.31 818 GLU A O 1
ATOM 6598 N N . ASN A 1 819 ? -20.710 7.070 -5.839 1.00 53.03 819 ASN A N 1
ATOM 6599 C CA . ASN A 1 819 ? -19.243 7.065 -5.740 1.00 53.03 819 ASN A CA 1
ATOM 6600 C C . ASN A 1 819 ? -18.653 5.974 -4.828 1.00 53.03 819 ASN A C 1
ATOM 6602 O O . ASN A 1 819 ? -17.458 6.011 -4.515 1.00 53.03 819 ASN A O 1
ATOM 6606 N N . ASP A 1 820 ? -19.460 5.012 -4.376 1.00 59.16 820 ASP A N 1
ATOM 6607 C CA . ASP A 1 820 ? -19.012 4.004 -3.416 1.00 59.16 820 ASP A CA 1
ATOM 6608 C C . ASP A 1 820 ? -18.118 2.963 -4.115 1.00 59.16 820 ASP A C 1
ATOM 6610 O O . ASP A 1 820 ? -18.588 1.999 -4.733 1.00 59.16 820 ASP A O 1
ATOM 6614 N N . ARG A 1 821 ? -16.799 3.204 -4.085 1.00 56.12 821 ARG A N 1
ATOM 6615 C CA . ARG A 1 821 ? -15.790 2.293 -4.645 1.00 56.12 821 ARG A CA 1
ATOM 6616 C C . ARG A 1 821 ? -15.997 0.912 -4.026 1.00 56.12 821 ARG A C 1
ATOM 6618 O O . ARG A 1 821 ? -16.049 0.789 -2.808 1.00 56.12 821 ARG A O 1
ATOM 6625 N N . ASN A 1 822 ? -16.075 -0.136 -4.850 1.00 57.22 822 ASN A N 1
ATOM 6626 C CA . ASN A 1 822 ? -16.123 -1.509 -4.346 1.00 57.22 822 ASN A CA 1
ATOM 6627 C C . ASN A 1 822 ? -14.848 -1.787 -3.533 1.00 57.22 822 ASN A C 1
ATOM 6629 O O . ASN A 1 822 ? -13.774 -1.998 -4.098 1.00 57.22 822 ASN A O 1
ATOM 6633 N N . VAL A 1 823 ? -14.967 -1.762 -2.206 1.00 59.56 823 VAL A N 1
ATOM 6634 C CA . VAL A 1 823 ? -13.874 -2.103 -1.299 1.00 59.56 823 VAL A CA 1
ATOM 6635 C C . VAL A 1 823 ? -13.672 -3.612 -1.388 1.00 59.56 823 VAL A C 1
ATOM 6637 O O . VAL A 1 823 ? -14.587 -4.386 -1.122 1.00 59.56 823 VAL A O 1
ATOM 6640 N N . SER A 1 824 ? -12.487 -4.044 -1.814 1.00 61.00 824 SER A N 1
ATOM 6641 C CA . SER A 1 824 ? -12.134 -5.465 -1.860 1.00 61.00 824 SER A CA 1
ATOM 6642 C C . SER A 1 824 ? -11.791 -5.946 -0.451 1.00 61.00 824 SER A C 1
ATOM 6644 O O . SER A 1 824 ? -10.636 -5.863 -0.035 1.00 61.00 824 SER A O 1
ATOM 6646 N N . ILE A 1 825 ? -12.788 -6.440 0.284 1.00 72.31 825 ILE A N 1
ATOM 6647 C CA . ILE A 1 825 ? -12.633 -6.927 1.659 1.00 72.31 825 ILE A CA 1
ATOM 6648 C C . ILE A 1 825 ? -12.418 -8.447 1.650 1.00 72.31 825 ILE A C 1
ATOM 6650 O O . ILE A 1 825 ? -13.124 -9.189 0.967 1.00 72.31 825 ILE A O 1
ATOM 6654 N N . ASP A 1 826 ? -11.463 -8.940 2.445 1.00 72.25 826 ASP A N 1
ATOM 6655 C CA . ASP A 1 826 ? -11.296 -10.379 2.699 1.00 72.25 826 ASP A CA 1
ATOM 6656 C C . ASP A 1 826 ? -12.423 -10.881 3.622 1.00 72.25 826 ASP A C 1
ATOM 6658 O O . ASP A 1 826 ? -12.315 -10.910 4.852 1.00 72.25 826 ASP A O 1
ATOM 6662 N N . VAL A 1 827 ? -13.562 -11.219 3.019 1.00 80.94 827 VAL A N 1
ATOM 6663 C CA . VAL A 1 827 ? -14.770 -11.653 3.735 1.00 80.94 827 VAL A CA 1
ATOM 6664 C C . VAL A 1 827 ? -14.525 -12.943 4.513 1.00 80.94 827 VAL A C 1
ATOM 6666 O O . VAL A 1 827 ? -14.983 -13.067 5.647 1.00 80.94 827 VAL A O 1
ATOM 6669 N N . ALA A 1 828 ? -13.785 -13.891 3.931 1.00 81.12 828 ALA A N 1
ATOM 6670 C CA . ALA A 1 828 ? -13.532 -15.194 4.542 1.00 81.12 828 ALA A CA 1
ATOM 6671 C C . ALA A 1 828 ? -12.815 -15.046 5.887 1.00 81.12 828 ALA A C 1
ATOM 6673 O O . ALA A 1 828 ? -13.204 -15.678 6.866 1.00 81.12 828 ALA A O 1
ATOM 6674 N N . ARG A 1 829 ? -11.834 -14.143 5.965 1.00 81.81 829 ARG A N 1
ATOM 6675 C CA . ARG A 1 829 ? -11.145 -13.812 7.216 1.00 81.81 829 ARG A CA 1
ATOM 6676 C C . ARG A 1 829 ? -12.056 -13.218 8.269 1.00 81.81 829 ARG A C 1
ATOM 6678 O O . ARG A 1 829 ? -12.011 -13.643 9.419 1.00 81.81 829 ARG A O 1
ATOM 6685 N N . ASN A 1 830 ? -12.853 -12.222 7.900 1.00 86.12 830 ASN A N 1
ATOM 6686 C CA . ASN A 1 830 ? -13.726 -11.567 8.867 1.00 86.12 830 ASN A CA 1
ATOM 6687 C C . ASN A 1 830 ? -14.793 -12.542 9.391 1.00 86.12 830 ASN A C 1
ATOM 6689 O O . ASN A 1 830 ? -15.054 -12.577 10.591 1.00 86.12 830 ASN A O 1
ATOM 6693 N N . LEU A 1 831 ? -15.328 -13.409 8.526 1.00 89.38 831 LEU A N 1
ATOM 6694 C CA . LEU A 1 831 ? -16.239 -14.482 8.929 1.00 89.38 831 LEU A CA 1
ATOM 6695 C C . LEU A 1 831 ? -15.554 -15.547 9.794 1.00 89.38 831 LEU A C 1
ATOM 6697 O O . LEU A 1 831 ? -16.163 -16.016 10.752 1.00 89.38 831 LEU A O 1
ATOM 6701 N N . ALA A 1 832 ? -14.295 -15.896 9.514 1.00 86.31 832 ALA A N 1
ATOM 6702 C CA . ALA A 1 832 ? -13.518 -16.813 10.345 1.00 86.31 832 ALA A CA 1
ATOM 6703 C C . ALA A 1 832 ? -13.263 -16.241 11.750 1.00 86.31 832 ALA A C 1
ATOM 6705 O O . ALA A 1 832 ? -13.471 -16.949 12.734 1.00 86.31 832 ALA A O 1
ATOM 6706 N N . LYS A 1 833 ? -12.909 -14.948 11.857 1.00 85.44 833 LYS A N 1
ATOM 6707 C CA . LYS A 1 833 ? -12.783 -14.243 13.148 1.00 85.44 833 LYS A CA 1
ATOM 6708 C C . LYS A 1 833 ? -14.101 -14.295 13.932 1.00 85.44 833 LYS A C 1
ATOM 6710 O O . LYS A 1 833 ? -14.106 -14.612 15.118 1.00 85.44 833 LYS A O 1
ATOM 6715 N N . ILE A 1 834 ? -15.236 -14.062 13.269 1.00 89.12 834 ILE A N 1
ATOM 6716 C CA . ILE A 1 834 ? -16.557 -14.153 13.910 1.00 89.12 834 ILE A CA 1
ATOM 6717 C C . ILE A 1 834 ? -16.872 -15.590 14.351 1.00 89.12 834 ILE A C 1
ATOM 6719 O O . ILE A 1 834 ? -17.317 -15.800 15.481 1.00 89.12 834 ILE A O 1
ATOM 6723 N N . HIS A 1 835 ? -16.608 -16.585 13.500 1.00 90.31 835 HIS A N 1
ATOM 6724 C CA . HIS A 1 835 ? -16.768 -18.005 13.834 1.00 90.31 835 HIS A CA 1
ATOM 6725 C C . HIS A 1 835 ? -15.932 -18.390 15.058 1.00 90.31 835 HIS A C 1
ATOM 6727 O O . HIS A 1 835 ? -16.443 -19.059 15.956 1.00 90.31 835 HIS A O 1
ATOM 6733 N N . GLN A 1 836 ? -14.690 -17.923 15.150 1.00 86.12 836 GLN A N 1
ATOM 6734 C CA . GLN A 1 836 ? -13.831 -18.149 16.308 1.00 86.12 836 GLN A CA 1
ATOM 6735 C C . GLN A 1 836 ? -14.390 -17.500 17.577 1.00 86.12 836 GLN A C 1
ATOM 6737 O O . GLN A 1 836 ? -14.446 -18.164 18.611 1.00 86.12 836 GLN A O 1
ATOM 6742 N N . CYS A 1 837 ? -14.850 -16.245 17.507 1.00 85.69 837 CYS A N 1
ATOM 6743 C CA . CYS A 1 837 ? -15.492 -15.580 18.643 1.00 85.69 837 CYS A CA 1
ATOM 6744 C C . CYS A 1 837 ? -16.688 -16.391 19.160 1.00 85.69 837 CYS A C 1
ATOM 6746 O O . CYS A 1 837 ? -16.817 -16.569 20.373 1.00 85.69 837 CYS A O 1
ATOM 6748 N N . CYS A 1 838 ? -17.517 -16.922 18.253 1.00 88.25 838 CYS A N 1
ATOM 6749 C CA . CYS A 1 838 ? -18.656 -17.773 18.600 1.00 88.25 838 CYS A CA 1
ATOM 6750 C C . CYS A 1 838 ? -18.208 -19.119 19.189 1.00 88.25 838 CYS A C 1
ATOM 6752 O O . CYS A 1 838 ? -18.740 -19.561 20.203 1.00 88.25 838 CYS A O 1
ATOM 6754 N N . SER A 1 839 ? -17.194 -19.752 18.596 1.00 87.00 839 SER A N 1
ATOM 6755 C CA . SER A 1 839 ? -16.680 -21.059 19.029 1.00 87.00 839 SER A CA 1
ATOM 6756 C C . SER A 1 839 ? -16.036 -21.001 20.411 1.00 87.00 839 SER A C 1
ATOM 6758 O O . SER A 1 839 ? -16.254 -21.888 21.229 1.00 87.00 839 SER A O 1
ATOM 6760 N N . ALA A 1 840 ? -15.318 -19.919 20.721 1.00 85.38 840 ALA A N 1
ATOM 6761 C CA . ALA A 1 840 ? -14.752 -19.685 22.049 1.00 85.38 840 ALA A CA 1
ATOM 6762 C C . ALA A 1 840 ? -15.825 -19.566 23.151 1.00 85.38 840 ALA A C 1
ATOM 6764 O O . ALA A 1 840 ? -15.523 -19.736 24.328 1.00 85.38 840 ALA A O 1
ATOM 6765 N N . ARG A 1 841 ? -17.081 -19.282 22.780 1.00 87.44 841 ARG A N 1
ATOM 6766 C CA . ARG A 1 841 ? -18.233 -19.109 23.685 1.00 87.44 841 ARG A CA 1
ATOM 6767 C C . ARG A 1 841 ? -19.308 -20.168 23.468 1.00 87.44 841 ARG A C 1
ATOM 6769 O O . ARG A 1 841 ? -20.463 -19.965 23.835 1.00 87.44 841 ARG A O 1
ATOM 6776 N N . TYR A 1 842 ? -18.930 -21.303 22.886 1.00 87.94 842 TYR A N 1
ATOM 6777 C CA . TYR A 1 842 ? -19.863 -22.360 22.520 1.00 87.94 842 TYR A CA 1
ATOM 6778 C C . TYR A 1 842 ? -20.730 -22.825 23.699 1.00 87.94 842 TYR A C 1
ATOM 6780 O O . TYR A 1 842 ? -21.943 -22.942 23.553 1.00 87.94 842 TYR A O 1
ATOM 6788 N N . GLU A 1 843 ? -20.148 -23.008 24.890 1.00 89.00 843 GLU A N 1
ATOM 6789 C CA . GLU A 1 843 ? -20.905 -23.447 26.074 1.00 89.00 843 GLU A CA 1
ATOM 6790 C C . GLU A 1 843 ? -21.922 -22.401 26.563 1.00 89.00 843 GLU A C 1
ATOM 6792 O O . GLU A 1 843 ? -23.046 -22.756 26.912 1.00 89.00 843 GLU A O 1
ATOM 6797 N N . GLN A 1 844 ? -21.587 -21.106 26.508 1.00 88.44 844 GLN A N 1
ATOM 6798 C CA . GLN A 1 844 ? -22.525 -20.027 26.858 1.00 88.44 844 GLN A CA 1
ATOM 6799 C C . GLN A 1 844 ? -23.673 -19.943 25.844 1.00 88.44 844 GLN A C 1
ATOM 6801 O O . GLN A 1 844 ? -24.842 -19.854 26.222 1.00 88.44 844 GLN A O 1
ATOM 6806 N N . LEU A 1 845 ? -23.355 -20.048 24.547 1.00 87.94 845 LEU A N 1
ATOM 6807 C CA . LEU A 1 845 ? -24.357 -20.112 23.480 1.00 87.94 845 LEU A CA 1
ATOM 6808 C C . LEU A 1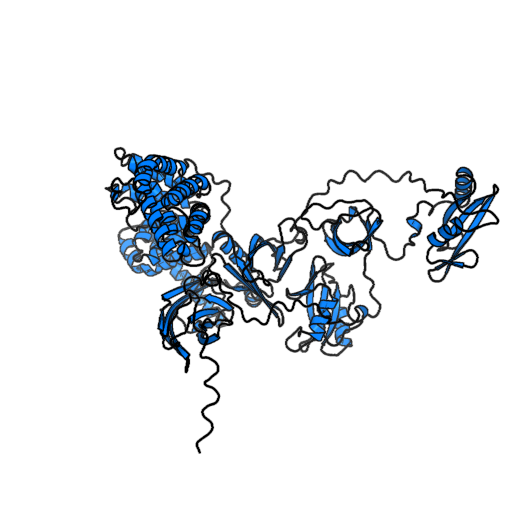 845 ? -25.277 -21.323 23.651 1.00 87.94 845 LEU A C 1
ATOM 6810 O O . LEU A 1 845 ? -26.488 -21.213 23.477 1.00 87.94 845 LEU A O 1
ATOM 6814 N N . LYS A 1 846 ? -24.726 -22.473 24.038 1.00 89.19 846 LYS A N 1
ATOM 6815 C CA . LYS A 1 846 ? -25.486 -23.698 24.299 1.00 89.19 846 LYS A CA 1
ATOM 6816 C C . LYS A 1 846 ? -26.445 -23.538 25.474 1.00 89.19 846 LYS A C 1
ATOM 6818 O O . LYS A 1 846 ? -27.578 -24.012 25.390 1.00 89.19 846 LYS A O 1
ATOM 6823 N N . GLU A 1 847 ? -26.047 -22.845 26.534 1.00 89.31 847 GLU A N 1
ATOM 6824 C CA . GLU A 1 847 ? -26.937 -22.537 27.654 1.00 89.31 847 GLU A CA 1
ATOM 6825 C C . GLU A 1 847 ? -28.071 -21.588 27.242 1.00 89.31 847 GLU A C 1
ATOM 6827 O O . GLU A 1 847 ? -29.242 -21.904 27.464 1.00 89.31 847 GLU A O 1
ATOM 6832 N N . MET A 1 848 ? -27.750 -20.490 26.551 1.00 86.44 848 MET A N 1
ATOM 6833 C CA . MET A 1 848 ? -28.742 -19.532 26.041 1.00 86.44 848 MET A CA 1
ATOM 6834 C C . MET A 1 848 ? -29.694 -20.151 25.010 1.00 86.44 848 MET A C 1
ATOM 6836 O O . MET A 1 848 ? -30.874 -19.799 24.967 1.00 86.44 848 MET A O 1
ATOM 6840 N N . SER A 1 849 ? -29.218 -21.123 24.225 1.00 89.25 849 SER A N 1
ATOM 6841 C CA . SER A 1 849 ? -30.027 -21.835 23.231 1.00 89.25 849 SER A CA 1
ATOM 6842 C C . SER A 1 849 ? -31.208 -22.586 23.845 1.00 89.25 849 SER A C 1
ATOM 6844 O O . SER A 1 849 ? -32.186 -22.852 23.157 1.00 89.25 849 SER A O 1
ATOM 6846 N N . LYS A 1 850 ? -31.181 -22.894 25.147 1.00 88.88 850 LYS A N 1
ATOM 6847 C CA . LYS A 1 850 ? -32.334 -23.508 25.823 1.00 88.88 850 LYS A CA 1
ATOM 6848 C C . LYS A 1 850 ? -33.557 -22.584 25.828 1.00 88.88 850 LYS A C 1
ATOM 6850 O O . LYS A 1 850 ? -34.677 -23.085 25.826 1.00 88.88 850 LYS A O 1
ATOM 6855 N N . ASN A 1 851 ? -33.334 -21.268 25.781 1.00 86.56 851 ASN A N 1
ATOM 6856 C CA . ASN A 1 851 ? -34.356 -20.240 25.979 1.00 86.56 851 ASN A CA 1
ATOM 6857 C C . ASN A 1 851 ? -34.679 -19.416 24.715 1.00 86.56 851 ASN A C 1
ATOM 6859 O O . ASN A 1 851 ? -35.649 -18.666 24.736 1.00 86.56 851 ASN A O 1
ATOM 6863 N N . SER A 1 852 ? -33.900 -19.529 23.631 1.00 87.31 852 SER A N 1
ATOM 6864 C CA . SER A 1 852 ? -34.123 -18.797 22.369 1.00 87.31 852 SER A CA 1
ATOM 6865 C C . SER A 1 852 ? -33.856 -19.684 21.152 1.00 87.31 852 SER A C 1
ATOM 6867 O O . SER A 1 852 ? -32.794 -20.301 21.034 1.00 87.31 852 SER A O 1
ATOM 6869 N N . ASP A 1 853 ? -34.818 -19.725 20.228 1.00 85.56 853 ASP A N 1
ATOM 6870 C CA . ASP A 1 853 ? -34.716 -20.493 18.983 1.00 85.56 853 ASP A CA 1
ATOM 6871 C C . ASP A 1 853 ? -33.733 -19.857 17.987 1.00 85.56 853 ASP A C 1
ATOM 6873 O O . ASP A 1 853 ? -33.094 -20.562 17.203 1.00 85.56 853 ASP A O 1
ATOM 6877 N N . GLU A 1 854 ? -33.540 -18.541 18.053 1.00 85.56 854 GLU A N 1
ATOM 6878 C CA . GLU A 1 854 ? -32.531 -17.803 17.291 1.00 85.56 854 GLU A CA 1
ATOM 6879 C C . GLU A 1 854 ? -31.123 -18.265 17.684 1.00 85.56 854 GLU A C 1
ATOM 6881 O O . GLU A 1 854 ? -30.314 -18.627 16.827 1.00 85.56 854 GLU A O 1
ATOM 6886 N N . VAL A 1 855 ? -30.854 -18.375 18.990 1.00 88.75 855 VAL A N 1
ATOM 6887 C CA . VAL A 1 855 ? -29.562 -18.861 19.497 1.00 88.75 855 VAL A CA 1
ATOM 6888 C C . VAL A 1 855 ? -29.324 -20.326 19.124 1.00 88.75 855 VAL A C 1
ATOM 6890 O O . VAL A 1 855 ? -28.189 -20.696 18.812 1.00 88.75 855 VAL A O 1
ATOM 6893 N N . LYS A 1 856 ? -30.372 -21.164 19.064 1.00 89.62 856 LYS A N 1
ATOM 6894 C CA . LYS A 1 856 ? -30.246 -22.546 18.554 1.00 89.62 856 LYS A CA 1
ATOM 6895 C C . LYS A 1 856 ? -29.748 -22.572 17.110 1.00 89.62 856 LYS A C 1
ATOM 6897 O O . LYS A 1 856 ? -28.867 -23.371 16.796 1.00 89.62 856 LYS A O 1
ATOM 6902 N N . LYS A 1 857 ? -30.262 -21.696 16.237 1.00 89.62 857 LYS A N 1
ATOM 6903 C CA . LYS A 1 857 ? -29.802 -21.600 14.837 1.00 89.62 857 LYS A CA 1
ATOM 6904 C C . LYS A 1 857 ? -28.325 -21.209 14.759 1.00 89.62 857 LYS A C 1
ATOM 6906 O O . LYS A 1 857 ? -27.577 -21.839 14.013 1.00 89.62 857 LYS A O 1
ATOM 6911 N N . ILE A 1 858 ? -27.900 -20.225 15.560 1.00 90.44 858 ILE A N 1
ATOM 6912 C CA . ILE A 1 858 ? -26.488 -19.817 15.667 1.00 90.44 858 ILE A CA 1
ATOM 6913 C C . ILE A 1 858 ? -25.626 -21.019 16.075 1.00 90.44 858 ILE A C 1
ATOM 6915 O O . ILE A 1 858 ? -24.622 -21.307 15.424 1.00 90.44 858 ILE A O 1
ATOM 6919 N N . LEU A 1 859 ? -26.039 -21.752 17.111 1.00 91.81 859 LEU A N 1
ATOM 6920 C CA . LEU A 1 859 ? -25.293 -22.890 17.644 1.00 91.81 859 LEU A CA 1
ATOM 6921 C C . LEU A 1 859 ? -25.120 -24.018 16.614 1.00 91.81 859 LEU A C 1
ATOM 6923 O O . LEU A 1 859 ? -24.017 -24.540 16.477 1.00 91.81 859 LEU A O 1
ATOM 6927 N N . ILE A 1 860 ? -26.174 -24.355 15.859 1.00 91.31 860 ILE A N 1
ATOM 6928 C CA . ILE A 1 860 ? -26.128 -25.389 14.808 1.00 91.31 860 ILE A CA 1
ATOM 6929 C C . ILE A 1 860 ? -25.084 -25.039 13.744 1.00 91.31 860 ILE A C 1
ATOM 6931 O O . ILE A 1 860 ? -24.296 -25.892 13.337 1.00 91.31 860 ILE A O 1
ATOM 6935 N N . VAL A 1 861 ? -25.052 -23.779 13.303 1.00 91.75 861 VAL A N 1
ATOM 6936 C CA . VAL A 1 861 ? -24.088 -23.337 12.288 1.00 91.75 861 VAL A CA 1
ATOM 6937 C C . VAL A 1 861 ? -22.662 -23.318 12.835 1.00 91.75 861 VAL A C 1
ATOM 6939 O O . VAL A 1 861 ? -21.738 -23.709 12.124 1.00 91.75 861 VAL A O 1
ATOM 6942 N N . VAL A 1 862 ? -22.466 -22.913 14.092 1.00 91.06 862 VAL A N 1
ATOM 6943 C CA . VAL A 1 862 ? -21.145 -22.952 14.740 1.00 91.06 862 VAL A CA 1
ATOM 6944 C C . VAL A 1 862 ? -20.643 -24.393 14.884 1.00 91.06 862 VAL A C 1
ATOM 6946 O O . VAL A 1 862 ? -19.486 -24.657 14.564 1.00 91.06 862 VAL A O 1
ATOM 6949 N N . ASP A 1 863 ? -21.501 -25.334 15.291 1.00 91.62 863 ASP A N 1
ATOM 6950 C CA . ASP A 1 863 ? -21.163 -26.763 15.392 1.00 91.62 863 ASP A CA 1
ATOM 6951 C C . ASP A 1 863 ? -20.806 -27.370 14.024 1.00 91.62 863 ASP A C 1
ATOM 6953 O O . ASP A 1 863 ? -19.784 -28.046 13.886 1.00 91.62 863 ASP A O 1
ATOM 6957 N N . MET A 1 864 ? -21.590 -27.062 12.985 1.00 91.94 864 MET A N 1
ATOM 6958 C CA . MET A 1 864 ? -21.290 -27.458 11.604 1.00 91.94 864 MET A CA 1
ATOM 6959 C C . MET A 1 864 ? -19.912 -26.943 11.158 1.00 91.94 864 MET A C 1
ATOM 6961 O O . MET A 1 864 ? -19.103 -27.715 10.643 1.00 91.94 864 MET A O 1
ATOM 6965 N N . LEU A 1 865 ? -19.615 -25.659 11.388 1.00 89.38 865 LEU A N 1
ATOM 6966 C CA . LEU A 1 865 ? -18.333 -25.058 11.007 1.00 89.38 865 LEU A CA 1
ATOM 6967 C C . LEU A 1 865 ? -17.151 -25.621 11.802 1.00 89.38 865 LEU A C 1
ATOM 6969 O O . LEU A 1 865 ? -16.070 -25.765 11.234 1.00 89.38 865 LEU A O 1
ATOM 6973 N N . ASN A 1 866 ? -17.340 -25.964 13.079 1.00 89.31 866 ASN A N 1
ATOM 6974 C CA . ASN A 1 866 ? -16.315 -26.640 13.877 1.00 89.31 866 ASN A CA 1
ATOM 6975 C C . ASN A 1 866 ? -15.975 -28.011 13.280 1.00 89.31 866 ASN A C 1
ATOM 6977 O O . ASN A 1 866 ? -14.810 -28.281 13.003 1.00 89.31 866 ASN A O 1
ATOM 6981 N N . LYS A 1 867 ? -16.993 -28.819 12.956 1.00 87.88 867 LYS A N 1
ATOM 6982 C CA . LYS A 1 867 ? -16.810 -30.131 12.311 1.00 87.88 867 LYS A CA 1
ATOM 6983 C C . LYS A 1 867 ? -16.129 -30.029 10.947 1.00 87.88 867 LYS A C 1
ATOM 6985 O O . LYS A 1 867 ? -15.233 -30.817 10.651 1.00 87.88 867 LYS A O 1
ATOM 6990 N N . HIS A 1 868 ? -16.529 -29.061 10.119 1.00 86.69 868 HIS A N 1
ATOM 6991 C CA . HIS A 1 868 ? -15.885 -28.825 8.823 1.00 86.69 868 HIS A CA 1
ATOM 6992 C C . HIS A 1 868 ? -14.415 -28.441 9.013 1.00 86.69 868 HIS A C 1
ATOM 6994 O O . HIS A 1 868 ? -13.544 -28.992 8.343 1.00 86.69 868 HIS A O 1
ATOM 7000 N N . LYS A 1 869 ? -14.118 -27.545 9.964 1.00 83.62 869 LYS A N 1
ATOM 7001 C CA . LYS A 1 869 ? -12.748 -27.118 10.265 1.00 83.62 869 LYS A CA 1
ATOM 7002 C C . LYS A 1 869 ? -11.873 -28.298 10.692 1.00 83.62 869 LYS A C 1
ATOM 7004 O O . LYS A 1 869 ? -10.769 -28.433 10.170 1.00 83.62 869 LYS A O 1
ATOM 7009 N N . ASP A 1 870 ? -12.377 -29.169 11.561 1.00 83.88 870 ASP A N 1
ATOM 7010 C CA . ASP A 1 870 ? -11.662 -30.373 11.997 1.00 83.88 870 ASP A CA 1
ATOM 7011 C C . ASP A 1 870 ? -11.414 -31.342 10.833 1.00 83.88 870 ASP A C 1
ATOM 7013 O O . ASP A 1 870 ? -10.310 -31.868 10.686 1.00 83.88 870 ASP A O 1
ATOM 7017 N N . HIS A 1 871 ? -12.407 -31.540 9.960 1.00 82.31 871 HIS A N 1
ATOM 7018 C CA . HIS A 1 871 ? -12.259 -32.361 8.756 1.00 82.31 871 HIS A CA 1
ATOM 7019 C C . HIS A 1 871 ? -11.144 -31.834 7.841 1.00 82.31 871 HIS A C 1
ATOM 7021 O O . HIS A 1 871 ? -10.229 -32.581 7.496 1.00 82.31 871 HIS A O 1
ATOM 7027 N N . TYR A 1 872 ? -11.159 -30.536 7.531 1.00 77.00 872 TYR A N 1
ATOM 7028 C CA . TYR A 1 872 ? -10.137 -29.891 6.705 1.00 77.00 872 TYR A CA 1
ATOM 7029 C C . TYR A 1 872 ? -8.734 -29.957 7.331 1.00 77.00 872 TYR A C 1
ATOM 7031 O O . TYR A 1 872 ? -7.754 -30.213 6.628 1.00 77.00 872 TYR A O 1
ATOM 7039 N N . ILE A 1 873 ? -8.614 -29.759 8.649 1.00 74.06 873 ILE A N 1
ATOM 7040 C CA . ILE A 1 873 ? -7.334 -29.892 9.362 1.00 74.06 873 ILE A CA 1
ATOM 7041 C C . ILE A 1 873 ? -6.801 -31.328 9.244 1.00 74.06 873 ILE A C 1
ATOM 7043 O O . ILE A 1 873 ? -5.620 -31.522 8.944 1.00 74.06 873 ILE A O 1
ATOM 7047 N N . ASN A 1 874 ? -7.666 -32.330 9.418 1.00 75.69 874 ASN A N 1
ATOM 7048 C CA . ASN A 1 874 ? -7.295 -33.740 9.305 1.00 75.69 874 ASN A CA 1
ATOM 7049 C C . ASN A 1 874 ? -6.877 -34.124 7.877 1.00 75.69 874 ASN A C 1
ATOM 7051 O O . ASN A 1 874 ? -5.879 -34.823 7.703 1.00 75.69 874 ASN A O 1
ATOM 7055 N N . GLU A 1 875 ? -7.585 -33.646 6.850 1.00 69.06 875 GLU A N 1
ATOM 7056 C CA . GLU A 1 875 ? -7.199 -33.864 5.450 1.00 69.06 875 GLU A CA 1
ATOM 7057 C C . GLU A 1 875 ? -5.845 -33.229 5.119 1.00 69.06 875 GLU A C 1
ATOM 7059 O O . GLU A 1 875 ? -4.998 -33.881 4.502 1.00 69.06 875 GLU A O 1
ATOM 7064 N N . CYS A 1 876 ? -5.596 -32.000 5.585 1.00 62.53 876 CYS A N 1
ATOM 7065 C CA . CYS A 1 876 ? -4.295 -31.360 5.421 1.00 62.53 876 CYS A CA 1
ATOM 7066 C C . CYS A 1 876 ? -3.182 -32.179 6.081 1.00 62.53 876 CYS A C 1
ATOM 7068 O O . CYS A 1 876 ? -2.201 -32.502 5.413 1.00 62.53 876 CYS A O 1
ATOM 7070 N N . ASN A 1 877 ? -3.344 -32.585 7.342 1.00 63.09 877 ASN A N 1
ATOM 7071 C CA . ASN A 1 877 ? -2.340 -33.386 8.049 1.00 63.09 877 ASN A CA 1
ATOM 7072 C C . ASN A 1 877 ? -2.053 -34.723 7.340 1.00 63.09 877 ASN A C 1
ATOM 7074 O O . ASN A 1 877 ? -0.895 -35.112 7.206 1.00 63.09 877 ASN A O 1
ATOM 7078 N N . ASN A 1 878 ? -3.084 -35.383 6.803 1.00 56.41 878 ASN A N 1
ATOM 7079 C CA . ASN A 1 878 ? -2.936 -36.627 6.041 1.00 56.41 878 ASN A CA 1
ATOM 7080 C C . ASN A 1 878 ? -2.255 -36.424 4.678 1.00 56.41 878 ASN A C 1
ATOM 7082 O O . ASN A 1 878 ? -1.564 -37.322 4.200 1.00 56.41 878 ASN A O 1
ATOM 7086 N N . SER A 1 879 ? -2.435 -35.259 4.051 1.00 52.69 879 SER A N 1
ATOM 7087 C CA . SER A 1 879 ? -1.779 -34.912 2.784 1.00 52.69 879 SER A CA 1
ATOM 7088 C C . SER A 1 879 ? -0.300 -34.541 2.931 1.00 52.69 879 SER A C 1
ATOM 7090 O O . SER A 1 879 ? 0.441 -34.723 1.977 1.00 52.69 879 SER A O 1
ATOM 7092 N N . TYR A 1 880 ? 0.139 -34.072 4.108 1.00 44.31 880 TYR A N 1
ATOM 7093 C CA . TYR A 1 880 ? 1.557 -33.818 4.416 1.00 44.31 880 TYR A CA 1
ATOM 7094 C C . TYR A 1 880 ? 2.329 -35.083 4.828 1.00 44.31 880 TYR A C 1
ATOM 7096 O O . TYR A 1 880 ? 3.557 -35.081 4.813 1.00 44.31 880 TYR A O 1
ATOM 7104 N N . ALA A 1 881 ? 1.621 -36.145 5.220 1.00 37.00 881 ALA A N 1
ATOM 7105 C CA . ALA A 1 881 ? 2.205 -37.438 5.577 1.00 37.00 881 ALA A CA 1
ATOM 7106 C C . ALA A 1 881 ? 2.416 -38.377 4.367 1.00 37.00 881 ALA A C 1
ATOM 7108 O O . ALA A 1 881 ? 3.016 -39.440 4.524 1.00 37.00 881 ALA A O 1
ATOM 7109 N N . ARG A 1 882 ? 1.905 -38.004 3.186 1.00 35.56 882 ARG A N 1
ATOM 7110 C CA . ARG A 1 882 ? 2.143 -38.664 1.893 1.00 35.56 882 ARG A CA 1
ATOM 7111 C C . ARG A 1 882 ? 3.115 -37.838 1.070 1.00 35.56 882 ARG A C 1
ATOM 7113 O O . ARG A 1 882 ? 3.884 -38.468 0.313 1.00 35.56 882 ARG A O 1
#

Solvent-accessible surface area (backbone atoms only — not comparable to full-atom values): 49938 Å² total; per-residue (Å²): 138,81,91,90,85,86,86,86,83,87,85,87,82,85,85,88,83,90,78,75,91,86,71,76,81,87,78,76,82,74,68,96,60,90,80,53,93,77,78,76,88,84,64,98,67,86,53,75,38,78,63,63,67,36,24,41,47,47,84,47,55,70,68,61,52,51,52,50,50,58,70,67,67,48,77,24,22,30,33,36,23,37,34,90,90,43,87,68,26,35,33,45,38,36,28,46,98,95,42,78,45,77,45,65,30,49,55,55,84,69,31,34,28,48,69,47,46,82,27,76,36,74,53,50,48,49,9,38,27,48,75,75,44,46,61,44,96,94,38,42,52,72,40,66,44,58,43,97,61,85,71,83,84,81,46,34,31,29,25,74,45,63,46,78,46,58,86,82,44,45,45,50,63,47,52,58,67,44,46,28,43,52,73,38,80,55,54,100,54,33,29,30,31,30,33,71,86,78,68,52,69,32,37,44,51,49,91,39,39,44,76,58,61,88,89,64,71,80,58,79,77,39,56,36,41,40,84,83,65,50,77,67,58,49,53,50,55,30,64,75,66,36,78,32,12,32,38,35,28,65,31,93,90,42,88,87,25,36,32,40,38,37,21,46,94,96,38,76,47,79,46,68,35,41,64,56,97,83,28,31,34,46,97,92,44,80,32,78,42,73,64,53,53,51,58,47,27,44,76,37,67,75,46,96,94,38,43,52,72,43,69,50,66,64,84,88,80,88,82,73,96,77,79,69,83,73,78,70,80,83,71,82,16,55,64,52,84,48,56,97,85,49,46,71,74,52,71,48,74,36,32,34,58,38,82,91,42,79,89,43,70,45,69,28,27,34,39,34,33,60,70,83,29,34,38,37,32,16,76,40,65,49,24,55,63,59,75,47,57,43,38,15,83,37,20,38,73,46,75,35,45,36,58,49,76,41,41,64,41,33,34,32,39,38,34,56,28,75,86,45,69,48,77,48,49,39,33,30,97,40,62,69,57,29,50,44,50,51,61,60,43,57,80,41,22,54,62,70,70,68,56,63,56,67,77,42,99,59,86,80,67,47,67,42,29,33,41,38,42,34,44,39,39,32,40,66,54,40,79,86,26,32,34,31,42,38,37,19,48,72,86,40,80,26,33,39,58,71,78,29,68,32,27,64,28,69,68,70,44,78,46,81,45,72,71,48,60,88,86,61,50,37,41,36,42,38,36,30,31,66,47,97,88,58,68,43,78,63,50,73,49,79,45,56,53,87,80,48,42,76,58,74,44,78,46,78,49,76,44,99,88,55,26,35,38,34,40,38,41,28,32,40,78,45,81,40,69,63,58,74,75,48,48,64,56,50,59,53,56,72,37,68,67,53,44,51,59,57,55,72,70,43,85,48,70,68,55,40,52,53,51,38,48,30,49,47,54,50,29,50,68,69,75,42,41,63,59,55,53,46,50,42,48,48,50,51,61,69,71,50,90,49,82,88,55,59,83,66,64,96,42,71,45,54,46,40,53,47,52,51,43,66,73,63,28,51,66,24,52,46,70,28,41,48,67,52,53,51,49,40,63,68,71,77,63,58,69,62,58,52,45,51,52,37,54,51,36,41,62,76,34,45,82,57,42,42,58,64,59,20,28,46,37,33,52,49,23,53,54,44,36,68,76,42,66,89,46,76,60,48,40,31,33,62,35,26,50,46,55,37,68,62,43,50,36,50,32,50,61,39,33,44,89,62,68,70,37,65,62,76,68,55,74,66,29,43,50,53,33,42,52,45,28,52,40,51,51,40,34,47,62,66,52,86,85,34,85,88,45,98,58,52,41,68,56,37,68,74,40,43,65,58,48,44,51,48,47,53,68,48,34,35,97,70,76,84,63,93,80,67,71,85,68,78,67,70,52,46,57,30,49,46,54,50,50,49,59,50,58,80,38,43,70,61,45,57,59,52,26,78,81,33,73,67,44,39,54,53,48,54,48,51,52,51,50,52,54,49,51,53,51,53,53,51,52,51,57,56,60,74,76,106

pLDDT: mean 79.9, std 15.76, range [25.06, 95.81]

Sequence (882 aa):
MADCVQDRIDHYQNVENTMDPSNLDINDDFDPFPDKNETTEDEGDGSIAPPMNSWYHGRLERRLAEERLRTAGCYGSYLVRESDRKPGSYVLSFLGRTGINHFRVTALCGDYYIGGREFYSLGDLIGYYTHRSDLLKQERLTNPAAPPEPVNDQVKVVAILPYNQIPETDELSFEKGEVFLVHNDLGDGWLWVTSQSTGLSGIVNKGLVQEIKGQSDPIESFDWFHPNISKSKAAEKLKESGSNSFLVRPSESKIGHYSLFFYCNHTVQRFRIEKINGKYYMGGRYFECVSDVIERYKKEQILLGHCLEHAVLRTRDEESDNLSRCSFTRSSGSNFFLNRKDHIVINGYLQKKSAKDSKKWKTYYFVLNGTERHLYFFENDKRSKPKGLIDGNYSNLYPVHESLFGRPNCFQIIQKSFNHQAVFYLCAESSDICQQWILSLKAYCQNTVTRILKNSSVVVLTQLRSLNISIKDAKKLGPKTQAYCVLNLNDVKVARTSVKGGPDAVWDEDFLIEDLPKDIESLTINVYCKGRMKDSLMFSVHENLYNLTSVAKHDWYDSCDCGSIRLILTYLQETIMPSKEYSAIKQIILEFENVKILSELMQSDTERKSFANAILQVFRQEKKEEKLLEYFTSDVIKAEQYVTTLFRADSMATTLMCQYMKMTAMQFVKSALTNTIEKATDGKTDQVELLKETLNSIFQTVEKCPPVIRFICYKMRHKAGQKWPEDDRVRTCVVTAFIFLRLLCPALHNPKAFNLVTEAPHAEARNTLLAVTKSLQKLSNLSQNVDSLPFGASFVRNNQETMKQLAEAICVKELDRENDRNVSIDVARNLAKIHQCCSARYEQLKEMSKNSDEVKKILIVVDMLNKHKDHYINECNNSYAR

Secondary structure (DSSP, 8-state):
---SSSSSSSSS--------TT---------S-S---SS---------PPPGGGTEEEE--HHHHHHHHHHH--TTEEEEEE-TTSTTEEEEEEEETTEEEEEEEEEETTEEEETTEEESSHHHHHHHHHHT--SBTTB---EE---SS------EEEESS-B-PPTTSSBPPB-TT-EEEEEEEEETTEEEEEETTT--EEEEEGGGEEE--TT--GGGGSTTB-TT--HHHHHHHHHHT-TTEEEEEE-SSSTT-EEEEEEETTEEEEEEEEEETTEEEETTEEESSHHHHHHHHHHS-SBTTB---EE-------S-------------SGGGGS-TT--EEEEEEEEEE-SS-TT-EEEEEEEEETTTTEEEEESSTT-SS-SEEEEGGGEEEEE--HHHHT-SSEEEEEEEETTEEEEEEEE-SSHHHHHHHHHHHHTTSS-THHHHHHTSS----EEEEEEEEEEEEEE-S-TT-EEEEEEEETTEEEEEPPPEESSSEEEEEEEEE-S--TT--EEEEEEEE--SSSPEEEEEEEEEGGG--SS-EEEEEEETTTEEEEEEEEEEEEEEPPTTTTHHHHHHHTSHHHHHHHHHT--SHHHHHHHHHHHHHHHHHTT-HHHHHHHHHHHHHHH---TTTTTTS--HHHHHHHHHHHHH-HHHHHHHHHHHHHHHHSS-S-HHHHHHHHHHHHHHHGGGS-HHHHHHHHHHHHHHHHH-TT-TTHHHHHHHHHHIIIIIHHHHH-TGGGTS-SSPPPHHHHHHHHHHHHHHHHHHTT-S--TT-SS-HHHHHHTHHHHHHHHHHH--SS---TT-------HHHHHHHHHHHHHTTHHHHHHHTTT-HHHHHHHHHHHHHHHHHHHHHHHHHHHH--

Nearest PDB structures (foldseek):
  8dgq-assembly2_B  TM=4.441E-01  e=1.583E-25  Homo sapiens
  8bos-assembly1_G  TM=8.870E-01  e=1.028E-16  Homo sapiens
  1wq1-assembly1_G  TM=9.149E-01  e=4.012E-16  Homo sapiens
  2rvf-assembly1_A  TM=8.862E-01  e=1.168E-04  Monosiga brevicollis
  8dgo-assembly1_B  TM=3.846E-01  e=6.680E-08  Homo sapiens

Radius of gyration: 38.08 Å; Cα contacts (8 Å, |Δi|>4): 1480; chains: 1; bounding box: 98×72×115 Å

Foldseek 3Di:
DDDDPDDPPDDPDDDDDDDDPPPPPPPPQDDPPPDDPDDDPVDPDDLFADDLQQAEAEADDPVVQQVLQVVVVDALEWHKYADPVDGLKIWIWGQHPVGIDIWTWHDFLQWIATLFDIDNHPRRVLSCQAPPDPQADVHGNDHRHGHPDGDDPWKKKFFQAFDDDDPPEQDDGDHGGWMWTFNDDLDPQKTFTATPVPRRTGIDGNVRIGIPPPDDAPQVVDQLEDADADPVRLQVLQVVQDALEKGKYADPVDGPWIWIWHHHPNDIDIWTWDQDPCWTDTDHDTHNHVVVVLVCQQVDPPDVPGGRDHRRGDDDDDDDDDPDPPPSPPPAWCCSNADPPWDWLDKAKKWWQDPVDNVDTAIWIWTQTPVQLKIFTHSYGRYHGTPGINRLAQKAKAAADCQASLFPLKIWIWGDRRPHIDIIIIHDPANLVSVSVCVSSNVRNDYCPVVVVVVDPAQDWDKKKKKKKWWFKWAQQDAAFFKKKFKDFVNHTHHIFHTAGGRIGGGRDMDIDIRDDPPGFKIKIWMWTDDPVDIHTQDIDIDTLVVAEQDWDWDWDDDPPRTITTMTMGMDIDTFGPLVLLPLVLVLLVPLVSVVVLLVVQDDPVLLLLLLLLSCLSCVLVVNNLVNLLVLLLVQLVPDDDLVCRLPDDGSNVSNLLSVCLRQVLVLLLQLPLVLLVVLLVVPDDLQVSLVSSLVSNLVSLVSGALSLQASLQSSLVSNCVVCVPDPLSSQLSSCCRCQVRPNLVCLLFVSVSSSDSDTRDPRSNVSSNLSSVLVNCLSSLHPPLPPRPDCSVVSVVCNVVSVVSSVSSHDNDRDCPPPPNRPGPSSVSSVSVLVSCLVCLVVLVVCVVPDVSSVSSNVSSVSSVVVSVVSVVSVVVVVVD

InterPro domains:
  IPR000008 C2 domain [PF00168] (466-541)
  IPR000008 C2 domain [PS50004] (445-558)
  IPR000980 SH2 domain [PF00017] (55-129)
  IPR000980 SH2 domain [PF00017] (224-297)
  IPR000980 SH2 domain [PS50001] (55-145)
  IPR000980 SH2 domain [PS50001] (224-312)
  IPR000980 SH2 domain [SM00252] (53-135)
  IPR000980 SH2 domain [SM00252] (222-303)
  IPR001452 SH3 domain [PF00018] (158-204)
  IPR001452 SH3 domain [PS50002] (152-214)
  IPR001452 SH3 domain [SM00326] (155-213)
  IPR001849 Pleckstrin homology domain [PF00169] (345-445)
  IPR001849 Pleckstrin homology domain [PS50003] (343-446)
  IPR001849 Pleckstrin homology domain [SM00233] (344-448)
  IPR001936 Ras GTPase-activating domain [PF00616] (688-781)
  IPR001936 Ras GTPase-activating domain [PS50018] (607-781)
  IPR001936 Ras GTPase-activating domain [SM00323] (557-876)
  IPR008936 Rho GTPase activation protein [G3DSA:1.10.506.10] (626-820)
  IPR008936 Rho GTPase activation protein [SSF48350] (580-861)
  IPR011993 PH-like domain superfamily [G3DSA:2.30.29.30] (337-456)

Mean predicted aligned error: 17.21 Å

Organism: NCBI:txid2664684